Protein AF-A0A813LEX5-F1 (afdb_monomer_lite)

Radius of gyration: 34.85 Å; chains: 1; bounding box: 97×104×82 Å

Structure (mmCIF, N/CA/C/O backbone):
data_AF-A0A813LEX5-F1
#
_entry.id   AF-A0A813LEX5-F1
#
loop_
_atom_site.group_PDB
_atom_site.id
_atom_site.type_symbol
_atom_site.label_atom_id
_atom_site.label_alt_id
_atom_site.label_comp_id
_atom_site.label_asym_id
_atom_site.label_entity_id
_atom_site.label_seq_id
_atom_site.pdbx_PDB_ins_code
_atom_site.Cartn_x
_atom_site.Cartn_y
_atom_site.Cartn_z
_atom_site.occupancy
_atom_site.B_iso_or_equiv
_atom_site.auth_seq_id
_atom_site.auth_comp_id
_atom_site.auth_asym_id
_atom_site.auth_atom_id
_atom_site.pdbx_PDB_model_num
ATOM 1 N N . MET A 1 1 ? 6.035 8.600 -7.998 1.00 33.31 1 MET A N 1
ATOM 2 C CA . MET A 1 1 ? 6.746 9.242 -6.867 1.00 33.31 1 MET A CA 1
ATOM 3 C C . MET A 1 1 ? 7.580 10.422 -7.324 1.00 33.31 1 MET A C 1
ATOM 5 O O . MET A 1 1 ? 8.394 10.321 -8.240 1.00 33.31 1 MET A O 1
ATOM 9 N N . THR A 1 2 ? 7.286 11.547 -6.703 1.00 31.42 2 THR A N 1
ATOM 10 C CA . THR A 1 2 ? 7.717 12.892 -7.045 1.00 31.42 2 THR A CA 1
ATOM 11 C C . THR A 1 2 ? 9.207 13.117 -6.804 1.00 31.42 2 THR A C 1
ATOM 13 O O . THR A 1 2 ? 9.824 12.498 -5.946 1.00 31.42 2 THR A O 1
ATOM 16 N N . VAL A 1 3 ? 9.798 13.939 -7.673 1.00 42.81 3 VAL A N 1
ATOM 17 C CA . VAL A 1 3 ? 11.244 14.230 -7.785 1.00 42.81 3 VAL A CA 1
ATOM 18 C C . VAL A 1 3 ? 11.684 15.284 -6.752 1.00 42.81 3 VAL A C 1
ATOM 20 O O . VAL A 1 3 ? 12.821 15.740 -6.754 1.00 42.81 3 VAL A O 1
ATOM 23 N N . VAL A 1 4 ? 10.771 15.681 -5.869 1.00 52.16 4 VAL A N 1
ATOM 24 C CA . VAL A 1 4 ? 10.942 16.741 -4.878 1.00 52.16 4 VAL A CA 1
ATOM 25 C C . VAL A 1 4 ? 11.134 16.126 -3.487 1.00 52.16 4 VAL A C 1
ATOM 27 O O . VAL A 1 4 ? 10.432 15.167 -3.157 1.00 52.16 4 VAL A O 1
ATOM 30 N N . PRO A 1 5 ? 12.115 16.606 -2.703 1.00 67.56 5 PRO A N 1
ATOM 31 C CA . PRO A 1 5 ? 12.387 16.086 -1.369 1.00 67.56 5 PRO A CA 1
ATOM 32 C C . PRO A 1 5 ? 11.257 16.454 -0.393 1.00 67.56 5 PRO A C 1
ATOM 34 O O . PRO A 1 5 ? 10.449 17.343 -0.661 1.00 67.56 5 PRO A O 1
ATOM 37 N N . GLY A 1 6 ? 11.198 15.750 0.737 1.00 77.88 6 GLY A N 1
ATOM 38 C CA . GLY A 1 6 ? 10.220 16.001 1.796 1.00 77.88 6 GLY A CA 1
ATOM 39 C C . GLY A 1 6 ? 9.272 14.838 2.076 1.00 77.88 6 GLY A C 1
ATOM 40 O O . GLY A 1 6 ? 9.258 13.811 1.397 1.00 77.88 6 GLY A O 1
ATOM 41 N N . GLN A 1 7 ? 8.483 15.000 3.133 1.00 88.19 7 GLN A N 1
ATOM 42 C CA . GLN A 1 7 ? 7.440 14.065 3.563 1.00 88.19 7 GLN A CA 1
ATOM 43 C C . GLN A 1 7 ? 6.052 14.639 3.263 1.00 88.19 7 GLN A C 1
ATOM 45 O O . GLN A 1 7 ? 5.911 15.850 3.125 1.00 88.19 7 GLN A O 1
ATOM 50 N N . SER A 1 8 ? 5.023 13.790 3.219 1.00 90.88 8 SER A N 1
ATOM 51 C CA . SER A 1 8 ? 3.630 14.242 3.081 1.00 90.88 8 SER A CA 1
ATOM 52 C C . SER A 1 8 ? 3.247 15.228 4.188 1.00 90.88 8 SER A C 1
ATOM 54 O O . SER A 1 8 ? 3.513 14.973 5.369 1.00 90.88 8 SER A O 1
ATOM 56 N N . LEU A 1 9 ? 2.616 16.340 3.801 1.00 91.62 9 LEU A N 1
ATOM 57 C CA . LEU A 1 9 ? 2.138 17.353 4.733 1.00 91.62 9 LEU A CA 1
ATOM 58 C C . LEU A 1 9 ? 1.047 16.794 5.659 1.00 91.62 9 LEU A C 1
ATOM 60 O O . LEU A 1 9 ? 1.088 17.094 6.849 1.00 91.62 9 LEU A O 1
ATOM 64 N N . ASP A 1 10 ? 0.164 15.910 5.174 1.00 89.69 10 ASP A N 1
ATOM 65 C CA . ASP A 1 10 ? -0.835 15.206 6.005 1.00 89.69 10 ASP A CA 1
ATOM 66 C C . ASP A 1 10 ? -0.179 14.424 7.158 1.00 89.69 10 ASP A C 1
ATOM 68 O O . ASP A 1 10 ? -0.609 14.510 8.309 1.00 89.69 10 ASP A O 1
ATOM 72 N N . TYR A 1 11 ? 0.927 13.718 6.891 1.00 86.31 11 TYR A N 1
ATOM 73 C CA . TYR A 1 11 ? 1.672 13.035 7.955 1.00 86.31 11 TYR A CA 1
ATOM 74 C C . TYR A 1 11 ? 2.341 14.027 8.916 1.00 86.31 11 TYR A C 1
ATOM 76 O O . TYR A 1 11 ? 2.416 13.784 10.122 1.00 86.31 11 TYR A O 1
ATOM 84 N N . PHE A 1 12 ? 2.839 15.149 8.394 1.00 90.06 12 PHE A N 1
ATOM 85 C CA . PHE A 1 12 ? 3.515 16.168 9.191 1.00 90.06 12 PHE A CA 1
ATOM 86 C C . PHE A 1 12 ? 2.574 16.872 10.178 1.00 90.06 12 PHE A C 1
ATOM 88 O O . PHE A 1 12 ? 2.941 17.028 11.342 1.00 90.06 12 PHE A O 1
ATOM 95 N N . VAL A 1 13 ? 1.364 17.255 9.756 1.00 88.56 13 VAL A N 1
ATOM 96 C CA . VAL A 1 13 ? 0.399 17.959 10.627 1.00 88.56 13 VAL A CA 1
ATOM 97 C C . VAL A 1 13 ? -0.176 17.071 11.735 1.00 88.56 13 VAL A C 1
ATOM 99 O O . VAL A 1 13 ? -0.650 17.587 12.742 1.00 88.56 13 VAL A O 1
ATOM 102 N N . ARG A 1 14 ? -0.079 15.740 11.597 1.00 84.38 14 ARG A N 1
ATOM 103 C CA . ARG A 1 14 ? -0.542 14.742 12.583 1.00 84.38 14 ARG A CA 1
ATOM 104 C C . ARG A 1 14 ? 0.529 14.309 13.590 1.00 84.38 14 ARG A C 1
ATOM 106 O O . ARG A 1 14 ? 0.320 13.354 14.342 1.00 84.38 14 ARG A O 1
ATOM 113 N N . ARG A 1 15 ? 1.701 14.947 13.589 1.00 83.69 15 ARG A N 1
ATOM 114 C CA . ARG A 1 15 ? 2.792 14.601 14.511 1.00 83.69 15 ARG A CA 1
ATOM 115 C C . ARG A 1 15 ? 2.399 14.839 15.978 1.00 83.69 15 ARG A C 1
ATOM 117 O O . ARG A 1 15 ? 1.626 15.751 16.266 1.00 83.69 15 ARG A O 1
ATOM 124 N N . PRO A 1 16 ? 2.934 14.030 16.913 1.00 81.19 16 PRO A N 1
ATOM 125 C CA . PRO A 1 16 ? 2.642 14.174 18.336 1.00 81.19 16 PRO A CA 1
ATOM 126 C C . PRO A 1 16 ? 3.198 15.490 18.910 1.00 81.19 16 PRO A C 1
ATOM 128 O O . PRO A 1 16 ? 4.099 16.092 18.318 1.00 81.19 16 PRO A O 1
ATOM 131 N N . PRO A 1 17 ? 2.711 15.919 20.090 1.00 77.06 17 PRO A N 1
ATOM 132 C CA . PRO A 1 17 ? 3.213 17.112 20.760 1.00 77.06 17 PRO A CA 1
ATOM 133 C C . PRO A 1 17 ? 4.691 17.009 21.108 1.00 77.06 17 PRO A C 1
ATOM 135 O O . PRO A 1 17 ? 5.206 15.944 21.450 1.00 77.06 17 PRO A O 1
ATOM 138 N N . ILE A 1 18 ? 5.360 18.159 21.079 1.00 80.12 18 ILE A N 1
ATOM 139 C CA . ILE A 1 18 ? 6.759 18.288 21.482 1.00 80.12 18 ILE A CA 1
ATOM 140 C C . ILE A 1 18 ? 6.786 18.713 22.947 1.00 80.12 18 ILE A C 1
ATOM 142 O O . ILE A 1 18 ? 6.300 19.790 23.297 1.00 80.12 18 ILE A O 1
ATOM 146 N N . GLU A 1 19 ? 7.351 17.858 23.801 1.00 77.38 19 GLU A N 1
ATOM 147 C CA . GLU A 1 19 ? 7.416 18.088 25.246 1.00 77.38 19 GLU A CA 1
ATOM 148 C C . GLU A 1 19 ? 8.019 19.464 25.577 1.00 77.38 19 GLU A C 1
ATOM 150 O O . GLU A 1 19 ? 9.090 19.838 25.096 1.00 77.38 19 GLU A O 1
ATOM 155 N N . GLY A 1 20 ? 7.319 20.231 26.417 1.00 78.44 20 GLY A N 1
ATOM 156 C CA . GLY A 1 20 ? 7.772 21.543 26.887 1.00 78.44 20 GLY A CA 1
ATOM 157 C C . GLY A 1 20 ? 7.556 22.712 25.915 1.00 78.44 20 GLY A C 1
ATOM 158 O O . GLY A 1 20 ? 7.948 23.836 26.240 1.00 78.44 20 GLY A O 1
ATOM 159 N N . ARG A 1 21 ? 6.931 22.497 24.748 1.00 85.38 21 ARG A N 1
ATOM 160 C CA . ARG A 1 21 ? 6.484 23.580 23.857 1.00 85.38 21 ARG A CA 1
ATOM 161 C C . ARG A 1 21 ? 5.121 24.115 24.298 1.00 85.38 21 ARG A C 1
ATOM 163 O O . ARG A 1 21 ? 4.202 23.339 24.514 1.00 85.38 21 ARG A O 1
ATOM 170 N N . THR A 1 22 ? 4.997 25.437 24.393 1.00 89.62 22 THR A N 1
ATOM 171 C CA . THR A 1 22 ? 3.720 26.113 24.677 1.00 89.62 22 THR A CA 1
ATOM 172 C C . THR A 1 22 ? 2.929 26.351 23.390 1.00 89.62 22 THR A C 1
ATOM 174 O O . THR A 1 22 ? 3.524 26.427 22.306 1.00 89.62 22 THR A O 1
ATOM 177 N N . CYS A 1 23 ? 1.610 26.520 23.492 1.00 90.19 23 CYS A N 1
ATOM 178 C CA . CYS A 1 23 ? 0.746 26.787 22.344 1.00 90.19 23 CYS A CA 1
ATOM 179 C C . CYS A 1 23 ? 1.140 28.084 21.628 1.00 90.19 23 CYS A C 1
ATOM 181 O O . CYS A 1 23 ? 1.185 28.111 20.401 1.00 90.19 23 CYS A O 1
ATOM 183 N N . LEU A 1 24 ? 1.519 29.138 22.361 1.00 89.12 24 LEU A N 1
ATOM 184 C CA . LEU A 1 24 ? 1.978 30.398 21.758 1.00 89.12 24 LEU A CA 1
ATOM 185 C C . LEU A 1 24 ? 3.234 30.223 20.885 1.00 89.12 24 LEU A C 1
ATOM 187 O O . LEU A 1 24 ? 3.293 30.740 19.771 1.00 89.12 24 LEU A O 1
ATOM 191 N N . LYS A 1 25 ? 4.217 29.428 21.327 1.00 89.38 25 LYS A N 1
ATOM 192 C CA . LYS A 1 25 ? 5.404 29.115 20.507 1.00 89.38 25 LYS A CA 1
ATOM 193 C C . LYS A 1 25 ? 5.062 28.227 19.314 1.00 89.38 25 LYS A C 1
ATOM 195 O O . LYS A 1 25 ? 5.677 28.332 18.253 1.00 89.38 25 LYS A O 1
ATOM 200 N N . ALA A 1 26 ? 4.097 27.327 19.484 1.00 91.56 26 ALA A N 1
ATOM 201 C CA . ALA A 1 26 ? 3.597 26.509 18.392 1.00 91.56 26 ALA A CA 1
ATOM 202 C C . ALA A 1 26 ? 2.846 27.353 17.345 1.00 91.56 26 ALA A C 1
ATOM 204 O O . ALA A 1 26 ? 3.021 27.104 16.156 1.00 91.56 26 ALA A O 1
ATOM 205 N N . LEU A 1 27 ? 2.110 28.392 17.761 1.00 92.88 27 LEU A N 1
ATOM 206 C CA . LEU A 1 27 ? 1.475 29.378 16.879 1.00 92.88 27 LEU A CA 1
ATOM 207 C C . LEU A 1 27 ? 2.509 30.170 16.073 1.00 92.88 27 LEU A C 1
ATOM 209 O O . LEU A 1 27 ? 2.378 30.260 14.857 1.00 92.88 27 LEU A O 1
ATOM 213 N N . GLU A 1 28 ? 3.575 30.674 16.703 1.00 92.56 28 GLU A N 1
ATOM 214 C CA . GLU A 1 28 ? 4.667 31.365 15.993 1.00 92.56 28 GLU A CA 1
ATOM 215 C C . GLU A 1 28 ? 5.286 30.483 14.897 1.00 92.56 28 GLU A C 1
ATOM 217 O O . GLU A 1 28 ? 5.524 30.930 13.771 1.00 92.56 28 GLU A O 1
ATOM 222 N N . ARG A 1 29 ? 5.506 29.200 15.208 1.00 92.44 29 ARG A N 1
ATOM 223 C CA . ARG A 1 29 ? 6.001 28.218 14.238 1.00 92.44 29 ARG A CA 1
ATOM 224 C C . ARG A 1 29 ? 4.968 27.903 13.154 1.00 92.44 29 ARG A C 1
ATOM 226 O O . ARG A 1 29 ? 5.335 27.801 11.987 1.00 92.44 29 ARG A O 1
ATOM 233 N N . GLY A 1 30 ? 3.698 27.751 13.523 1.00 94.69 30 GLY A N 1
ATOM 234 C CA . GLY A 1 30 ? 2.588 27.507 12.600 1.00 94.69 30 GLY A CA 1
ATOM 235 C C . GLY A 1 30 ? 2.424 28.640 11.588 1.00 94.69 30 GLY A C 1
ATOM 236 O O . GLY A 1 30 ? 2.314 28.375 10.396 1.00 94.69 30 GLY A O 1
ATOM 237 N N . VAL A 1 31 ? 2.526 29.896 12.037 1.00 96.06 31 VAL A N 1
ATOM 238 C CA . VAL A 1 31 ? 2.540 31.088 11.172 1.00 96.06 31 VAL A CA 1
ATOM 239 C C . VAL A 1 31 ? 3.695 31.026 10.173 1.00 96.06 31 VAL A C 1
ATOM 241 O O . VAL A 1 31 ? 3.486 31.234 8.982 1.00 96.06 31 VAL A O 1
ATOM 244 N N . ALA A 1 32 ? 4.910 30.702 10.626 1.00 95.81 32 ALA A N 1
ATOM 245 C CA . ALA A 1 32 ? 6.066 30.591 9.736 1.00 95.81 32 ALA A CA 1
ATOM 246 C C . ALA A 1 32 ? 5.895 29.486 8.679 1.00 95.81 32 ALA A C 1
ATOM 248 O O . ALA A 1 32 ? 6.199 29.704 7.509 1.00 95.81 32 ALA A O 1
ATOM 249 N N . LEU A 1 33 ? 5.382 28.320 9.080 1.00 96.69 33 LEU A N 1
ATOM 250 C CA . LEU A 1 33 ? 5.130 27.197 8.177 1.00 96.69 33 LEU A CA 1
ATOM 251 C C . LEU A 1 33 ? 4.045 27.508 7.147 1.00 96.69 33 LEU A C 1
ATOM 253 O O . LEU A 1 33 ? 4.251 27.268 5.962 1.00 96.69 33 LEU A O 1
ATOM 257 N N . ALA A 1 34 ? 2.907 28.045 7.586 1.00 97.75 34 ALA A N 1
ATOM 258 C CA . ALA A 1 34 ? 1.798 28.392 6.707 1.00 97.75 34 ALA A CA 1
ATOM 259 C C . ALA A 1 34 ? 2.198 29.493 5.716 1.00 97.75 34 ALA A C 1
ATOM 261 O O . ALA A 1 34 ? 1.961 29.345 4.519 1.00 97.75 34 ALA A O 1
ATOM 262 N N . ALA A 1 35 ? 2.901 30.537 6.171 1.00 96.81 35 ALA A N 1
ATOM 263 C CA . ALA A 1 35 ? 3.437 31.564 5.281 1.00 96.81 35 ALA A CA 1
ATOM 264 C C . ALA A 1 35 ? 4.405 30.978 4.243 1.00 96.81 35 ALA A C 1
ATOM 266 O O . ALA A 1 35 ? 4.283 31.282 3.056 1.00 96.81 35 ALA A O 1
ATOM 267 N N . LYS A 1 36 ? 5.323 30.096 4.661 1.00 96.31 36 LYS A N 1
ATOM 268 C CA . LYS A 1 36 ? 6.275 29.455 3.746 1.00 96.31 36 LYS A CA 1
ATOM 269 C C . LYS A 1 36 ? 5.583 28.522 2.746 1.00 96.31 36 LYS A C 1
ATOM 271 O O . LYS A 1 36 ? 5.936 28.540 1.572 1.00 96.31 36 LYS A O 1
ATOM 276 N N . CYS A 1 37 ? 4.562 27.781 3.180 1.00 97.00 37 CYS A N 1
ATOM 277 C CA . CYS A 1 37 ? 3.737 26.937 2.315 1.00 97.00 37 CYS A CA 1
ATOM 278 C C . CYS A 1 37 ? 3.052 27.757 1.214 1.00 97.00 37 CYS A C 1
ATOM 280 O O . CYS A 1 37 ? 3.172 27.422 0.036 1.00 97.00 37 CYS A O 1
ATOM 282 N N . LEU A 1 38 ? 2.412 28.877 1.577 1.00 97.44 38 LEU A N 1
ATOM 283 C CA . LEU A 1 38 ? 1.808 29.783 0.598 1.00 97.44 38 LEU A CA 1
ATOM 284 C C . LEU A 1 38 ? 2.858 30.330 -0.378 1.00 97.44 38 LEU A C 1
ATOM 286 O O . LEU A 1 38 ? 2.646 30.281 -1.589 1.00 97.44 38 LEU A O 1
ATOM 290 N N . VAL A 1 39 ? 3.996 30.813 0.130 1.00 96.25 39 VAL A N 1
ATOM 291 C CA . VAL A 1 39 ? 5.082 31.382 -0.686 1.00 96.25 39 VAL A CA 1
ATOM 292 C C . VAL A 1 39 ? 5.651 30.361 -1.673 1.00 96.25 39 VAL A C 1
ATOM 294 O O . VAL A 1 39 ? 5.895 30.719 -2.822 1.00 96.25 39 VAL A O 1
ATOM 297 N N . ASP A 1 40 ? 5.821 29.100 -1.288 1.00 94.19 40 ASP A N 1
ATOM 298 C CA . ASP A 1 40 ? 6.406 28.094 -2.182 1.00 94.19 40 ASP A CA 1
ATOM 299 C C . ASP A 1 40 ? 5.394 27.531 -3.195 1.00 94.19 40 ASP A C 1
ATOM 301 O O . ASP A 1 40 ? 5.735 27.293 -4.357 1.00 94.19 40 ASP A O 1
ATOM 305 N N . VAL A 1 41 ? 4.134 27.342 -2.786 1.00 94.94 41 VAL A N 1
ATOM 306 C CA . VAL A 1 41 ? 3.103 26.708 -3.628 1.00 94.94 41 VAL A CA 1
ATOM 307 C C . VAL A 1 41 ? 2.377 27.717 -4.522 1.00 94.94 41 VAL A C 1
ATOM 309 O O . VAL A 1 41 ? 2.116 27.421 -5.690 1.00 94.94 41 VAL A O 1
ATOM 312 N N . GLY A 1 42 ? 2.093 28.921 -4.019 1.00 93.94 42 GLY A N 1
ATOM 313 C CA . GLY A 1 42 ? 1.348 29.968 -4.728 1.00 93.94 42 GLY A CA 1
ATOM 314 C C . GLY A 1 42 ? 1.875 30.287 -6.138 1.00 93.94 42 GLY A C 1
ATOM 315 O O . GLY A 1 42 ? 1.085 30.263 -7.083 1.00 93.94 42 GLY A O 1
ATOM 316 N N . PRO A 1 43 ? 3.193 30.498 -6.339 1.00 89.69 43 PRO A N 1
ATOM 317 C CA . PRO A 1 43 ? 3.767 30.741 -7.666 1.00 89.69 43 PRO A CA 1
ATOM 318 C C . PRO A 1 43 ? 3.537 29.596 -8.650 1.00 89.69 43 PRO A C 1
ATOM 320 O O . PRO A 1 43 ? 3.368 29.831 -9.844 1.00 89.69 43 PRO A O 1
ATOM 323 N N . SER A 1 44 ? 3.518 28.352 -8.166 1.00 89.44 44 SER A N 1
ATOM 324 C CA . SER A 1 44 ? 3.271 27.190 -9.021 1.00 89.44 44 SER A CA 1
ATOM 325 C C . SER A 1 44 ? 1.838 27.205 -9.547 1.00 89.44 44 SER A C 1
ATOM 327 O O . SER A 1 44 ? 1.630 27.032 -10.744 1.00 89.44 44 SER A O 1
ATOM 329 N N . LEU A 1 45 ? 0.858 27.484 -8.681 1.00 92.50 45 LEU A N 1
ATOM 330 C CA . LEU A 1 45 ? -0.545 27.638 -9.083 1.00 92.50 45 LEU A CA 1
ATOM 331 C C . LEU A 1 45 ? -0.727 28.814 -10.046 1.00 92.50 45 LEU A C 1
ATOM 333 O O . LEU A 1 45 ? -1.406 28.688 -11.061 1.00 92.50 45 LEU A O 1
ATOM 337 N N . GLN A 1 46 ? -0.040 29.926 -9.790 1.00 91.06 46 GLN A N 1
ATOM 338 C CA . GLN A 1 46 ? -0.069 31.096 -10.661 1.00 91.06 46 GLN A CA 1
ATOM 339 C C . GLN A 1 46 ? 0.455 30.778 -12.072 1.00 91.06 46 GLN A C 1
ATOM 341 O O . GLN A 1 46 ? -0.159 31.154 -13.070 1.00 91.06 46 GLN A O 1
ATOM 346 N N . LEU A 1 47 ? 1.581 30.065 -12.167 1.00 87.44 47 LEU A N 1
ATOM 347 C CA . LEU A 1 47 ? 2.143 29.621 -13.446 1.00 87.44 47 LEU A CA 1
ATOM 348 C C . LEU A 1 47 ? 1.239 28.607 -14.160 1.00 87.44 47 LEU A C 1
ATOM 350 O O . LEU A 1 47 ? 1.301 28.494 -15.386 1.00 87.44 47 LEU A O 1
ATOM 354 N N . LEU A 1 48 ? 0.406 27.881 -13.410 1.00 87.62 48 LEU A N 1
ATOM 355 C CA . LEU A 1 48 ? -0.531 26.904 -13.950 1.00 87.62 48 LEU A CA 1
ATOM 356 C C . LEU A 1 48 ? -1.806 27.532 -14.497 1.00 87.62 48 LEU A C 1
ATOM 358 O O . LEU A 1 48 ? -2.245 27.060 -15.538 1.00 87.62 48 LEU A O 1
ATOM 362 N N . GLN A 1 49 ? -2.352 28.598 -13.899 1.00 87.75 49 GLN A N 1
ATOM 363 C CA . GLN A 1 49 ? -3.618 29.226 -14.325 1.00 87.75 49 GLN A CA 1
ATOM 364 C C . GLN A 1 49 ? -3.814 29.366 -15.856 1.00 87.75 49 GLN A C 1
ATOM 366 O O . GLN A 1 49 ? -4.883 28.996 -16.353 1.00 87.75 49 GLN A O 1
ATOM 371 N N . PRO A 1 50 ? -2.840 29.840 -16.669 1.00 88.00 50 PRO A N 1
ATOM 372 C CA . PRO A 1 50 ? -3.039 29.962 -18.120 1.00 88.00 50 PRO A CA 1
ATOM 373 C C . PRO A 1 50 ? -3.110 28.621 -18.875 1.00 88.00 50 PRO A C 1
ATOM 375 O O . PRO A 1 50 ? -3.456 28.607 -20.055 1.00 88.00 50 PRO A O 1
ATOM 378 N N . ILE A 1 51 ? -2.775 27.510 -18.215 1.00 89.69 51 ILE A N 1
ATOM 379 C CA . ILE A 1 51 ? -2.681 26.158 -18.777 1.00 89.69 51 ILE A CA 1
ATOM 380 C C . ILE A 1 51 ? -3.758 25.247 -18.173 1.00 89.69 51 ILE A C 1
ATOM 382 O O . ILE A 1 51 ? -4.466 24.551 -18.899 1.00 89.69 51 ILE A O 1
ATOM 386 N N . ALA A 1 52 ? -3.878 25.229 -16.846 1.00 90.44 52 ALA A N 1
ATOM 387 C CA . ALA A 1 52 ? -4.768 24.344 -16.116 1.00 90.44 52 ALA A CA 1
ATOM 388 C C . ALA A 1 52 ? -5.199 24.930 -14.763 1.00 90.44 52 ALA A C 1
ATOM 390 O O . ALA A 1 52 ? -4.416 25.590 -14.085 1.00 90.44 52 ALA A O 1
ATOM 391 N N . TRP A 1 53 ? -6.427 24.621 -14.348 1.00 89.44 53 TRP A N 1
ATOM 392 C CA . TRP A 1 53 ? -6.921 24.856 -12.991 1.00 89.44 53 TRP A CA 1
ATOM 393 C C . TRP A 1 53 ? -6.661 23.629 -12.132 1.00 89.44 53 TRP A C 1
ATOM 395 O O . TRP A 1 53 ? -7.062 22.520 -12.498 1.00 89.44 53 TRP A O 1
ATOM 405 N N . HIS A 1 54 ? -6.016 23.815 -10.984 1.00 90.81 54 HIS A N 1
ATOM 406 C CA . HIS A 1 54 ? -5.850 22.745 -10.012 1.00 90.81 54 HIS A CA 1
ATOM 407 C C . HIS A 1 54 ? -7.098 22.672 -9.128 1.00 90.81 54 HIS A C 1
ATOM 409 O O . HIS A 1 54 ? -7.513 23.666 -8.550 1.00 90.81 54 HIS A O 1
ATOM 415 N N . ARG A 1 55 ? -7.737 21.505 -9.021 1.00 92.06 55 ARG A N 1
ATOM 416 C CA . ARG A 1 55 ? -9.014 21.382 -8.286 1.00 92.06 55 ARG A CA 1
ATOM 417 C C . ARG A 1 55 ? -8.910 20.636 -6.959 1.00 92.06 55 ARG A C 1
ATOM 419 O O . ARG A 1 55 ? -9.916 20.463 -6.289 1.00 92.06 55 ARG A O 1
ATOM 426 N N . ASP A 1 56 ? -7.706 20.197 -6.597 1.00 93.38 56 ASP A N 1
ATOM 427 C CA . ASP A 1 56 ? -7.476 19.338 -5.430 1.00 93.38 56 ASP A CA 1
ATOM 428 C C . ASP A 1 56 ? -6.235 19.738 -4.611 1.00 93.38 56 ASP A C 1
ATOM 430 O O . ASP A 1 56 ? -5.347 18.930 -4.350 1.00 93.38 56 ASP A O 1
ATOM 434 N N . VAL A 1 57 ? -6.090 21.023 -4.271 1.00 94.19 57 VAL A N 1
ATOM 435 C CA . VAL A 1 57 ? -4.971 21.458 -3.415 1.00 94.19 57 VAL A CA 1
ATOM 436 C C . VAL A 1 57 ? -5.295 21.116 -1.960 1.00 94.19 57 VAL A C 1
ATOM 438 O O . VAL A 1 57 ? -6.211 21.696 -1.385 1.00 94.19 57 VAL A O 1
ATOM 441 N N . ASN A 1 58 ? -4.551 20.174 -1.379 1.00 94.75 58 ASN A N 1
ATOM 442 C CA . ASN A 1 58 ? -4.744 19.695 -0.010 1.00 94.75 58 ASN A CA 1
ATOM 443 C C . ASN A 1 58 ? -3.431 19.139 0.589 1.00 94.75 58 ASN A C 1
ATOM 445 O O . ASN A 1 58 ? -2.405 19.052 -0.093 1.00 94.75 58 ASN A O 1
ATOM 449 N N . SER A 1 59 ? -3.459 18.727 1.860 1.00 92.19 59 SER A N 1
ATOM 450 C CA . SER A 1 59 ? -2.286 18.216 2.589 1.00 92.19 59 SER A CA 1
ATOM 451 C C . SER A 1 59 ? -1.733 16.864 2.088 1.00 92.19 59 SER A C 1
ATOM 453 O O . SER A 1 59 ? -0.560 16.561 2.328 1.00 92.19 59 SER A O 1
ATOM 455 N N . HIS A 1 60 ? -2.507 16.059 1.347 1.00 87.31 60 HIS A N 1
ATOM 456 C CA . HIS A 1 60 ? -2.008 14.833 0.690 1.00 87.31 60 HIS A CA 1
ATOM 457 C C . HIS A 1 60 ? -1.149 15.159 -0.524 1.00 87.31 60 HIS A C 1
ATOM 459 O O . HIS A 1 60 ? -0.176 14.457 -0.810 1.00 87.31 60 HIS A O 1
ATOM 465 N N . ASN A 1 61 ? -1.484 16.261 -1.192 1.00 91.81 61 ASN A N 1
ATOM 466 C CA . ASN A 1 61 ? -0.879 16.683 -2.448 1.00 91.81 61 ASN A CA 1
ATOM 467 C C . ASN A 1 61 ? 0.276 17.674 -2.252 1.00 91.81 61 ASN A C 1
ATOM 469 O O . ASN A 1 61 ? 0.830 18.161 -3.238 1.00 91.81 61 ASN A O 1
ATOM 473 N N . ILE A 1 62 ? 0.683 17.944 -1.006 1.00 93.06 62 ILE A N 1
ATOM 474 C CA . ILE A 1 62 ? 1.824 18.804 -0.672 1.00 93.06 62 ILE A CA 1
ATOM 475 C C . ILE A 1 62 ? 2.864 18.018 0.136 1.00 93.06 62 ILE A C 1
ATOM 477 O O . ILE A 1 62 ? 2.536 17.308 1.088 1.00 93.06 62 ILE A O 1
ATOM 481 N N . LEU A 1 63 ? 4.140 18.160 -0.229 1.00 91.12 63 LEU A N 1
ATOM 482 C CA . LEU A 1 63 ? 5.274 17.714 0.582 1.00 91.12 63 LEU A CA 1
ATOM 483 C C . LEU A 1 63 ? 5.885 18.880 1.356 1.00 91.12 63 LEU A C 1
ATOM 485 O O . LEU A 1 63 ? 5.896 20.003 0.862 1.00 91.12 63 LEU A O 1
ATOM 489 N N . VAL A 1 64 ? 6.447 18.586 2.528 1.00 93.50 64 VAL A N 1
ATOM 490 C CA . VAL A 1 64 ? 7.249 19.507 3.342 1.00 93.50 64 VAL A CA 1
ATOM 491 C C . VAL A 1 64 ? 8.636 18.922 3.605 1.00 93.50 64 VAL A C 1
ATOM 493 O O . VAL A 1 64 ? 8.765 17.755 3.990 1.00 93.50 64 VAL A O 1
ATOM 496 N N . ASP A 1 65 ? 9.671 19.736 3.425 1.00 91.50 65 ASP A N 1
ATOM 497 C CA . ASP A 1 65 ? 11.070 19.395 3.694 1.00 91.50 65 ASP A CA 1
ATOM 498 C C . ASP A 1 65 ? 11.771 20.467 4.542 1.00 91.50 65 ASP A C 1
ATOM 500 O O . ASP A 1 65 ? 11.302 21.602 4.635 1.00 91.50 65 ASP A O 1
ATOM 504 N N . ASP A 1 66 ? 12.884 20.084 5.172 1.00 86.75 66 ASP A N 1
ATOM 505 C CA . ASP A 1 66 ? 13.752 20.935 6.006 1.00 86.75 66 ASP A CA 1
ATOM 506 C C . ASP A 1 66 ? 13.004 21.756 7.081 1.00 86.75 66 ASP A C 1
ATOM 508 O O . ASP A 1 66 ? 13.286 22.923 7.357 1.00 86.75 66 ASP A O 1
ATOM 512 N N . ALA A 1 67 ? 12.016 21.114 7.714 1.00 88.88 67 ALA A N 1
ATOM 513 C CA . ALA A 1 67 ? 11.230 21.667 8.816 1.00 88.88 67 ALA A CA 1
ATOM 514 C C . ALA A 1 67 ? 11.384 20.817 10.098 1.00 88.88 67 ALA A C 1
ATOM 516 O O . ALA A 1 67 ? 10.454 20.083 10.460 1.00 88.88 67 ALA A O 1
ATOM 517 N N . PRO A 1 68 ? 12.538 20.880 10.798 1.00 87.69 68 PRO A N 1
ATOM 518 C CA . PRO A 1 68 ? 12.757 20.155 12.047 1.00 87.69 68 PRO A CA 1
ATOM 519 C C . PRO A 1 68 ? 11.682 20.478 13.083 1.00 87.69 68 PRO A C 1
ATOM 521 O O . PRO A 1 68 ? 11.123 21.582 13.117 1.00 87.69 68 PRO A O 1
ATOM 524 N N . ASP A 1 69 ? 11.399 19.516 13.954 1.00 85.06 69 ASP A N 1
ATOM 525 C CA . ASP A 1 69 ? 10.380 19.680 14.985 1.00 85.06 69 ASP A CA 1
ATOM 526 C C . ASP A 1 69 ? 10.758 20.799 15.959 1.00 85.06 69 ASP A C 1
ATOM 528 O O . ASP A 1 69 ? 9.901 21.615 16.285 1.00 85.06 69 ASP A O 1
ATOM 532 N N . ASP A 1 70 ? 12.031 20.901 16.349 1.00 83.44 70 ASP A N 1
ATOM 533 C CA . ASP A 1 70 ? 12.614 21.878 17.278 1.00 83.44 70 ASP A CA 1
ATOM 534 C C . ASP A 1 70 ? 13.001 23.229 16.649 1.00 83.44 70 ASP A C 1
ATOM 536 O O . ASP A 1 70 ? 13.361 24.151 17.381 1.00 83.44 70 ASP A O 1
ATOM 540 N N . ALA A 1 71 ? 12.877 23.374 15.327 1.00 86.38 71 ALA A N 1
ATOM 541 C CA . ALA A 1 71 ? 13.197 24.612 14.625 1.00 86.38 71 ALA A CA 1
ATOM 542 C C . ALA A 1 71 ? 12.265 25.772 15.015 1.00 86.38 71 ALA A C 1
ATOM 544 O O . ALA A 1 71 ? 11.046 25.603 15.141 1.00 86.38 71 ALA A O 1
ATOM 545 N N . ASP A 1 72 ? 12.850 26.962 15.161 1.00 88.19 72 ASP A N 1
ATOM 546 C CA . ASP A 1 72 ? 12.119 28.200 15.419 1.00 88.19 72 ASP A CA 1
ATOM 547 C C . ASP A 1 72 ? 11.546 28.826 14.133 1.00 88.19 72 ASP A C 1
ATOM 549 O O . ASP A 1 72 ? 11.826 28.403 13.009 1.00 88.19 72 ASP A O 1
ATOM 553 N N . ALA A 1 73 ? 10.717 29.858 14.299 1.00 89.12 73 ALA A N 1
ATOM 554 C CA . ALA A 1 73 ? 10.057 30.537 13.188 1.00 89.12 73 ALA A CA 1
ATOM 555 C C . ALA A 1 73 ? 11.039 31.164 12.177 1.00 89.12 73 ALA A C 1
ATOM 557 O O . ALA A 1 73 ? 10.715 31.245 10.992 1.00 89.12 73 ALA A O 1
ATOM 558 N N . ALA A 1 74 ? 12.222 31.605 12.617 1.00 89.25 74 ALA A N 1
ATOM 559 C CA . ALA A 1 74 ? 13.222 32.209 11.739 1.00 89.25 74 ALA A CA 1
ATOM 560 C C . ALA A 1 74 ? 13.900 31.147 10.863 1.00 89.25 74 ALA A C 1
ATOM 562 O O . ALA A 1 74 ? 14.045 31.343 9.656 1.00 89.25 74 ALA A O 1
ATOM 563 N N . TYR A 1 75 ? 14.242 29.997 11.449 1.00 91.88 75 TYR A N 1
ATOM 564 C CA . TYR A 1 75 ? 14.784 28.864 10.711 1.00 91.88 75 TYR A CA 1
ATOM 565 C C . TYR A 1 75 ? 13.797 28.371 9.653 1.00 91.88 75 TYR A C 1
ATOM 567 O O . TYR A 1 75 ? 14.183 28.233 8.493 1.00 91.88 75 TYR A O 1
ATOM 575 N N . ILE A 1 76 ? 12.528 28.168 10.031 1.00 93.62 76 ILE A N 1
ATOM 576 C CA . ILE A 1 76 ? 11.482 27.692 9.116 1.00 93.62 76 ILE A CA 1
ATOM 577 C C . ILE A 1 76 ? 11.344 28.612 7.901 1.00 93.62 76 ILE A C 1
ATOM 579 O O . ILE A 1 76 ? 11.346 28.123 6.776 1.00 93.62 76 ILE A O 1
ATOM 583 N N . LYS A 1 77 ? 11.283 29.933 8.106 1.00 90.56 77 LYS A N 1
ATOM 584 C CA . LYS A 1 77 ? 11.169 30.898 6.999 1.00 90.56 77 LYS A CA 1
ATOM 585 C C . LYS A 1 77 ? 12.326 30.790 6.009 1.00 90.56 77 LYS A C 1
ATOM 587 O O . LYS A 1 77 ? 12.098 30.889 4.809 1.00 90.56 77 LYS A O 1
ATOM 592 N N . ALA A 1 78 ? 13.540 30.566 6.510 1.00 86.81 78 ALA A N 1
ATOM 593 C CA . ALA A 1 78 ? 14.746 30.522 5.693 1.00 86.81 78 ALA A CA 1
ATOM 594 C C . ALA A 1 78 ? 15.009 29.160 5.023 1.00 86.81 78 ALA A C 1
ATOM 596 O O . ALA A 1 78 ? 15.656 29.128 3.978 1.00 86.81 78 ALA A O 1
ATOM 597 N N . HIS A 1 79 ? 14.545 28.051 5.609 1.00 88.25 79 HIS A N 1
ATOM 598 C CA . HIS A 1 79 ? 14.997 26.706 5.222 1.00 88.25 79 HIS A CA 1
ATOM 599 C C . HIS A 1 79 ? 13.879 25.769 4.769 1.00 88.25 79 HIS A C 1
ATOM 601 O O . HIS A 1 79 ? 14.095 24.995 3.838 1.00 88.25 79 HIS A O 1
ATOM 607 N N . ALA A 1 80 ? 12.687 25.845 5.373 1.00 92.44 80 ALA A N 1
ATOM 608 C CA . ALA A 1 80 ? 11.614 24.915 5.041 1.00 92.44 80 ALA A CA 1
ATOM 609 C C . ALA A 1 80 ? 11.188 25.078 3.577 1.00 92.44 80 ALA A C 1
ATOM 611 O O . ALA A 1 80 ? 11.150 26.194 3.053 1.00 92.44 80 ALA A O 1
ATOM 612 N N . SER A 1 81 ? 10.842 23.975 2.918 1.00 92.88 81 SER A N 1
ATOM 613 C CA . SER A 1 81 ? 10.337 24.004 1.543 1.00 92.88 81 SER A CA 1
ATOM 614 C C . SER A 1 81 ? 9.066 23.186 1.385 1.00 92.88 81 SER A C 1
ATOM 616 O O . SER A 1 81 ? 8.943 22.108 1.970 1.00 92.88 81 SER A O 1
ATOM 618 N N . PHE A 1 82 ? 8.125 23.707 0.598 1.00 94.38 82 PHE A N 1
ATOM 619 C CA . PHE A 1 82 ? 6.866 23.038 0.285 1.00 94.38 82 PHE A CA 1
ATOM 620 C C . PHE A 1 82 ? 6.720 22.793 -1.213 1.00 94.38 82 PHE A C 1
ATOM 622 O O . PHE A 1 82 ? 7.074 23.635 -2.035 1.00 94.38 82 PHE A O 1
ATOM 629 N N . TRP A 1 83 ? 6.170 21.634 -1.572 1.00 88.88 83 TRP A N 1
ATOM 630 C CA . TRP A 1 83 ? 6.078 21.201 -2.965 1.00 88.88 83 TRP A CA 1
ATOM 631 C C . TRP A 1 83 ? 4.699 20.625 -3.265 1.00 88.88 83 TRP A C 1
ATOM 633 O O . TRP A 1 83 ? 4.312 19.631 -2.657 1.00 88.88 83 TRP A O 1
ATOM 643 N N . LEU A 1 84 ? 3.982 21.203 -4.231 1.00 88.94 84 LEU A N 1
ATOM 644 C CA . LEU A 1 84 ? 2.751 20.624 -4.779 1.00 88.94 84 LEU A CA 1
ATOM 645 C C . LEU A 1 84 ? 3.111 19.476 -5.736 1.00 88.94 84 LEU A C 1
ATOM 647 O O . LEU A 1 84 ? 3.918 19.666 -6.650 1.00 88.94 84 LEU A O 1
ATOM 651 N N . ILE A 1 85 ? 2.563 18.281 -5.506 1.00 80.06 85 ILE A N 1
ATOM 652 C CA . ILE A 1 85 ? 3.064 17.041 -6.120 1.00 80.06 85 ILE A CA 1
ATOM 653 C C . ILE A 1 85 ? 2.082 16.265 -6.995 1.00 80.06 85 ILE A C 1
ATOM 655 O O . ILE A 1 85 ? 2.543 15.495 -7.842 1.00 80.06 85 ILE A O 1
ATOM 659 N N . ASP A 1 86 ? 0.777 16.438 -6.818 1.00 77.44 86 ASP A N 1
ATOM 660 C CA . ASP A 1 86 ? -0.239 15.701 -7.571 1.00 77.44 86 ASP A CA 1
ATOM 661 C C . ASP A 1 86 ? -1.102 16.663 -8.380 1.00 77.44 86 ASP A C 1
ATOM 663 O O . ASP A 1 86 ? -1.775 17.500 -7.805 1.00 77.44 86 ASP A O 1
ATOM 667 N N . PHE A 1 87 ? -1.086 16.519 -9.705 1.00 81.06 87 PHE A N 1
ATOM 668 C CA . PHE A 1 87 ? -1.866 17.323 -10.651 1.00 81.06 87 PHE A CA 1
ATOM 669 C C . PHE A 1 87 ? -2.957 16.492 -11.346 1.00 81.06 87 PHE A C 1
ATOM 671 O O . PHE A 1 87 ? -3.519 16.928 -12.350 1.00 81.06 87 PHE A O 1
ATOM 678 N N . GLY A 1 88 ? -3.249 15.278 -10.861 1.00 72.62 88 GLY A N 1
ATOM 679 C CA . GLY A 1 88 ? -4.120 14.300 -11.525 1.00 72.62 88 GLY A CA 1
ATOM 680 C C . GLY A 1 88 ? -5.568 14.756 -11.725 1.00 72.62 88 GLY A C 1
ATOM 681 O O . GLY A 1 88 ? -6.261 14.232 -12.597 1.00 72.62 88 GLY A O 1
ATOM 682 N N . LEU A 1 89 ? -6.009 15.758 -10.962 1.00 84.19 89 LEU A N 1
ATOM 683 C CA . LEU A 1 89 ? -7.342 16.365 -11.052 1.00 84.19 89 LEU A CA 1
ATOM 684 C C . LEU A 1 89 ? -7.342 17.770 -11.669 1.00 84.19 89 LEU A C 1
ATOM 686 O O . LEU A 1 89 ? -8.389 18.430 -11.705 1.00 84.19 89 LEU A O 1
ATOM 690 N N . ALA A 1 90 ? -6.186 18.225 -12.161 1.00 87.38 90 ALA A N 1
ATOM 691 C CA . ALA A 1 90 ? -6.086 19.478 -12.885 1.00 87.38 90 ALA A CA 1
ATOM 692 C C . ALA A 1 90 ? -6.828 19.390 -14.227 1.00 87.38 90 ALA A C 1
ATOM 694 O O . ALA A 1 90 ? -6.804 18.368 -14.917 1.00 87.38 90 ALA A O 1
ATOM 695 N N . VAL A 1 91 ? -7.492 20.478 -14.598 1.00 87.69 91 VAL A N 1
ATOM 696 C CA . VAL A 1 91 ? -8.312 20.577 -15.814 1.00 87.69 91 VAL A CA 1
ATOM 697 C C . VAL A 1 91 ? -7.801 21.702 -16.692 1.00 87.69 91 VAL A C 1
ATOM 699 O O . VAL A 1 91 ? -7.366 22.728 -16.185 1.00 87.69 91 VAL A O 1
ATOM 702 N N . ASP A 1 92 ? -7.852 21.523 -18.010 1.00 92.44 92 ASP A N 1
ATOM 703 C CA . ASP A 1 92 ? -7.417 22.540 -18.973 1.00 92.44 92 ASP A CA 1
ATOM 704 C C . ASP A 1 92 ? -8.185 23.856 -18.771 1.00 92.44 92 ASP A C 1
ATOM 706 O O . ASP A 1 92 ? -9.419 23.878 -18.800 1.00 92.44 92 ASP A O 1
ATOM 710 N N . SER A 1 93 ? -7.461 24.957 -18.560 1.00 90.38 93 SER A N 1
ATOM 711 C CA . SER A 1 93 ? -8.072 26.182 -18.043 1.00 90.38 93 SER A CA 1
ATOM 712 C C . SER A 1 93 ? -8.973 26.894 -19.046 1.00 90.38 93 SER A C 1
ATOM 714 O O . SER A 1 93 ? -9.912 27.580 -18.640 1.00 90.38 93 SER A O 1
ATOM 716 N N . GLN A 1 94 ? -8.737 26.693 -20.346 1.00 89.12 94 GLN A N 1
ATOM 717 C CA . GLN A 1 94 ? -9.516 27.299 -21.427 1.00 89.12 94 GLN A CA 1
ATOM 718 C C . GLN A 1 94 ? -10.830 26.551 -21.668 1.00 89.12 94 GLN A C 1
ATOM 720 O O . GLN A 1 94 ? -11.900 27.159 -21.726 1.00 89.12 94 GLN A O 1
ATOM 725 N N . SER A 1 95 ? -10.768 25.224 -21.797 1.00 89.38 95 SER A N 1
ATOM 726 C CA . SER A 1 95 ? -11.952 24.392 -22.033 1.00 89.38 95 SER A CA 1
ATOM 727 C C . SER A 1 95 ? -12.829 24.254 -20.792 1.00 89.38 95 SER A C 1
ATOM 729 O O . SER A 1 95 ? -14.047 24.102 -20.935 1.00 89.38 95 SER A O 1
ATOM 731 N N . TRP A 1 96 ? -12.246 24.367 -19.591 1.00 91.50 96 TRP A N 1
ATOM 732 C CA . TRP A 1 96 ? -12.985 24.315 -18.334 1.00 91.50 96 TRP A CA 1
ATOM 733 C C . TRP A 1 96 ? -14.042 25.408 -18.259 1.00 91.50 96 TRP A C 1
ATOM 735 O O . TRP A 1 96 ? -15.201 25.064 -18.098 1.00 91.50 96 TRP A O 1
ATOM 745 N N . VAL A 1 97 ? -13.674 26.677 -18.471 1.00 89.44 97 VAL A N 1
ATOM 746 C CA . VAL A 1 97 ? -14.488 27.884 -18.184 1.00 89.44 97 VAL A CA 1
ATOM 747 C C . VAL A 1 97 ? -15.242 28.480 -19.384 1.00 89.44 97 VAL A C 1
ATOM 749 O O . VAL A 1 97 ? -15.761 29.591 -19.299 1.00 89.44 97 VAL A O 1
ATOM 752 N N . SER A 1 98 ? -15.269 27.795 -20.529 1.00 84.56 98 SER A N 1
ATOM 753 C CA . SER A 1 98 ? -15.932 28.313 -21.739 1.00 84.56 98 SER A CA 1
ATOM 754 C C . SER A 1 98 ? -17.467 28.414 -21.597 1.00 84.56 98 SER A C 1
ATOM 756 O O . SER A 1 98 ? -18.053 27.927 -20.630 1.00 84.56 98 SER A O 1
ATOM 758 N N . GLU A 1 99 ? -18.151 29.033 -22.570 1.00 70.88 99 GLU A N 1
ATOM 759 C CA . GLU A 1 99 ? -19.618 29.214 -22.552 1.00 70.88 99 GLU A CA 1
ATOM 760 C C . GLU A 1 99 ? -20.379 27.882 -22.402 1.00 70.88 99 GLU A C 1
ATOM 762 O O . GLU A 1 99 ? -21.374 27.834 -21.686 1.00 70.88 99 GLU A O 1
ATOM 767 N N . ASN A 1 100 ? -19.835 26.782 -22.944 1.00 75.25 100 ASN A N 1
ATOM 768 C CA . ASN A 1 100 ? -20.259 25.389 -22.711 1.00 75.25 100 ASN A CA 1
ATOM 769 C C . ASN A 1 100 ? -19.151 24.581 -22.016 1.00 75.25 100 ASN A C 1
ATOM 771 O O . ASN A 1 100 ? -18.849 23.445 -22.381 1.00 75.25 100 ASN A O 1
ATOM 775 N N . GLY A 1 101 ? -18.491 25.231 -21.061 1.00 79.31 101 GLY A N 1
ATOM 776 C CA . GLY A 1 101 ? -17.308 24.742 -20.385 1.00 79.31 101 GLY A CA 1
ATOM 777 C C . GLY A 1 101 ? -17.531 23.427 -19.666 1.00 79.31 101 GLY A C 1
ATOM 778 O O . GLY A 1 101 ? -18.618 23.129 -19.163 1.00 79.31 101 GLY A O 1
ATOM 779 N N . LYS A 1 102 ? -16.459 22.642 -19.612 1.00 86.06 102 LYS A N 1
ATOM 780 C CA . LYS A 1 102 ? -16.475 21.305 -19.027 1.00 86.06 102 LYS A CA 1
ATOM 781 C C . LYS A 1 102 ? -16.831 21.281 -17.546 1.00 86.06 102 LYS A C 1
ATOM 783 O O . LYS A 1 102 ? -17.258 20.232 -17.070 1.00 86.06 102 LYS A O 1
ATOM 788 N N . TRP A 1 103 ? -16.731 22.416 -16.853 1.00 89.88 103 TRP A N 1
ATOM 789 C CA . TRP A 1 103 ? -17.142 22.553 -15.457 1.00 89.88 103 TRP A CA 1
ATOM 790 C C . TRP A 1 103 ? -18.589 22.112 -15.203 1.00 89.88 103 TRP A C 1
ATOM 792 O O . TRP A 1 103 ? -18.896 21.662 -14.107 1.00 89.88 103 TRP A O 1
ATOM 802 N N . ARG A 1 104 ? -19.467 22.176 -16.216 1.00 87.38 104 ARG A N 1
ATOM 803 C CA . ARG A 1 104 ? -20.869 21.735 -16.110 1.00 87.38 104 ARG A CA 1
ATOM 804 C C . ARG A 1 104 ? -21.074 20.228 -16.255 1.00 87.38 104 ARG A C 1
ATOM 806 O O . ARG A 1 104 ? -22.132 19.727 -15.896 1.00 87.38 104 ARG A O 1
ATOM 813 N N . THR A 1 105 ? -20.120 19.522 -16.857 1.00 78.25 105 THR A N 1
ATOM 814 C CA . THR A 1 105 ? -20.316 18.140 -17.333 1.00 78.25 105 THR A CA 1
ATOM 815 C C . THR A 1 105 ? -19.296 17.148 -16.791 1.00 78.25 105 THR A C 1
ATOM 817 O O . THR A 1 105 ? -19.561 15.949 -16.782 1.00 78.25 105 THR A O 1
ATOM 820 N N . GLU A 1 106 ? -18.106 17.609 -16.408 1.00 75.31 106 GLU A N 1
ATOM 821 C CA . GLU A 1 106 ? -17.090 16.754 -15.800 1.00 75.31 106 GLU A CA 1
ATOM 822 C C . GLU A 1 106 ? -17.391 16.523 -14.317 1.00 75.31 106 GLU A C 1
ATOM 824 O O . GLU A 1 106 ? -17.910 17.395 -13.621 1.00 75.31 106 GLU A O 1
ATOM 829 N N . TYR A 1 107 ? -17.041 15.332 -13.831 1.00 73.88 107 TYR A N 1
ATOM 830 C CA . TYR A 1 107 ? -17.224 14.983 -12.429 1.00 73.88 107 TYR A CA 1
ATOM 831 C C . TYR A 1 107 ? -16.408 15.902 -11.510 1.00 73.88 107 TYR A C 1
ATOM 833 O O . TYR A 1 107 ? -15.295 16.355 -11.825 1.00 73.88 107 TYR A O 1
ATOM 841 N N . ILE A 1 108 ? -16.973 16.139 -10.331 1.00 81.06 108 ILE A N 1
ATOM 842 C CA . ILE A 1 108 ? -16.295 16.816 -9.231 1.00 81.06 108 ILE A CA 1
ATOM 843 C C . ILE A 1 108 ? -15.159 15.914 -8.770 1.00 81.06 108 ILE A C 1
ATOM 845 O O . ILE A 1 108 ? -15.319 14.698 -8.671 1.00 81.06 108 ILE A O 1
ATOM 849 N N . GLY A 1 109 ? -14.000 16.514 -8.540 1.00 77.94 109 GLY A N 1
ATOM 850 C CA . GLY A 1 109 ? -12.809 15.810 -8.100 1.00 77.94 109 GLY A CA 1
ATOM 851 C C . GLY A 1 109 ? -12.242 16.457 -6.851 1.00 77.94 109 GLY A C 1
ATOM 852 O O . GLY A 1 109 ? -12.459 17.641 -6.602 1.00 77.94 109 GLY A O 1
ATOM 853 N N . GLY A 1 110 ? -11.489 15.661 -6.109 1.00 84.50 110 GLY A N 1
ATOM 854 C CA . GLY A 1 110 ? -10.673 16.108 -4.995 1.00 84.50 110 GLY A CA 1
ATOM 855 C C . GLY A 1 110 ? -11.242 15.721 -3.645 1.00 84.50 110 GLY A C 1
ATOM 856 O O . GLY A 1 110 ? -12.332 15.159 -3.543 1.00 84.50 110 GLY A O 1
ATOM 857 N N . ASP A 1 111 ? -10.475 16.011 -2.610 1.00 88.62 111 ASP A N 1
ATOM 858 C CA . ASP A 1 111 ? -10.821 15.697 -1.235 1.00 88.62 111 ASP A CA 1
ATOM 859 C C . ASP A 1 111 ? -11.884 16.670 -0.706 1.00 88.62 111 ASP A C 1
ATOM 861 O O . ASP A 1 111 ? -11.619 17.865 -0.540 1.00 88.62 111 ASP A O 1
ATOM 865 N N . SER A 1 112 ? -13.092 16.165 -0.418 1.00 91.38 112 SER A N 1
ATOM 866 C CA . SER A 1 112 ? -14.223 17.013 -0.016 1.00 91.38 112 SER A CA 1
ATOM 867 C C . SER A 1 112 ? -14.069 17.699 1.338 1.00 91.38 112 SER A C 1
ATOM 869 O O . SER A 1 112 ? -14.832 18.606 1.667 1.00 91.38 112 SER A O 1
ATOM 871 N N . ARG A 1 113 ? -13.006 17.360 2.069 1.00 92.50 113 ARG A N 1
ATOM 872 C CA . ARG A 1 113 ? -12.541 18.072 3.263 1.00 92.50 113 ARG A CA 1
ATOM 873 C C . ARG A 1 113 ? -11.984 19.466 2.981 1.00 92.50 113 ARG A C 1
ATOM 875 O O . ARG A 1 113 ? -11.944 20.296 3.880 1.00 92.50 113 ARG A O 1
ATOM 882 N N . TYR A 1 114 ? -11.559 19.712 1.743 1.00 95.44 114 TYR A N 1
ATOM 883 C CA . TYR A 1 114 ? -10.990 20.980 1.275 1.00 95.44 114 TYR A CA 1
ATOM 884 C C . TYR A 1 114 ? -11.886 21.645 0.223 1.00 95.44 114 TYR A C 1
ATOM 886 O O . TYR A 1 114 ? -11.480 22.604 -0.434 1.00 95.44 114 TYR A O 1
ATOM 894 N N . TRP A 1 115 ? -13.099 21.122 0.021 1.00 95.81 115 TRP A N 1
ATOM 895 C CA . TRP A 1 115 ? -14.036 21.674 -0.945 1.00 95.81 115 TRP A CA 1
ATOM 896 C C . TRP A 1 115 ? -14.618 23.005 -0.459 1.00 95.81 115 TRP A C 1
ATOM 898 O O . TRP A 1 115 ? -15.144 23.071 0.655 1.00 95.81 115 TRP A O 1
ATOM 908 N N . PRO A 1 116 ? -14.627 24.041 -1.315 1.00 96.06 116 PRO A N 1
ATOM 909 C CA . PRO A 1 116 ? -15.412 25.234 -1.049 1.00 96.06 116 PRO A CA 1
ATOM 910 C C . PRO A 1 116 ? -16.924 24.957 -1.139 1.00 96.06 116 PRO A C 1
ATOM 912 O O . PRO A 1 116 ? -17.335 23.935 -1.706 1.00 96.06 116 PRO A O 1
ATOM 915 N N . PRO A 1 117 ? -17.773 25.906 -0.690 1.00 96.12 117 PRO A N 1
ATOM 916 C CA . PRO A 1 117 ? -19.226 25.825 -0.849 1.00 96.12 117 PRO A CA 1
ATOM 917 C C . PRO A 1 117 ? -19.655 25.539 -2.287 1.00 96.12 117 PRO A C 1
ATOM 919 O O . PRO A 1 117 ? -20.577 24.767 -2.522 1.00 96.12 117 PRO A O 1
ATOM 922 N N . SER A 1 118 ? -18.947 26.107 -3.261 1.00 96.19 118 SER A N 1
ATOM 923 C CA . SER A 1 118 ? -19.223 25.908 -4.682 1.00 96.19 118 SER A CA 1
ATOM 924 C C . SER A 1 118 ? -19.016 24.465 -5.172 1.00 96.19 118 SER A C 1
ATOM 926 O O . SER A 1 118 ? -19.793 23.986 -5.998 1.00 96.19 118 SER A O 1
ATOM 928 N N . SER A 1 119 ? -18.042 23.723 -4.635 1.00 95.69 119 SER A N 1
ATOM 929 C CA . SER A 1 119 ? -17.865 22.298 -4.960 1.00 95.69 119 SER A CA 1
ATOM 930 C C . SER A 1 119 ? -18.970 21.433 -4.360 1.00 95.69 119 SER A C 1
ATOM 932 O O . SER A 1 119 ? -19.482 20.542 -5.037 1.00 95.69 119 SER A O 1
ATOM 934 N N . TRP A 1 120 ? -19.393 21.729 -3.129 1.00 94.19 120 TRP A N 1
ATOM 935 C CA . TRP A 1 120 ? -20.555 21.082 -2.516 1.00 94.19 120 TRP A CA 1
ATOM 936 C C . TRP A 1 120 ? -21.857 21.417 -3.253 1.00 94.19 120 TRP A C 1
ATOM 938 O O . TRP A 1 120 ? -22.678 20.531 -3.473 1.00 94.19 120 TRP A O 1
ATOM 948 N N . MET A 1 121 ? -22.012 22.654 -3.730 1.00 93.00 121 MET A N 1
ATOM 949 C CA . MET A 1 121 ? -23.143 23.069 -4.561 1.00 93.00 121 MET A CA 1
ATOM 950 C C . MET A 1 121 ? -23.226 22.243 -5.847 1.00 93.00 121 MET A C 1
ATOM 952 O O . MET A 1 121 ? -24.258 21.632 -6.122 1.00 93.00 121 MET A O 1
ATOM 956 N N . MET A 1 122 ? -22.123 22.157 -6.601 1.00 93.31 122 MET A N 1
ATOM 957 C CA . MET A 1 122 ? -22.064 21.337 -7.814 1.00 93.31 122 MET A CA 1
ATOM 958 C C . MET A 1 122 ? -22.365 19.864 -7.500 1.00 93.31 122 MET A C 1
ATOM 960 O O . MET A 1 122 ? -22.987 19.175 -8.306 1.00 93.31 122 MET A O 1
ATOM 964 N N . HIS A 1 123 ? -21.936 19.373 -6.331 1.00 90.19 123 HIS A N 1
ATOM 965 C CA . HIS A 1 123 ? -22.116 17.978 -5.923 1.00 90.19 123 HIS A CA 1
ATOM 966 C C . HIS A 1 123 ? -23.568 17.629 -5.648 1.00 90.19 123 HIS A C 1
ATOM 968 O O . HIS A 1 123 ? -24.023 16.551 -6.023 1.00 90.19 123 HIS A O 1
ATOM 974 N N . LEU A 1 124 ? -24.270 18.535 -4.981 1.00 88.00 124 LEU A N 1
ATOM 975 C CA . LEU A 1 124 ? -25.615 18.303 -4.487 1.00 88.00 124 LEU A CA 1
ATOM 976 C C . LEU A 1 124 ? -26.687 18.713 -5.500 1.00 88.00 124 LEU A C 1
ATOM 978 O O . LEU A 1 124 ? -27.706 18.037 -5.613 1.00 88.00 124 LEU A O 1
ATOM 982 N N . LEU A 1 125 ? -26.464 19.811 -6.227 1.00 86.19 125 LEU A N 1
ATOM 983 C CA . LEU A 1 125 ? -27.479 20.461 -7.061 1.00 86.19 125 LEU A CA 1
ATOM 984 C C . LEU A 1 125 ? -27.114 20.525 -8.549 1.00 86.19 125 LEU A C 1
ATOM 986 O O . LEU A 1 125 ? -27.955 20.917 -9.354 1.00 86.19 125 LEU A O 1
ATOM 990 N N . GLY A 1 126 ? -25.891 20.144 -8.929 1.00 87.62 126 GLY A N 1
ATOM 991 C CA . GLY A 1 126 ? -25.421 20.267 -10.308 1.00 87.62 126 GLY A CA 1
ATOM 992 C C . GLY A 1 126 ? -25.214 21.725 -10.753 1.00 87.62 126 GLY A C 1
ATOM 993 O O . GLY A 1 126 ? -25.208 22.643 -9.925 1.00 87.62 126 GLY A O 1
ATOM 994 N N . PRO A 1 127 ? -25.011 21.968 -12.061 1.00 88.44 127 PRO A N 1
ATOM 995 C CA . PRO A 1 127 ? -24.723 23.303 -12.586 1.00 88.44 127 PRO A CA 1
ATOM 996 C C . PRO A 1 127 ? -25.891 24.289 -12.423 1.00 88.44 127 PRO A C 1
ATOM 998 O O . PRO A 1 127 ? -25.664 25.498 -12.383 1.00 88.44 127 PRO A O 1
ATOM 1001 N N . GLU A 1 128 ? -27.124 23.798 -12.305 1.00 89.56 128 GLU A N 1
ATOM 1002 C CA . GLU A 1 128 ? -28.319 24.606 -12.051 1.00 89.56 128 GLU A CA 1
ATOM 1003 C C . GLU A 1 128 ? -28.291 25.256 -10.656 1.00 89.56 128 GLU A C 1
ATOM 1005 O O . GLU A 1 128 ? -28.855 26.332 -10.465 1.00 89.56 128 GLU A O 1
ATOM 1010 N N . GLY A 1 129 ? -27.566 24.670 -9.692 1.00 88.38 129 GLY A N 1
ATOM 1011 C CA . GLY A 1 129 ? -27.403 25.223 -8.342 1.00 88.38 129 GLY A CA 1
ATOM 1012 C C . GLY A 1 129 ? -26.698 26.586 -8.287 1.00 88.38 129 GLY A C 1
ATOM 1013 O O . GLY A 1 129 ? -26.737 27.257 -7.261 1.00 88.38 129 GLY A O 1
ATOM 1014 N N . PHE A 1 130 ? -26.073 27.022 -9.385 1.00 92.12 130 PHE A N 1
ATOM 1015 C CA . PHE A 1 130 ? -25.400 28.320 -9.481 1.00 92.12 130 PHE A CA 1
ATOM 1016 C C . PHE A 1 130 ? -26.292 29.456 -10.009 1.00 92.12 130 PHE A C 1
ATOM 1018 O O . PHE A 1 130 ? -25.829 30.596 -10.116 1.00 92.12 130 PHE A O 1
ATOM 1025 N N . GLU A 1 131 ? -27.551 29.188 -10.371 1.00 91.19 131 GLU A N 1
ATOM 1026 C CA . GLU A 1 131 ? -28.465 30.224 -10.862 1.00 91.19 131 GLU A CA 1
ATOM 1027 C C . GLU A 1 131 ? -28.628 31.360 -9.834 1.00 91.19 131 GLU A C 1
ATOM 1029 O O . GLU A 1 131 ? -29.059 31.159 -8.703 1.00 91.19 131 GLU A O 1
ATOM 1034 N N . GLY A 1 132 ? -28.261 32.586 -10.227 1.00 91.38 132 GLY A N 1
ATOM 1035 C CA . GLY A 1 132 ? -28.311 33.761 -9.349 1.00 91.38 132 GLY A CA 1
ATOM 1036 C C . GLY A 1 132 ? -27.147 33.898 -8.355 1.00 91.38 132 GLY A C 1
ATOM 1037 O O . GLY A 1 132 ? -27.146 34.858 -7.588 1.00 91.38 132 GLY A O 1
ATOM 1038 N N . LEU A 1 133 ? -26.148 33.006 -8.393 1.00 93.50 133 LEU A N 1
ATOM 1039 C CA . LEU A 1 133 ? -24.999 32.977 -7.475 1.00 93.50 133 LEU A CA 1
ATOM 1040 C C . LEU A 1 133 ? -23.662 33.083 -8.243 1.00 93.50 133 LEU A C 1
ATOM 1042 O O . LEU A 1 133 ? -22.904 32.110 -8.318 1.00 93.50 133 LEU A O 1
ATOM 1046 N N . PRO A 1 134 ? -23.354 34.250 -8.848 1.00 93.19 134 PRO A N 1
ATOM 1047 C CA . PRO A 1 134 ? -22.187 34.413 -9.717 1.00 93.19 134 PRO A CA 1
ATOM 1048 C C . PRO A 1 134 ? -20.856 34.191 -8.991 1.00 93.19 134 PRO A C 1
ATOM 1050 O O . PRO A 1 134 ? -19.954 33.614 -9.589 1.00 93.19 134 PRO A O 1
ATOM 1053 N N . ASP A 1 135 ? -20.754 34.569 -7.716 1.00 94.31 135 ASP A N 1
ATOM 1054 C CA . ASP A 1 135 ? -19.516 34.448 -6.935 1.00 94.31 135 ASP A CA 1
ATOM 1055 C C . ASP A 1 135 ? -19.154 32.978 -6.665 1.00 94.31 135 ASP A C 1
ATOM 1057 O O . ASP A 1 135 ? -18.011 32.566 -6.839 1.00 94.31 135 ASP A O 1
ATOM 1061 N N . LEU A 1 136 ? -20.142 32.133 -6.340 1.00 95.00 136 LEU A N 1
ATOM 1062 C CA . LEU A 1 136 ? -19.920 30.690 -6.175 1.00 95.00 136 LEU A CA 1
ATOM 1063 C C . LEU A 1 136 ? -19.629 29.995 -7.508 1.00 95.00 136 LEU A C 1
ATOM 1065 O O . LEU A 1 136 ? -18.843 29.050 -7.557 1.00 95.00 136 LEU A O 1
ATOM 1069 N N . CYS A 1 137 ? -20.244 30.465 -8.592 1.00 94.31 137 CYS A N 1
ATOM 1070 C CA . CYS A 1 137 ? -19.966 29.965 -9.934 1.00 94.31 137 CYS A CA 1
ATOM 1071 C C . CYS A 1 137 ? -18.530 30.295 -10.362 1.00 94.31 137 CYS A C 1
ATOM 1073 O O . CYS A 1 137 ? -17.820 29.433 -10.879 1.00 94.31 137 CYS A O 1
ATOM 1075 N N . GLU A 1 138 ? -18.083 31.526 -10.100 1.00 94.06 138 GLU A N 1
ATOM 1076 C CA . GLU A 1 138 ? -16.698 31.946 -10.298 1.00 94.06 138 GLU A CA 1
ATOM 1077 C C . GLU A 1 138 ? -15.763 31.062 -9.464 1.00 94.06 138 GLU A C 1
ATOM 1079 O O . GLU A 1 138 ? -14.837 30.461 -10.019 1.00 94.06 138 GLU A O 1
ATOM 1084 N N . GLN A 1 139 ? -16.070 30.893 -8.172 1.00 94.81 139 GLN A N 1
ATOM 1085 C CA . GLN A 1 139 ? -15.234 30.134 -7.251 1.00 94.81 139 GLN A CA 1
ATOM 1086 C C . GLN A 1 139 ? -15.021 28.696 -7.744 1.00 94.81 139 GLN A C 1
ATOM 1088 O O . GLN A 1 139 ? -13.891 28.201 -7.734 1.00 94.81 139 GLN A O 1
ATOM 1093 N N . TYR A 1 140 ? -16.082 28.052 -8.248 1.00 95.31 140 TYR A N 1
ATOM 1094 C CA . TYR A 1 140 ? -16.003 26.715 -8.840 1.00 95.31 140 TYR A CA 1
ATOM 1095 C C . TYR A 1 140 ? -15.152 26.671 -10.114 1.00 95.31 140 TYR A C 1
ATOM 1097 O O . TYR A 1 140 ? -14.447 25.699 -10.397 1.00 95.31 140 TYR A O 1
ATOM 1105 N N . GLN A 1 141 ? -15.244 27.719 -10.927 1.00 93.19 141 GLN A N 1
ATOM 1106 C CA . GLN A 1 141 ? -14.588 27.768 -12.223 1.00 93.19 141 GLN A CA 1
ATOM 1107 C C . GLN A 1 141 ? -13.092 28.068 -12.120 1.00 93.19 141 GLN A C 1
ATOM 1109 O O . GLN A 1 141 ? -12.337 27.547 -12.939 1.00 93.19 141 GLN A O 1
ATOM 1114 N N . ARG A 1 142 ? -12.661 28.918 -11.180 1.00 92.69 142 ARG A N 1
ATOM 1115 C CA . ARG A 1 142 ? -11.310 29.510 -11.224 1.00 92.69 142 ARG A CA 1
ATOM 1116 C C . ARG A 1 142 ? -10.582 29.603 -9.885 1.00 92.69 142 ARG A C 1
ATOM 1118 O O . ARG A 1 142 ? -9.399 29.922 -9.898 1.00 92.69 142 ARG A O 1
ATOM 1125 N N . ARG A 1 143 ? -11.241 29.344 -8.748 1.00 94.06 143 ARG A N 1
ATOM 1126 C CA . ARG A 1 143 ? -10.646 29.581 -7.414 1.00 94.06 143 ARG A CA 1
ATOM 1127 C C . ARG A 1 143 ? -10.631 28.362 -6.494 1.00 94.06 143 ARG A C 1
ATOM 1129 O O . ARG A 1 143 ? -10.371 28.503 -5.299 1.00 94.06 143 ARG A O 1
ATOM 1136 N N . LEU A 1 144 ? -10.881 27.164 -7.025 1.00 94.62 144 LEU A N 1
ATOM 1137 C CA . LEU A 1 144 ? -10.812 25.922 -6.244 1.00 94.62 144 LEU A CA 1
ATOM 1138 C C . LEU A 1 144 ? -9.410 25.686 -5.652 1.00 94.62 144 LEU A C 1
ATOM 1140 O O . LEU A 1 144 ? -9.289 25.260 -4.506 1.00 94.62 144 LEU A O 1
ATOM 1144 N N . ASP A 1 145 ? -8.355 26.009 -6.402 1.00 94.31 145 ASP A N 1
ATOM 1145 C CA . ASP A 1 145 ? -6.964 25.935 -5.947 1.00 94.31 145 ASP A CA 1
ATOM 1146 C C . ASP A 1 145 ? -6.633 26.957 -4.860 1.00 94.31 145 ASP A C 1
ATOM 1148 O O . ASP A 1 145 ? -6.020 26.600 -3.855 1.00 94.31 145 ASP A O 1
ATOM 1152 N N . ILE A 1 146 ? -7.059 28.208 -5.043 1.00 96.50 146 ILE A N 1
ATOM 1153 C CA . ILE A 1 146 ? -6.882 29.288 -4.067 1.00 96.50 146 ILE A CA 1
ATOM 1154 C C . ILE A 1 146 ? -7.561 28.911 -2.747 1.00 96.50 146 ILE A C 1
ATOM 1156 O O . ILE A 1 146 ? -6.930 28.989 -1.692 1.00 96.50 146 ILE A O 1
ATOM 1160 N N . HIS A 1 147 ? -8.815 28.455 -2.794 1.00 97.31 147 HIS A N 1
ATOM 1161 C CA . HIS A 1 147 ? -9.537 28.043 -1.593 1.00 97.31 147 HIS A CA 1
ATOM 1162 C C . HIS A 1 147 ? -8.857 26.852 -0.902 1.00 97.31 147 HIS A C 1
ATOM 1164 O O . HIS A 1 147 ? -8.578 26.915 0.297 1.00 97.31 147 HIS A O 1
ATOM 1170 N N . GLY A 1 148 ? -8.534 25.793 -1.655 1.00 96.88 148 GLY A N 1
ATOM 1171 C CA . GLY A 1 148 ? -7.881 24.597 -1.115 1.00 96.88 148 GLY A CA 1
ATOM 1172 C C . GLY A 1 148 ? -6.521 24.900 -0.480 1.00 96.88 148 GLY A C 1
ATOM 1173 O O . GLY A 1 148 ? -6.220 24.424 0.619 1.00 96.88 148 GLY A O 1
ATOM 1174 N N . LEU A 1 149 ? -5.721 25.774 -1.103 1.00 97.62 149 LEU A N 1
ATOM 1175 C CA . LEU A 1 149 ? -4.456 26.240 -0.532 1.00 97.62 149 LEU A CA 1
ATOM 1176 C C . LEU A 1 149 ? -4.673 27.056 0.754 1.00 97.62 149 LEU A C 1
ATOM 1178 O O . LEU A 1 149 ? -3.922 26.887 1.715 1.00 97.62 149 LEU A O 1
ATOM 1182 N N . GLY A 1 150 ? -5.711 27.898 0.799 1.00 98.00 150 GLY A N 1
ATOM 1183 C CA . GLY A 1 150 ? -6.087 28.673 1.984 1.00 98.00 150 GLY A CA 1
ATOM 1184 C C . GLY A 1 150 ? -6.470 27.786 3.172 1.00 98.00 150 GLY A C 1
ATOM 1185 O O . GLY A 1 150 ? -5.941 27.972 4.269 1.00 98.00 150 GLY A O 1
ATOM 1186 N N . ILE A 1 151 ? -7.318 26.774 2.948 1.00 98.25 151 ILE A N 1
ATOM 1187 C CA . ILE A 1 151 ? -7.682 25.784 3.977 1.00 98.25 151 ILE A CA 1
ATOM 1188 C C . ILE A 1 151 ? -6.457 24.979 4.414 1.00 98.25 151 ILE A C 1
ATOM 1190 O O . ILE A 1 151 ? -6.257 24.777 5.609 1.00 98.25 151 ILE A O 1
ATOM 1194 N N . THR A 1 152 ? -5.591 24.576 3.481 1.00 98.06 152 THR A N 1
ATOM 1195 C CA . THR A 1 152 ? -4.372 23.816 3.807 1.00 98.06 152 THR A CA 1
ATOM 1196 C C . THR A 1 152 ? -3.396 24.628 4.665 1.00 98.06 152 THR A C 1
ATOM 1198 O O . THR A 1 152 ? -2.799 24.102 5.605 1.00 98.06 152 THR A O 1
ATOM 1201 N N . ALA A 1 153 ? -3.237 25.924 4.382 1.00 98.19 153 ALA A N 1
ATOM 1202 C CA . ALA A 1 153 ? -2.416 26.815 5.199 1.00 98.19 153 ALA A CA 1
ATOM 1203 C C . ALA A 1 153 ? -3.010 27.018 6.604 1.00 98.19 153 ALA A C 1
ATOM 1205 O O . ALA A 1 153 ? -2.269 27.002 7.592 1.00 98.19 153 ALA A O 1
ATOM 1206 N N . LEU A 1 154 ? -4.337 27.145 6.703 1.00 98.19 154 LEU A N 1
ATOM 1207 C CA . LEU A 1 154 ? -5.040 27.255 7.980 1.00 98.19 154 LEU A CA 1
ATOM 1208 C C . LEU A 1 154 ? -4.913 25.970 8.812 1.00 98.19 154 LEU A C 1
ATOM 1210 O O . LEU A 1 154 ? -4.571 26.036 9.992 1.00 98.19 154 LEU A O 1
ATOM 1214 N N . GLU A 1 155 ? -5.090 24.804 8.188 1.00 97.62 155 GLU A N 1
ATOM 1215 C CA . GLU A 1 155 ? -4.886 23.497 8.816 1.00 97.62 155 GLU A CA 1
ATOM 1216 C C . GLU A 1 155 ? -3.472 23.359 9.374 1.00 97.62 155 GLU A C 1
ATOM 1218 O O . GLU A 1 155 ? -3.300 22.933 10.519 1.00 97.62 155 GLU A O 1
ATOM 1223 N N . LEU A 1 156 ? -2.462 23.730 8.585 1.00 96.56 156 LEU A N 1
ATOM 1224 C CA . LEU A 1 156 ? -1.061 23.659 8.985 1.00 96.56 156 LEU A CA 1
ATOM 1225 C C . LEU A 1 156 ? -0.777 24.543 10.204 1.00 96.56 156 LEU A C 1
ATOM 1227 O O . LEU A 1 156 ? -0.124 24.095 11.149 1.00 96.56 156 LEU A O 1
ATOM 1231 N N . LEU A 1 157 ? -1.292 25.776 10.211 1.00 96.56 157 LEU A N 1
ATOM 1232 C CA . LEU A 1 157 ? -1.154 26.691 11.343 1.00 96.56 157 LEU A CA 1
ATOM 1233 C C . LEU A 1 157 ? -1.835 26.122 12.592 1.00 96.56 157 LEU A C 1
ATOM 1235 O O . LEU A 1 157 ? -1.205 25.998 13.646 1.00 96.56 157 LEU A O 1
ATOM 1239 N N . CYS A 1 158 ? -3.118 25.778 12.481 1.00 96.56 158 CYS A N 1
ATOM 1240 C CA . CYS A 1 158 ? -3.935 25.410 13.629 1.00 96.56 158 CYS A CA 1
ATOM 1241 C C . CYS A 1 158 ? -3.567 24.035 14.191 1.00 96.56 158 CYS A C 1
ATOM 1243 O O . CYS A 1 158 ? -3.530 23.880 15.408 1.00 96.56 158 CYS A O 1
ATOM 1245 N N . SER A 1 159 ? -3.238 23.050 13.353 1.00 93.12 159 SER A N 1
ATOM 1246 C CA . SER A 1 159 ? -2.889 21.699 13.818 1.00 93.12 159 SER A CA 1
ATOM 1247 C C . SER A 1 159 ? -1.584 21.693 14.613 1.00 93.12 159 SER A C 1
ATOM 1249 O O . SER A 1 159 ? -1.518 21.087 15.681 1.00 93.12 159 SER A O 1
ATOM 1251 N N . VAL A 1 160 ? -0.569 22.443 14.164 1.00 90.56 160 VAL A N 1
ATOM 1252 C CA . VAL A 1 160 ? 0.699 22.589 14.902 1.00 90.56 160 VAL A CA 1
ATOM 1253 C C . VAL A 1 160 ? 0.472 23.253 16.266 1.00 90.56 160 VAL A C 1
ATOM 1255 O O . VAL A 1 160 ? 1.092 22.850 17.253 1.00 90.56 160 VAL A O 1
ATOM 1258 N N . ALA A 1 161 ? -0.421 24.244 16.334 1.00 91.94 161 ALA A N 1
ATOM 1259 C CA . ALA A 1 161 ? -0.756 24.947 17.568 1.00 91.94 161 ALA A CA 1
ATOM 1260 C C . ALA A 1 161 ? -1.565 24.083 18.549 1.00 91.94 161 ALA A C 1
ATOM 1262 O O . ALA A 1 161 ? -1.152 23.905 19.695 1.00 91.94 161 ALA A O 1
ATOM 1263 N N . LEU A 1 162 ? -2.679 23.506 18.090 1.00 91.88 162 LEU A N 1
ATOM 1264 C CA . LEU A 1 162 ? -3.650 22.779 18.916 1.00 91.88 162 LEU A CA 1
ATOM 1265 C C . LEU A 1 162 ? -3.061 21.558 19.614 1.00 91.88 162 LEU A C 1
ATOM 1267 O O . LEU A 1 162 ? -3.435 21.253 20.742 1.00 91.88 162 LEU A O 1
ATOM 1271 N N . VAL A 1 163 ? -2.107 20.882 18.974 1.00 88.56 163 VAL A N 1
ATOM 1272 C CA . VAL A 1 163 ? -1.414 19.738 19.575 1.00 88.56 163 VAL A CA 1
ATOM 1273 C C . VAL A 1 163 ? -0.617 20.154 20.826 1.00 88.56 163 VAL A C 1
ATOM 1275 O O . VAL A 1 163 ? -0.404 19.335 21.715 1.00 88.56 163 VAL A O 1
ATOM 1278 N N . SER A 1 164 ? -0.218 21.427 20.932 1.00 87.31 164 SER A N 1
ATOM 1279 C CA . SER A 1 164 ? 0.537 21.978 22.070 1.00 87.31 164 SER A CA 1
ATOM 1280 C C . SER A 1 164 ? -0.338 22.766 23.062 1.00 87.31 164 SER A C 1
ATOM 1282 O O . SER A 1 164 ? 0.202 23.486 23.902 1.00 87.31 164 SER A O 1
ATOM 1284 N N . LEU A 1 165 ? -1.670 22.671 22.967 1.00 85.94 165 LEU A N 1
ATOM 1285 C CA . LEU A 1 165 ? -2.596 23.426 23.814 1.00 85.94 165 LEU A CA 1
ATOM 1286 C C . LEU A 1 165 ? -2.613 22.894 25.257 1.00 85.94 165 LEU A C 1
ATOM 1288 O O . LEU A 1 165 ? -3.035 21.767 25.515 1.00 85.94 165 LEU A O 1
ATOM 1292 N N . GLY A 1 166 ? -2.164 23.719 26.208 1.00 78.69 166 GLY A N 1
ATOM 1293 C CA . GLY A 1 166 ? -2.267 23.443 27.643 1.00 78.69 166 GLY A CA 1
ATOM 1294 C C . GLY A 1 166 ? -3.609 23.883 28.244 1.00 78.69 166 GLY A C 1
ATOM 1295 O O . GLY A 1 166 ? -4.257 24.790 27.734 1.00 78.69 166 GLY A O 1
ATOM 1296 N N . ALA A 1 167 ? -4.006 23.279 29.370 1.00 69.62 167 ALA A N 1
ATOM 1297 C CA . ALA A 1 167 ? -5.310 23.511 30.010 1.00 69.62 167 ALA A CA 1
ATOM 1298 C C . ALA A 1 167 ? -5.523 24.923 30.611 1.00 69.62 167 ALA A C 1
ATOM 1300 O O . ALA A 1 167 ? -6.655 25.266 30.934 1.00 69.62 167 ALA A O 1
ATOM 1301 N N . GLU A 1 168 ? -4.467 25.728 30.784 1.00 71.31 168 GLU A N 1
ATOM 1302 C CA . GLU A 1 168 ? -4.518 27.048 31.450 1.00 71.31 168 GLU A CA 1
ATOM 1303 C C . GLU A 1 168 ? -3.789 28.163 30.656 1.00 71.31 168 GLU A C 1
ATOM 1305 O O . GLU A 1 168 ? -3.388 29.173 31.232 1.00 71.31 168 GLU A O 1
ATOM 1310 N N . GLU A 1 169 ? -3.556 27.995 29.346 1.00 79.19 169 GLU A N 1
ATOM 1311 C CA . GLU A 1 169 ? -2.819 28.983 28.532 1.00 79.19 169 GLU A CA 1
ATOM 1312 C C . GLU A 1 169 ? -3.757 30.070 27.963 1.00 79.19 169 GLU A C 1
ATOM 1314 O O . GLU A 1 169 ? -4.712 29.767 27.254 1.00 79.19 169 GLU A O 1
ATOM 1319 N N . GLU A 1 170 ? -3.485 31.349 28.253 1.00 84.00 170 GLU A N 1
ATOM 1320 C CA . GLU A 1 170 ? -4.250 32.490 27.725 1.00 84.00 170 GLU A CA 1
ATOM 1321 C C . GLU A 1 170 ? -3.777 32.827 26.297 1.00 84.00 170 GLU A C 1
ATOM 1323 O O . GLU A 1 170 ? -2.683 33.357 26.096 1.00 84.00 170 GLU A O 1
ATOM 1328 N N . LEU A 1 171 ? -4.590 32.494 25.288 1.00 86.50 171 LEU A N 1
ATOM 1329 C CA . LEU A 1 171 ? -4.227 32.623 23.864 1.00 86.50 171 LEU A CA 1
ATOM 1330 C C . LEU A 1 171 ? -4.624 33.971 23.241 1.00 86.50 171 LEU A C 1
ATOM 1332 O O . LEU A 1 171 ? -4.254 34.271 22.101 1.00 86.50 171 LEU A O 1
ATOM 1336 N N . GLY A 1 172 ? -5.389 34.783 23.975 1.00 88.25 172 GLY A N 1
ATOM 1337 C CA . GLY A 1 172 ? -5.896 36.073 23.518 1.00 88.25 172 GLY A CA 1
ATOM 1338 C C . GLY A 1 172 ? -6.652 35.958 22.183 1.00 88.25 172 GLY A C 1
ATOM 1339 O O . GLY A 1 172 ? -7.544 35.120 22.058 1.00 88.25 172 GLY A O 1
ATOM 1340 N N . PRO A 1 173 ? -6.319 36.764 21.155 1.00 86.75 173 PRO A N 1
ATOM 1341 C CA . PRO A 1 173 ? -7.069 36.791 19.896 1.00 86.75 173 PRO A CA 1
ATOM 1342 C C . PRO A 1 173 ? -7.017 35.484 19.090 1.00 86.75 173 PRO A C 1
ATOM 1344 O O . PRO A 1 173 ? -7.874 35.262 18.234 1.00 86.75 173 PRO A O 1
ATOM 1347 N N . TRP A 1 174 ? -6.044 34.610 19.367 1.00 93.81 174 TRP A N 1
ATOM 1348 C CA . TRP A 1 174 ? -5.893 33.323 18.687 1.00 93.81 174 TRP A CA 1
ATOM 1349 C C . TRP A 1 174 ? -6.943 32.295 19.099 1.00 93.81 174 TRP A C 1
ATOM 1351 O O . TRP A 1 174 ? -7.226 31.381 18.327 1.00 93.81 174 TRP A O 1
ATOM 1361 N N . GLU A 1 175 ? -7.551 32.447 20.278 1.00 93.88 175 GLU A N 1
ATOM 1362 C CA . GLU A 1 175 ? -8.570 31.524 20.783 1.00 93.88 175 GLU A CA 1
ATOM 1363 C C . GLU A 1 175 ? -9.755 31.413 19.814 1.00 93.88 175 GLU A C 1
ATOM 1365 O O . GLU A 1 175 ? -10.183 30.310 19.473 1.00 93.88 175 GLU A O 1
ATOM 1370 N N . ALA A 1 176 ? -10.220 32.548 19.283 1.00 94.94 176 ALA A N 1
ATOM 1371 C CA . ALA A 1 176 ? -11.309 32.583 18.312 1.00 94.94 176 ALA A CA 1
ATOM 1372 C C . ALA A 1 176 ? -10.938 31.892 16.989 1.00 94.94 176 ALA A C 1
ATOM 1374 O O . ALA A 1 176 ? -11.778 31.212 16.401 1.00 94.94 176 ALA A O 1
ATOM 1375 N N . VAL A 1 177 ? -9.687 32.030 16.529 1.00 97.00 177 VAL A N 1
ATOM 1376 C CA . VAL A 1 177 ? -9.198 31.381 15.299 1.00 97.00 177 VAL A CA 1
ATOM 1377 C C . VAL A 1 177 ? -9.159 29.866 15.476 1.00 97.00 177 VAL A C 1
ATOM 1379 O O . VAL A 1 177 ? -9.700 29.138 14.648 1.00 97.00 177 VAL A O 1
ATOM 1382 N N . LEU A 1 178 ? -8.562 29.389 16.572 1.00 96.44 178 LEU A N 1
ATOM 1383 C CA . LEU A 1 178 ? -8.435 27.959 16.851 1.00 96.44 178 LEU A CA 1
ATOM 1384 C C . LEU A 1 178 ? -9.796 27.295 17.090 1.00 96.44 178 LEU A C 1
ATOM 1386 O O . LEU A 1 178 ? -10.032 26.207 16.570 1.00 96.44 178 LEU A O 1
ATOM 1390 N N . THR A 1 179 ? -10.697 27.968 17.809 1.00 95.19 179 THR A N 1
ATOM 1391 C CA . THR A 1 179 ? -12.057 27.471 18.067 1.00 95.19 179 THR A CA 1
ATOM 1392 C C . THR A 1 179 ? -12.865 27.381 16.773 1.00 95.19 179 THR A C 1
ATOM 1394 O O . THR A 1 179 ? -13.451 26.340 16.487 1.00 95.19 179 THR A O 1
ATOM 1397 N N . SER A 1 180 ? -12.845 28.438 15.951 1.00 96.94 180 SER A N 1
ATOM 1398 C CA . SER A 1 180 ? -13.571 28.448 14.671 1.00 96.94 180 SER A CA 1
ATOM 1399 C C . SER A 1 180 ? -13.023 27.392 13.705 1.00 96.94 180 SER A C 1
ATOM 1401 O O . SER A 1 180 ? -13.793 26.748 12.997 1.00 96.94 180 SER A O 1
ATOM 1403 N N . TRP A 1 181 ? -11.702 27.167 13.700 1.00 97.31 181 TRP A N 1
ATOM 1404 C CA . TRP A 1 181 ? -11.082 26.091 12.924 1.00 97.31 181 TRP A CA 1
ATOM 1405 C C . TRP A 1 181 ? -11.525 24.700 13.389 1.00 97.31 181 TRP A C 1
ATOM 1407 O O . TRP A 1 181 ? -11.861 23.867 12.552 1.00 97.31 181 TRP A O 1
ATOM 1417 N N . GLN A 1 182 ? -11.534 24.435 14.700 1.00 95.62 182 GLN A N 1
ATOM 1418 C CA . GLN A 1 182 ? -11.984 23.146 15.237 1.00 95.62 182 GLN A CA 1
ATOM 1419 C C . GLN A 1 182 ? -13.434 22.863 14.851 1.00 95.62 182 GLN A C 1
ATOM 1421 O O . GLN A 1 182 ? -13.711 21.796 14.314 1.00 95.62 182 GLN A O 1
ATOM 1426 N N . GLN A 1 183 ? -14.323 23.842 15.042 1.00 96.00 183 GLN A N 1
ATOM 1427 C CA . GLN A 1 183 ? -15.729 23.707 14.676 1.00 96.00 183 GLN A CA 1
ATOM 1428 C C . GLN A 1 183 ? -15.901 23.434 13.176 1.00 96.00 183 GLN A C 1
ATOM 1430 O O . GLN A 1 183 ? -16.569 22.477 12.802 1.00 96.00 183 GLN A O 1
ATOM 1435 N N . TYR A 1 184 ? -15.254 24.224 12.314 1.00 97.25 184 TYR A N 1
ATOM 1436 C CA . TYR A 1 184 ? -15.279 23.993 10.868 1.00 97.25 184 TYR A CA 1
ATOM 1437 C C . TYR A 1 184 ? -14.783 22.594 10.498 1.00 97.25 184 TYR A C 1
ATOM 1439 O O . TYR A 1 184 ? -15.432 21.892 9.728 1.00 97.25 184 TYR A O 1
ATOM 1447 N N . ARG A 1 185 ? -13.636 22.180 11.048 1.00 94.94 185 ARG A N 1
ATOM 1448 C CA . ARG A 1 185 ? -13.020 20.891 10.732 1.00 94.94 185 ARG A CA 1
ATOM 1449 C C . ARG A 1 185 ? -13.927 19.737 11.135 1.00 94.94 185 ARG A C 1
ATOM 1451 O O . ARG A 1 185 ? -14.081 18.808 10.351 1.00 94.94 185 ARG A O 1
ATOM 1458 N N . ASP A 1 186 ? -14.491 19.787 12.337 1.00 91.50 186 ASP A N 1
ATOM 1459 C CA . ASP A 1 186 ? -15.302 18.700 12.878 1.00 91.50 186 ASP A CA 1
ATOM 1460 C C . ASP A 1 186 ? -16.610 18.535 12.069 1.00 91.50 186 ASP A C 1
ATOM 1462 O O . ASP A 1 186 ? -16.947 17.412 11.688 1.00 91.50 186 ASP A O 1
ATOM 1466 N N . GLU A 1 187 ? -17.274 19.636 11.689 1.00 93.19 187 GLU A N 1
ATOM 1467 C CA . GLU A 1 187 ? -18.471 19.614 10.826 1.00 93.19 187 GLU A CA 1
ATOM 1468 C C . GLU A 1 187 ? -18.157 19.146 9.392 1.00 93.19 187 GLU A C 1
ATOM 1470 O O . GLU A 1 187 ? -18.814 18.255 8.849 1.00 93.19 187 GLU A O 1
ATOM 1475 N N . VAL A 1 188 ? -17.095 19.671 8.771 1.00 91.75 188 VAL A N 1
ATOM 1476 C CA . VAL A 1 188 ? -16.701 19.266 7.411 1.00 91.75 188 VAL A CA 1
ATOM 1477 C C . VAL A 1 188 ? -16.275 17.796 7.366 1.00 91.75 188 VAL A C 1
ATOM 1479 O O . VAL A 1 188 ? -16.596 17.092 6.405 1.00 91.75 188 VAL A O 1
ATOM 1482 N N . TRP A 1 189 ? -15.592 17.293 8.400 1.00 89.81 189 TRP A N 1
ATOM 1483 C CA . TRP A 1 189 ? -15.248 15.871 8.493 1.00 89.81 189 TRP A CA 1
ATOM 1484 C C . TRP A 1 189 ? -16.486 14.996 8.651 1.00 89.81 189 TRP A C 1
ATOM 1486 O O . TRP A 1 189 ? -16.499 13.890 8.111 1.00 89.81 189 TRP A O 1
ATOM 1496 N N . HIS A 1 190 ? -17.517 15.471 9.352 1.00 88.19 190 HIS A N 1
ATOM 1497 C CA . HIS A 1 190 ? -18.784 14.761 9.464 1.00 88.19 190 HIS A CA 1
ATOM 1498 C C . HIS A 1 190 ? -19.448 14.584 8.088 1.00 88.19 190 HIS A C 1
ATOM 1500 O O . HIS A 1 190 ? -19.769 13.457 7.698 1.00 88.19 190 HIS A O 1
ATOM 1506 N N . TRP A 1 191 ? -19.564 15.658 7.300 1.00 89.56 191 TRP A N 1
ATOM 1507 C CA . TRP A 1 191 ? -20.129 15.587 5.945 1.00 89.56 191 TRP A CA 1
ATOM 1508 C C . TRP A 1 191 ? -19.267 14.770 4.980 1.00 89.56 191 TRP A C 1
ATOM 1510 O O . TRP A 1 191 ? -19.788 13.962 4.206 1.00 89.56 191 TRP A O 1
ATOM 1520 N N . TRP A 1 192 ? -17.942 14.925 5.045 1.00 90.25 192 TRP A N 1
ATOM 1521 C CA . TRP A 1 192 ? -17.013 14.088 4.287 1.00 90.25 192 TRP A CA 1
ATOM 1522 C C . TRP A 1 192 ? -17.195 12.607 4.628 1.00 90.25 192 TRP A C 1
ATOM 1524 O O . TRP A 1 192 ? -17.283 11.790 3.715 1.00 90.25 192 TRP A O 1
ATOM 1534 N N . ALA A 1 193 ? -17.302 12.249 5.911 1.00 79.31 193 ALA A N 1
ATOM 1535 C CA . ALA A 1 193 ? -17.469 10.864 6.342 1.00 79.31 193 ALA A CA 1
ATOM 1536 C C . ALA A 1 193 ? -18.785 10.264 5.826 1.00 79.31 193 ALA A C 1
ATOM 1538 O O . ALA A 1 193 ? -18.794 9.115 5.379 1.00 79.31 193 ALA A O 1
ATOM 1539 N N . ALA A 1 194 ? -19.870 11.047 5.815 1.00 81.12 194 ALA A N 1
ATOM 1540 C CA . ALA A 1 194 ? -21.148 10.630 5.244 1.00 81.12 194 ALA A CA 1
ATOM 1541 C C . ALA A 1 194 ? -21.005 10.265 3.756 1.00 81.12 194 ALA A C 1
ATOM 1543 O O . ALA A 1 194 ? -21.383 9.164 3.351 1.00 81.12 194 ALA A O 1
ATOM 1544 N N . VAL A 1 195 ? -20.376 11.133 2.956 1.00 76.94 195 VAL A N 1
ATOM 1545 C CA . VAL A 1 195 ? -20.123 10.889 1.525 1.00 76.94 195 VAL A CA 1
ATOM 1546 C C . VAL A 1 195 ? -19.146 9.726 1.309 1.00 76.94 195 VAL A C 1
ATOM 1548 O O . VAL A 1 195 ? -19.398 8.835 0.496 1.00 76.94 195 VAL A O 1
ATOM 1551 N N . TYR A 1 196 ? -18.047 9.693 2.062 1.00 72.06 196 TYR A N 1
ATOM 1552 C CA . TYR A 1 196 ? -17.008 8.671 1.948 1.00 72.06 196 TYR A CA 1
ATOM 1553 C C . TYR A 1 196 ? -17.536 7.271 2.284 1.00 72.06 196 TYR A C 1
ATOM 1555 O O . TYR A 1 196 ? -17.176 6.315 1.604 1.00 72.06 196 TYR A O 1
ATOM 1563 N N . SER A 1 197 ? -18.425 7.143 3.276 1.00 69.50 197 SER A N 1
ATOM 1564 C CA . SER A 1 197 ? -19.009 5.853 3.678 1.00 69.50 197 SER A CA 1
ATOM 1565 C C . SER A 1 197 ? -19.779 5.153 2.551 1.00 69.50 197 SER A C 1
ATOM 1567 O O . SER A 1 197 ? -19.775 3.925 2.450 1.00 69.50 197 SER A O 1
ATOM 1569 N N . VAL A 1 198 ? -20.406 5.927 1.659 1.00 67.81 198 VAL A N 1
ATOM 1570 C CA . VAL A 1 198 ? -21.099 5.396 0.480 1.00 67.81 198 VAL A CA 1
ATOM 1571 C C . VAL A 1 198 ? -20.096 4.981 -0.590 1.00 67.81 198 VAL A C 1
ATOM 1573 O O . VAL A 1 198 ? -20.221 3.901 -1.166 1.00 67.81 198 VAL A O 1
ATOM 1576 N N . PHE A 1 199 ? -19.070 5.804 -0.832 1.00 55.72 199 PHE A N 1
ATOM 1577 C CA . PHE A 1 199 ? -18.016 5.478 -1.792 1.00 55.72 199 PHE A CA 1
ATOM 1578 C C . PHE A 1 199 ? -17.222 4.231 -1.390 1.00 55.72 199 PHE A C 1
ATOM 1580 O O . PHE A 1 199 ? -16.928 3.405 -2.252 1.00 55.72 199 PHE A O 1
ATOM 1587 N N . SER A 1 200 ? -16.907 4.062 -0.104 1.00 49.19 200 SER A N 1
ATOM 1588 C CA . SER A 1 200 ? -16.152 2.906 0.395 1.00 49.19 200 SER A CA 1
ATOM 1589 C C . SER A 1 200 ? -16.949 1.600 0.349 1.00 49.19 200 SER A C 1
ATOM 1591 O O . SER A 1 200 ? -16.356 0.536 0.192 1.00 49.19 200 SER A O 1
ATOM 1593 N N . SER A 1 201 ? -18.281 1.674 0.427 1.00 49.00 201 SER A N 1
ATOM 1594 C CA . SER A 1 201 ? -19.193 0.524 0.335 1.00 49.00 201 SER A CA 1
ATOM 1595 C C . SER A 1 201 ? -19.753 0.276 -1.076 1.00 49.00 201 SER A C 1
ATOM 1597 O O . SER A 1 201 ? -20.479 -0.695 -1.285 1.00 49.00 201 SER A O 1
ATOM 1599 N N . GLY A 1 202 ? -19.429 1.131 -2.056 1.00 48.12 202 GLY A N 1
ATOM 1600 C CA . GLY A 1 202 ? -19.952 1.044 -3.425 1.00 48.12 202 GLY A CA 1
ATOM 1601 C C . GLY A 1 202 ? -21.467 1.280 -3.537 1.00 48.12 202 GLY A C 1
ATOM 1602 O O . GLY A 1 202 ? -22.100 0.748 -4.450 1.00 48.12 202 GLY A O 1
ATOM 1603 N N . GLY A 1 203 ? -22.053 2.025 -2.592 1.00 62.19 203 GLY A N 1
ATOM 1604 C CA . GLY A 1 203 ? -23.492 2.281 -2.491 1.00 62.19 203 GLY A CA 1
ATOM 1605 C C . GLY A 1 203 ? -24.018 3.402 -3.399 1.00 62.19 203 GLY A C 1
ATOM 1606 O O . GLY A 1 203 ? -23.270 4.062 -4.119 1.00 62.19 203 GLY A O 1
ATOM 1607 N N . ASP A 1 204 ? -25.335 3.630 -3.353 1.00 63.19 204 ASP A N 1
ATOM 1608 C CA . ASP A 1 204 ? -25.992 4.752 -4.038 1.00 63.19 204 ASP A CA 1
ATOM 1609 C C . ASP A 1 204 ? -25.819 6.050 -3.236 1.00 63.19 204 ASP A C 1
ATOM 1611 O O . ASP A 1 204 ? -26.149 6.106 -2.051 1.00 63.19 204 ASP A O 1
ATOM 1615 N N . LEU A 1 205 ? -25.306 7.093 -3.892 1.00 76.12 205 LEU A N 1
ATOM 1616 C CA . LEU A 1 205 ? -25.004 8.387 -3.282 1.00 76.12 205 LEU A CA 1
ATOM 1617 C C . LEU A 1 205 ? -26.221 9.318 -3.208 1.00 76.12 205 LEU A C 1
ATOM 1619 O O . LEU A 1 205 ? -26.238 10.232 -2.382 1.00 76.12 205 LEU A O 1
ATOM 1623 N N . ALA A 1 206 ? -27.262 9.068 -4.008 1.00 75.06 206 ALA A N 1
ATOM 1624 C CA . ALA A 1 206 ? -28.438 9.933 -4.082 1.00 75.06 206 ALA A CA 1
ATOM 1625 C C . ALA A 1 206 ? -29.159 10.148 -2.728 1.00 75.06 206 ALA A C 1
ATOM 1627 O O . ALA A 1 206 ? -29.552 11.284 -2.450 1.00 75.06 206 ALA A O 1
ATOM 1628 N N . PRO A 1 207 ? -29.315 9.138 -1.841 1.00 77.88 207 PRO A N 1
ATOM 1629 C CA . PRO A 1 207 ? -29.932 9.336 -0.527 1.00 77.88 207 PRO A CA 1
ATOM 1630 C C . PRO A 1 207 ? -29.122 10.259 0.387 1.00 77.88 207 PRO A C 1
ATOM 1632 O O . PRO A 1 207 ? -29.703 11.103 1.067 1.00 77.88 207 PRO A O 1
ATOM 1635 N N . VAL A 1 208 ? -27.792 10.128 0.378 1.00 83.50 208 VAL A N 1
ATOM 1636 C CA . VAL A 1 208 ? -26.902 10.977 1.185 1.00 83.50 208 VAL A CA 1
ATOM 1637 C C . VAL A 1 208 ? -26.897 12.400 0.640 1.00 83.50 208 VAL A C 1
ATOM 1639 O O . VAL A 1 208 ? -27.032 13.341 1.411 1.00 83.50 208 VAL A O 1
ATOM 1642 N N . GLN A 1 209 ? -26.859 12.582 -0.682 1.00 84.19 209 GLN A N 1
ATOM 1643 C CA . GLN A 1 209 ? -26.989 13.912 -1.286 1.00 84.19 209 GLN A CA 1
ATOM 1644 C C . GLN A 1 209 ? -28.313 14.582 -0.905 1.00 84.19 209 GLN A C 1
ATOM 1646 O O . GLN A 1 209 ? -28.322 15.741 -0.499 1.00 84.19 209 GLN A O 1
ATOM 1651 N N . ALA A 1 210 ? -29.430 13.850 -0.963 1.00 83.50 210 ALA A N 1
ATOM 1652 C CA . ALA A 1 210 ? -30.732 14.376 -0.564 1.00 83.50 210 ALA A CA 1
ATOM 1653 C C . ALA A 1 210 ? -30.777 14.771 0.923 1.00 83.50 210 ALA A C 1
ATOM 1655 O O . ALA A 1 210 ? -31.382 15.789 1.260 1.00 83.50 210 ALA A O 1
ATOM 1656 N N . GLN A 1 211 ? -30.131 13.998 1.800 1.00 89.00 211 GLN A N 1
ATOM 1657 C CA . GLN A 1 211 ? -30.010 14.326 3.220 1.00 89.00 211 GLN A CA 1
ATOM 1658 C C . GLN A 1 211 ? -29.197 15.611 3.433 1.00 89.00 211 GLN A C 1
ATOM 1660 O O . GLN A 1 211 ? -29.677 16.523 4.098 1.00 89.00 211 GLN A O 1
ATOM 1665 N N . LEU A 1 212 ? -28.014 15.721 2.823 1.00 89.62 212 LEU A N 1
ATOM 1666 C CA . LEU A 1 212 ? -27.144 16.894 2.978 1.00 89.62 212 LEU A CA 1
ATOM 1667 C C . LEU A 1 212 ? -27.793 18.179 2.431 1.00 89.62 212 LEU A C 1
ATOM 1669 O O . LEU A 1 212 ? -27.601 19.260 2.987 1.00 89.62 212 LEU A O 1
ATOM 1673 N N . VAL A 1 213 ? -28.617 18.066 1.381 1.00 88.75 213 VAL A N 1
ATOM 1674 C CA . VAL A 1 213 ? -29.462 19.174 0.899 1.00 88.75 213 VAL A CA 1
ATOM 1675 C C . VAL A 1 213 ? -30.522 19.557 1.934 1.00 88.75 213 VAL A C 1
ATOM 1677 O O . VAL A 1 213 ? -30.729 20.740 2.181 1.00 88.75 213 VAL A O 1
ATOM 1680 N N . GLN A 1 214 ? -31.196 18.585 2.556 1.00 89.31 214 GLN A N 1
ATOM 1681 C CA . GLN A 1 214 ? -32.209 18.858 3.587 1.00 89.31 214 GLN A CA 1
ATOM 1682 C C . GLN A 1 214 ? -31.618 19.491 4.847 1.00 89.31 214 GLN A C 1
ATOM 1684 O O . GLN A 1 214 ? -32.279 20.305 5.489 1.00 89.31 214 GLN A O 1
ATOM 1689 N N . GLU A 1 215 ? -30.387 19.127 5.189 1.00 89.44 215 GLU A N 1
ATOM 1690 C CA . GLU A 1 215 ? -29.646 19.711 6.304 1.00 89.44 215 GLU A CA 1
ATOM 1691 C C . GLU A 1 215 ? -29.145 21.129 5.988 1.00 89.44 215 GLU A C 1
ATOM 1693 O O . GLU A 1 215 ? -28.756 21.847 6.903 1.00 89.44 215 GLU A O 1
ATOM 1698 N N . GLY A 1 216 ? -29.196 21.582 4.731 1.00 91.62 216 GLY A N 1
ATOM 1699 C CA . GLY A 1 216 ? -28.705 22.908 4.346 1.00 91.62 216 GLY A CA 1
ATOM 1700 C C . GLY A 1 216 ? -27.185 23.016 4.470 1.00 91.62 216 GLY A C 1
ATOM 1701 O O . GLY A 1 216 ? -26.668 24.004 4.990 1.00 91.62 216 GLY A O 1
ATOM 1702 N N . LEU A 1 217 ? -26.460 21.968 4.052 1.00 95.12 217 LEU A N 1
ATOM 1703 C CA . LEU A 1 217 ? -24.999 21.895 4.169 1.00 95.12 217 LEU A CA 1
ATOM 1704 C C . LEU A 1 217 ? -24.306 23.135 3.594 1.00 95.12 217 LEU A C 1
ATOM 1706 O O . LEU A 1 217 ? -23.370 23.650 4.200 1.00 95.12 217 LEU A O 1
ATOM 1710 N N . VAL A 1 218 ? -24.741 23.616 2.425 1.00 92.81 218 VAL A N 1
ATOM 1711 C CA . VAL A 1 218 ? -24.072 24.732 1.738 1.00 92.81 218 VAL A CA 1
ATOM 1712 C C . VAL A 1 218 ? -24.211 26.026 2.543 1.00 92.81 218 VAL A C 1
ATOM 1714 O O . VAL A 1 218 ? -23.232 26.753 2.704 1.00 92.81 218 VAL A O 1
ATOM 1717 N N . GLU A 1 219 ? -25.393 26.292 3.098 1.00 94.00 219 GLU A N 1
ATOM 1718 C CA . GLU A 1 219 ? -25.656 27.444 3.961 1.00 94.00 219 GLU A CA 1
ATOM 1719 C C . GLU A 1 219 ? -24.842 27.374 5.258 1.00 94.00 219 GLU A C 1
ATOM 1721 O O . GLU A 1 219 ? -24.227 28.366 5.653 1.00 94.00 219 GLU A O 1
ATOM 1726 N N . GLN A 1 220 ? -24.781 26.197 5.885 1.00 97.19 220 GLN A N 1
ATOM 1727 C CA . GLN A 1 220 ? -23.975 25.980 7.088 1.00 97.19 220 GLN A CA 1
ATOM 1728 C C . GLN A 1 220 ? -22.478 26.171 6.813 1.00 97.19 220 GLN A C 1
ATOM 1730 O O . GLN A 1 220 ? -21.780 26.832 7.581 1.00 97.19 220 GLN A O 1
ATOM 1735 N N . LEU A 1 221 ? -21.973 25.647 5.692 1.00 96.94 221 LEU A N 1
ATOM 1736 C CA . LEU A 1 221 ? -20.572 25.796 5.302 1.00 96.94 221 LEU A CA 1
ATOM 1737 C C . LEU A 1 221 ? -20.203 27.265 5.039 1.00 96.94 221 LEU A C 1
ATOM 1739 O O . LEU A 1 221 ? -19.127 27.709 5.444 1.00 96.94 221 LEU A O 1
ATOM 1743 N N . LEU A 1 222 ? -21.093 28.035 4.404 1.00 96.12 222 LEU A N 1
ATOM 1744 C CA . LEU A 1 222 ? -20.918 29.481 4.226 1.00 96.12 222 LEU A CA 1
ATOM 1745 C C . LEU A 1 222 ? -20.834 30.212 5.573 1.00 96.12 222 LEU A C 1
ATOM 1747 O O . LEU A 1 222 ? -19.979 31.084 5.745 1.00 96.12 222 LEU A O 1
ATOM 1751 N N . GLU A 1 223 ? -21.672 29.839 6.543 1.00 97.31 223 GLU A N 1
ATOM 1752 C CA . GLU A 1 223 ? -21.641 30.416 7.888 1.00 97.31 223 GLU A CA 1
ATOM 1753 C C . GLU A 1 223 ? -20.337 30.080 8.630 1.00 97.31 223 GLU A C 1
ATOM 1755 O O . GLU A 1 223 ? -19.696 30.979 9.182 1.00 97.31 223 GLU A O 1
ATOM 1760 N N . LEU A 1 224 ? -19.883 28.824 8.585 1.00 97.88 224 LEU A N 1
ATOM 1761 C CA . LEU A 1 224 ? -18.617 28.402 9.197 1.00 97.88 224 LEU A CA 1
ATOM 1762 C C . LEU A 1 224 ? -17.413 29.142 8.587 1.00 97.88 224 LEU A C 1
ATOM 1764 O O . LEU A 1 224 ? -16.540 29.627 9.312 1.00 97.88 224 LEU A O 1
ATOM 1768 N N . LEU A 1 225 ? -17.374 29.294 7.259 1.00 97.88 225 LEU A N 1
ATOM 1769 C CA . LEU A 1 225 ? -16.317 30.052 6.582 1.00 97.88 225 LEU A CA 1
ATOM 1770 C C . LEU A 1 225 ? -16.378 31.548 6.909 1.00 97.88 225 LEU A C 1
ATOM 1772 O O . LEU A 1 225 ? -15.333 32.184 7.052 1.00 97.88 225 LEU A O 1
ATOM 1776 N N . LEU A 1 226 ? -17.568 32.131 7.073 1.00 97.44 226 LEU A N 1
ATOM 1777 C CA . LEU A 1 226 ? -17.719 33.512 7.538 1.00 97.44 226 LEU A CA 1
ATOM 1778 C C . LEU A 1 226 ? -17.187 33.691 8.969 1.00 97.44 226 LEU A C 1
ATOM 1780 O O . LEU A 1 226 ? -16.515 34.690 9.251 1.00 97.44 226 LEU A O 1
ATOM 1784 N N . GLN A 1 227 ? -17.449 32.732 9.860 1.00 97.62 227 GLN A N 1
ATOM 1785 C CA . GLN A 1 227 ? -16.929 32.735 11.230 1.00 97.62 227 GLN A CA 1
ATOM 1786 C C . GLN A 1 227 ? -15.399 32.649 11.243 1.00 97.62 227 GLN A C 1
ATOM 1788 O O . GLN A 1 227 ? -14.755 33.494 11.871 1.00 97.62 227 GLN A O 1
ATOM 1793 N N . ILE A 1 228 ? -14.808 31.724 10.473 1.00 97.88 228 ILE A N 1
ATOM 1794 C CA . ILE A 1 228 ? -13.350 31.637 10.298 1.00 97.88 228 ILE A CA 1
ATOM 1795 C C . ILE A 1 228 ? -12.790 32.962 9.781 1.00 97.88 228 ILE A C 1
ATOM 1797 O O . ILE A 1 228 ? -11.896 33.527 10.408 1.00 97.88 228 ILE A O 1
ATOM 1801 N N . ARG A 1 229 ? -13.316 33.499 8.672 1.00 98.06 229 ARG A N 1
ATOM 1802 C CA . ARG A 1 229 ? -12.833 34.765 8.089 1.00 98.06 229 ARG A CA 1
ATOM 1803 C C . ARG A 1 229 ? -12.904 35.913 9.091 1.00 98.06 229 ARG A C 1
ATOM 1805 O O . ARG A 1 229 ? -11.966 36.703 9.188 1.00 98.06 229 ARG A O 1
ATOM 1812 N N . SER A 1 230 ? -13.988 35.990 9.859 1.00 97.81 230 SER A N 1
ATOM 1813 C CA . SER A 1 230 ? -14.166 37.005 10.900 1.00 97.81 230 SER A CA 1
ATOM 1814 C C . SER A 1 230 ? -13.140 36.845 12.022 1.00 97.81 230 SER A C 1
ATOM 1816 O O . SER A 1 230 ? -12.535 37.831 12.439 1.00 97.81 230 SER A O 1
ATOM 1818 N N . ALA A 1 231 ? -12.889 35.615 12.481 1.00 97.94 231 ALA A N 1
ATOM 1819 C CA . ALA A 1 231 ? -11.872 35.327 13.487 1.00 97.94 231 ALA A CA 1
ATOM 1820 C C . ALA A 1 231 ? -10.460 35.682 12.990 1.00 97.94 231 ALA A C 1
ATOM 1822 O O . ALA A 1 231 ? -9.712 36.350 13.705 1.00 97.94 231 ALA A O 1
ATOM 1823 N N . LEU A 1 232 ? -10.124 35.317 11.747 1.00 98.19 232 LEU A N 1
ATOM 1824 C CA . LEU A 1 232 ? -8.849 35.651 11.108 1.00 98.19 232 LEU A CA 1
ATOM 1825 C C . LEU A 1 232 ? -8.650 37.172 11.014 1.00 98.19 232 LEU A C 1
ATOM 1827 O O . LEU A 1 232 ? -7.633 37.675 11.490 1.00 98.19 232 LEU A O 1
ATOM 1831 N N . LYS A 1 233 ? -9.633 37.916 10.485 1.00 97.69 233 LYS A N 1
ATOM 1832 C CA . LYS A 1 233 ? -9.566 39.385 10.346 1.00 97.69 233 LYS A CA 1
ATOM 1833 C C . LYS A 1 233 ? -9.502 40.098 11.699 1.00 97.69 233 LYS A C 1
ATOM 1835 O O . LYS A 1 233 ? -8.705 41.019 11.872 1.00 97.69 233 LYS A O 1
ATOM 1840 N N . ASN A 1 234 ? -10.279 39.651 12.686 1.00 97.06 234 ASN A N 1
ATOM 1841 C CA . ASN A 1 234 ? -10.251 40.216 14.038 1.00 97.06 234 ASN A CA 1
ATOM 1842 C C . ASN A 1 234 ? -8.919 39.953 14.750 1.00 97.06 234 ASN A C 1
ATOM 1844 O O . ASN A 1 234 ? -8.426 40.825 15.468 1.00 97.06 234 ASN A O 1
ATOM 1848 N N . CYS A 1 235 ? -8.330 38.770 14.557 1.00 96.69 235 CYS A N 1
ATOM 1849 C CA . CYS A 1 235 ? -7.007 38.459 15.080 1.00 96.69 235 CYS A CA 1
ATOM 1850 C C . CYS A 1 235 ? -5.934 39.295 14.367 1.00 96.69 235 CYS A C 1
ATOM 1852 O O . CYS A 1 235 ? -5.126 39.942 15.031 1.00 96.69 235 CYS A O 1
ATOM 1854 N N . ALA A 1 236 ? -5.982 39.392 13.034 1.00 96.75 236 ALA A N 1
ATOM 1855 C CA . ALA A 1 236 ? -5.067 40.212 12.241 1.00 96.75 236 ALA A CA 1
ATOM 1856 C C . ALA A 1 236 ? -5.083 41.694 12.657 1.00 96.75 236 ALA A C 1
ATOM 1858 O O . ALA A 1 236 ? -4.025 42.306 12.805 1.00 96.75 236 ALA A O 1
ATOM 1859 N N . ALA A 1 237 ? -6.269 42.252 12.925 1.00 95.62 237 ALA A N 1
ATOM 1860 C CA . ALA A 1 237 ? -6.442 43.632 13.382 1.00 95.62 237 ALA A CA 1
ATOM 1861 C C . ALA A 1 237 ? -5.810 43.913 14.759 1.00 95.62 237 ALA A C 1
ATOM 1863 O O . ALA A 1 237 ? -5.496 45.064 15.062 1.00 95.62 237 ALA A O 1
ATOM 1864 N N . GLN A 1 238 ? -5.612 42.883 15.587 1.00 93.69 238 GLN A N 1
ATOM 1865 C CA . GLN A 1 238 ? -4.964 42.995 16.899 1.00 93.69 238 GLN A CA 1
ATOM 1866 C C . GLN A 1 238 ? -3.442 42.825 16.839 1.00 93.69 238 GLN A C 1
ATOM 1868 O O . GLN A 1 238 ? -2.744 43.267 17.750 1.00 93.69 238 GLN A O 1
ATOM 1873 N N . VAL A 1 239 ? -2.915 42.249 15.754 1.00 87.62 239 VAL A N 1
ATOM 1874 C CA . VAL A 1 239 ? -1.471 42.137 15.486 1.00 87.62 239 VAL A CA 1
ATOM 1875 C C . VAL A 1 239 ? -1.082 42.768 14.135 1.00 87.62 239 VAL A C 1
ATOM 1877 O O . VAL A 1 239 ? -0.409 42.127 13.316 1.00 87.62 239 VAL A O 1
ATOM 1880 N N . PRO A 1 240 ? -1.482 44.028 13.864 1.00 85.75 240 PRO A N 1
ATOM 1881 C CA . PRO A 1 240 ? -1.312 44.638 12.552 1.00 85.75 240 PRO A CA 1
ATOM 1882 C C . PRO A 1 240 ? 0.171 44.825 12.214 1.00 85.75 240 PRO A C 1
ATOM 1884 O O . PRO A 1 240 ? 0.979 45.194 13.066 1.00 85.75 240 PRO A O 1
ATOM 1887 N N . GLY A 1 241 ? 0.533 44.583 10.952 1.00 77.12 241 GLY A N 1
ATOM 1888 C CA . GLY A 1 241 ? 1.909 44.747 10.465 1.00 77.12 241 GLY A CA 1
ATOM 1889 C C . GLY A 1 241 ? 2.901 43.681 10.945 1.00 77.12 241 GLY A C 1
ATOM 1890 O O . GLY A 1 241 ? 4.092 43.813 10.682 1.00 77.12 241 GLY A O 1
ATOM 1891 N N . THR A 1 242 ? 2.430 42.637 11.632 1.00 89.75 242 THR A N 1
ATOM 1892 C CA . THR A 1 242 ? 3.227 41.442 11.945 1.00 89.75 242 THR A CA 1
ATOM 1893 C C . THR A 1 242 ? 3.059 40.377 10.863 1.00 89.75 242 THR A C 1
ATOM 1895 O O . THR A 1 242 ? 2.057 40.368 10.146 1.00 89.75 242 THR A O 1
ATOM 1898 N N . ASP A 1 243 ? 3.991 39.425 10.793 1.00 90.06 243 ASP A N 1
ATOM 1899 C CA . ASP A 1 243 ? 3.902 38.282 9.873 1.00 90.06 243 ASP A CA 1
ATOM 1900 C C . ASP A 1 243 ? 2.612 37.480 10.069 1.00 90.06 243 ASP A C 1
ATOM 1902 O O . ASP A 1 243 ? 1.993 37.037 9.104 1.00 90.06 243 ASP A O 1
ATOM 1906 N N . ALA A 1 244 ? 2.180 37.346 11.327 1.00 93.06 244 ALA A N 1
ATOM 1907 C CA . ALA A 1 244 ? 0.911 36.727 11.672 1.00 93.06 244 ALA A CA 1
ATOM 1908 C C . ALA A 1 244 ? -0.270 37.530 11.118 1.00 93.06 244 ALA A C 1
ATOM 1910 O O . ALA A 1 244 ? -1.126 36.960 10.455 1.00 93.06 244 ALA A O 1
ATOM 1911 N N . GLY A 1 245 ? -0.303 38.849 11.330 1.00 95.56 245 GLY A N 1
ATOM 1912 C CA . GLY A 1 245 ? -1.382 39.699 10.823 1.00 95.56 245 GLY A CA 1
ATOM 1913 C C . GLY A 1 245 ? -1.513 39.657 9.298 1.00 95.56 245 GLY A C 1
ATOM 1914 O O . GLY A 1 245 ? -2.622 39.526 8.788 1.00 95.56 245 GLY A O 1
ATOM 1915 N N . LEU A 1 246 ? -0.388 39.696 8.577 1.00 95.31 246 LEU A N 1
ATOM 1916 C CA . LEU A 1 246 ? -0.366 39.625 7.111 1.00 95.31 246 LEU A CA 1
ATOM 1917 C C . LEU A 1 246 ? -0.831 38.260 6.585 1.00 95.31 246 LEU A C 1
ATOM 1919 O O . LEU A 1 246 ? -1.610 38.203 5.636 1.00 95.31 246 LEU A O 1
ATOM 1923 N N . LEU A 1 247 ? -0.387 37.164 7.207 1.00 96.81 247 LEU A N 1
ATOM 1924 C CA . LEU A 1 247 ? -0.816 35.813 6.842 1.00 96.81 247 LEU A CA 1
ATOM 1925 C C . LEU A 1 247 ? -2.313 35.594 7.108 1.00 96.81 247 LEU A C 1
ATOM 1927 O O . LEU A 1 247 ? -3.006 35.018 6.274 1.00 96.81 247 LEU A O 1
ATOM 1931 N N . LEU A 1 248 ? -2.807 36.034 8.268 1.00 97.94 248 LEU A N 1
ATOM 1932 C CA . LEU A 1 248 ? -4.207 35.870 8.660 1.00 97.94 248 LEU A CA 1
ATOM 1933 C C . LEU A 1 248 ? -5.151 36.616 7.706 1.00 97.94 248 LEU A C 1
ATOM 1935 O O . LEU A 1 248 ? -6.162 36.048 7.296 1.00 97.94 248 LEU A O 1
ATOM 1939 N N . ASP A 1 249 ? -4.806 37.847 7.318 1.00 96.44 249 ASP A N 1
ATOM 1940 C CA . ASP A 1 249 ? -5.585 38.622 6.344 1.00 96.44 249 ASP A CA 1
ATOM 1941 C C . ASP A 1 249 ? -5.566 37.967 4.951 1.00 96.44 249 ASP A C 1
ATOM 1943 O O . ASP A 1 249 ? -6.612 37.804 4.324 1.00 96.44 249 ASP A O 1
ATOM 1947 N N . MET A 1 250 ? -4.396 37.478 4.517 1.00 96.69 250 MET A N 1
ATOM 1948 C CA . MET A 1 250 ? -4.242 36.727 3.266 1.00 96.69 250 MET A CA 1
ATOM 1949 C C . MET A 1 250 ? -5.156 35.496 3.225 1.00 96.69 250 MET A C 1
ATOM 1951 O O . MET A 1 250 ? -5.940 35.341 2.292 1.00 96.69 250 MET A O 1
ATOM 1955 N N . MET A 1 251 ? -5.098 34.638 4.252 1.00 98.06 251 MET A N 1
ATOM 1956 C CA . MET A 1 251 ? -5.943 33.441 4.327 1.00 98.06 251 MET A CA 1
ATOM 1957 C C . MET A 1 251 ? -7.429 33.810 4.363 1.00 98.06 251 MET A C 1
ATOM 1959 O O . MET A 1 251 ? -8.230 33.158 3.701 1.00 98.06 251 MET A O 1
ATOM 1963 N N . ALA A 1 252 ? -7.812 34.880 5.069 1.00 98.06 252 ALA A N 1
ATOM 1964 C CA . ALA A 1 252 ? -9.201 35.326 5.095 1.00 98.06 252 ALA A CA 1
ATOM 1965 C C . ALA A 1 252 ? -9.717 35.720 3.699 1.00 98.06 252 ALA A C 1
ATOM 1967 O O . ALA A 1 252 ? -10.862 35.409 3.381 1.00 98.06 252 ALA A O 1
ATOM 1968 N N . ASN A 1 253 ? -8.887 36.356 2.866 1.00 96.88 253 ASN A N 1
ATOM 1969 C CA . ASN A 1 253 ? -9.254 36.737 1.498 1.00 96.88 253 ASN A CA 1
ATOM 1970 C C . ASN A 1 253 ? -9.238 35.536 0.532 1.00 96.88 253 ASN A C 1
ATOM 1972 O O . ASN A 1 253 ? -10.089 35.449 -0.351 1.00 96.88 253 ASN A O 1
ATOM 1976 N N . MET A 1 254 ? -8.336 34.566 0.726 1.00 97.44 254 MET A N 1
ATOM 1977 C CA . MET A 1 254 ? -8.329 33.309 -0.045 1.00 97.44 254 MET A CA 1
ATOM 1978 C C . MET A 1 254 ? -9.599 32.475 0.184 1.00 97.44 254 MET A C 1
ATOM 1980 O O . MET A 1 254 ? -10.087 31.829 -0.742 1.00 97.44 254 MET A O 1
ATOM 1984 N N . LEU A 1 255 ? -10.139 32.496 1.408 1.00 97.50 255 LEU A N 1
ATOM 1985 C CA . LEU A 1 255 ? -11.344 31.753 1.792 1.00 97.50 255 LEU A CA 1
ATOM 1986 C C . LEU A 1 255 ? -12.656 32.472 1.449 1.00 97.50 255 LEU A C 1
ATOM 1988 O O . LEU A 1 255 ? -13.720 31.876 1.589 1.00 97.50 255 LEU A O 1
ATOM 1992 N N . ASP A 1 256 ? -12.590 33.732 1.020 1.00 95.19 256 ASP A N 1
ATOM 1993 C CA . ASP A 1 256 ? -13.752 34.567 0.725 1.00 95.19 256 ASP A CA 1
ATOM 1994 C C . ASP A 1 256 ? -14.275 34.312 -0.693 1.00 95.19 256 ASP A C 1
ATOM 1996 O O . ASP A 1 256 ? -13.603 34.604 -1.686 1.00 95.19 256 ASP A O 1
ATOM 2000 N N . GLU A 1 257 ? -15.487 33.776 -0.795 1.00 90.62 257 GLU A N 1
ATOM 2001 C CA . GLU A 1 257 ? -16.182 33.497 -2.050 1.00 90.62 257 GLU A CA 1
ATOM 2002 C C . GLU A 1 257 ? -16.373 34.735 -2.937 1.00 90.62 257 GLU A C 1
ATOM 2004 O O . GLU A 1 257 ? -16.300 34.605 -4.155 1.00 90.62 257 GLU A O 1
ATOM 2009 N N . GLY A 1 258 ? -16.530 35.928 -2.353 1.00 89.12 258 GLY A N 1
ATOM 2010 C CA . GLY A 1 258 ? -16.772 37.175 -3.087 1.00 89.12 258 GLY A CA 1
ATOM 2011 C C . GLY A 1 258 ? -15.521 38.017 -3.354 1.00 89.12 258 GLY A C 1
ATOM 2012 O O . GLY A 1 258 ? -15.618 39.082 -3.965 1.00 89.12 258 GLY A O 1
ATOM 2013 N N . HIS A 1 259 ? -14.346 37.593 -2.879 1.00 91.19 259 HIS A N 1
ATOM 2014 C CA . HIS A 1 259 ? -13.103 38.346 -3.057 1.00 91.19 259 HIS A CA 1
ATOM 2015 C C . HIS A 1 259 ? -12.387 37.978 -4.361 1.00 91.19 259 HIS A C 1
ATOM 2017 O O . HIS A 1 259 ? -12.091 36.814 -4.602 1.00 91.19 259 HIS A O 1
ATOM 2023 N N . ASP A 1 260 ? -11.990 38.965 -5.160 1.00 86.44 260 ASP A N 1
ATOM 2024 C CA . ASP A 1 260 ? -11.123 38.749 -6.326 1.00 86.44 260 ASP A CA 1
ATOM 2025 C C . ASP A 1 260 ? -9.659 38.623 -5.867 1.00 86.44 260 ASP A C 1
ATOM 2027 O O . ASP A 1 260 ? -8.972 39.617 -5.638 1.00 86.44 260 ASP A O 1
ATOM 2031 N N . PHE A 1 261 ? -9.230 37.398 -5.551 1.00 92.44 261 PHE A N 1
ATOM 2032 C CA . PHE A 1 261 ? -7.904 37.124 -4.989 1.00 92.44 261 PHE A CA 1
ATOM 2033 C C . PHE A 1 261 ? -6.880 36.814 -6.086 1.00 92.44 261 PHE A C 1
ATOM 2035 O O . PHE A 1 261 ? -7.038 35.845 -6.830 1.00 92.44 261 PHE A O 1
ATOM 2042 N N . ASP A 1 262 ? -5.782 37.571 -6.118 1.00 90.12 262 ASP A N 1
ATOM 2043 C CA . ASP A 1 262 ? -4.669 37.343 -7.041 1.00 90.12 262 ASP A CA 1
ATOM 2044 C C . ASP A 1 262 ? -3.530 36.576 -6.346 1.00 90.12 262 ASP A C 1
ATOM 2046 O O . ASP A 1 262 ? -2.959 37.015 -5.347 1.00 90.12 262 ASP A O 1
ATOM 2050 N N . LEU A 1 263 ? -3.141 35.428 -6.909 1.00 91.44 263 LEU A N 1
ATOM 2051 C CA . LEU A 1 263 ? -2.025 34.613 -6.414 1.00 91.44 263 LEU A CA 1
ATOM 2052 C C . LEU A 1 263 ? -0.689 35.384 -6.369 1.00 91.44 263 LEU A C 1
ATOM 2054 O O . LEU A 1 263 ? 0.179 35.034 -5.565 1.00 91.44 263 LEU A O 1
ATOM 2058 N N . MET A 1 264 ? -0.517 36.455 -7.160 1.00 89.69 264 MET A N 1
ATOM 2059 C CA . MET A 1 264 ? 0.652 37.344 -7.062 1.00 89.69 264 MET A CA 1
ATOM 2060 C C . MET A 1 264 ? 0.759 38.045 -5.703 1.00 89.69 264 MET A C 1
ATOM 2062 O O . MET A 1 264 ? 1.866 38.388 -5.273 1.00 89.69 264 MET A O 1
ATOM 2066 N N . GLU A 1 265 ? -0.359 38.255 -5.003 1.00 91.44 265 GLU A N 1
ATOM 2067 C CA . GLU A 1 265 ? -0.363 38.913 -3.696 1.00 91.44 265 GLU A CA 1
ATOM 2068 C C . GLU A 1 265 ? 0.422 38.125 -2.653 1.00 91.44 265 GLU A C 1
ATOM 2070 O O . GLU A 1 265 ? 1.095 38.732 -1.816 1.00 91.44 265 GLU A O 1
ATOM 2075 N N . ILE A 1 266 ? 0.432 36.791 -2.756 1.00 94.12 266 ILE A N 1
ATOM 2076 C CA . ILE A 1 266 ? 1.201 35.912 -1.871 1.00 94.12 266 ILE A CA 1
ATOM 2077 C C . ILE A 1 266 ? 2.686 36.286 -1.915 1.00 94.12 266 ILE A C 1
ATOM 2079 O O . ILE A 1 266 ? 3.293 36.566 -0.881 1.00 94.12 266 ILE A O 1
ATOM 2083 N N . GLN A 1 267 ? 3.272 36.352 -3.113 1.00 91.06 267 GLN A N 1
ATOM 2084 C CA . GLN A 1 267 ? 4.680 36.718 -3.282 1.00 91.06 267 GLN A CA 1
ATOM 2085 C C . GLN A 1 267 ? 4.943 38.181 -2.922 1.00 91.06 267 GLN A C 1
ATOM 2087 O O . GLN A 1 267 ? 5.960 38.493 -2.308 1.00 91.06 267 GLN A O 1
ATOM 2092 N N . ARG A 1 268 ? 4.013 39.083 -3.247 1.00 92.56 268 ARG A N 1
ATOM 2093 C CA . ARG A 1 268 ? 4.149 40.517 -2.964 1.00 92.56 268 ARG A CA 1
ATOM 2094 C C . ARG A 1 268 ? 4.150 40.832 -1.465 1.00 92.56 268 ARG A C 1
ATOM 2096 O O . ARG A 1 268 ? 4.898 41.708 -1.038 1.00 92.56 268 ARG A O 1
ATOM 2103 N N . ILE A 1 269 ? 3.302 40.161 -0.684 1.00 92.75 269 ILE A N 1
ATOM 2104 C CA . ILE A 1 269 ? 3.086 40.453 0.741 1.00 92.75 269 ILE A CA 1
ATOM 2105 C C . ILE A 1 269 ? 3.918 39.525 1.635 1.00 92.75 269 ILE A C 1
ATOM 2107 O O . ILE A 1 269 ? 4.606 40.009 2.531 1.00 92.75 269 ILE A O 1
ATOM 2111 N N . LEU A 1 270 ? 3.880 38.208 1.401 1.00 92.38 270 LEU A N 1
ATOM 2112 C CA . LEU A 1 270 ? 4.543 37.214 2.260 1.00 92.38 270 LEU A CA 1
ATOM 2113 C C . LEU A 1 270 ? 5.955 36.850 1.784 1.00 92.38 270 LEU A C 1
ATOM 2115 O O . LEU A 1 270 ? 6.787 36.437 2.594 1.00 92.38 270 LEU A O 1
ATOM 2119 N N . GLY A 1 271 ? 6.263 37.043 0.497 1.00 87.88 271 GLY A N 1
ATOM 2120 C CA . GLY A 1 271 ? 7.594 36.793 -0.064 1.00 87.88 271 GLY A CA 1
ATOM 2121 C C . GLY A 1 271 ? 8.714 37.515 0.699 1.00 87.88 271 GLY A C 1
ATOM 2122 O O . GLY A 1 271 ? 9.639 36.841 1.163 1.00 87.88 271 GLY A O 1
ATOM 2123 N N . PRO A 1 272 ? 8.636 38.842 0.940 1.00 86.69 272 PRO A N 1
ATOM 2124 C CA . PRO A 1 272 ? 9.657 39.576 1.695 1.00 86.69 272 PRO A CA 1
ATOM 2125 C C . PRO A 1 272 ? 9.894 39.042 3.113 1.00 86.69 272 PRO A C 1
ATOM 2127 O O . PRO A 1 272 ? 11.015 39.111 3.609 1.00 86.69 272 PRO A O 1
ATOM 2130 N N . ILE A 1 273 ? 8.860 38.481 3.746 1.00 81.81 273 ILE A N 1
ATOM 2131 C CA . ILE A 1 273 ? 8.916 37.912 5.101 1.00 81.81 273 ILE A CA 1
ATOM 2132 C C . ILE A 1 273 ? 9.708 36.600 5.108 1.00 81.81 273 ILE A C 1
ATOM 2134 O O . ILE A 1 273 ? 10.472 36.332 6.034 1.00 81.81 273 ILE A O 1
ATOM 2138 N N . CYS A 1 274 ? 9.550 35.789 4.062 1.00 81.12 274 CYS A N 1
ATOM 2139 C CA . CYS A 1 274 ? 10.225 34.497 3.931 1.00 81.12 274 CYS A CA 1
ATOM 2140 C C . CYS A 1 274 ? 11.619 34.607 3.282 1.00 81.12 274 CYS A C 1
ATOM 2142 O O . CYS A 1 274 ? 12.377 33.645 3.300 1.00 81.12 274 CYS A O 1
ATOM 2144 N N . SER A 1 275 ? 11.973 35.776 2.733 1.00 64.00 275 SER A N 1
ATOM 2145 C CA . SER A 1 275 ? 13.217 35.997 1.972 1.00 64.00 275 SER A CA 1
ATOM 2146 C C . SER A 1 275 ? 14.341 36.684 2.763 1.00 64.00 275 SER A C 1
ATOM 2148 O O . SER A 1 275 ? 15.432 36.869 2.225 1.00 64.00 275 SER A O 1
ATOM 2150 N N . GLN A 1 276 ? 14.121 37.094 4.021 1.00 50.94 276 GLN A N 1
ATOM 2151 C CA . GLN A 1 276 ? 15.171 37.723 4.836 1.00 50.94 276 GLN A CA 1
ATOM 2152 C C . GLN A 1 276 ? 16.158 36.689 5.407 1.00 50.94 276 GLN A C 1
ATOM 2154 O O . GLN A 1 276 ? 16.109 36.330 6.580 1.00 50.94 276 GLN A O 1
ATOM 2159 N N . SER A 1 277 ? 17.108 36.257 4.578 1.00 36.84 277 SER A N 1
ATOM 2160 C CA . SER A 1 277 ? 18.463 35.906 5.013 1.00 36.84 277 SER A CA 1
ATOM 2161 C C . SER A 1 277 ? 19.434 36.052 3.841 1.00 36.84 277 SER A C 1
ATOM 2163 O O . SER A 1 277 ? 19.180 35.572 2.737 1.00 36.84 277 SER A O 1
ATOM 2165 N N . GLU A 1 278 ? 20.529 36.771 4.077 1.00 35.81 278 GLU A N 1
ATOM 2166 C CA . GLU A 1 278 ? 21.614 36.996 3.127 1.00 35.81 278 GLU A CA 1
ATOM 2167 C C . GLU A 1 278 ? 22.208 35.671 2.599 1.00 35.81 278 GLU A C 1
ATOM 2169 O O . GLU A 1 278 ? 22.438 34.726 3.349 1.00 35.81 278 GLU A O 1
ATOM 2174 N N . ALA A 1 279 ? 22.542 35.677 1.301 1.00 35.94 279 ALA A N 1
ATOM 2175 C CA . ALA A 1 279 ? 23.394 34.725 0.576 1.00 35.94 279 ALA A CA 1
ATOM 2176 C C . ALA A 1 279 ? 22.817 33.335 0.207 1.00 35.94 279 ALA A C 1
ATOM 2178 O O . ALA A 1 279 ? 23.313 32.295 0.638 1.00 35.94 279 ALA A O 1
ATOM 2179 N N . VAL A 1 280 ? 21.895 33.308 -0.767 1.00 35.78 280 VAL A N 1
ATOM 2180 C CA . VAL A 1 280 ? 21.564 32.102 -1.570 1.00 35.78 280 VAL A CA 1
ATOM 2181 C C . VAL A 1 280 ? 22.347 32.043 -2.903 1.00 35.78 280 VAL A C 1
ATOM 2183 O O . VAL A 1 280 ? 22.129 31.162 -3.723 1.00 35.78 280 VAL A O 1
ATOM 2186 N N . GLU A 1 281 ? 23.358 32.894 -3.119 1.00 31.00 281 GLU A N 1
ATOM 2187 C CA . GLU A 1 281 ? 24.264 32.753 -4.281 1.00 31.00 281 GLU A CA 1
ATOM 2188 C C . GLU A 1 281 ? 25.432 31.765 -4.063 1.00 31.00 281 GLU A C 1
ATOM 2190 O O . GLU A 1 281 ? 26.182 31.483 -4.994 1.00 31.00 281 GLU A O 1
ATOM 2195 N N . ALA A 1 282 ? 25.581 31.159 -2.878 1.00 32.03 282 ALA A N 1
ATOM 2196 C CA . ALA A 1 282 ? 26.745 30.315 -2.569 1.00 32.03 282 ALA A CA 1
ATOM 2197 C C . ALA A 1 282 ? 26.525 28.788 -2.660 1.00 32.03 282 ALA A C 1
ATOM 2199 O O . ALA A 1 282 ? 27.492 28.040 -2.523 1.00 32.03 282 ALA A O 1
ATOM 2200 N N . ARG A 1 283 ? 25.306 28.276 -2.904 1.00 34.94 283 ARG A N 1
ATOM 2201 C CA . ARG A 1 283 ? 25.060 26.810 -2.956 1.00 34.94 283 ARG A CA 1
ATOM 2202 C C . ARG A 1 283 ? 25.006 26.192 -4.354 1.00 34.94 283 ARG A C 1
ATOM 2204 O O . ARG A 1 283 ? 24.963 24.970 -4.463 1.00 34.94 283 ARG A O 1
ATOM 2211 N N . THR A 1 284 ? 25.134 26.992 -5.409 1.00 33.50 284 THR A N 1
ATOM 2212 C CA . THR A 1 284 ? 25.210 26.494 -6.797 1.00 33.50 284 THR A CA 1
ATOM 2213 C C . THR A 1 284 ? 26.645 26.418 -7.341 1.00 33.50 284 THR A C 1
ATOM 2215 O O . THR A 1 284 ? 26.844 25.980 -8.471 1.00 33.50 284 THR A O 1
ATOM 2218 N N . GLN A 1 285 ? 27.668 26.797 -6.559 1.00 32.88 285 GLN A N 1
ATOM 2219 C CA . GLN A 1 285 ? 29.075 26.779 -6.990 1.00 32.88 285 GLN A CA 1
ATOM 2220 C C . GLN A 1 285 ? 30.058 26.432 -5.851 1.00 32.88 285 GLN A C 1
ATOM 2222 O O . GLN A 1 285 ? 30.834 27.285 -5.448 1.00 32.88 285 GLN A O 1
ATOM 2227 N N . ALA A 1 286 ? 30.062 25.197 -5.330 1.00 28.11 286 ALA A N 1
ATOM 2228 C CA . ALA A 1 286 ? 31.267 24.563 -4.749 1.00 28.11 286 ALA A CA 1
ATOM 2229 C C . ALA A 1 286 ? 30.994 23.129 -4.252 1.00 28.11 286 ALA A C 1
ATOM 2231 O O . ALA A 1 286 ? 30.757 22.898 -3.071 1.00 28.11 286 ALA A O 1
ATOM 2232 N N . ALA A 1 287 ? 31.109 22.145 -5.146 1.00 30.05 287 ALA A N 1
ATOM 2233 C CA . ALA A 1 287 ? 31.511 20.782 -4.782 1.00 30.05 287 ALA A CA 1
ATOM 2234 C C . ALA A 1 287 ? 32.223 20.112 -5.969 1.00 30.05 287 ALA A C 1
ATOM 2236 O O . ALA A 1 287 ? 31.807 19.078 -6.481 1.00 30.05 287 ALA A O 1
ATOM 2237 N N . VAL A 1 288 ? 33.314 20.734 -6.420 1.00 28.53 288 VAL A N 1
ATOM 2238 C CA . VAL A 1 288 ? 34.357 20.076 -7.216 1.00 28.53 288 VAL A CA 1
ATOM 2239 C C . VAL A 1 288 ? 35.676 20.345 -6.494 1.00 28.53 288 VAL A C 1
ATOM 2241 O O . VAL A 1 288 ? 36.097 21.500 -6.458 1.00 28.53 288 VAL A O 1
ATOM 2244 N N . PRO A 1 289 ? 36.343 19.346 -5.894 1.00 30.88 289 PRO A N 1
ATOM 2245 C CA . PRO A 1 289 ? 37.703 19.532 -5.427 1.00 30.88 289 PRO A CA 1
ATOM 2246 C C . PRO A 1 289 ? 38.674 19.181 -6.558 1.00 30.88 289 PRO A C 1
ATOM 2248 O O . PRO A 1 289 ? 38.697 18.050 -7.044 1.00 30.88 289 PRO A O 1
ATOM 2251 N N . GLN A 1 290 ? 39.518 20.138 -6.943 1.00 25.12 290 GLN A N 1
ATOM 2252 C CA . GLN A 1 290 ? 40.819 19.822 -7.523 1.00 25.12 290 GLN A CA 1
ATOM 2253 C C . GLN A 1 290 ? 41.960 20.451 -6.725 1.00 25.12 290 GLN A C 1
ATOM 2255 O O . GLN A 1 290 ? 41.837 21.506 -6.111 1.00 25.12 290 GLN A O 1
ATOM 2260 N N . CYS A 1 291 ? 43.038 19.676 -6.742 1.00 24.62 291 CYS A N 1
ATOM 2261 C CA . CYS A 1 291 ? 44.259 19.696 -5.959 1.00 24.62 291 CYS A CA 1
ATOM 2262 C C . CYS A 1 291 ? 45.116 20.952 -6.169 1.00 24.62 291 CYS A C 1
ATOM 2264 O O . CYS A 1 291 ? 45.318 21.379 -7.304 1.00 24.62 291 CYS A O 1
ATOM 2266 N N . SER A 1 292 ? 45.763 21.412 -5.100 1.00 24.42 292 SER A N 1
ATOM 2267 C CA . SER A 1 292 ? 47.103 21.994 -5.191 1.00 24.42 292 SER A CA 1
ATOM 2268 C C . SER A 1 292 ? 47.873 21.717 -3.901 1.00 24.42 292 SER A C 1
ATOM 2270 O O . SER A 1 292 ? 47.472 22.169 -2.827 1.00 24.42 292 SER A O 1
ATOM 2272 N N . ASP A 1 293 ? 48.959 20.960 -4.043 1.00 25.20 293 ASP A N 1
ATOM 2273 C CA . ASP A 1 293 ? 50.025 20.786 -3.060 1.00 25.20 293 ASP A CA 1
ATOM 2274 C C . ASP A 1 293 ? 50.698 22.138 -2.764 1.00 25.20 293 ASP A C 1
ATOM 2276 O O . ASP A 1 293 ? 50.941 22.918 -3.684 1.00 25.20 293 ASP A O 1
ATOM 2280 N N . ASP A 1 294 ? 51.002 22.449 -1.502 1.00 22.77 294 ASP A N 1
ATOM 2281 C CA . ASP A 1 294 ? 52.325 22.202 -0.907 1.00 22.77 294 ASP A CA 1
ATOM 2282 C C . ASP A 1 294 ? 52.407 22.801 0.521 1.00 22.77 294 ASP A C 1
ATOM 2284 O O . ASP A 1 294 ? 51.609 23.652 0.911 1.00 22.77 294 ASP A O 1
ATOM 2288 N N . VAL A 1 295 ? 53.451 22.397 1.251 1.00 24.16 295 VAL A N 1
ATOM 2289 C CA . VAL A 1 295 ? 53.958 22.876 2.557 1.00 24.16 295 VAL A CA 1
ATOM 2290 C C . VAL A 1 295 ? 53.644 21.998 3.788 1.00 24.16 295 VAL A C 1
ATOM 2292 O O . VAL A 1 295 ? 52.813 22.291 4.638 1.00 24.16 295 VAL A O 1
ATOM 2295 N N . SER A 1 296 ? 54.451 20.936 3.889 1.00 21.31 296 SER A N 1
ATOM 2296 C CA . SER A 1 296 ? 55.484 20.709 4.924 1.00 21.31 296 SER A CA 1
ATOM 2297 C C . SER A 1 296 ? 55.131 20.613 6.426 1.00 21.31 296 SER A C 1
ATOM 2299 O O . SER A 1 296 ? 54.829 21.595 7.094 1.00 21.31 296 SER A O 1
ATOM 2301 N N . LEU A 1 297 ? 55.394 19.399 6.941 1.00 24.00 297 LEU A N 1
ATOM 2302 C CA . LEU A 1 297 ? 56.069 19.024 8.201 1.00 24.00 297 LEU A CA 1
ATOM 2303 C C . LEU A 1 297 ? 55.615 19.667 9.528 1.00 24.00 297 LEU A C 1
ATOM 2305 O O . LEU A 1 297 ? 55.999 20.788 9.838 1.00 24.00 297 LEU A O 1
ATOM 2309 N N . GLN A 1 298 ? 55.047 18.840 10.421 1.00 21.97 298 GLN A N 1
ATOM 2310 C CA . GLN A 1 298 ? 55.721 18.410 11.666 1.00 21.97 298 GLN A CA 1
ATOM 2311 C C . GLN A 1 298 ? 54.899 17.371 12.461 1.00 21.97 298 GLN A C 1
ATOM 2313 O O . GLN A 1 298 ? 53.724 17.551 12.761 1.00 21.97 298 GLN A O 1
ATOM 2318 N N . THR A 1 299 ? 55.568 16.271 12.808 1.00 22.78 299 THR A N 1
ATOM 2319 C CA . THR A 1 299 ? 55.182 15.212 13.763 1.00 22.78 299 THR A CA 1
ATOM 2320 C C . THR A 1 299 ? 55.094 15.736 15.208 1.00 22.78 299 THR A C 1
ATOM 2322 O O . THR A 1 299 ? 55.795 16.695 15.533 1.00 22.78 299 THR A O 1
ATOM 2325 N N . PRO A 1 300 ? 54.348 15.072 16.118 1.00 25.00 300 PRO A N 1
ATOM 2326 C CA . PRO A 1 300 ? 55.039 14.116 16.991 1.00 25.00 300 PRO A CA 1
ATOM 2327 C C . PRO A 1 300 ? 54.251 12.845 17.367 1.00 25.00 300 PRO A C 1
ATOM 2329 O O . PRO A 1 300 ? 53.070 12.846 17.703 1.00 25.00 300 PRO A O 1
ATOM 2332 N N . GLU A 1 301 ? 55.028 11.769 17.338 1.00 21.64 301 GLU A N 1
ATOM 2333 C CA . GLU A 1 301 ? 55.017 10.534 18.121 1.00 21.64 301 GLU A CA 1
ATOM 2334 C C . GLU A 1 301 ? 54.112 10.457 19.366 1.00 21.64 301 GLU A C 1
ATOM 2336 O O . GLU A 1 301 ? 54.154 11.309 20.253 1.00 21.64 301 GLU A O 1
ATOM 2341 N N . ARG A 1 302 ? 53.478 9.288 19.540 1.00 24.55 302 ARG A N 1
ATOM 2342 C CA . ARG A 1 302 ? 53.519 8.560 20.819 1.00 24.55 302 ARG A CA 1
ATOM 2343 C C . ARG A 1 302 ? 53.383 7.054 20.600 1.00 24.55 302 ARG A C 1
ATOM 2345 O O . ARG A 1 302 ? 52.307 6.508 20.389 1.00 24.55 302 ARG A O 1
ATOM 2352 N N . SER A 1 303 ? 54.540 6.411 20.658 1.00 21.83 303 SER A N 1
ATOM 2353 C CA . SER A 1 303 ? 54.768 4.981 20.815 1.00 21.83 303 SER A CA 1
ATOM 2354 C C . SER A 1 303 ? 54.232 4.462 22.150 1.00 21.83 303 SER A C 1
ATOM 2356 O O . SER A 1 303 ? 54.544 5.055 23.180 1.00 21.83 303 SER A O 1
ATOM 2358 N N . LEU A 1 304 ? 53.587 3.296 22.156 1.00 25.17 304 LEU A N 1
ATOM 2359 C CA . LEU A 1 304 ? 53.774 2.301 23.214 1.00 25.17 304 LEU A CA 1
ATOM 2360 C C . LEU A 1 304 ? 53.742 0.894 22.609 1.00 25.17 304 LEU A C 1
ATOM 2362 O O . LEU A 1 304 ? 53.155 0.638 21.564 1.00 25.17 304 LEU A O 1
ATOM 2366 N N . SER A 1 305 ? 54.509 0.034 23.255 1.00 23.17 305 SER A N 1
ATOM 2367 C CA . SER A 1 305 ? 55.400 -0.955 22.675 1.00 23.17 305 SER A CA 1
ATOM 2368 C C . SER A 1 305 ? 54.892 -2.392 22.771 1.00 23.17 305 SER A C 1
ATOM 2370 O O . SER A 1 305 ? 54.007 -2.723 23.554 1.00 23.17 305 SER A O 1
ATOM 2372 N N . ALA A 1 306 ? 55.544 -3.240 21.979 1.00 23.91 306 ALA A N 1
ATOM 2373 C CA . ALA A 1 306 ? 55.399 -4.683 21.888 1.00 23.91 306 ALA A CA 1
ATOM 2374 C C . ALA A 1 306 ? 55.654 -5.451 23.201 1.00 23.91 306 ALA A C 1
ATOM 2376 O O . ALA A 1 306 ? 56.397 -5.004 24.072 1.00 23.91 306 ALA A O 1
ATOM 2377 N N . GLY A 1 307 ? 55.117 -6.673 23.266 1.00 23.66 307 GLY A N 1
ATOM 2378 C CA . GLY A 1 307 ? 55.457 -7.682 24.268 1.00 23.66 307 GLY A CA 1
ATOM 2379 C C . GLY A 1 307 ? 55.008 -9.074 23.819 1.00 23.66 307 GLY A C 1
ATOM 2380 O O . GLY A 1 307 ? 53.851 -9.285 23.483 1.00 23.66 307 GLY A O 1
ATOM 2381 N N . GLN A 1 308 ? 55.963 -9.991 23.755 1.00 24.19 308 GLN A N 1
ATOM 2382 C CA . GLN A 1 308 ? 55.976 -11.273 23.054 1.00 24.19 308 GLN A CA 1
ATOM 2383 C C . GLN A 1 308 ? 55.601 -12.479 23.950 1.00 24.19 308 GLN A C 1
ATOM 2385 O O . GLN A 1 308 ? 56.039 -12.543 25.088 1.00 24.19 308 GLN A O 1
ATOM 2390 N N . CYS A 1 309 ? 54.946 -13.472 23.327 1.00 20.97 309 CYS A N 1
ATOM 2391 C CA . CYS A 1 309 ? 55.259 -14.922 23.317 1.00 20.97 309 CYS A CA 1
ATOM 2392 C C . CYS A 1 309 ? 55.007 -15.870 24.531 1.00 20.97 309 CYS A C 1
ATOM 2394 O O . CYS A 1 309 ? 55.316 -15.551 25.671 1.00 20.97 309 CYS A O 1
ATOM 2396 N N . LEU A 1 310 ? 54.627 -17.117 24.153 1.00 21.81 310 LEU A N 1
ATOM 2397 C CA . LEU A 1 310 ? 54.696 -18.433 24.851 1.00 21.81 310 LEU A CA 1
ATOM 2398 C C . LEU A 1 310 ? 53.677 -18.680 25.991 1.00 21.81 310 LEU A C 1
ATOM 2400 O O . LEU A 1 310 ? 53.373 -17.766 26.736 1.00 21.81 310 LEU A O 1
ATOM 2404 N N . SER A 1 311 ? 53.120 -19.866 26.282 1.00 22.83 311 SER A N 1
ATOM 2405 C CA . SER A 1 311 ? 53.012 -21.226 25.707 1.00 22.83 311 SER A CA 1
ATOM 2406 C C . SER A 1 311 ? 52.140 -22.071 26.682 1.00 22.83 311 SER A C 1
ATOM 2408 O O . SER A 1 311 ? 51.937 -21.635 27.809 1.00 22.83 311 SER A O 1
ATOM 2410 N N . GLU A 1 312 ? 51.740 -23.297 26.285 1.00 22.94 312 GLU A N 1
ATOM 2411 C CA . GLU A 1 312 ? 51.193 -24.414 27.118 1.00 22.94 312 GLU A CA 1
ATOM 2412 C C . GLU A 1 312 ? 49.696 -24.366 27.524 1.00 22.94 312 GLU A C 1
ATOM 2414 O O . GLU A 1 312 ? 49.155 -23.310 27.796 1.00 22.94 312 GLU A O 1
ATOM 2419 N N . SER A 1 313 ? 48.922 -25.458 27.656 1.00 23.19 313 SER A N 1
ATOM 2420 C CA . SER A 1 313 ? 49.009 -26.868 27.239 1.00 23.19 313 SER A CA 1
ATOM 2421 C C . SER A 1 313 ? 47.633 -27.566 27.438 1.00 23.19 313 SER A C 1
ATOM 2423 O O . SER A 1 313 ? 46.879 -27.219 28.338 1.00 23.19 313 SER A O 1
ATOM 2425 N N . ARG A 1 314 ? 47.351 -28.575 26.594 1.00 23.55 314 ARG A N 1
ATOM 2426 C CA . ARG A 1 314 ? 46.619 -29.851 26.829 1.00 23.55 314 ARG A CA 1
ATOM 2427 C C . ARG A 1 314 ? 45.272 -29.887 27.595 1.00 23.55 314 ARG A C 1
ATOM 2429 O O . ARG A 1 314 ? 45.246 -29.800 28.815 1.00 23.55 314 ARG A O 1
ATOM 2436 N N . ARG A 1 315 ? 44.241 -30.437 26.927 1.00 23.70 315 ARG A N 1
ATOM 2437 C CA . ARG A 1 315 ? 43.684 -31.775 27.258 1.00 23.70 315 ARG A CA 1
ATOM 2438 C C . ARG A 1 315 ? 42.827 -32.350 26.123 1.00 23.70 315 ARG A C 1
ATOM 2440 O O . ARG A 1 315 ? 42.012 -31.665 25.523 1.00 23.70 315 ARG A O 1
ATOM 2447 N N . SER A 1 316 ? 43.086 -33.620 25.847 1.00 22.86 316 SER A N 1
ATOM 2448 C CA . SER A 1 316 ? 42.458 -34.521 24.882 1.00 22.86 316 SER A CA 1
ATOM 2449 C C . SER A 1 316 ? 41.295 -35.288 25.508 1.00 22.86 316 SER A C 1
ATOM 2451 O O . SER A 1 316 ? 41.442 -35.718 26.648 1.00 22.86 316 SER A O 1
ATOM 2453 N N . GLU A 1 317 ? 40.263 -35.613 24.728 1.00 25.20 317 GLU A N 1
ATOM 2454 C CA . GLU A 1 317 ? 39.452 -36.823 24.928 1.00 25.20 317 GLU A CA 1
ATOM 2455 C C . GLU A 1 317 ? 38.921 -37.341 23.576 1.00 25.20 317 GLU A C 1
ATOM 2457 O O . GLU A 1 317 ? 38.348 -36.601 22.780 1.00 25.20 317 GLU A O 1
ATOM 2462 N N . GLN A 1 318 ? 39.204 -38.618 23.304 1.00 23.95 318 GLN A N 1
ATOM 2463 C CA . GLN A 1 318 ? 38.773 -39.417 22.152 1.00 23.95 318 GLN A CA 1
ATOM 2464 C C . GLN A 1 318 ? 37.448 -40.131 22.452 1.00 23.95 318 GLN A C 1
ATOM 2466 O O . GLN A 1 318 ? 37.248 -40.561 23.586 1.00 23.95 318 GLN A O 1
ATOM 2471 N N . LYS A 1 319 ? 36.639 -40.392 21.412 1.00 25.27 319 LYS A N 1
ATOM 2472 C CA . LYS A 1 319 ? 35.851 -41.633 21.185 1.00 25.27 319 LYS A CA 1
ATOM 2473 C C . LYS A 1 319 ? 35.210 -41.568 19.781 1.00 25.27 319 LYS A C 1
ATOM 2475 O O . LYS A 1 319 ? 34.443 -40.657 19.517 1.00 25.27 319 LYS A O 1
ATOM 2480 N N . THR A 1 320 ? 35.731 -42.309 18.793 1.00 25.11 320 THR A N 1
ATOM 2481 C CA . THR A 1 320 ? 35.295 -43.636 18.268 1.00 25.11 320 THR A CA 1
ATOM 2482 C C . THR A 1 320 ? 34.120 -43.606 17.280 1.00 25.11 320 THR A C 1
ATOM 2484 O O . THR A 1 320 ? 33.176 -42.844 17.434 1.00 25.11 320 THR A O 1
ATOM 2487 N N . ALA A 1 321 ? 34.260 -44.439 16.247 1.00 23.48 321 ALA A N 1
ATOM 2488 C CA . ALA A 1 321 ? 33.690 -44.367 14.904 1.00 23.48 321 ALA A CA 1
ATOM 2489 C C . ALA A 1 321 ? 32.403 -45.181 14.697 1.00 23.48 321 ALA A C 1
ATOM 2491 O O . ALA A 1 321 ? 32.189 -46.131 15.442 1.00 23.48 321 ALA A O 1
ATOM 2492 N N . VAL A 1 322 ? 31.663 -44.894 13.611 1.00 24.58 322 VAL A N 1
ATOM 2493 C CA . VAL A 1 322 ? 30.961 -45.894 12.772 1.00 24.58 322 VAL A CA 1
ATOM 2494 C C . VAL A 1 322 ? 30.917 -45.397 11.314 1.00 24.58 322 VAL A C 1
ATOM 2496 O O . VAL A 1 322 ? 30.451 -44.293 11.044 1.00 24.58 322 VAL A O 1
ATOM 2499 N N . GLU A 1 323 ? 31.421 -46.222 10.394 1.00 24.00 323 GLU A N 1
ATOM 2500 C CA . GLU A 1 323 ? 31.313 -46.112 8.931 1.00 24.00 323 GLU A CA 1
ATOM 2501 C C . GLU A 1 323 ? 29.967 -46.659 8.418 1.00 24.00 323 GLU A C 1
ATOM 2503 O O . GLU A 1 323 ? 29.481 -47.660 8.939 1.00 24.00 323 GLU A O 1
ATOM 2508 N N . ALA A 1 324 ? 29.441 -46.100 7.319 1.00 24.75 324 ALA A N 1
ATOM 2509 C CA . ALA A 1 324 ? 28.759 -46.871 6.270 1.00 24.75 324 ALA A CA 1
ATOM 2510 C C . ALA A 1 324 ? 28.735 -46.094 4.936 1.00 24.75 324 ALA A C 1
ATOM 2512 O O . ALA A 1 324 ? 28.554 -44.880 4.897 1.00 24.75 324 ALA A O 1
ATOM 2513 N N . GLN A 1 325 ? 28.971 -46.837 3.858 1.00 26.17 325 GLN A N 1
ATOM 2514 C CA . GLN A 1 325 ? 29.349 -46.439 2.497 1.00 26.17 325 GLN A CA 1
ATOM 2515 C C . GLN A 1 325 ? 28.161 -45.980 1.618 1.00 26.17 325 GLN A C 1
ATOM 2517 O O . GLN A 1 325 ? 27.048 -46.460 1.824 1.00 26.17 325 GLN A O 1
ATOM 2522 N N . PRO A 1 326 ? 28.385 -45.175 0.556 1.00 26.41 326 PRO A N 1
ATOM 2523 C CA . PRO A 1 326 ? 27.466 -45.067 -0.574 1.00 26.41 326 PRO A CA 1
ATOM 2524 C C . PRO A 1 326 ? 27.840 -46.052 -1.699 1.00 26.41 326 PRO A C 1
ATOM 2526 O O . PRO A 1 326 ? 29.003 -46.169 -2.092 1.00 26.41 326 PRO A O 1
ATOM 2529 N N . ALA A 1 327 ? 26.833 -46.753 -2.221 1.00 26.64 327 ALA A N 1
ATOM 2530 C CA . ALA A 1 327 ? 26.947 -47.658 -3.359 1.00 26.64 327 ALA A CA 1
ATOM 2531 C C . ALA A 1 327 ? 27.158 -46.897 -4.681 1.00 26.64 327 ALA A C 1
ATOM 2533 O O . ALA A 1 327 ? 26.638 -45.801 -4.888 1.00 26.64 327 ALA A O 1
ATOM 2534 N N . THR A 1 328 ? 27.932 -47.508 -5.572 1.00 23.95 328 THR A N 1
ATOM 2535 C CA . THR A 1 328 ? 28.424 -46.968 -6.840 1.00 23.95 328 THR A CA 1
ATOM 2536 C C . THR A 1 328 ? 27.845 -47.701 -8.063 1.00 23.95 328 THR A C 1
ATOM 2538 O O . THR A 1 328 ? 27.453 -48.861 -7.962 1.00 23.95 328 THR A O 1
ATOM 2541 N N . LEU A 1 329 ? 27.958 -47.015 -9.219 1.00 25.09 329 LEU A N 1
ATOM 2542 C CA . LEU A 1 329 ? 28.030 -47.483 -10.628 1.00 25.09 329 LEU A CA 1
ATOM 2543 C C . LEU A 1 329 ? 26.726 -47.605 -11.457 1.00 25.09 329 LEU A C 1
ATOM 2545 O O . LEU A 1 329 ? 25.684 -47.905 -10.882 1.00 25.09 329 LEU A O 1
ATOM 2549 N N . PRO A 1 330 ? 26.779 -47.527 -12.820 1.00 30.64 330 PRO A N 1
ATOM 2550 C CA . PRO A 1 330 ? 27.860 -47.075 -13.732 1.00 30.64 330 PRO A CA 1
ATOM 2551 C C . PRO A 1 330 ? 27.419 -46.113 -14.885 1.00 30.64 330 PRO A C 1
ATOM 2553 O O . PRO A 1 330 ? 26.231 -45.860 -15.071 1.00 30.64 330 PRO A O 1
ATOM 2556 N N . PRO A 1 331 ? 28.380 -45.595 -15.691 1.00 29.12 331 PRO A N 1
ATOM 2557 C CA . PRO A 1 331 ? 28.169 -44.632 -16.781 1.00 29.12 331 PRO A CA 1
ATOM 2558 C C . PRO A 1 331 ? 28.128 -45.273 -18.188 1.00 29.12 331 PRO A C 1
ATOM 2560 O O . PRO A 1 331 ? 28.729 -46.320 -18.418 1.00 29.12 331 PRO A O 1
ATOM 2563 N N . ALA A 1 332 ? 27.518 -44.587 -19.162 1.00 26.36 332 ALA A N 1
ATOM 2564 C CA . ALA A 1 332 ? 27.656 -44.861 -20.602 1.00 26.36 332 ALA A CA 1
ATOM 2565 C C . ALA A 1 332 ? 27.902 -43.521 -21.330 1.00 26.36 332 ALA A C 1
ATOM 2567 O O . ALA A 1 332 ? 27.057 -42.636 -21.304 1.00 26.36 332 ALA A O 1
ATOM 2568 N N . GLN A 1 333 ? 29.156 -43.204 -21.665 1.00 24.64 333 GLN A N 1
ATOM 2569 C CA . GLN A 1 333 ? 29.804 -43.417 -22.973 1.00 24.64 333 GLN A CA 1
ATOM 2570 C C . GLN A 1 333 ? 29.279 -42.503 -24.097 1.00 24.64 333 GLN A C 1
ATOM 2572 O O . GLN A 1 333 ? 28.371 -42.851 -24.841 1.00 24.64 333 GLN A O 1
ATOM 2577 N N . CYS A 1 334 ? 29.955 -41.360 -24.257 1.00 23.47 334 CYS A N 1
ATOM 2578 C CA . CYS A 1 334 ? 30.073 -40.635 -25.524 1.00 23.47 334 CYS A CA 1
ATOM 2579 C C . CYS A 1 334 ? 31.255 -41.188 -26.331 1.00 23.47 334 CYS A C 1
ATOM 2581 O O . CYS A 1 334 ? 32.296 -41.480 -25.741 1.00 23.47 334 CYS A O 1
ATOM 2583 N N . GLN A 1 335 ? 31.142 -41.193 -27.663 1.00 25.22 335 GLN A N 1
ATOM 2584 C CA . GLN A 1 335 ? 32.275 -41.053 -28.588 1.00 25.22 335 GLN A CA 1
ATOM 2585 C C . GLN A 1 335 ? 31.863 -40.354 -29.907 1.00 25.22 335 GLN A C 1
ATOM 2587 O O . GLN A 1 335 ? 30.672 -40.305 -30.210 1.00 25.22 335 GLN A O 1
ATOM 2592 N N . PRO A 1 336 ? 32.830 -39.749 -30.636 1.00 32.75 336 PRO A N 1
ATOM 2593 C CA . PRO A 1 336 ? 32.658 -38.488 -31.366 1.00 32.75 336 PRO A CA 1
ATOM 2594 C C . PRO A 1 336 ? 32.965 -38.566 -32.880 1.00 32.75 336 PRO A C 1
ATOM 2596 O O . PRO A 1 336 ? 33.533 -39.539 -33.368 1.00 32.75 336 PRO A O 1
ATOM 2599 N N . ALA A 1 337 ? 32.686 -37.482 -33.608 1.00 24.02 337 ALA A N 1
ATOM 2600 C CA . ALA A 1 337 ? 33.249 -37.161 -34.928 1.00 24.02 337 ALA A CA 1
ATOM 2601 C C . ALA A 1 337 ? 33.249 -35.623 -35.082 1.00 24.02 337 ALA A C 1
ATOM 2603 O O . ALA A 1 337 ? 32.279 -34.996 -34.677 1.00 24.02 337 ALA A O 1
ATOM 2604 N N . GLY A 1 338 ? 34.248 -34.910 -35.604 1.00 24.47 338 GLY A N 1
ATOM 2605 C CA . GLY A 1 338 ? 35.556 -35.248 -36.156 1.00 24.47 338 GLY A CA 1
ATOM 2606 C C . GLY A 1 338 ? 36.314 -33.950 -36.522 1.00 24.47 338 GLY A C 1
ATOM 2607 O O . GLY A 1 338 ? 35.688 -32.945 -36.838 1.00 24.47 338 GLY A O 1
ATOM 2608 N N . SER A 1 339 ? 37.648 -34.012 -36.389 1.00 22.88 339 SER A N 1
ATOM 2609 C CA . SER A 1 339 ? 38.760 -33.318 -37.095 1.00 22.88 339 SER A CA 1
ATOM 2610 C C . SER A 1 339 ? 38.574 -31.881 -37.641 1.00 22.88 339 SER A C 1
ATOM 2612 O O . SER A 1 339 ? 37.740 -31.651 -38.506 1.00 22.88 339 SER A O 1
ATOM 2614 N N . LEU A 1 340 ? 39.323 -30.887 -37.138 1.00 23.03 340 LEU A N 1
ATOM 2615 C CA . LEU A 1 340 ? 40.694 -30.442 -37.522 1.00 23.03 340 LEU A CA 1
ATOM 2616 C C . LEU A 1 340 ? 40.760 -29.487 -38.729 1.00 23.03 340 LEU A C 1
ATOM 2618 O O . LEU A 1 340 ? 40.494 -29.903 -39.849 1.00 23.03 340 LEU A O 1
ATOM 2622 N N . SER A 1 341 ? 41.271 -28.276 -38.477 1.00 24.31 341 SER A N 1
ATOM 2623 C CA . SER A 1 341 ? 42.435 -27.651 -39.151 1.00 24.31 341 SER A CA 1
ATOM 2624 C C . SER A 1 341 ? 42.620 -26.242 -38.548 1.00 24.31 341 SER A C 1
ATOM 2626 O O . SER A 1 341 ? 41.682 -25.454 -38.587 1.00 24.31 341 SER A O 1
ATOM 2628 N N . GLU A 1 342 ? 43.663 -25.988 -37.742 1.00 23.22 342 GLU A N 1
ATOM 2629 C CA . GLU A 1 342 ? 44.952 -25.381 -38.166 1.00 23.22 342 GLU A CA 1
ATOM 2630 C C . GLU A 1 342 ? 44.798 -23.884 -38.552 1.00 23.22 342 GLU A C 1
ATOM 2632 O O . GLU A 1 342 ? 43.909 -23.547 -39.315 1.00 23.22 342 GLU A O 1
ATOM 2637 N N . PHE A 1 343 ? 45.579 -22.893 -38.100 1.00 23.30 343 PHE A N 1
ATOM 2638 C CA . PHE A 1 343 ? 46.987 -22.857 -37.691 1.00 23.30 343 PHE A CA 1
ATOM 2639 C C . PHE A 1 343 ? 47.330 -21.482 -37.041 1.00 23.30 343 PHE A C 1
ATOM 2641 O O . PHE A 1 343 ? 46.814 -20.473 -37.507 1.00 23.30 343 PHE A O 1
ATOM 2648 N N . ASN A 1 344 ? 48.248 -21.487 -36.048 1.00 21.38 344 ASN A N 1
ATOM 2649 C CA . ASN A 1 344 ? 49.391 -20.565 -35.775 1.00 21.38 344 ASN A CA 1
ATOM 2650 C C . ASN A 1 344 ? 49.214 -19.020 -35.763 1.00 21.38 344 ASN A C 1
ATOM 2652 O O . ASN A 1 344 ? 48.498 -18.469 -36.576 1.00 21.38 344 ASN A O 1
ATOM 2656 N N . LEU A 1 345 ? 49.933 -18.173 -35.010 1.00 22.78 345 LEU A N 1
ATOM 2657 C CA . LEU A 1 345 ? 51.014 -18.185 -33.998 1.00 22.78 345 LEU A CA 1
ATOM 2658 C C . LEU A 1 345 ? 51.108 -16.708 -33.515 1.00 22.78 345 LEU A C 1
ATOM 2660 O O . LEU A 1 345 ? 51.055 -15.802 -34.339 1.00 22.78 345 LEU A O 1
ATOM 2664 N N . SER A 1 346 ? 50.984 -16.424 -32.216 1.00 22.05 346 SER A N 1
ATOM 2665 C CA . SER A 1 346 ? 52.029 -15.890 -31.309 1.00 22.05 346 SER A CA 1
ATOM 2666 C C . SER A 1 346 ? 52.815 -14.616 -31.713 1.00 22.05 346 SER A C 1
ATOM 2668 O O . SER A 1 346 ? 53.496 -14.582 -32.730 1.00 22.05 346 SER A O 1
ATOM 2670 N N . TRP A 1 347 ? 52.807 -13.591 -30.840 1.00 22.42 347 TRP A N 1
ATOM 2671 C CA . TRP A 1 347 ? 53.917 -13.178 -29.941 1.00 22.42 347 TRP A CA 1
ATOM 2672 C C . TRP A 1 347 ? 53.858 -11.677 -29.535 1.00 22.42 347 TRP A C 1
ATOM 2674 O O . TRP A 1 347 ? 53.721 -10.799 -30.375 1.00 22.42 347 TRP A O 1
ATOM 2684 N N . ASN A 1 348 ? 54.087 -11.442 -28.232 1.00 23.30 348 ASN A N 1
ATOM 2685 C CA . ASN A 1 348 ? 54.811 -10.338 -27.561 1.00 23.30 348 ASN A CA 1
ATOM 2686 C C . ASN A 1 348 ? 54.384 -8.852 -27.619 1.00 23.30 348 ASN A C 1
ATOM 2688 O O . ASN A 1 348 ? 54.551 -8.180 -28.624 1.00 23.30 348 ASN A O 1
ATOM 2692 N N . GLY A 1 349 ? 54.129 -8.306 -26.415 1.00 22.91 349 GLY A N 1
ATOM 2693 C CA . GLY A 1 349 ? 55.045 -7.332 -25.780 1.00 22.91 349 GLY A CA 1
ATOM 2694 C C . GLY A 1 349 ? 54.793 -5.821 -25.961 1.00 22.91 349 GLY A C 1
ATOM 2695 O O . GLY A 1 349 ? 55.299 -5.242 -26.909 1.00 22.91 349 GLY A O 1
ATOM 2696 N N . VAL A 1 350 ? 54.059 -5.210 -25.007 1.00 23.59 350 VAL A N 1
ATOM 2697 C CA . VAL A 1 350 ? 54.364 -4.017 -24.139 1.00 23.59 350 VAL A CA 1
ATOM 2698 C C . VAL A 1 350 ? 55.493 -3.046 -24.606 1.00 23.59 350 VAL A C 1
ATOM 2700 O O . VAL A 1 350 ? 56.511 -3.593 -25.024 1.00 23.59 350 VAL A O 1
ATOM 2703 N N . PRO A 1 351 ? 55.485 -1.679 -24.422 1.00 30.16 351 PRO A N 1
ATOM 2704 C CA . PRO A 1 351 ? 54.766 -0.804 -23.446 1.00 30.16 351 PRO A CA 1
ATOM 2705 C C . PRO A 1 351 ? 54.221 0.578 -23.950 1.00 30.16 351 PRO A C 1
ATOM 2707 O O . PRO A 1 351 ? 54.403 0.977 -25.094 1.00 30.16 351 PRO A O 1
ATOM 2710 N N . LEU A 1 352 ? 53.602 1.322 -23.010 1.00 31.81 352 LEU A N 1
ATOM 2711 C CA . LEU A 1 352 ? 53.244 2.766 -22.989 1.00 31.81 352 LEU A CA 1
ATOM 2712 C C . LEU A 1 352 ? 54.356 3.753 -23.426 1.00 31.81 352 LEU A C 1
ATOM 2714 O O . LEU A 1 352 ? 55.536 3.469 -23.211 1.00 31.81 352 LEU A O 1
ATOM 2718 N N . PRO A 1 353 ? 53.974 4.987 -23.832 1.00 27.08 353 PRO A N 1
ATOM 2719 C CA . PRO A 1 353 ? 54.673 6.183 -23.331 1.00 27.08 353 PRO A CA 1
ATOM 2720 C C . PRO A 1 353 ? 53.762 7.395 -23.007 1.00 27.08 353 PRO A C 1
ATOM 2722 O O . PRO A 1 353 ? 52.602 7.462 -23.409 1.00 27.08 353 PRO A O 1
ATOM 2725 N N . ALA A 1 354 ? 54.333 8.362 -22.278 1.00 23.59 354 ALA A N 1
ATOM 2726 C CA . ALA A 1 354 ? 53.732 9.619 -21.825 1.00 23.59 354 ALA A CA 1
ATOM 2727 C C . ALA A 1 354 ? 54.384 10.864 -22.473 1.00 23.59 354 ALA A C 1
ATOM 2729 O O . ALA A 1 354 ? 55.553 10.809 -22.840 1.00 23.59 354 ALA A O 1
ATOM 2730 N N . LEU A 1 355 ? 53.604 11.961 -22.465 1.00 27.34 355 LEU A N 1
ATOM 2731 C CA . LEU A 1 355 ? 53.918 13.410 -22.477 1.00 27.34 355 LEU A CA 1
ATOM 2732 C C . LEU A 1 355 ? 54.661 14.058 -23.664 1.00 27.34 355 LEU A C 1
ATOM 2734 O O . LEU A 1 355 ? 55.805 13.734 -23.939 1.00 27.34 355 LEU A O 1
ATOM 2738 N N . ASP A 1 356 ? 54.032 15.103 -24.232 1.00 22.06 356 ASP A N 1
ATOM 2739 C CA . ASP A 1 356 ? 54.653 16.428 -24.432 1.00 22.06 356 ASP A CA 1
ATOM 2740 C C . ASP A 1 356 ? 53.606 17.542 -24.704 1.00 22.06 356 ASP A C 1
ATOM 2742 O O . ASP A 1 356 ? 52.545 17.312 -25.282 1.00 22.06 356 ASP A O 1
ATOM 2746 N N . SER A 1 357 ? 53.916 18.766 -24.258 1.00 24.91 357 SER A N 1
ATOM 2747 C CA . SER A 1 357 ? 53.314 20.078 -24.628 1.00 24.91 357 SER A CA 1
ATOM 2748 C C . SER A 1 357 ? 54.433 20.932 -25.281 1.00 24.91 357 SER A C 1
ATOM 2750 O O . SER A 1 357 ? 55.541 20.404 -25.372 1.00 24.91 357 SER A O 1
ATOM 2752 N N . PRO A 1 358 ? 54.311 22.243 -25.636 1.00 38.97 358 PRO A N 1
ATOM 2753 C CA . PRO A 1 358 ? 53.180 23.200 -25.639 1.00 38.97 358 PRO A CA 1
ATOM 2754 C C . PRO A 1 358 ? 53.080 24.051 -26.948 1.00 38.97 358 PRO A C 1
ATOM 2756 O O . PRO A 1 358 ? 53.942 23.932 -27.815 1.00 38.97 358 PRO A O 1
ATOM 2759 N N . SER A 1 359 ? 52.102 24.981 -27.075 1.00 22.78 359 SER A N 1
ATOM 2760 C CA . SER A 1 359 ? 52.321 26.399 -27.507 1.00 22.78 359 SER A CA 1
ATOM 2761 C C . SER A 1 359 ? 51.062 27.233 -27.870 1.00 22.78 359 SER A C 1
ATOM 2763 O O . SER A 1 359 ? 50.384 26.951 -28.848 1.00 22.78 359 SER A O 1
ATOM 2765 N N . LYS A 1 360 ? 50.954 28.380 -27.171 1.00 24.62 360 LYS A N 1
ATOM 2766 C CA . LYS A 1 360 ? 50.654 29.772 -27.612 1.00 24.62 360 LYS A CA 1
ATOM 2767 C C . LYS A 1 360 ? 49.220 30.294 -27.893 1.00 24.62 360 LYS A C 1
ATOM 2769 O O . LYS A 1 360 ? 48.464 29.792 -28.708 1.00 24.62 360 LYS A O 1
ATOM 2774 N N . VAL A 1 361 ? 48.988 31.436 -27.228 1.00 25.97 361 VAL A N 1
ATOM 2775 C CA . VAL A 1 361 ? 47.911 32.458 -27.243 1.00 25.97 361 VAL A CA 1
ATOM 2776 C C . VAL A 1 361 ? 47.964 33.329 -28.529 1.00 25.97 361 VAL A C 1
ATOM 2778 O O . VAL A 1 361 ? 49.039 33.386 -29.136 1.00 25.97 361 VAL A O 1
ATOM 2781 N N . PRO A 1 362 ? 46.894 34.064 -28.931 1.00 27.47 362 PRO A N 1
ATOM 2782 C CA . PRO A 1 362 ? 46.743 35.471 -28.496 1.00 27.47 362 PRO A CA 1
ATOM 2783 C C . PRO A 1 362 ? 45.295 35.976 -28.230 1.00 27.47 362 PRO A C 1
ATOM 2785 O O . PRO A 1 362 ? 44.306 35.377 -28.636 1.00 27.47 362 PRO A O 1
ATOM 2788 N N . LYS A 1 363 ? 45.245 37.120 -27.523 1.00 25.95 363 LYS A N 1
ATOM 2789 C CA . LYS A 1 363 ? 44.121 38.001 -27.120 1.00 25.95 363 LYS A CA 1
ATOM 2790 C C . LYS A 1 363 ? 43.434 38.741 -28.290 1.00 25.95 363 LYS A C 1
ATOM 2792 O O . LYS A 1 363 ? 44.107 38.976 -29.284 1.00 25.95 363 LYS A O 1
ATOM 2797 N N . LEU A 1 364 ? 42.206 39.248 -28.076 1.00 23.69 364 LEU A N 1
ATOM 2798 C CA . LEU A 1 364 ? 41.704 40.620 -28.387 1.00 23.69 364 LEU A CA 1
ATOM 2799 C C . LEU A 1 364 ? 40.248 40.738 -27.843 1.00 23.69 364 LEU A C 1
ATOM 2801 O O . LEU A 1 364 ? 39.448 39.853 -28.108 1.00 23.69 364 LEU A O 1
ATOM 2805 N N . GLU A 1 365 ? 39.937 41.576 -26.848 1.00 23.33 365 GLU A N 1
ATOM 2806 C CA . GLU A 1 365 ? 39.517 43.000 -26.873 1.00 23.33 365 GLU A CA 1
ATOM 2807 C C . GLU A 1 365 ? 38.038 43.312 -27.214 1.00 23.33 365 GLU A C 1
ATOM 2809 O O . GLU A 1 365 ? 37.399 42.706 -28.064 1.00 23.33 365 GLU A O 1
ATOM 2814 N N . SER A 1 366 ? 37.537 44.290 -26.456 1.00 26.58 366 SER A N 1
ATOM 2815 C CA . SER A 1 366 ? 36.184 44.811 -26.213 1.00 26.58 366 SER A CA 1
ATOM 2816 C C . SER A 1 366 ? 35.473 45.522 -27.372 1.00 26.58 366 SER A C 1
ATOM 2818 O O . SER A 1 366 ? 36.133 46.219 -28.141 1.00 26.58 366 SER A O 1
ATOM 2820 N N . ARG A 1 367 ? 34.126 45.564 -27.341 1.00 23.62 367 ARG A N 1
ATOM 2821 C CA . ARG A 1 367 ? 33.347 46.803 -27.574 1.00 23.62 367 ARG A CA 1
ATOM 2822 C C . ARG A 1 367 ? 31.882 46.709 -27.125 1.00 23.62 367 ARG A C 1
ATOM 2824 O O . ARG A 1 367 ? 31.365 45.635 -26.863 1.00 23.62 367 ARG A O 1
ATOM 2831 N N . GLN A 1 368 ? 31.294 47.887 -26.987 1.00 24.08 368 GLN A N 1
ATOM 2832 C CA . GLN A 1 368 ? 30.209 48.331 -26.114 1.00 24.08 368 GLN A CA 1
ATOM 2833 C C . GLN A 1 368 ? 29.112 49.004 -26.983 1.00 24.08 368 GLN A C 1
ATOM 2835 O O . GLN A 1 368 ? 29.450 49.400 -28.101 1.00 24.08 368 GLN A O 1
ATOM 2840 N N . VAL A 1 369 ? 27.917 49.257 -26.403 1.00 26.28 369 VAL A N 1
ATOM 2841 C CA . VAL A 1 369 ? 26.927 50.322 -26.772 1.00 26.28 369 VAL A CA 1
ATOM 2842 C C . VAL A 1 369 ? 26.023 49.988 -27.993 1.00 26.28 369 VAL A C 1
ATOM 2844 O O . VAL A 1 369 ? 26.498 49.316 -28.898 1.00 26.28 369 VAL A O 1
ATOM 2847 N N . GLU A 1 370 ? 24.721 50.299 -28.154 1.00 26.33 370 GLU A N 1
ATOM 2848 C CA . GLU A 1 370 ? 23.653 51.233 -27.678 1.00 26.33 370 GLU A CA 1
ATOM 2849 C C . GLU A 1 370 ? 22.294 50.537 -28.050 1.00 26.33 370 GLU A C 1
ATOM 2851 O O . GLU A 1 370 ? 22.321 49.580 -28.819 1.00 26.33 370 GLU A O 1
ATOM 2856 N N . GLY A 1 371 ? 21.071 50.886 -27.634 1.00 25.03 371 GLY A N 1
ATOM 2857 C CA . GLY A 1 371 ? 20.507 52.114 -27.085 1.00 25.03 371 GLY A CA 1
ATOM 2858 C C . GLY A 1 371 ? 18.998 51.958 -26.780 1.00 25.03 371 GLY A C 1
ATOM 2859 O O . GLY A 1 371 ? 18.395 50.910 -27.012 1.00 25.03 371 GLY A O 1
ATOM 2860 N N . GLU A 1 372 ? 18.456 53.020 -26.191 1.00 26.39 372 GLU A N 1
ATOM 2861 C CA . GLU A 1 372 ? 17.108 53.232 -25.647 1.00 26.39 372 GLU A CA 1
ATOM 2862 C C . GLU A 1 372 ? 16.012 53.382 -26.722 1.00 26.39 372 GLU A C 1
ATOM 2864 O O . GLU A 1 372 ? 16.303 53.845 -27.818 1.00 26.39 372 GLU A O 1
ATOM 2869 N N . GLU A 1 373 ? 14.742 53.137 -26.365 1.00 25.56 373 GLU A N 1
ATOM 2870 C CA . GLU A 1 373 ? 13.678 54.149 -26.509 1.00 25.56 373 GLU A CA 1
ATOM 2871 C C . GLU A 1 373 ? 12.410 53.777 -25.718 1.00 25.56 373 GLU A C 1
ATOM 2873 O O . GLU A 1 373 ? 12.208 52.646 -25.285 1.00 25.56 373 GLU A O 1
ATOM 2878 N N . LYS A 1 374 ? 11.609 54.804 -25.449 1.00 23.39 374 LYS A N 1
ATOM 2879 C CA . LYS A 1 374 ? 10.676 55.013 -24.335 1.00 23.39 374 LYS A CA 1
ATOM 2880 C C . LYS A 1 374 ? 9.319 55.454 -24.924 1.00 23.39 374 LYS A C 1
ATOM 2882 O O . LYS A 1 374 ? 9.296 55.837 -26.087 1.00 23.39 374 LYS A O 1
ATOM 2887 N N . VAL A 1 375 ? 8.281 55.536 -24.073 1.00 25.19 375 VAL A N 1
ATOM 2888 C CA . VAL A 1 375 ? 7.200 56.567 -24.053 1.00 25.19 375 VAL A CA 1
ATOM 2889 C C . VAL A 1 375 ? 5.735 56.073 -24.206 1.00 25.19 375 VAL A C 1
ATOM 2891 O O . VAL A 1 375 ? 5.348 55.596 -25.264 1.00 25.19 375 VAL A O 1
ATOM 2894 N N . GLU A 1 376 ? 4.983 56.294 -23.100 1.00 25.09 376 GLU A N 1
ATOM 2895 C CA . GLU A 1 376 ? 3.578 56.779 -22.919 1.00 25.09 376 GLU A CA 1
ATOM 2896 C C . GLU A 1 376 ? 2.376 55.978 -23.461 1.00 25.09 376 GLU A C 1
ATOM 2898 O O . GLU A 1 376 ? 2.478 55.326 -24.489 1.00 25.09 376 GLU A O 1
ATOM 2903 N N . THR A 1 377 ? 1.135 56.046 -22.952 1.00 23.97 377 THR A N 1
ATOM 2904 C CA . THR A 1 377 ? 0.380 56.262 -21.679 1.00 23.97 377 THR A CA 1
ATOM 2905 C C . THR A 1 377 ? -1.101 56.411 -22.111 1.00 23.97 377 THR A C 1
ATOM 2907 O O . THR A 1 377 ? -1.359 56.598 -23.296 1.00 23.97 377 THR A O 1
ATOM 2910 N N . GLU A 1 378 ? -2.028 56.417 -21.140 1.00 23.94 378 GLU A N 1
ATOM 2911 C CA . GLU A 1 378 ? -3.449 56.840 -21.225 1.00 23.94 378 GLU A CA 1
ATOM 2912 C C . GLU A 1 378 ? -4.451 55.808 -21.765 1.00 23.94 378 GLU A C 1
ATOM 2914 O O . GLU A 1 378 ? -4.171 55.072 -22.701 1.00 23.94 378 GLU A O 1
ATOM 2919 N N . GLU A 1 379 ? -5.692 55.705 -21.293 1.00 23.02 379 GLU A N 1
ATOM 2920 C CA . GLU A 1 379 ? -6.409 56.056 -20.055 1.00 23.02 379 GLU A CA 1
ATOM 2921 C C . GLU A 1 379 ? -7.777 55.325 -20.173 1.00 23.02 379 GLU A C 1
ATOM 2923 O O . GLU A 1 379 ? -8.240 55.006 -21.269 1.00 23.02 379 GLU A O 1
ATOM 2928 N N . LEU A 1 380 ? -8.405 55.042 -19.029 1.00 23.48 380 LEU A N 1
ATOM 2929 C CA . LEU A 1 380 ? -9.795 54.574 -18.806 1.00 23.48 380 LEU A CA 1
ATOM 2930 C C . LEU A 1 380 ? -10.845 55.541 -19.453 1.00 23.48 380 LEU A C 1
ATOM 2932 O O . LEU A 1 380 ? -10.414 56.621 -19.851 1.00 23.48 380 LEU A O 1
ATOM 2936 N N . PRO A 1 381 ? -12.197 55.306 -19.501 1.00 32.53 381 PRO A N 1
ATOM 2937 C CA . PRO A 1 381 ? -12.969 54.674 -18.416 1.00 32.53 381 PRO A CA 1
ATOM 2938 C C . PRO A 1 381 ? -14.379 54.044 -18.674 1.00 32.53 381 PRO A C 1
ATOM 2940 O O . PRO A 1 381 ? -15.071 54.305 -19.649 1.00 32.53 381 PRO A O 1
ATOM 2943 N N . LEU A 1 382 ? -14.815 53.309 -17.636 1.00 23.30 382 LEU A N 1
ATOM 2944 C CA . LEU A 1 382 ? -16.127 53.291 -16.944 1.00 23.30 382 LEU A CA 1
ATOM 2945 C C . LEU A 1 382 ? -17.460 52.839 -17.594 1.00 23.30 382 LEU A C 1
ATOM 2947 O O . LEU A 1 382 ? -17.921 53.346 -18.612 1.00 23.30 382 LEU A O 1
ATOM 2951 N N . SER A 1 383 ? -18.186 52.119 -16.717 1.00 23.31 383 SER A N 1
ATOM 2952 C CA . SER A 1 383 ? -19.646 52.075 -16.472 1.00 23.31 383 SER A CA 1
ATOM 2953 C C . SER A 1 383 ? -20.466 51.030 -17.238 1.00 23.31 383 SER A C 1
ATOM 2955 O O . SER A 1 383 ? -20.183 50.750 -18.391 1.00 23.31 383 SER A O 1
ATOM 2957 N N . ALA A 1 384 ? -21.561 50.459 -16.727 1.00 23.52 384 ALA A N 1
ATOM 2958 C CA . ALA A 1 384 ? -22.121 50.196 -15.393 1.00 23.52 384 ALA A CA 1
ATOM 2959 C C . ALA A 1 384 ? -23.494 49.527 -15.639 1.00 23.52 384 ALA A C 1
ATOM 2961 O O . ALA A 1 384 ? -24.170 49.898 -16.596 1.00 23.52 384 ALA A O 1
ATOM 2962 N N . SER A 1 385 ? -23.956 48.698 -14.690 1.00 23.25 385 SER A N 1
ATOM 2963 C CA . SER A 1 385 ? -25.374 48.339 -14.436 1.00 23.25 385 SER A CA 1
ATOM 2964 C C . SER A 1 385 ? -26.087 47.461 -15.485 1.00 23.25 385 SER A C 1
ATOM 2966 O O . SER A 1 385 ? -25.769 47.509 -16.661 1.00 23.25 385 SER A O 1
ATOM 2968 N N . ALA A 1 386 ? -27.137 46.697 -15.195 1.00 23.08 386 ALA A N 1
ATOM 2969 C CA . ALA A 1 386 ? -27.706 46.083 -13.999 1.00 23.08 386 ALA A CA 1
ATOM 2970 C C . ALA A 1 386 ? -28.916 45.252 -14.487 1.00 23.08 386 ALA A C 1
ATOM 2972 O O . ALA A 1 386 ? -29.569 45.630 -15.455 1.00 23.08 386 ALA A O 1
ATOM 2973 N N . ALA A 1 387 ? -29.249 44.215 -13.719 1.00 23.38 387 ALA A N 1
ATOM 2974 C CA . ALA A 1 387 ? -30.609 43.760 -13.420 1.00 23.38 387 ALA A CA 1
ATOM 2975 C C . ALA A 1 387 ? -31.470 43.022 -14.480 1.00 23.38 387 ALA A C 1
ATOM 2977 O O . ALA A 1 387 ? -32.002 43.591 -15.428 1.00 23.38 387 ALA A O 1
ATOM 2978 N N . SER A 1 388 ? -31.821 41.797 -14.069 1.00 22.69 388 SER A N 1
ATOM 2979 C CA . SER A 1 388 ? -33.192 41.314 -13.805 1.00 22.69 388 SER A CA 1
ATOM 2980 C C . SER A 1 388 ? -33.927 40.441 -14.836 1.00 22.69 388 SER A C 1
ATOM 2982 O O . SER A 1 388 ? -34.278 40.879 -15.924 1.00 22.69 388 SER A O 1
ATOM 2984 N N . ALA A 1 389 ? -34.276 39.256 -14.314 1.00 23.88 389 ALA A N 1
ATOM 2985 C CA . ALA A 1 389 ? -35.616 38.668 -14.227 1.00 23.88 389 ALA A CA 1
ATOM 2986 C C . ALA A 1 389 ? -36.154 37.776 -15.367 1.00 23.88 389 ALA A C 1
ATOM 2988 O O . ALA A 1 389 ? -36.525 38.231 -16.443 1.00 23.88 389 ALA A O 1
ATOM 2989 N N . ASP A 1 390 ? -36.336 36.516 -14.954 1.00 22.03 390 ASP A N 1
ATOM 2990 C CA . ASP A 1 390 ? -37.578 35.733 -14.979 1.00 22.03 390 ASP A CA 1
ATOM 2991 C C . ASP A 1 390 ? -38.054 34.979 -16.234 1.00 22.03 390 ASP A C 1
ATOM 2993 O O . ASP A 1 390 ? -38.232 35.509 -17.326 1.00 22.03 390 ASP A O 1
ATOM 2997 N N . ALA A 1 391 ? -38.469 33.746 -15.904 1.00 23.05 391 ALA A N 1
ATOM 2998 C CA . ALA A 1 391 ? -39.563 32.945 -16.454 1.00 23.05 391 ALA A CA 1
ATOM 2999 C C . ALA A 1 391 ? -39.257 31.926 -17.572 1.00 23.05 391 ALA A C 1
ATOM 3001 O O . ALA A 1 391 ? -39.299 32.217 -18.761 1.00 23.05 391 ALA A O 1
ATOM 3002 N N . ALA A 1 392 ? -39.080 30.679 -17.114 1.00 22.56 392 ALA A N 1
ATOM 3003 C CA . ALA A 1 392 ? -39.932 29.509 -17.374 1.00 22.56 392 ALA A CA 1
ATOM 3004 C C . ALA A 1 392 ? -40.388 29.196 -18.817 1.00 22.56 392 ALA A C 1
ATOM 3006 O O . ALA A 1 392 ? -41.042 30.010 -19.459 1.00 22.56 392 ALA A O 1
ATOM 3007 N N . VAL A 1 393 ? -40.207 27.923 -19.221 1.00 23.89 393 VAL A N 1
ATOM 3008 C CA . VAL A 1 393 ? -41.241 26.977 -19.729 1.00 23.89 393 VAL A CA 1
ATOM 3009 C C . VAL A 1 393 ? -40.580 25.838 -20.546 1.00 23.89 393 VAL A C 1
ATOM 3011 O O . VAL A 1 393 ? -39.933 26.066 -21.562 1.00 23.89 393 VAL A O 1
ATOM 3014 N N . GLN A 1 394 ? -40.765 24.592 -20.087 1.00 21.30 394 GLN A N 1
ATOM 3015 C CA . GLN A 1 394 ? -40.550 23.322 -20.819 1.00 21.30 394 GLN A CA 1
ATOM 3016 C C . GLN A 1 394 ? -41.609 23.111 -21.939 1.00 21.30 394 GLN A C 1
ATOM 3018 O O . GLN A 1 394 ? -42.556 23.893 -21.982 1.00 21.30 394 GLN A O 1
ATOM 3023 N N . PRO A 1 395 ? -41.653 22.007 -22.733 1.00 38.59 395 PRO A N 1
ATOM 3024 C CA . PRO A 1 395 ? -40.680 20.931 -23.030 1.00 38.59 395 PRO A CA 1
ATOM 3025 C C . PRO A 1 395 ? -40.544 20.647 -24.554 1.00 38.59 395 PRO A C 1
ATOM 3027 O O . PRO A 1 395 ? -41.388 21.063 -25.343 1.00 38.59 395 PRO A O 1
ATOM 3030 N N . SER A 1 396 ? -39.551 19.853 -24.987 1.00 20.77 396 SER A N 1
ATOM 3031 C CA . SER A 1 396 ? -39.712 18.762 -25.988 1.00 20.77 396 SER A CA 1
ATOM 3032 C C . SER A 1 396 ? -38.379 18.230 -26.542 1.00 20.77 396 SER A C 1
ATOM 3034 O O . SER A 1 396 ? -37.501 18.995 -26.912 1.00 20.77 396 SER A O 1
ATOM 3036 N N . GLY A 1 397 ? -38.299 16.902 -26.706 1.00 21.78 397 GLY A N 1
ATOM 3037 C CA . GLY A 1 397 ? -37.737 16.304 -27.925 1.00 21.78 397 GLY A CA 1
ATOM 3038 C C . GLY A 1 397 ? -36.299 15.765 -27.909 1.00 21.78 397 GLY A C 1
ATOM 3039 O O . GLY A 1 397 ? -35.354 16.492 -28.167 1.00 21.78 397 GLY A O 1
ATOM 3040 N N . SER A 1 398 ? -36.208 14.432 -27.824 1.00 21.33 398 SER A N 1
ATOM 3041 C CA . SER A 1 398 ? -35.338 13.549 -28.633 1.00 21.33 398 SER A CA 1
ATOM 3042 C C . SER A 1 398 ? -33.802 13.607 -28.509 1.00 21.33 398 SER A C 1
ATOM 3044 O O . SER A 1 398 ? -33.147 14.502 -29.021 1.00 21.33 398 SER A O 1
ATOM 3046 N N . SER A 1 399 ? -33.261 12.505 -27.968 1.00 24.58 399 SER A N 1
ATOM 3047 C CA . SER A 1 399 ? -32.130 11.703 -28.477 1.00 24.58 399 SER A CA 1
ATOM 3048 C C . SER A 1 399 ? -30.932 12.410 -29.131 1.00 24.58 399 SER A C 1
ATOM 3050 O O . SER A 1 399 ? -31.019 12.805 -30.289 1.00 24.58 399 SER A O 1
ATOM 3052 N N . ALA A 1 400 ? -29.764 12.338 -28.486 1.00 21.34 400 ALA A N 1
ATOM 3053 C CA . ALA A 1 400 ? -28.521 11.878 -29.117 1.00 21.34 400 ALA A CA 1
ATOM 3054 C C . ALA A 1 400 ? -27.406 11.720 -28.072 1.00 21.34 400 ALA A C 1
ATOM 3056 O O . ALA A 1 400 ? -27.113 12.613 -27.287 1.00 21.34 400 ALA A O 1
ATOM 3057 N N . SER A 1 401 ? -26.785 10.549 -28.113 1.00 26.38 401 SER A N 1
ATOM 3058 C CA . SER A 1 401 ? -25.458 10.219 -27.604 1.00 26.38 401 SER A CA 1
ATOM 3059 C C . SER A 1 401 ? -24.393 11.271 -27.933 1.00 26.38 401 SER A C 1
ATOM 3061 O O . SER A 1 401 ? -24.301 11.645 -29.097 1.00 26.38 401 SER A O 1
ATOM 3063 N N . THR A 1 402 ? -23.503 11.587 -26.985 1.00 22.16 402 THR A N 1
ATOM 3064 C CA . THR A 1 402 ? -22.043 11.537 -27.218 1.00 22.16 402 THR A CA 1
ATOM 3065 C C . THR A 1 402 ? -21.259 11.647 -25.911 1.00 22.16 402 THR A C 1
ATOM 3067 O O . THR A 1 402 ? -21.375 12.606 -25.159 1.00 22.16 402 THR A O 1
ATOM 3070 N N . SER A 1 403 ? -20.450 10.617 -25.691 1.00 26.03 403 SER A N 1
ATOM 3071 C CA . SER A 1 403 ? -19.373 10.448 -24.720 1.00 26.03 403 SER A CA 1
ATOM 3072 C C . SER A 1 403 ? -18.234 11.457 -24.895 1.00 26.03 403 SER A C 1
ATOM 3074 O O . SER A 1 403 ? -17.878 11.791 -26.025 1.00 26.03 403 SER A O 1
ATOM 3076 N N . GLY A 1 404 ? -17.574 11.828 -23.795 1.00 22.36 404 GLY A N 1
ATOM 3077 C CA . GLY A 1 404 ? -16.357 12.643 -23.831 1.00 22.36 404 GLY A CA 1
ATOM 3078 C C . GLY A 1 404 ? -15.543 12.608 -22.538 1.00 22.36 404 GLY A C 1
ATOM 3079 O O . GLY A 1 404 ? -15.153 13.658 -22.046 1.00 22.36 404 GLY A O 1
ATOM 3080 N N . GLY A 1 405 ? -15.309 11.419 -21.976 1.00 22.94 405 GLY A N 1
ATOM 3081 C CA . GLY A 1 405 ? -14.414 11.218 -20.834 1.00 22.94 405 GLY A CA 1
ATOM 3082 C C . GLY A 1 405 ? -12.960 11.047 -21.276 1.00 22.94 405 GLY A C 1
ATOM 3083 O O . GLY A 1 405 ? -12.663 10.270 -22.183 1.00 22.94 405 GLY A O 1
ATOM 3084 N N . GLY A 1 406 ? -12.050 11.764 -20.619 1.00 20.97 406 GLY A N 1
ATOM 3085 C CA . GLY A 1 406 ? -10.616 11.533 -20.706 1.00 20.97 406 GLY A CA 1
ATOM 3086 C C . GLY A 1 406 ? -9.995 11.440 -19.313 1.00 20.97 406 GLY A C 1
ATOM 3087 O O . GLY A 1 406 ? -9.795 12.456 -18.669 1.00 20.97 406 GLY A O 1
ATOM 3088 N N . THR A 1 407 ? -9.539 10.246 -18.915 1.00 25.92 407 THR A N 1
ATOM 3089 C CA . THR A 1 407 ? -8.731 9.916 -17.706 1.00 25.92 407 THR A CA 1
ATOM 3090 C C . THR A 1 407 ? -7.231 9.721 -18.004 1.00 25.92 407 THR A C 1
ATOM 3092 O O . THR A 1 407 ? -6.921 9.051 -18.987 1.00 25.92 407 THR A O 1
ATOM 3095 N N . MET A 1 408 ? -6.329 10.401 -17.271 1.00 23.45 408 MET A N 1
ATOM 3096 C CA . MET A 1 408 ? -4.862 10.275 -17.408 1.00 23.45 408 MET A CA 1
ATOM 3097 C C . MET A 1 408 ? -4.321 9.232 -16.424 1.00 23.45 408 MET A C 1
ATOM 3099 O O . MET A 1 408 ? -4.738 9.189 -15.268 1.00 23.45 408 MET A O 1
ATOM 3103 N N . SER A 1 409 ? -3.385 8.420 -16.913 1.00 26.62 409 SER A N 1
ATOM 3104 C CA . SER A 1 409 ? -2.797 7.247 -16.264 1.00 26.62 409 SER A CA 1
ATOM 3105 C C . SER A 1 409 ? -1.996 7.599 -15.009 1.00 26.62 409 SER A C 1
ATOM 3107 O O . SER A 1 409 ? -1.030 8.365 -15.065 1.00 26.62 409 SER A O 1
ATOM 3109 N N . ILE A 1 410 ? -2.367 6.967 -13.894 1.00 25.66 410 ILE A N 1
ATOM 3110 C CA . ILE A 1 410 ? -1.643 6.955 -12.618 1.00 25.66 410 ILE A CA 1
ATOM 3111 C C . ILE A 1 410 ? -0.569 5.850 -12.650 1.00 25.66 410 ILE A C 1
ATOM 3113 O O . ILE A 1 410 ? -0.837 4.715 -13.046 1.00 25.66 410 ILE A O 1
ATOM 3117 N N . ASP A 1 411 ? 0.644 6.183 -12.193 1.00 34.03 411 ASP A N 1
ATOM 3118 C CA . ASP A 1 411 ? 1.823 5.308 -12.050 1.00 34.03 411 ASP A CA 1
ATOM 3119 C C . ASP A 1 411 ? 1.523 4.067 -11.174 1.00 34.03 411 ASP A C 1
ATOM 3121 O O . ASP A 1 411 ? 1.590 4.116 -9.942 1.00 34.03 411 ASP A O 1
ATOM 3125 N N . ARG A 1 412 ? 1.211 2.926 -11.808 1.00 35.53 412 ARG A N 1
ATOM 3126 C CA . ARG A 1 412 ? 0.845 1.660 -11.137 1.00 35.53 412 ARG A CA 1
ATOM 3127 C C . ARG A 1 412 ? 1.968 1.036 -10.304 1.00 35.53 412 ARG A C 1
ATOM 3129 O O . ARG A 1 412 ? 1.676 0.358 -9.325 1.00 35.53 412 ARG A O 1
ATOM 3136 N N . THR A 1 413 ? 3.240 1.359 -10.567 1.00 33.66 413 THR A N 1
ATOM 3137 C CA . THR A 1 413 ? 4.345 0.894 -9.702 1.00 33.66 413 THR A CA 1
ATOM 3138 C C . THR A 1 413 ? 4.314 1.518 -8.300 1.00 33.66 413 THR A C 1
ATOM 3140 O O . THR A 1 413 ? 4.863 0.950 -7.355 1.00 33.66 413 THR A O 1
ATOM 3143 N N . SER A 1 414 ? 3.639 2.664 -8.140 1.00 30.27 414 SER A N 1
ATOM 3144 C CA . SER A 1 414 ? 3.374 3.302 -6.845 1.00 30.27 414 SER A CA 1
ATOM 3145 C C . SER A 1 414 ? 2.275 2.577 -6.063 1.00 30.27 414 SER A C 1
ATOM 3147 O O . SER A 1 414 ? 2.396 2.421 -4.850 1.00 30.27 414 SER A O 1
ATOM 3149 N N . ILE A 1 415 ? 1.246 2.084 -6.757 1.00 30.25 415 ILE A N 1
ATOM 3150 C CA . ILE A 1 415 ? 0.146 1.299 -6.176 1.00 30.25 415 ILE A CA 1
ATOM 3151 C C . ILE A 1 415 ? 0.669 -0.065 -5.704 1.00 30.25 415 ILE A C 1
ATOM 3153 O O . ILE A 1 415 ? 0.373 -0.479 -4.588 1.00 30.25 415 ILE A O 1
ATOM 3157 N N . ASP A 1 416 ? 1.546 -0.710 -6.480 1.00 34.97 416 ASP A N 1
ATOM 3158 C CA . ASP A 1 416 ? 2.178 -1.988 -6.118 1.00 34.97 416 ASP A CA 1
ATOM 3159 C C . ASP A 1 416 ? 3.059 -1.875 -4.868 1.00 34.97 416 ASP A C 1
ATOM 3161 O O . ASP A 1 416 ? 3.053 -2.748 -4.000 1.00 34.97 416 ASP A O 1
ATOM 3165 N N . GLN A 1 417 ? 3.801 -0.771 -4.738 1.00 31.19 417 GLN A N 1
ATOM 3166 C CA . GLN A 1 417 ? 4.584 -0.488 -3.538 1.00 31.19 417 GLN A CA 1
ATOM 3167 C C . GLN A 1 417 ? 3.702 -0.099 -2.354 1.00 31.19 417 GLN A C 1
ATOM 3169 O O . GLN A 1 417 ? 4.053 -0.428 -1.225 1.00 31.19 417 GLN A O 1
ATOM 3174 N N . GLN A 1 418 ? 2.574 0.577 -2.576 1.00 29.05 418 GLN A N 1
ATOM 3175 C CA . GLN A 1 418 ? 1.621 0.915 -1.520 1.00 29.05 418 GLN A CA 1
ATOM 3176 C C . GLN A 1 418 ? 0.874 -0.324 -1.012 1.00 29.05 418 GLN A C 1
ATOM 3178 O O . GLN A 1 418 ? 0.838 -0.519 0.196 1.00 29.05 418 GLN A O 1
ATOM 3183 N N . LEU A 1 419 ? 0.395 -1.218 -1.884 1.00 30.22 419 LEU A N 1
ATOM 3184 C CA . LEU A 1 419 ? -0.243 -2.493 -1.519 1.00 30.22 419 LEU A CA 1
ATOM 3185 C C . LEU A 1 419 ? 0.743 -3.474 -0.872 1.00 30.22 419 LEU A C 1
ATOM 3187 O O . LEU A 1 419 ? 0.415 -4.102 0.136 1.00 30.22 419 LEU A O 1
ATOM 3191 N N . ALA A 1 420 ? 1.977 -3.566 -1.384 1.00 30.36 420 ALA A N 1
ATOM 3192 C CA . ALA A 1 420 ? 3.035 -4.340 -0.739 1.00 30.36 420 ALA A CA 1
ATOM 3193 C C . ALA A 1 420 ? 3.374 -3.764 0.643 1.00 30.36 420 ALA A C 1
ATOM 3195 O O . ALA A 1 420 ? 3.424 -4.521 1.604 1.00 30.36 420 ALA A O 1
ATOM 3196 N N . LYS A 1 421 ? 3.503 -2.435 0.789 1.00 32.06 421 LYS A N 1
ATOM 3197 C CA . LYS A 1 421 ? 3.688 -1.769 2.095 1.00 32.06 421 LYS A CA 1
ATOM 3198 C C . LYS A 1 421 ? 2.481 -1.952 3.025 1.00 32.06 421 LYS A C 1
ATOM 3200 O O . LYS A 1 421 ? 2.679 -2.072 4.230 1.00 32.06 421 LYS A O 1
ATOM 3205 N N . LYS A 1 422 ? 1.258 -2.023 2.490 1.00 36.06 422 LYS A N 1
ATOM 3206 C CA . LYS A 1 422 ? -0.001 -2.226 3.229 1.00 36.06 422 LYS A CA 1
ATOM 3207 C C . LYS A 1 422 ? -0.097 -3.640 3.811 1.00 36.06 422 LYS A C 1
ATOM 3209 O O . LYS A 1 422 ? -0.236 -3.794 5.024 1.00 36.06 422 LYS A O 1
ATOM 3214 N N . HIS A 1 423 ? 0.132 -4.671 2.992 1.00 34.56 423 HIS A N 1
ATOM 3215 C CA . HIS A 1 423 ? 0.282 -6.054 3.467 1.00 34.56 423 HIS A CA 1
ATOM 3216 C C . HIS A 1 423 ? 1.486 -6.213 4.404 1.00 34.56 423 HIS A C 1
ATOM 3218 O O . HIS A 1 423 ? 1.388 -6.883 5.431 1.00 34.56 423 HIS A O 1
ATOM 3224 N N . GLN A 1 424 ? 2.610 -5.559 4.107 1.00 33.56 424 GLN A N 1
ATOM 3225 C CA . GLN A 1 424 ? 3.807 -5.595 4.943 1.00 33.56 424 GLN A CA 1
ATOM 3226 C C . GLN A 1 424 ? 3.578 -4.910 6.300 1.00 33.56 424 GLN A C 1
ATOM 3228 O O . GLN A 1 424 ? 4.141 -5.373 7.284 1.00 33.56 424 GLN A O 1
ATOM 3233 N N . ARG A 1 425 ? 2.706 -3.895 6.405 1.00 36.78 425 ARG A N 1
ATOM 3234 C CA . ARG A 1 425 ? 2.308 -3.257 7.674 1.00 36.78 425 ARG A CA 1
ATOM 3235 C C . ARG A 1 425 ? 1.510 -4.208 8.570 1.00 36.78 425 ARG A C 1
ATOM 3237 O O . ARG A 1 425 ? 1.915 -4.406 9.712 1.00 36.78 425 ARG A O 1
ATOM 3244 N N . ILE A 1 426 ? 0.483 -4.885 8.044 1.00 40.88 426 ILE A N 1
ATOM 3245 C CA . ILE A 1 426 ? -0.264 -5.934 8.775 1.00 40.88 426 ILE A CA 1
ATOM 3246 C C . ILE A 1 426 ? 0.682 -7.062 9.200 1.00 40.88 426 ILE A C 1
ATOM 3248 O O . ILE A 1 426 ? 0.630 -7.543 10.327 1.00 40.88 426 ILE A O 1
ATOM 3252 N N . ILE A 1 427 ? 1.595 -7.466 8.316 1.00 37.34 427 ILE A N 1
ATOM 3253 C CA . ILE A 1 427 ? 2.565 -8.534 8.568 1.00 37.34 427 ILE A CA 1
ATOM 3254 C C . ILE A 1 427 ? 3.620 -8.102 9.590 1.00 37.34 427 ILE A C 1
ATOM 3256 O O . ILE A 1 427 ? 4.001 -8.930 10.411 1.00 37.34 427 ILE A O 1
ATOM 3260 N N . ILE A 1 428 ? 4.084 -6.851 9.604 1.00 37.09 428 ILE A N 1
ATOM 3261 C CA . ILE A 1 428 ? 5.006 -6.313 10.619 1.00 37.09 428 ILE A CA 1
ATOM 3262 C C . ILE A 1 428 ? 4.298 -6.205 11.978 1.00 37.09 428 ILE A C 1
ATOM 3264 O O . ILE A 1 428 ? 4.851 -6.654 12.986 1.00 37.09 428 ILE A O 1
ATOM 3268 N N . GLU A 1 429 ? 3.067 -5.691 12.015 1.00 39.41 429 GLU A N 1
ATOM 3269 C CA . GLU A 1 429 ? 2.251 -5.597 13.233 1.00 39.41 429 GLU A CA 1
ATOM 3270 C C . GLU A 1 429 ? 1.938 -7.001 13.793 1.00 39.41 429 GLU A C 1
ATOM 3272 O O . GLU A 1 429 ? 2.210 -7.284 14.965 1.00 39.41 429 GLU A O 1
ATOM 3277 N N . ALA A 1 430 ? 1.525 -7.942 12.936 1.00 35.28 430 ALA A N 1
ATOM 3278 C CA . ALA A 1 430 ? 1.320 -9.345 13.290 1.00 35.28 430 ALA A CA 1
ATOM 3279 C C . ALA A 1 430 ? 2.632 -10.044 13.690 1.00 35.28 430 ALA A C 1
ATOM 3281 O O . ALA A 1 430 ? 2.664 -10.766 14.680 1.00 35.28 430 ALA A O 1
ATOM 3282 N N . SER A 1 431 ? 3.757 -9.794 13.006 1.00 34.38 431 SER A N 1
ATOM 3283 C CA . SER A 1 431 ? 5.072 -10.371 13.351 1.00 34.38 431 SER A CA 1
ATOM 3284 C C . SER A 1 431 ? 5.553 -9.935 14.735 1.00 34.38 431 SER A C 1
ATOM 3286 O O . SER A 1 431 ? 6.195 -10.724 15.438 1.00 34.38 431 SER A O 1
ATOM 3288 N N . THR A 1 432 ? 5.211 -8.707 15.140 1.00 36.06 432 THR A N 1
ATOM 3289 C CA . THR A 1 432 ? 5.454 -8.182 16.489 1.00 36.06 432 THR A CA 1
ATOM 3290 C C . THR A 1 432 ? 4.597 -8.941 17.509 1.00 36.06 432 THR A C 1
ATOM 3292 O O . THR A 1 432 ? 5.132 -9.404 18.520 1.00 36.06 432 THR A O 1
ATOM 3295 N N . CYS A 1 433 ? 3.320 -9.195 17.194 1.00 37.22 433 CYS A N 1
ATOM 3296 C CA . CYS A 1 433 ? 2.406 -10.021 17.990 1.00 37.22 433 CYS A CA 1
ATOM 3297 C C . CYS A 1 433 ? 2.939 -11.437 18.217 1.00 37.22 433 CYS A C 1
ATOM 3299 O O . CYS A 1 433 ? 3.046 -11.914 19.346 1.00 37.22 433 CYS A O 1
ATOM 3301 N N . VAL A 1 434 ? 3.346 -12.119 17.144 1.00 38.72 434 VAL A N 1
ATOM 3302 C CA . VAL A 1 434 ? 3.693 -13.533 17.257 1.00 38.72 434 VAL A CA 1
ATOM 3303 C C . VAL A 1 434 ? 5.105 -13.780 17.811 1.00 38.72 434 VAL A C 1
ATOM 3305 O O . VAL A 1 434 ? 5.527 -14.924 17.952 1.00 38.72 434 VAL A O 1
ATOM 3308 N N . SER A 1 435 ? 5.887 -12.736 18.096 1.00 35.75 435 SER A N 1
ATOM 3309 C CA . SER A 1 435 ? 7.118 -12.851 18.900 1.00 35.75 435 SER A CA 1
ATOM 3310 C C . SER A 1 435 ? 6.834 -12.993 20.406 1.00 35.75 435 SER A C 1
ATOM 3312 O O . SER A 1 435 ? 7.723 -13.376 21.158 1.00 35.75 435 SER A O 1
ATOM 3314 N N . MET A 1 436 ? 5.597 -12.729 20.851 1.00 37.78 436 MET A N 1
ATOM 3315 C CA . MET A 1 436 ? 5.189 -12.859 22.257 1.00 37.78 436 MET A CA 1
ATOM 3316 C C . MET A 1 436 ? 4.849 -14.304 22.651 1.00 37.78 436 MET A C 1
ATOM 3318 O O . MET A 1 436 ? 5.064 -14.692 23.795 1.00 37.78 436 MET A O 1
ATOM 3322 N N . PHE A 1 437 ? 4.399 -15.132 21.703 1.00 40.75 437 PHE A N 1
ATOM 3323 C CA . PHE A 1 437 ? 4.042 -16.534 21.963 1.00 40.75 437 PHE A CA 1
ATOM 3324 C C . PHE A 1 437 ? 5.248 -17.499 21.978 1.00 40.75 437 PHE A C 1
ATOM 3326 O O . PHE A 1 437 ? 5.073 -18.688 22.228 1.00 40.75 437 PHE A O 1
ATOM 3333 N N . SER A 1 438 ? 6.476 -17.026 21.711 1.00 35.38 438 SER A N 1
ATOM 3334 C CA . SER A 1 438 ? 7.678 -17.879 21.618 1.00 35.38 438 SER A CA 1
ATOM 3335 C C . SER A 1 438 ? 8.411 -18.150 22.939 1.00 35.38 438 SER A C 1
ATOM 3337 O O . SER A 1 438 ? 9.285 -19.017 22.957 1.00 35.38 438 SER A O 1
ATOM 3339 N N . ASP A 1 439 ? 8.061 -17.465 24.033 1.00 30.52 439 ASP A N 1
ATOM 3340 C CA . ASP A 1 439 ? 8.756 -17.600 25.327 1.00 30.52 439 ASP A CA 1
ATOM 3341 C C . ASP A 1 439 ? 8.051 -18.536 26.331 1.00 30.52 439 ASP A C 1
ATOM 3343 O O . ASP A 1 439 ? 8.526 -18.727 27.454 1.00 30.52 439 ASP A O 1
ATOM 3347 N N . VAL A 1 440 ? 6.953 -19.189 25.939 1.00 32.00 440 VAL A N 1
ATOM 3348 C CA . VAL A 1 440 ? 6.232 -20.122 26.817 1.00 32.00 440 VAL A CA 1
ATOM 3349 C C . VAL A 1 440 ? 6.803 -21.534 26.662 1.00 32.00 440 VAL A C 1
ATOM 3351 O O . VAL A 1 440 ? 6.523 -22.247 25.699 1.00 32.00 440 VAL A O 1
ATOM 3354 N N . LYS A 1 441 ? 7.620 -21.970 27.629 1.00 23.80 441 LYS A N 1
ATOM 3355 C CA . LYS A 1 441 ? 7.920 -23.401 27.807 1.00 23.80 441 LYS A CA 1
ATOM 3356 C C . LYS A 1 441 ? 6.641 -24.127 28.243 1.00 23.80 441 LYS A C 1
ATOM 3358 O O . LYS A 1 441 ? 6.008 -23.638 29.175 1.00 23.80 441 LYS A O 1
ATOM 3363 N N . PRO A 1 442 ? 6.307 -25.302 27.677 1.00 24.72 442 PRO A N 1
ATOM 3364 C CA . PRO A 1 442 ? 5.170 -26.087 28.147 1.00 24.72 442 PRO A CA 1
ATOM 3365 C C . PRO A 1 442 ? 5.414 -26.552 29.595 1.00 24.72 442 PRO A C 1
ATOM 3367 O O . PRO A 1 442 ? 6.405 -27.252 29.840 1.00 24.72 442 PRO A O 1
ATOM 3370 N N . PRO A 1 443 ? 4.560 -26.189 30.570 1.00 27.56 443 PRO A N 1
ATOM 3371 C CA . PRO A 1 443 ? 4.585 -26.786 31.896 1.00 27.56 443 PRO A CA 1
ATOM 3372 C C . PRO A 1 443 ? 3.813 -28.111 31.898 1.00 27.56 443 PRO A C 1
ATOM 3374 O O . PRO A 1 443 ? 2.847 -28.303 31.164 1.00 27.56 443 PRO A O 1
ATOM 3377 N N . GLN A 1 444 ? 4.239 -29.038 32.754 1.00 30.42 444 GLN A N 1
ATOM 3378 C CA . GLN A 1 444 ? 3.542 -30.298 32.995 1.00 30.42 444 GLN A CA 1
ATOM 3379 C C . GLN A 1 444 ? 2.331 -30.082 33.923 1.00 30.42 444 GLN A C 1
ATOM 3381 O O . GLN A 1 444 ? 2.509 -29.685 35.068 1.00 30.42 444 GLN A O 1
ATOM 3386 N N . THR A 1 445 ? 1.142 -30.417 33.403 1.00 34.56 445 THR A N 1
ATOM 3387 C CA . THR A 1 445 ? -0.096 -30.892 34.075 1.00 34.56 445 THR A CA 1
ATOM 3388 C C . THR A 1 445 ? -0.729 -30.051 35.202 1.00 34.56 445 THR A C 1
ATOM 3390 O O . THR A 1 445 ? -0.128 -29.880 36.252 1.00 34.56 445 THR A O 1
ATOM 3393 N N . SER A 1 446 ? -2.019 -29.697 35.081 1.00 33.81 446 SER A N 1
ATOM 3394 C CA . SER A 1 446 ? -3.181 -30.478 35.579 1.00 33.81 446 SER A CA 1
ATOM 3395 C C . SER A 1 446 ? -4.398 -29.575 35.869 1.00 33.81 446 SER A C 1
ATOM 3397 O O . SER A 1 446 ? -4.458 -28.951 36.925 1.00 33.81 446 SER A O 1
ATOM 3399 N N . ALA A 1 447 ? -5.397 -29.553 34.983 1.00 30.45 447 ALA A N 1
ATOM 3400 C CA . ALA A 1 447 ? -6.818 -29.363 35.314 1.00 30.45 447 ALA A CA 1
ATOM 3401 C C . ALA A 1 447 ? -7.655 -29.609 34.048 1.00 30.45 447 ALA A C 1
ATOM 3403 O O . ALA A 1 447 ? -7.328 -29.115 32.976 1.00 30.45 447 ALA A O 1
ATOM 3404 N N . ALA A 1 448 ? -8.696 -30.431 34.165 1.00 37.19 448 ALA A N 1
ATOM 3405 C CA . ALA A 1 448 ? -9.484 -30.930 33.047 1.00 37.19 448 ALA A CA 1
ATOM 3406 C C . ALA A 1 448 ? -10.509 -29.895 32.548 1.00 37.19 448 ALA A C 1
ATOM 3408 O O . ALA A 1 448 ? -11.482 -29.609 33.243 1.00 37.19 448 ALA A O 1
ATOM 3409 N N . ALA A 1 449 ? -10.318 -29.404 31.323 1.00 29.78 449 ALA A N 1
ATOM 3410 C CA . ALA A 1 449 ? -11.395 -28.939 30.447 1.00 29.78 449 ALA A CA 1
ATOM 3411 C C . ALA A 1 449 ? -11.658 -30.032 29.387 1.00 29.78 449 ALA A C 1
ATOM 3413 O O . ALA A 1 449 ? -10.737 -30.806 29.105 1.00 29.78 449 ALA A O 1
ATOM 3414 N N . PRO A 1 450 ? -12.874 -30.165 28.819 1.00 34.94 450 PRO A N 1
ATOM 3415 C CA . PRO A 1 450 ? -13.175 -31.212 27.845 1.00 34.94 450 PRO A CA 1
ATOM 3416 C C . PRO A 1 450 ? -12.359 -30.968 26.569 1.00 34.94 450 PRO A C 1
ATOM 3418 O O . PRO A 1 450 ? -12.730 -30.173 25.715 1.00 34.94 450 PRO A O 1
ATOM 3421 N N . SER A 1 451 ? -11.204 -31.622 26.450 1.00 43.59 451 SER A N 1
ATOM 3422 C CA . SER A 1 451 ? -10.340 -31.487 25.284 1.00 43.59 451 SER A CA 1
ATOM 3423 C C . SER A 1 451 ? -11.006 -32.186 24.107 1.00 43.59 451 SER A C 1
ATOM 3425 O O . SER A 1 451 ? -11.101 -33.415 24.093 1.00 43.59 451 SER A O 1
ATOM 3427 N N . TRP A 1 452 ? -11.447 -31.427 23.113 1.00 46.00 452 TRP A N 1
ATOM 3428 C CA . TRP A 1 452 ? -11.730 -32.001 21.806 1.00 46.00 452 TRP A CA 1
ATOM 3429 C C . TRP A 1 452 ? -10.452 -32.673 21.308 1.00 46.00 452 TRP A C 1
ATOM 3431 O O . TRP A 1 452 ? -9.389 -32.043 21.301 1.00 46.00 452 TRP A O 1
ATOM 3441 N N . ALA A 1 453 ? -10.523 -33.947 20.921 1.00 58.91 453 ALA A N 1
ATOM 3442 C CA . ALA A 1 453 ? -9.407 -34.545 20.208 1.00 58.91 453 ALA A CA 1
ATOM 3443 C C . ALA A 1 453 ? -9.234 -33.796 18.875 1.00 58.91 453 ALA A C 1
ATOM 3445 O O . ALA A 1 453 ? -10.201 -33.273 18.317 1.00 58.91 453 ALA A O 1
ATOM 3446 N N . SER A 1 454 ? -8.013 -33.743 18.335 1.00 62.62 454 SER A N 1
ATOM 3447 C CA . SER A 1 454 ? -7.765 -33.102 17.031 1.00 62.62 454 SER A CA 1
ATOM 3448 C C . SER A 1 454 ? -8.705 -33.632 15.938 1.00 62.62 454 SER A C 1
ATOM 3450 O O . SER A 1 454 ? -9.087 -32.878 15.043 1.00 62.62 454 SER A O 1
ATOM 3452 N N . ASP A 1 455 ? -9.090 -34.906 16.029 1.00 65.00 455 ASP A N 1
ATOM 3453 C CA . ASP A 1 455 ? -10.004 -35.557 15.093 1.00 65.00 455 ASP A CA 1
ATOM 3454 C C . ASP A 1 455 ? -11.439 -35.012 15.214 1.00 65.00 455 ASP A C 1
ATOM 3456 O O . ASP A 1 455 ? -12.089 -34.783 14.195 1.00 65.00 455 ASP A O 1
ATOM 3460 N N . ASP A 1 456 ? -11.914 -34.685 16.421 1.00 79.12 456 ASP A N 1
ATOM 3461 C CA . ASP A 1 456 ? -13.260 -34.130 16.645 1.00 79.12 456 ASP A CA 1
ATOM 3462 C C . ASP A 1 456 ? -13.416 -32.732 16.024 1.00 79.12 456 ASP A C 1
ATOM 3464 O O . ASP A 1 456 ? -14.462 -32.397 15.462 1.00 79.12 456 ASP A O 1
ATOM 3468 N N . ILE A 1 457 ? -12.354 -31.916 16.073 1.00 85.25 457 ILE A N 1
ATOM 3469 C CA . ILE A 1 457 ? -12.329 -30.585 15.447 1.00 85.25 457 ILE A CA 1
ATOM 3470 C C . ILE A 1 457 ? -12.415 -30.707 13.924 1.00 85.25 457 ILE A C 1
ATOM 3472 O O . ILE A 1 457 ? -13.217 -30.014 13.296 1.00 85.25 457 ILE A O 1
ATOM 3476 N N . VAL A 1 458 ? -11.603 -31.585 13.326 1.00 89.56 458 VAL A N 1
ATOM 3477 C CA . VAL A 1 458 ? -11.615 -31.821 11.875 1.00 89.56 458 VAL A CA 1
ATOM 3478 C C . VAL A 1 458 ? -12.980 -32.346 11.438 1.00 89.56 458 VAL A C 1
ATOM 3480 O O . VAL A 1 458 ? -13.539 -31.829 10.475 1.00 89.56 458 VAL A O 1
ATOM 3483 N N . HIS A 1 459 ? -13.562 -33.295 12.176 1.00 90.94 459 HIS A N 1
ATOM 3484 C CA . HIS A 1 459 ? -14.897 -33.821 11.889 1.00 90.94 459 HIS A CA 1
ATOM 3485 C C . HIS A 1 459 ? -15.989 -32.751 11.948 1.00 90.94 459 HIS A C 1
ATOM 3487 O O . HIS A 1 459 ? -16.875 -32.736 11.092 1.00 90.94 459 HIS A O 1
ATOM 3493 N N . TYR A 1 460 ? -15.933 -31.839 12.920 1.00 91.81 460 TYR A N 1
ATOM 3494 C CA . TYR A 1 460 ? -16.879 -30.729 12.990 1.00 91.81 460 TYR A CA 1
ATOM 3495 C C . TYR A 1 460 ? -16.733 -29.781 11.790 1.00 91.81 460 TYR A C 1
ATOM 3497 O O . TYR A 1 460 ? -17.732 -29.476 11.137 1.00 91.81 460 TYR A O 1
ATOM 3505 N N . ILE A 1 461 ? -15.507 -29.363 11.453 1.00 92.94 461 ILE A N 1
ATOM 3506 C CA . ILE A 1 461 ? -15.257 -28.451 10.324 1.00 92.94 461 ILE A CA 1
ATOM 3507 C C . ILE A 1 461 ? -15.646 -29.115 8.997 1.00 92.94 461 ILE A C 1
ATOM 3509 O O . ILE A 1 461 ? -16.288 -28.486 8.158 1.00 92.94 461 ILE A O 1
ATOM 3513 N N . ASP A 1 462 ? -15.316 -30.393 8.806 1.00 94.88 462 ASP A N 1
ATOM 3514 C CA . ASP A 1 462 ? -15.717 -31.152 7.618 1.00 94.88 462 ASP A CA 1
ATOM 3515 C C . ASP A 1 462 ? -17.246 -31.294 7.532 1.00 94.88 462 ASP A C 1
ATOM 3517 O O . ASP A 1 462 ? -17.833 -31.166 6.458 1.00 94.88 462 ASP A O 1
ATOM 3521 N N . GLY A 1 463 ? -17.915 -31.456 8.678 1.00 94.44 463 GLY A N 1
ATOM 3522 C CA . GLY A 1 463 ? -19.371 -31.412 8.778 1.00 94.44 463 GLY A CA 1
ATOM 3523 C C . GLY A 1 463 ? -19.966 -30.068 8.342 1.00 94.44 463 GLY A C 1
ATOM 3524 O O . GLY A 1 463 ? -20.993 -30.060 7.659 1.00 94.44 463 GLY A O 1
ATOM 3525 N N . VAL A 1 464 ? -19.320 -28.947 8.682 1.00 93.69 464 VAL A N 1
ATOM 3526 C CA . VAL A 1 464 ? -19.693 -27.605 8.195 1.00 93.69 464 VAL A CA 1
ATOM 3527 C C . VAL A 1 464 ? -19.479 -27.504 6.683 1.00 93.69 464 VAL A C 1
ATOM 3529 O O . VAL A 1 464 ? -20.387 -27.085 5.969 1.00 93.69 464 VAL A O 1
ATOM 3532 N N . CYS A 1 465 ? -18.341 -27.975 6.168 1.00 94.00 465 CYS A N 1
ATOM 3533 C CA . CYS A 1 465 ? -18.064 -27.989 4.728 1.00 94.00 465 CYS A CA 1
ATOM 3534 C C . CYS A 1 465 ? -19.117 -28.800 3.947 1.00 94.00 465 CYS A C 1
ATOM 3536 O O . CYS A 1 465 ? -19.589 -28.377 2.892 1.00 94.00 465 CYS A O 1
ATOM 3538 N N . LEU A 1 466 ? -19.549 -29.943 4.484 1.00 93.06 466 LEU A N 1
ATOM 3539 C CA . LEU A 1 466 ? -20.573 -30.774 3.855 1.00 93.06 466 LEU A CA 1
ATOM 3540 C C . LEU A 1 466 ? -21.958 -30.111 3.877 1.00 93.06 466 LEU A C 1
ATOM 3542 O O . LEU A 1 466 ? -22.646 -30.100 2.858 1.00 93.06 466 LEU A O 1
ATOM 3546 N N . LYS A 1 467 ? -22.375 -29.573 5.030 1.00 91.69 467 LYS A N 1
ATOM 3547 C CA . LYS A 1 467 ? -23.734 -29.041 5.230 1.00 91.69 467 LYS A CA 1
ATOM 3548 C C . LYS A 1 467 ? -23.931 -27.650 4.636 1.00 91.69 467 LYS A C 1
ATOM 3550 O O . LYS A 1 467 ? -24.963 -27.402 4.025 1.00 91.69 467 LYS A O 1
ATOM 3555 N N . GLU A 1 468 ? -22.970 -26.753 4.836 1.00 90.25 468 GLU A N 1
ATOM 3556 C CA . GLU A 1 468 ? -23.090 -25.334 4.472 1.00 90.25 468 GLU A CA 1
ATOM 3557 C C . GLU A 1 468 ? -22.480 -25.032 3.099 1.00 90.25 468 GLU A C 1
ATOM 3559 O O . GLU A 1 468 ? -22.882 -24.063 2.459 1.00 90.25 468 GLU A O 1
ATOM 3564 N N . ARG A 1 469 ? -21.528 -25.855 2.626 1.00 89.00 469 ARG A N 1
ATOM 3565 C CA . ARG A 1 469 ? -20.840 -25.671 1.331 1.00 89.00 469 ARG A CA 1
ATOM 3566 C C . ARG A 1 469 ? -21.122 -26.790 0.324 1.00 89.00 469 ARG A C 1
ATOM 3568 O O . ARG A 1 469 ? -20.479 -26.859 -0.717 1.00 89.00 469 ARG A O 1
ATOM 3575 N N . GLY A 1 470 ? -22.051 -27.698 0.623 1.00 89.00 470 GLY A N 1
ATOM 3576 C CA . GLY A 1 470 ? -22.430 -28.789 -0.284 1.00 89.00 470 GLY A CA 1
ATOM 3577 C C . GLY A 1 470 ? -21.308 -29.794 -0.576 1.00 89.00 470 GLY A C 1
ATOM 3578 O O . GLY A 1 470 ? -21.390 -30.527 -1.558 1.00 89.00 470 GLY A O 1
ATOM 3579 N N . GLY A 1 471 ? -20.249 -29.826 0.242 1.00 90.12 471 GLY A N 1
ATOM 3580 C CA . GLY A 1 471 ? -19.125 -30.748 0.074 1.00 90.12 471 GLY A CA 1
ATOM 3581 C C . GLY A 1 471 ? -18.176 -30.417 -1.082 1.00 90.12 471 GLY A C 1
ATOM 3582 O O . GLY A 1 471 ? -17.368 -31.271 -1.436 1.00 90.12 471 GLY A O 1
ATOM 3583 N N . VAL A 1 472 ? -18.234 -29.205 -1.655 1.00 94.19 472 VAL A N 1
ATOM 3584 C CA . VAL A 1 472 ? -17.281 -28.743 -2.693 1.00 94.19 472 VAL A CA 1
ATOM 3585 C C . VAL A 1 472 ? -15.837 -28.685 -2.187 1.00 94.19 472 VAL A C 1
ATOM 3587 O O . VAL A 1 472 ? -14.895 -28.857 -2.959 1.00 94.19 472 VAL A O 1
ATOM 3590 N N . VAL A 1 473 ? -15.672 -28.516 -0.876 1.00 96.56 473 VAL A N 1
ATOM 3591 C CA . VAL A 1 473 ? -14.411 -28.637 -0.143 1.00 96.56 473 VAL A CA 1
ATOM 3592 C C . VAL A 1 473 ? -14.594 -29.580 1.042 1.00 96.56 473 VAL A C 1
ATOM 3594 O O . VAL A 1 473 ? -15.709 -29.754 1.540 1.00 96.56 473 VAL A O 1
ATOM 3597 N N . ARG A 1 474 ? -13.503 -30.199 1.494 1.00 96.50 474 ARG A N 1
ATOM 3598 C CA . ARG A 1 474 ? -13.456 -31.110 2.648 1.00 96.50 474 ARG A CA 1
ATOM 3599 C C . ARG A 1 474 ? -12.347 -30.688 3.597 1.00 96.50 474 ARG A C 1
ATOM 3601 O O . ARG A 1 474 ? -11.288 -30.272 3.136 1.00 96.50 474 ARG A O 1
ATOM 3608 N N . CYS A 1 475 ? -12.560 -30.809 4.902 1.00 95.50 475 CYS A N 1
ATOM 3609 C CA . CYS A 1 475 ? -11.517 -30.519 5.884 1.00 95.50 475 CYS A CA 1
ATOM 3610 C C . CYS A 1 475 ? -10.780 -31.802 6.275 1.00 95.50 475 CYS A C 1
ATOM 3612 O O . CYS A 1 475 ? -11.393 -32.844 6.495 1.00 95.50 475 CYS A O 1
ATOM 3614 N N . SER A 1 476 ? -9.455 -31.721 6.370 1.00 93.94 476 SER A N 1
ATOM 3615 C CA . SER A 1 476 ? -8.595 -32.815 6.822 1.00 93.94 476 SER A CA 1
ATOM 3616 C C . SER A 1 476 ? -7.429 -32.277 7.658 1.00 93.94 476 SER A C 1
ATOM 3618 O O . SER A 1 476 ? -7.267 -31.067 7.817 1.00 93.94 476 SER A O 1
ATOM 3620 N N . SER A 1 477 ? -6.606 -33.173 8.198 1.00 91.12 477 SER A N 1
ATOM 3621 C CA . SER A 1 477 ? -5.363 -32.843 8.898 1.00 91.12 477 SER A CA 1
ATOM 3622 C C . SER A 1 477 ? -4.155 -33.346 8.110 1.00 91.12 477 SER A C 1
ATOM 3624 O O . SER A 1 477 ? -4.163 -34.462 7.591 1.00 91.12 477 SER A O 1
ATOM 3626 N N . ALA A 1 478 ? -3.101 -32.535 8.038 1.00 88.00 478 ALA A N 1
ATOM 3627 C CA . ALA A 1 478 ? -1.835 -32.871 7.405 1.00 88.00 478 ALA A CA 1
ATOM 3628 C C . ALA A 1 478 ? -0.652 -32.684 8.374 1.00 88.00 478 ALA A C 1
ATOM 3630 O O . ALA A 1 478 ? -0.538 -31.639 9.033 1.00 88.00 478 ALA A O 1
ATOM 3631 N N . PRO A 1 479 ? 0.283 -33.655 8.435 1.00 83.44 479 PRO A N 1
ATOM 3632 C CA . PRO A 1 479 ? 1.474 -33.556 9.273 1.00 83.44 479 PRO A CA 1
ATOM 3633 C C . PRO A 1 479 ? 2.262 -32.266 9.016 1.00 83.44 479 PRO A C 1
ATOM 3635 O O . PRO A 1 479 ? 2.612 -31.948 7.882 1.00 83.44 479 PRO A O 1
ATOM 3638 N N . GLY A 1 480 ? 2.540 -31.511 10.080 1.00 80.06 480 GLY A N 1
ATOM 3639 C CA . GLY A 1 480 ? 3.313 -30.265 10.015 1.00 80.06 480 GLY A CA 1
ATOM 3640 C C . GLY A 1 480 ? 2.574 -29.045 9.447 1.00 80.06 480 GLY A C 1
ATOM 3641 O O . GLY A 1 480 ? 3.109 -27.945 9.547 1.00 80.06 480 GLY A O 1
ATOM 3642 N N . LYS A 1 481 ? 1.362 -29.208 8.898 1.00 85.88 481 LYS A N 1
ATOM 3643 C CA . LYS A 1 481 ? 0.502 -28.104 8.428 1.00 85.88 481 LYS A CA 1
ATOM 3644 C C . LYS A 1 481 ? -0.719 -27.872 9.320 1.00 85.88 481 LYS A C 1
ATOM 3646 O O . LYS A 1 481 ? -1.274 -26.780 9.319 1.00 85.88 481 LYS A O 1
ATOM 3651 N N . GLY A 1 482 ? -1.122 -28.879 10.096 1.00 88.25 482 GLY A N 1
ATOM 3652 C CA . GLY A 1 482 ? -2.363 -28.830 10.862 1.00 88.25 482 GLY A CA 1
ATOM 3653 C C . GLY A 1 482 ? -3.551 -29.079 9.942 1.00 88.25 482 GLY A C 1
ATOM 3654 O O . GLY A 1 482 ? -3.533 -30.026 9.164 1.00 88.25 482 GLY A O 1
ATOM 3655 N N . ARG A 1 483 ? -4.585 -28.245 10.026 1.00 91.56 483 ARG A N 1
ATOM 3656 C CA . ARG A 1 483 ? -5.790 -28.402 9.202 1.00 91.56 483 ARG A CA 1
ATOM 3657 C C . ARG A 1 483 ? -5.547 -27.915 7.781 1.00 91.56 483 ARG A C 1
ATOM 3659 O O . ARG A 1 483 ? -4.852 -26.923 7.582 1.00 91.56 483 ARG A O 1
ATOM 3666 N N . ILE A 1 484 ? -6.141 -28.622 6.831 1.00 94.62 484 ILE A N 1
ATOM 3667 C CA . ILE A 1 484 ? -6.088 -28.317 5.405 1.00 94.62 484 ILE A CA 1
ATOM 3668 C C . ILE A 1 484 ? -7.479 -28.455 4.789 1.00 94.62 484 ILE A C 1
ATOM 3670 O O . ILE A 1 484 ? -8.326 -29.194 5.306 1.00 94.62 484 ILE A O 1
ATOM 3674 N N . LEU A 1 485 ? -7.689 -27.788 3.657 1.00 97.19 485 LEU A N 1
ATOM 3675 C CA . LEU A 1 485 ? -8.826 -28.046 2.784 1.00 97.19 485 LEU A CA 1
ATOM 3676 C C . LEU A 1 485 ? -8.407 -28.919 1.604 1.00 97.19 485 LEU A C 1
ATOM 3678 O O . LEU A 1 485 ? -7.341 -28.726 1.022 1.00 97.19 485 LEU A O 1
ATOM 3682 N N . LEU A 1 486 ? -9.273 -29.858 1.247 1.00 97.62 486 LEU A N 1
ATOM 3683 C CA . LEU A 1 486 ? -9.161 -30.712 0.074 1.00 97.62 486 LEU A CA 1
ATOM 3684 C C . LEU A 1 486 ? -10.304 -30.406 -0.894 1.00 97.62 486 LEU A C 1
ATOM 3686 O O . LEU A 1 486 ? -11.423 -30.108 -0.466 1.00 97.62 486 LEU A O 1
ATOM 3690 N N . ALA A 1 487 ? -10.042 -30.522 -2.191 1.00 97.69 487 ALA A N 1
ATOM 3691 C CA . ALA A 1 487 ? -11.063 -30.424 -3.223 1.00 97.69 487 ALA A CA 1
ATOM 3692 C C . ALA A 1 487 ? -12.065 -31.583 -3.090 1.00 97.69 487 ALA A C 1
ATOM 3694 O O . ALA A 1 487 ? -11.682 -32.751 -3.060 1.00 97.69 487 ALA A O 1
ATOM 3695 N N . GLY A 1 488 ? -13.361 -31.281 -2.992 1.00 96.44 488 GLY A N 1
ATOM 3696 C CA . GLY A 1 488 ? -14.413 -32.303 -2.910 1.00 96.44 488 GLY A CA 1
ATOM 3697 C C . GLY A 1 488 ? -14.771 -32.929 -4.261 1.00 96.44 488 GLY A C 1
ATOM 3698 O O . GLY A 1 488 ? -15.396 -33.988 -4.310 1.00 96.44 488 GLY A O 1
ATOM 3699 N N . ARG A 1 489 ? -14.361 -32.276 -5.350 1.00 96.44 489 ARG A N 1
ATOM 3700 C CA . ARG A 1 489 ? -14.545 -32.678 -6.746 1.00 96.44 489 ARG A CA 1
ATOM 3701 C C . ARG A 1 489 ? -13.412 -32.112 -7.600 1.00 96.44 489 ARG A C 1
ATOM 3703 O O . ARG A 1 489 ? -12.583 -31.357 -7.097 1.00 96.44 489 ARG A O 1
ATOM 3710 N N . ASP A 1 490 ? -13.422 -32.441 -8.882 1.00 97.12 490 ASP A N 1
ATOM 3711 C CA . ASP A 1 490 ? -12.509 -31.845 -9.850 1.00 97.12 490 ASP A CA 1
ATOM 3712 C C . ASP A 1 490 ? -12.894 -30.379 -10.125 1.00 97.12 490 ASP A C 1
ATOM 3714 O O . ASP A 1 490 ? -14.085 -30.041 -10.147 1.00 97.12 490 ASP A O 1
ATOM 3718 N N . PHE A 1 491 ? -11.887 -29.532 -10.348 1.00 90.44 491 PHE A N 1
ATOM 3719 C CA . PHE A 1 491 ? -12.037 -28.140 -10.775 1.00 90.44 491 PHE A CA 1
ATOM 3720 C C . PHE A 1 491 ? -11.101 -27.831 -11.941 1.00 90.44 491 PHE A C 1
ATOM 3722 O O . PHE A 1 491 ? -9.918 -28.197 -11.920 1.00 90.44 491 PHE A O 1
ATOM 3729 N N . ASP A 1 492 ? -11.605 -27.105 -12.931 1.00 84.62 492 ASP A N 1
ATOM 3730 C CA . ASP A 1 492 ? -10.771 -26.547 -13.9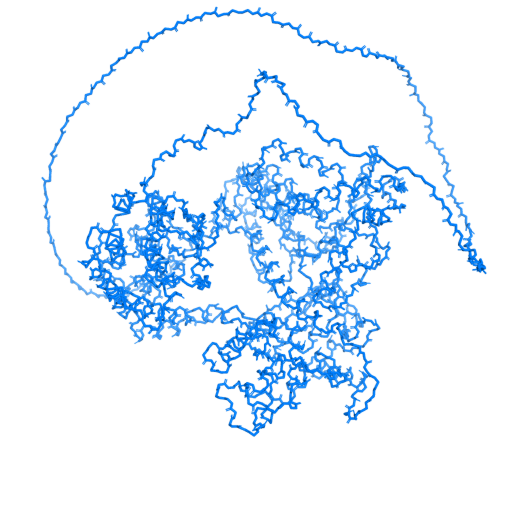93 1.00 84.62 492 ASP A CA 1
ATOM 3731 C C . ASP A 1 492 ? -10.205 -25.168 -13.597 1.00 84.62 492 ASP A C 1
ATOM 3733 O O . ASP A 1 492 ? -10.767 -24.480 -12.739 1.00 84.62 492 ASP A O 1
ATOM 3737 N N . PRO A 1 493 ? -9.072 -24.732 -14.184 1.00 79.06 493 PRO A N 1
ATOM 3738 C CA . PRO A 1 493 ? -8.516 -23.409 -13.904 1.00 79.06 493 PRO A CA 1
ATOM 3739 C C . PRO A 1 493 ? -9.550 -22.284 -14.096 1.00 79.06 493 PRO A C 1
ATOM 3741 O O . PRO A 1 493 ? -10.234 -22.224 -15.113 1.00 79.06 493 PRO A O 1
ATOM 3744 N N . GLY A 1 494 ? -9.642 -21.375 -13.124 1.00 71.88 494 GLY A N 1
ATOM 3745 C CA . GLY A 1 494 ? -10.575 -20.242 -13.089 1.00 71.88 494 GLY A CA 1
ATOM 3746 C C . GLY A 1 494 ? -11.945 -20.548 -12.469 1.00 71.88 494 GLY A C 1
ATOM 3747 O O . GLY A 1 494 ? -12.679 -19.619 -12.112 1.00 71.88 494 GLY A O 1
ATOM 3748 N N . GLU A 1 495 ? -12.286 -21.826 -12.292 1.00 81.50 495 GLU A N 1
ATOM 3749 C CA . GLU A 1 495 ? -13.573 -22.247 -11.744 1.00 81.50 495 GLU A CA 1
ATOM 3750 C C . GLU A 1 495 ? -13.753 -21.802 -10.281 1.00 81.50 495 GLU A C 1
ATOM 3752 O O . GLU A 1 495 ? -12.799 -21.780 -9.499 1.00 81.50 495 GLU A O 1
ATOM 3757 N N . LEU A 1 496 ? -14.986 -21.435 -9.910 1.00 86.38 496 LEU A N 1
ATOM 3758 C CA . LEU A 1 496 ? -15.355 -21.089 -8.537 1.00 86.38 496 LEU A CA 1
ATOM 3759 C C . LEU A 1 496 ? -15.295 -22.335 -7.643 1.00 86.38 496 LEU A C 1
ATOM 3761 O O . LEU A 1 496 ? -15.994 -23.319 -7.884 1.00 86.38 496 LEU A O 1
ATOM 3765 N N . ILE A 1 497 ? -14.483 -22.264 -6.589 1.00 90.50 497 ILE A N 1
ATOM 3766 C CA . ILE A 1 497 ? -14.362 -23.311 -5.570 1.00 90.50 497 ILE A CA 1
ATOM 3767 C C . ILE A 1 497 ? -15.331 -23.040 -4.418 1.00 90.50 497 ILE A C 1
ATOM 3769 O O . ILE A 1 497 ? -16.073 -23.931 -4.009 1.00 90.50 497 ILE A O 1
ATOM 3773 N N . LEU A 1 498 ? -15.293 -21.823 -3.870 1.00 90.62 498 LEU A N 1
ATOM 3774 C CA . LEU A 1 498 ? -16.017 -21.435 -2.661 1.00 90.62 498 LEU A CA 1
ATOM 3775 C C . LEU A 1 498 ? -16.320 -19.934 -2.698 1.00 90.62 498 LEU A C 1
ATOM 3777 O O . LEU A 1 498 ? -15.449 -19.145 -3.046 1.00 90.62 498 LEU A O 1
ATOM 3781 N N . GLU A 1 499 ? -17.518 -19.555 -2.266 1.00 90.50 499 GLU A N 1
ATOM 3782 C CA . GLU A 1 499 ? -17.860 -18.185 -1.881 1.00 90.50 499 GLU A CA 1
ATOM 3783 C C . GLU A 1 499 ? -18.392 -18.201 -0.442 1.00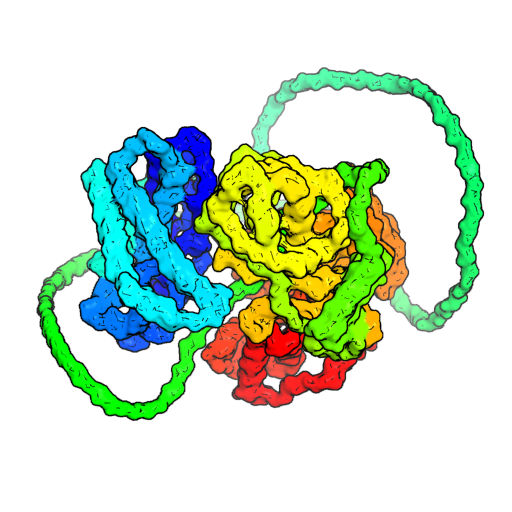 90.50 499 GLU A C 1
ATOM 3785 O O . GLU A 1 499 ? -19.253 -19.019 -0.102 1.00 90.50 499 GLU A O 1
ATOM 3790 N N . GLU A 1 500 ? -17.853 -17.348 0.431 1.00 90.38 500 GLU A N 1
ATOM 3791 C CA . GLU A 1 500 ? -18.238 -17.294 1.843 1.00 90.38 500 GLU A CA 1
ATOM 3792 C C . GLU A 1 500 ? -18.316 -15.852 2.354 1.00 90.38 500 GLU A C 1
ATOM 3794 O O . GLU A 1 500 ? -17.352 -15.099 2.256 1.00 90.38 500 GLU A O 1
ATOM 3799 N N . ARG A 1 501 ? -19.454 -15.482 2.955 1.00 91.06 501 ARG A N 1
ATOM 3800 C CA . ARG A 1 501 ? -19.586 -14.217 3.688 1.00 91.06 501 ARG A CA 1
ATOM 3801 C C . ARG A 1 501 ? -18.755 -14.234 4.976 1.00 91.06 501 ARG A C 1
ATOM 3803 O O . ARG A 1 501 ? -18.567 -15.311 5.547 1.00 91.06 501 ARG A O 1
ATOM 3810 N N . PRO A 1 502 ? -18.321 -13.067 5.471 1.00 91.75 502 PRO A N 1
ATOM 3811 C CA . PRO A 1 502 ? -17.559 -12.968 6.709 1.00 91.75 502 PRO A CA 1
ATOM 3812 C C . PRO A 1 502 ? -18.238 -13.664 7.887 1.00 91.75 502 PRO A C 1
ATOM 3814 O O . PRO A 1 502 ? -19.443 -13.536 8.101 1.00 91.75 502 PRO A O 1
ATOM 3817 N N . LEU A 1 503 ? -17.441 -14.390 8.670 1.00 94.06 503 LEU A N 1
ATOM 3818 C CA . LEU A 1 503 ? -17.851 -14.950 9.954 1.00 94.06 503 LEU A CA 1
ATOM 3819 C C . LEU A 1 503 ? -18.086 -13.833 10.974 1.00 94.06 503 LEU A C 1
ATOM 3821 O O . LEU A 1 503 ? -19.061 -13.873 11.719 1.00 94.06 503 LEU A O 1
ATOM 3825 N N . HIS A 1 504 ? -17.164 -12.870 11.022 1.00 94.69 504 HIS A N 1
ATOM 3826 C CA . HIS A 1 504 ? -17.260 -11.687 11.869 1.00 94.69 504 HIS A CA 1
ATOM 3827 C C . HIS A 1 504 ? -16.515 -10.520 11.226 1.00 94.69 504 HIS A C 1
ATOM 3829 O O . HIS A 1 504 ? -15.421 -10.718 10.689 1.00 94.69 504 HIS A O 1
ATOM 3835 N N . GLN A 1 505 ? -17.098 -9.328 11.307 1.00 92.62 505 GLN A N 1
ATOM 3836 C CA . GLN A 1 505 ? -16.548 -8.063 10.822 1.00 92.62 505 GLN A CA 1
ATOM 3837 C C . GLN A 1 505 ? -16.526 -7.079 11.982 1.00 92.62 505 GLN A C 1
ATOM 3839 O O . GLN A 1 505 ? -17.528 -6.902 12.676 1.00 92.62 505 GLN A O 1
ATOM 3844 N N . VAL A 1 506 ? -15.384 -6.436 12.194 1.00 93.12 506 VAL A N 1
ATOM 3845 C CA . VAL A 1 506 ? -15.244 -5.424 13.237 1.00 93.12 506 VAL A CA 1
ATOM 3846 C C . VAL A 1 506 ? -14.375 -4.292 12.706 1.00 93.12 506 VAL A C 1
ATOM 3848 O O . VAL A 1 506 ? -13.259 -4.517 12.228 1.00 93.12 506 VAL A O 1
ATOM 3851 N N . CYS A 1 507 ? -14.892 -3.073 12.825 1.00 91.94 507 CYS A N 1
ATOM 3852 C CA . CYS A 1 507 ? -14.183 -1.840 12.511 1.00 91.94 507 CYS A CA 1
ATOM 3853 C C . CYS A 1 507 ? -13.814 -1.084 13.790 1.00 91.94 507 CYS A C 1
ATOM 3855 O O . CYS A 1 507 ? -14.344 -1.352 14.875 1.00 91.94 507 CYS A O 1
ATOM 3857 N N . GLU A 1 508 ? -12.900 -0.128 13.656 1.00 91.00 508 GLU A N 1
ATOM 3858 C CA . GLU A 1 508 ? -12.676 0.891 14.676 1.00 91.00 508 GLU A CA 1
ATOM 3859 C C . GLU A 1 508 ? -13.996 1.574 15.030 1.00 91.00 508 GLU A C 1
ATOM 3861 O O . GLU A 1 508 ? -14.846 1.818 14.173 1.00 91.00 508 GLU A O 1
ATOM 3866 N N . SER A 1 509 ? -14.155 1.880 16.313 1.00 90.38 509 SER A N 1
ATOM 3867 C CA . SER A 1 509 ? -15.327 2.582 16.823 1.00 90.38 509 SER A CA 1
ATOM 3868 C C . SER A 1 509 ? -14.858 3.754 17.682 1.00 90.38 509 SER A C 1
ATOM 3870 O O . SER A 1 509 ? -14.926 3.667 18.904 1.00 90.38 509 SER A O 1
ATOM 3872 N N . PRO A 1 510 ? -14.336 4.839 17.076 1.00 86.94 510 PRO A N 1
ATOM 3873 C CA . PRO A 1 510 ? -13.818 5.988 17.822 1.00 86.94 510 PRO A CA 1
ATOM 3874 C C . PRO A 1 510 ? -14.860 6.616 18.750 1.00 86.94 510 PRO A C 1
ATOM 3876 O O . PRO A 1 510 ? -14.499 7.156 19.790 1.00 86.94 510 PRO A O 1
ATOM 3879 N N . ASP A 1 511 ? -16.145 6.486 18.416 1.00 87.88 511 ASP A N 1
ATOM 3880 C CA . ASP A 1 511 ? -17.265 6.998 19.211 1.00 87.88 511 ASP A CA 1
ATOM 3881 C C . ASP A 1 511 ? -17.599 6.117 20.428 1.00 87.88 511 ASP A C 1
ATOM 3883 O O . ASP A 1 511 ? -18.324 6.533 21.332 1.00 87.88 511 ASP A O 1
ATOM 3887 N N . SER A 1 512 ? -17.071 4.888 20.490 1.00 91.06 512 SER A N 1
ATOM 3888 C CA . SER A 1 512 ? -17.239 4.019 21.653 1.00 91.06 512 SER A CA 1
ATOM 3889 C C . SER A 1 512 ? -16.336 4.484 22.794 1.00 91.06 512 SER A C 1
ATOM 3891 O O . SER A 1 512 ? -15.105 4.441 22.712 1.00 91.06 512 SER A O 1
ATOM 3893 N N . SER A 1 513 ? -16.945 4.822 23.930 1.00 90.88 513 SER A N 1
ATOM 3894 C CA . SER A 1 513 ? -16.218 5.132 25.167 1.00 90.88 513 SER A CA 1
ATOM 3895 C C . SER A 1 513 ? -15.355 3.962 25.663 1.00 90.88 513 SER A C 1
ATOM 3897 O O . SER A 1 513 ? -14.347 4.180 26.339 1.00 90.88 513 SER A O 1
ATOM 3899 N N . CYS A 1 514 ? -15.693 2.721 25.295 1.00 90.19 514 CYS A N 1
ATOM 3900 C CA . CYS A 1 514 ? -14.853 1.553 25.537 1.00 90.19 514 CYS A CA 1
ATOM 3901 C C . CYS A 1 514 ? -13.649 1.528 24.587 1.00 90.19 514 CYS A C 1
ATOM 3903 O O . CYS A 1 514 ? -12.527 1.344 25.047 1.00 90.19 514 CYS A O 1
ATOM 3905 N N . PHE A 1 515 ? -13.827 1.781 23.290 1.00 93.69 515 PHE A N 1
ATOM 3906 C CA . PHE A 1 515 ? -12.705 1.861 22.347 1.00 93.69 515 PHE A CA 1
ATOM 3907 C C . PHE A 1 515 ? -11.693 2.947 22.751 1.00 93.69 515 PHE A C 1
ATOM 3909 O O . PHE A 1 515 ? -10.499 2.664 22.882 1.00 93.69 515 PHE A O 1
ATOM 3916 N N . GLN A 1 516 ? -12.177 4.154 23.063 1.00 92.81 516 GLN A N 1
ATOM 3917 C CA . GLN A 1 516 ? -11.360 5.265 23.574 1.00 92.81 516 GLN A CA 1
ATOM 3918 C C . GLN A 1 516 ? -10.630 4.896 24.870 1.00 92.81 516 GLN A C 1
ATOM 3920 O O . GLN A 1 516 ? -9.506 5.337 25.125 1.00 92.81 516 GLN A O 1
ATOM 3925 N N . ALA A 1 517 ? -11.247 4.057 25.703 1.00 89.06 517 ALA A N 1
ATOM 3926 C CA . ALA A 1 517 ? -10.622 3.557 26.912 1.00 89.06 517 ALA A CA 1
ATOM 3927 C C . ALA A 1 517 ? -9.461 2.611 26.638 1.00 89.06 517 ALA A C 1
ATOM 3929 O O . ALA A 1 517 ? -8.416 2.752 27.270 1.00 89.06 517 ALA A O 1
ATOM 3930 N N . ILE A 1 518 ? -9.637 1.663 25.713 1.00 92.19 518 ILE A N 1
ATOM 3931 C CA . ILE A 1 518 ? -8.568 0.755 25.289 1.00 92.19 518 ILE A CA 1
ATOM 3932 C C . ILE A 1 518 ? -7.398 1.580 24.750 1.00 92.19 518 ILE A C 1
ATOM 3934 O O . ILE A 1 518 ? -6.253 1.349 25.141 1.00 92.19 518 ILE A O 1
ATOM 3938 N N . GLU A 1 519 ? -7.684 2.586 23.922 1.00 93.06 519 GLU A N 1
ATOM 3939 C CA . GLU A 1 519 ? -6.678 3.492 23.373 1.00 93.06 519 GLU A CA 1
ATOM 3940 C C . GLU A 1 519 ? -5.940 4.270 24.470 1.00 93.06 519 GLU A C 1
ATOM 3942 O O . GLU A 1 519 ? -4.713 4.192 24.581 1.00 93.06 519 GLU A O 1
ATOM 3947 N N . SER A 1 520 ? -6.682 4.951 25.343 1.00 90.00 520 SER A N 1
ATOM 3948 C CA . SER A 1 520 ? -6.130 5.721 26.461 1.00 90.00 520 SER A CA 1
ATOM 3949 C C . SER A 1 520 ? -5.336 4.841 27.431 1.00 90.00 520 SER A C 1
ATOM 3951 O O . SER A 1 520 ? -4.333 5.261 28.012 1.00 90.00 520 SER A O 1
ATOM 3953 N N . PHE A 1 521 ? -5.779 3.603 27.658 1.00 86.62 521 PHE A N 1
ATOM 3954 C CA . PHE A 1 521 ? -5.104 2.653 28.537 1.00 86.62 521 PHE A CA 1
ATOM 3955 C C . PHE A 1 521 ? -3.803 2.138 27.921 1.00 86.62 521 PHE A C 1
ATOM 3957 O O . PHE A 1 521 ? -2.780 2.080 28.608 1.00 86.62 521 PHE A O 1
ATOM 3964 N N . ARG A 1 522 ? -3.810 1.846 26.618 1.00 90.69 522 ARG A N 1
ATOM 3965 C CA . ARG A 1 522 ? -2.614 1.505 25.845 1.00 90.69 522 ARG A CA 1
ATOM 3966 C C . ARG A 1 522 ? -1.586 2.635 25.874 1.00 90.69 522 ARG A C 1
ATOM 3968 O O . ARG A 1 522 ? -0.417 2.368 26.143 1.00 90.69 522 ARG A O 1
ATOM 3975 N N . GLN A 1 523 ? -2.011 3.879 25.647 1.00 87.81 523 GLN A N 1
ATOM 3976 C CA . GLN A 1 523 ? -1.129 5.054 25.675 1.00 87.81 523 GLN A CA 1
ATOM 3977 C C . GLN A 1 523 ? -0.470 5.253 27.050 1.00 87.81 523 GLN A C 1
ATOM 3979 O O . GLN A 1 523 ? 0.712 5.581 27.122 1.00 87.81 523 GLN A O 1
ATOM 3984 N N . ARG A 1 524 ? -1.193 4.975 28.146 1.00 88.75 524 ARG A N 1
ATOM 3985 C CA . ARG A 1 524 ? -0.647 4.999 29.518 1.00 88.75 524 ARG A CA 1
ATOM 3986 C C . ARG A 1 524 ? 0.290 3.825 29.834 1.00 88.75 524 ARG A C 1
ATOM 3988 O O . ARG A 1 524 ? 1.117 3.942 30.735 1.00 88.75 524 ARG A O 1
ATOM 3995 N N . ASN A 1 525 ? 0.186 2.707 29.108 1.00 83.75 525 ASN A N 1
ATOM 3996 C CA . ASN A 1 525 ? 0.920 1.463 29.379 1.00 83.75 525 ASN A CA 1
ATOM 3997 C C . ASN A 1 525 ? 1.673 0.917 28.140 1.00 83.75 525 ASN A C 1
ATOM 3999 O O . ASN A 1 525 ? 1.542 -0.265 27.804 1.00 83.75 525 ASN A O 1
ATOM 4003 N N . PRO A 1 526 ? 2.533 1.708 27.470 1.00 83.44 526 PRO A N 1
ATOM 4004 C CA . PRO A 1 526 ? 3.118 1.341 26.173 1.00 83.44 526 PRO A CA 1
ATOM 4005 C C . PRO A 1 526 ? 4.061 0.125 26.224 1.00 83.44 526 PRO A C 1
ATOM 4007 O O . PRO A 1 526 ? 4.376 -0.470 25.198 1.00 83.44 526 PRO A O 1
ATOM 4010 N N . ARG A 1 527 ? 4.533 -0.269 27.416 1.00 83.44 527 ARG A N 1
ATOM 4011 C CA . ARG A 1 527 ? 5.364 -1.474 27.600 1.00 83.44 527 ARG A CA 1
ATOM 4012 C C . ARG A 1 527 ? 4.553 -2.769 27.561 1.00 83.44 527 ARG A C 1
ATOM 4014 O O . ARG A 1 527 ? 5.087 -3.799 27.148 1.00 83.44 527 ARG A O 1
ATOM 4021 N N . GLU A 1 528 ? 3.295 -2.699 27.988 1.00 82.88 528 GLU A N 1
ATOM 4022 C CA . GLU A 1 528 ? 2.388 -3.844 28.109 1.00 82.88 528 GLU A CA 1
ATOM 4023 C C . GLU A 1 528 ? 1.573 -4.055 26.827 1.00 82.88 528 GLU A C 1
ATOM 4025 O O . GLU A 1 528 ? 1.278 -5.190 26.461 1.00 82.88 528 GLU A O 1
ATOM 4030 N N . PHE A 1 529 ? 1.269 -2.973 26.102 1.00 82.69 529 PHE A N 1
ATOM 4031 C CA . PHE A 1 529 ? 0.464 -2.998 24.881 1.00 82.69 529 PHE A CA 1
ATOM 4032 C C . PHE A 1 529 ? 1.332 -2.775 23.642 1.00 82.69 529 PHE A C 1
ATOM 4034 O O . PHE A 1 529 ? 1.679 -1.647 23.300 1.00 82.69 529 PHE A O 1
ATOM 4041 N N . ARG A 1 530 ? 1.667 -3.862 22.940 1.00 74.00 530 ARG A N 1
ATOM 4042 C CA . ARG A 1 530 ? 2.542 -3.819 21.749 1.00 74.00 530 ARG A CA 1
ATOM 4043 C C . ARG A 1 530 ? 1.794 -3.737 20.422 1.00 74.00 530 ARG A C 1
ATOM 4045 O O . ARG A 1 530 ? 2.383 -3.348 19.420 1.00 74.00 530 ARG A O 1
ATOM 4052 N N . LEU A 1 531 ? 0.521 -4.117 20.422 1.00 82.69 531 LEU A N 1
ATOM 4053 C CA . LEU A 1 531 ? -0.371 -4.012 19.269 1.00 82.69 531 LEU A CA 1
ATOM 4054 C C . LEU A 1 531 ? -1.128 -2.695 19.288 1.00 82.69 531 LEU A C 1
ATOM 4056 O O . LEU A 1 531 ? -1.226 -2.046 20.328 1.00 82.69 531 LEU A O 1
ATOM 4060 N N . ASP A 1 532 ? -1.656 -2.319 18.135 1.00 87.62 532 ASP A N 1
ATOM 4061 C CA . ASP A 1 532 ? -2.587 -1.208 17.990 1.00 87.62 532 ASP A CA 1
ATOM 4062 C C . ASP A 1 532 ? -3.938 -1.466 18.699 1.00 87.62 532 ASP A C 1
ATOM 4064 O O . ASP A 1 532 ? -4.308 -2.621 18.926 1.00 87.62 532 ASP A O 1
ATOM 4068 N N . THR A 1 533 ? -4.661 -0.398 19.056 1.00 91.56 533 THR A N 1
ATOM 4069 C CA . THR A 1 533 ? -5.959 -0.427 19.757 1.00 91.56 533 THR A CA 1
ATOM 4070 C C . THR A 1 533 ? -6.958 -1.366 19.084 1.00 91.56 533 THR A C 1
ATOM 4072 O O . THR A 1 533 ? -7.606 -2.160 19.773 1.00 91.56 533 THR A O 1
ATOM 4075 N N . LEU A 1 534 ? -7.035 -1.329 17.746 1.00 92.06 534 LEU A N 1
ATOM 4076 C CA . LEU A 1 534 ? -7.993 -2.130 16.984 1.00 92.06 534 LEU A CA 1
ATOM 4077 C C . LEU A 1 534 ? -7.862 -3.625 17.300 1.00 92.06 534 LEU A C 1
ATOM 4079 O O . LEU A 1 534 ? -8.869 -4.286 17.504 1.00 92.06 534 LEU A O 1
ATOM 4083 N N . TRP A 1 535 ? -6.651 -4.166 17.454 1.00 92.06 535 TRP A N 1
ATOM 4084 C CA . TRP A 1 535 ? -6.457 -5.599 17.712 1.00 92.06 535 TRP A CA 1
ATOM 4085 C C . TRP A 1 535 ? -7.122 -6.079 19.006 1.00 92.06 535 TRP A C 1
ATOM 4087 O O . TRP A 1 535 ? -7.750 -7.139 19.032 1.00 92.06 535 TRP A O 1
ATOM 4097 N N . TYR A 1 536 ? -7.027 -5.288 20.074 1.00 93.06 536 TYR A N 1
ATOM 4098 C CA . TYR A 1 536 ? -7.705 -5.595 21.332 1.00 93.06 536 TYR A CA 1
ATOM 4099 C C . TYR A 1 536 ? -9.215 -5.386 21.211 1.00 93.06 536 TYR A C 1
ATOM 4101 O O . TYR A 1 536 ? -9.988 -6.175 21.752 1.00 93.06 536 TYR A O 1
ATOM 4109 N N . TRP A 1 537 ? -9.638 -4.370 20.453 1.00 95.38 537 TRP A N 1
ATOM 4110 C CA . TRP A 1 537 ? -11.047 -4.126 20.162 1.00 95.38 537 TRP A CA 1
ATOM 4111 C C . TRP A 1 537 ? -11.709 -5.287 19.410 1.00 95.38 537 TRP A C 1
ATOM 4113 O O . TRP A 1 537 ? -12.817 -5.677 19.772 1.00 95.38 537 TRP A O 1
ATOM 4123 N N . LEU A 1 538 ? -11.025 -5.907 18.441 1.00 95.19 538 LEU A N 1
ATOM 4124 C CA . LEU A 1 538 ? -11.497 -7.113 17.745 1.00 95.19 538 LEU A CA 1
ATOM 4125 C C . LEU A 1 538 ? -11.786 -8.255 18.735 1.00 95.19 538 LEU A C 1
ATOM 4127 O O . LEU A 1 538 ? -12.828 -8.911 18.662 1.00 95.19 538 LEU A O 1
ATOM 4131 N N . ALA A 1 539 ? -10.871 -8.478 19.687 1.00 94.62 539 ALA A N 1
ATOM 4132 C CA . ALA A 1 539 ? -11.005 -9.525 20.696 1.00 94.62 539 ALA A CA 1
ATOM 4133 C C . ALA A 1 539 ? -12.182 -9.258 21.649 1.00 94.62 539 ALA A C 1
ATOM 4135 O O . ALA A 1 539 ? -12.982 -10.159 21.899 1.00 94.62 539 ALA A O 1
ATOM 4136 N N . VAL A 1 540 ? -12.328 -8.019 22.131 1.00 94.25 540 VAL A N 1
ATOM 4137 C CA . VAL A 1 540 ? -13.447 -7.608 23.001 1.00 94.25 540 VAL A CA 1
ATOM 4138 C C . VAL A 1 540 ? -14.783 -7.681 22.255 1.00 94.25 540 VAL A C 1
ATOM 4140 O O . VAL A 1 540 ? -15.760 -8.193 22.795 1.00 94.25 540 VAL A O 1
ATOM 4143 N N . SER A 1 541 ? -14.810 -7.283 20.981 1.00 95.56 541 SER A N 1
ATOM 4144 C CA . SER A 1 541 ? -15.983 -7.369 20.092 1.00 95.56 541 SER A CA 1
ATOM 4145 C C . SER A 1 541 ? -16.350 -8.798 19.688 1.00 95.56 541 SER A C 1
ATOM 4147 O O . SER A 1 541 ? -17.259 -9.004 18.890 1.00 95.56 541 SER A O 1
ATOM 4149 N N . SER A 1 542 ? -15.637 -9.796 20.212 1.00 96.25 542 SER A N 1
ATOM 4150 C CA . SER A 1 542 ? -15.901 -11.217 19.990 1.00 96.25 542 SER A CA 1
ATOM 4151 C C . SER A 1 542 ? -16.405 -11.928 21.255 1.00 96.25 542 SER A C 1
ATOM 4153 O O . SER A 1 542 ? -16.456 -13.158 21.270 1.00 96.25 542 SER A O 1
ATOM 4155 N N . LEU A 1 543 ? -16.744 -11.191 22.322 1.00 94.12 543 LEU A N 1
ATOM 4156 C CA . LEU A 1 543 ? -17.271 -11.733 23.580 1.00 94.12 543 LEU A CA 1
ATOM 4157 C C . LEU A 1 543 ? -18.783 -12.008 23.518 1.00 94.12 543 LEU A C 1
ATOM 4159 O O . LEU A 1 543 ? -19.533 -11.305 22.841 1.00 94.12 543 LEU A O 1
ATOM 4163 N N . THR A 1 544 ? -19.240 -13.030 24.244 1.00 93.94 544 THR A N 1
ATOM 4164 C CA . THR A 1 544 ? -20.668 -13.367 24.374 1.00 93.94 544 THR A CA 1
ATOM 4165 C C . THR A 1 544 ? -21.350 -12.529 25.460 1.00 93.94 544 THR A C 1
ATOM 4167 O O . THR A 1 544 ? -20.687 -11.879 26.271 1.00 93.94 544 THR A O 1
ATOM 4170 N N . ALA A 1 545 ? -22.685 -12.579 25.523 1.00 89.69 545 ALA A N 1
ATOM 4171 C CA . ALA A 1 545 ? -23.465 -11.840 26.521 1.00 89.69 545 ALA A CA 1
ATOM 4172 C C . ALA A 1 545 ? -23.035 -12.167 27.964 1.00 89.69 545 ALA A C 1
ATOM 4174 O O . ALA A 1 545 ? -22.725 -11.263 28.736 1.00 89.69 545 ALA A O 1
ATOM 4175 N N . GLU A 1 546 ? -22.884 -13.453 28.305 1.00 86.62 546 GLU A N 1
ATOM 4176 C CA . GLU A 1 546 ? -22.445 -13.881 29.645 1.00 86.62 546 GLU A CA 1
ATOM 4177 C C . GLU A 1 546 ? -21.055 -13.331 30.015 1.00 86.62 546 GLU A C 1
ATOM 4179 O O . GLU A 1 546 ? -20.762 -13.028 31.177 1.00 86.62 546 GLU A O 1
ATOM 4184 N N . GLN A 1 547 ? -20.168 -13.196 29.031 1.00 88.94 547 GLN A N 1
ATOM 4185 C CA . GLN A 1 547 ? -18.797 -12.743 29.252 1.00 88.94 547 GLN A CA 1
ATOM 4186 C C . GLN A 1 547 ? -18.709 -11.225 29.432 1.00 88.94 547 GLN A C 1
ATOM 4188 O O . GLN A 1 547 ? -17.831 -10.763 30.161 1.00 88.94 547 GLN A O 1
ATOM 4193 N N . LEU A 1 548 ? -19.633 -10.472 28.829 1.00 86.44 548 LEU A N 1
ATOM 4194 C CA . LEU A 1 548 ? -19.759 -9.023 29.001 1.00 86.44 548 LEU A CA 1
ATOM 4195 C C . LEU A 1 548 ? -20.488 -8.641 30.303 1.00 86.44 548 LEU A C 1
ATOM 4197 O O . LEU A 1 548 ? -20.170 -7.620 30.904 1.00 86.44 548 LEU A O 1
ATOM 4201 N N . GLU A 1 549 ? -21.433 -9.459 30.773 1.00 71.81 549 GLU A N 1
ATOM 4202 C CA . GLU A 1 549 ? -22.306 -9.132 31.917 1.00 71.81 549 GLU A CA 1
ATOM 4203 C C . GLU A 1 549 ? -21.702 -9.429 33.300 1.00 71.81 549 GLU A C 1
ATOM 4205 O O . GLU A 1 549 ? -22.313 -9.150 34.334 1.00 71.81 549 GLU A O 1
ATOM 4210 N N . SER A 1 550 ? -20.520 -10.043 33.369 1.00 58.91 550 SER A N 1
ATOM 4211 C CA . SER A 1 550 ? -20.145 -10.803 34.553 1.00 58.91 550 SER A CA 1
ATOM 4212 C C . SER A 1 550 ? -18.817 -10.337 35.168 1.00 58.91 550 SER A C 1
ATOM 4214 O O . SER A 1 550 ? -17.738 -10.620 34.663 1.00 58.91 550 SER A O 1
ATOM 4216 N N . GLY A 1 551 ? -18.909 -9.649 36.317 1.00 54.38 551 GLY A N 1
ATOM 4217 C CA . GLY A 1 551 ? -17.805 -9.166 37.166 1.00 54.38 551 GLY A CA 1
ATOM 4218 C C . GLY A 1 551 ? -18.324 -8.176 38.209 1.00 54.38 551 GLY A C 1
ATOM 4219 O O . GLY A 1 551 ? -19.263 -7.450 37.940 1.00 54.38 551 GLY A O 1
ATOM 4220 N N . ALA A 1 552 ? -17.819 -8.193 39.442 1.00 54.94 552 ALA A N 1
ATOM 4221 C CA . ALA A 1 552 ? -18.340 -7.365 40.535 1.00 54.94 552 ALA A CA 1
ATOM 4222 C C . ALA A 1 552 ? -17.936 -5.878 40.389 1.00 54.94 552 ALA A C 1
ATOM 4224 O O . ALA A 1 552 ? -17.068 -5.401 41.107 1.00 54.94 552 ALA A O 1
ATOM 4225 N N . ALA A 1 553 ? -18.538 -5.177 39.431 1.00 58.25 553 ALA A N 1
ATOM 4226 C CA . ALA A 1 553 ? -18.570 -3.729 39.204 1.00 58.25 553 ALA A CA 1
ATOM 4227 C C . ALA A 1 553 ? -19.540 -3.495 38.027 1.00 58.25 553 ALA A C 1
ATOM 4229 O O . ALA A 1 553 ? -19.728 -4.420 37.235 1.00 58.25 553 ALA A O 1
ATOM 4230 N N . PRO A 1 554 ? -20.192 -2.326 37.882 1.00 62.19 554 PRO A N 1
ATOM 4231 C CA . PRO A 1 554 ? -20.979 -2.077 36.679 1.00 62.19 554 PRO A CA 1
ATOM 4232 C C . PRO A 1 554 ? -20.072 -2.223 35.438 1.00 62.19 554 PRO A C 1
ATOM 4234 O O . PRO A 1 554 ? -18.963 -1.678 35.454 1.00 62.19 554 PRO A O 1
ATOM 4237 N N . PRO A 1 555 ? -20.497 -2.972 34.401 1.00 65.62 555 PRO A N 1
ATOM 4238 C CA . PRO A 1 555 ? -19.738 -3.080 33.162 1.00 65.62 555 PRO A CA 1
ATOM 4239 C C . PRO A 1 555 ? -19.517 -1.687 32.571 1.00 65.62 555 PRO A C 1
ATOM 4241 O O . PRO A 1 555 ? -20.366 -0.802 32.712 1.00 65.62 555 PRO A O 1
ATOM 4244 N N . ARG A 1 556 ? -18.353 -1.478 31.947 1.00 75.69 556 ARG A N 1
ATOM 4245 C CA . ARG A 1 556 ? -18.012 -0.178 31.369 1.00 75.69 556 ARG A CA 1
ATOM 4246 C C . ARG A 1 556 ? -19.028 0.200 30.292 1.00 75.69 556 ARG A C 1
ATOM 4248 O O . ARG A 1 556 ? -19.453 -0.639 29.500 1.00 75.69 556 ARG A O 1
ATOM 4255 N N . GLU A 1 557 ? -19.400 1.473 30.252 1.00 81.69 557 GLU A N 1
ATOM 4256 C CA . GLU A 1 557 ? -20.221 2.003 29.168 1.00 81.69 557 GLU A CA 1
ATOM 4257 C C . GLU A 1 557 ? -19.485 1.874 27.820 1.00 81.69 557 GLU A C 1
ATOM 4259 O O . GLU A 1 557 ? -18.253 1.882 27.769 1.00 81.69 557 GLU A O 1
ATOM 4264 N N . GLY A 1 558 ? -20.239 1.706 26.731 1.00 84.12 558 GLY A N 1
ATOM 4265 C CA . GLY A 1 558 ? -19.688 1.608 25.377 1.00 84.12 558 GLY A CA 1
ATOM 4266 C C . GLY A 1 558 ? -19.102 0.246 24.989 1.00 84.12 558 GLY A C 1
ATOM 4267 O O . GLY A 1 558 ? -18.462 0.158 23.942 1.00 84.12 558 GLY A O 1
ATOM 4268 N N . LEU A 1 559 ? -19.289 -0.814 25.790 1.00 87.25 559 LEU A N 1
ATOM 4269 C CA . LEU A 1 559 ? -18.928 -2.180 25.384 1.00 87.25 559 LEU A CA 1
ATOM 4270 C C . LEU A 1 559 ? -19.627 -2.575 24.065 1.00 87.25 559 LEU A C 1
ATOM 4272 O O . LEU A 1 559 ? -20.771 -2.172 23.836 1.00 87.25 559 LEU A O 1
ATOM 4276 N N . PRO A 1 560 ? -18.960 -3.360 23.199 1.00 90.69 560 PRO A N 1
ATOM 4277 C CA . PRO A 1 560 ? -19.538 -3.784 21.929 1.00 90.69 560 PRO A CA 1
ATOM 4278 C C . PRO A 1 560 ? -20.733 -4.728 22.145 1.00 90.69 560 PRO A C 1
ATOM 4280 O O . PRO A 1 560 ? -20.842 -5.358 23.203 1.00 90.69 560 PRO A O 1
ATOM 4283 N N . PRO A 1 561 ? -21.626 -4.868 21.149 1.00 91.06 561 PRO A N 1
ATOM 4284 C CA . PRO A 1 561 ? -22.715 -5.835 21.223 1.00 91.06 561 PRO A CA 1
ATOM 4285 C C . PRO A 1 561 ? -22.170 -7.272 21.352 1.00 91.06 561 PRO A C 1
ATOM 4287 O O . PRO A 1 561 ? -21.164 -7.601 20.716 1.00 91.06 561 PRO A O 1
ATOM 4290 N N . PRO A 1 562 ? -22.821 -8.147 22.144 1.00 93.12 562 PRO A N 1
ATOM 4291 C CA . PRO A 1 562 ? -22.383 -9.528 22.297 1.00 93.12 562 PRO A CA 1
ATOM 4292 C C . PRO A 1 562 ? -22.550 -10.325 21.005 1.00 93.12 562 PRO A C 1
ATOM 4294 O O . PRO A 1 562 ? -23.544 -10.176 20.290 1.00 93.12 562 PRO A O 1
ATOM 4297 N N . VAL A 1 563 ? -21.628 -11.255 20.758 1.00 95.62 563 VAL A N 1
ATOM 4298 C CA . VAL A 1 563 ? -21.742 -12.211 19.648 1.00 95.62 563 VAL A CA 1
ATOM 4299 C C . VAL A 1 563 ? -22.431 -13.515 20.082 1.00 95.62 563 VAL A C 1
ATOM 4301 O O . VAL A 1 563 ? -22.344 -13.900 21.254 1.00 95.62 563 VAL A O 1
ATOM 4304 N N . PRO A 1 564 ? -23.085 -14.247 19.158 1.00 96.19 564 PRO A N 1
ATOM 4305 C CA . PRO A 1 564 ? -23.592 -15.591 19.434 1.00 96.19 564 PRO A CA 1
ATOM 4306 C C . PRO A 1 564 ? -22.478 -16.566 19.847 1.00 96.19 564 PRO A C 1
ATOM 4308 O O . PRO A 1 564 ? -21.378 -16.528 19.293 1.00 96.19 564 PRO A O 1
ATOM 4311 N N . GLU A 1 565 ? -22.779 -17.504 20.751 1.00 92.50 565 GLU A N 1
ATOM 4312 C CA . GLU A 1 565 ? -21.814 -18.518 21.219 1.00 92.50 565 GLU A CA 1
ATOM 4313 C C . GLU A 1 565 ? -21.196 -19.326 20.071 1.00 92.50 565 GLU A C 1
ATOM 4315 O O . GLU A 1 565 ? -19.993 -19.576 20.055 1.00 92.50 565 GLU A O 1
ATOM 4320 N N . GLU A 1 566 ? -22.005 -19.693 19.075 1.00 91.44 566 GLU A N 1
ATOM 4321 C CA . GLU A 1 566 ? -21.542 -20.440 17.902 1.00 91.44 566 GLU A CA 1
ATOM 4322 C C . GLU A 1 566 ? -20.548 -19.630 17.051 1.00 91.44 566 GLU A C 1
ATOM 4324 O O . GLU A 1 566 ? -19.580 -20.187 16.534 1.00 91.44 566 GLU A O 1
ATOM 4329 N N . LEU A 1 567 ? -20.733 -18.308 16.947 1.00 94.62 567 LEU A N 1
ATOM 4330 C CA . LEU A 1 567 ? -19.805 -17.424 16.237 1.00 94.62 567 LEU A CA 1
ATOM 4331 C C . LEU A 1 567 ? -18.464 -17.368 16.978 1.00 94.62 567 LEU A C 1
ATOM 4333 O O . LEU A 1 567 ? -17.420 -17.622 16.375 1.00 94.62 567 LEU A O 1
ATOM 4337 N N . GLN A 1 568 ? -18.483 -17.124 18.294 1.00 94.44 568 GLN A N 1
ATOM 4338 C CA . GLN A 1 568 ? -17.264 -17.132 19.108 1.00 94.44 568 GLN A CA 1
ATOM 4339 C C . GLN A 1 568 ? -16.553 -18.488 19.036 1.00 94.44 568 GLN A C 1
ATOM 4341 O O . GLN A 1 568 ? -15.334 -18.553 18.873 1.00 94.44 568 GLN A O 1
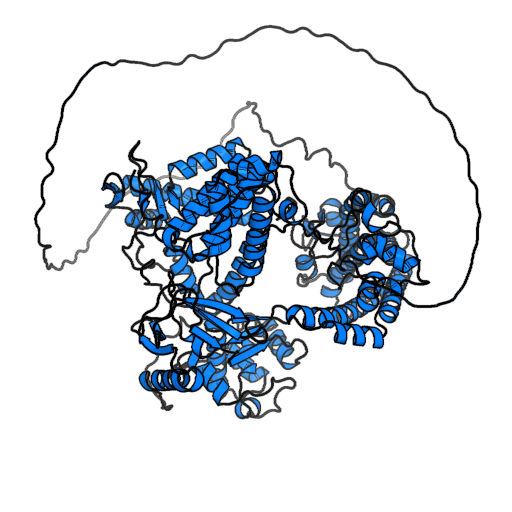ATOM 4346 N N . ARG A 1 569 ? -17.303 -19.588 19.116 1.00 91.56 569 ARG A N 1
ATOM 4347 C CA . ARG A 1 569 ? -16.758 -20.939 18.993 1.00 91.56 569 ARG A CA 1
ATOM 4348 C C . ARG A 1 569 ? -16.037 -21.137 17.661 1.00 91.56 569 ARG A C 1
ATOM 4350 O O . ARG A 1 569 ? -14.917 -21.647 17.654 1.00 91.56 569 ARG A O 1
ATOM 4357 N N . ARG A 1 570 ? -16.631 -20.701 16.544 1.00 93.88 570 ARG A N 1
ATOM 4358 C CA . ARG A 1 570 ? -15.995 -20.740 15.216 1.00 93.88 570 ARG A CA 1
ATOM 4359 C C . ARG A 1 570 ? -14.729 -19.878 15.153 1.00 93.88 570 ARG A C 1
ATOM 4361 O O . ARG A 1 570 ? -13.728 -20.350 14.619 1.00 93.88 570 ARG A O 1
ATOM 4368 N N . LEU A 1 571 ? -14.718 -18.691 15.767 1.00 93.12 571 LEU A N 1
ATOM 4369 C CA . LEU A 1 571 ? -13.507 -17.862 15.890 1.00 93.12 571 LEU A CA 1
ATOM 4370 C C . LEU A 1 571 ? -12.396 -18.583 16.664 1.00 93.12 571 LEU A C 1
ATOM 4372 O O . LEU A 1 571 ? -11.254 -18.648 16.212 1.00 93.12 571 LEU A O 1
ATOM 4376 N N . LEU A 1 572 ? -12.725 -19.184 17.807 1.00 90.44 572 LEU A N 1
ATOM 4377 C CA . LEU A 1 572 ? -11.766 -19.921 18.632 1.00 90.44 572 LEU A CA 1
ATOM 4378 C C . LEU A 1 572 ? -11.202 -21.154 17.916 1.00 90.44 572 LEU A C 1
ATOM 4380 O O . LEU A 1 572 ? -10.050 -21.533 18.146 1.00 90.44 572 LEU A O 1
ATOM 4384 N N . LEU A 1 573 ? -11.977 -21.772 17.020 1.00 90.25 573 LEU A N 1
ATOM 4385 C CA . LEU A 1 573 ? -11.480 -22.836 16.155 1.00 90.25 573 LEU A CA 1
ATOM 4386 C C . LEU A 1 573 ? -10.399 -22.327 15.195 1.00 90.25 573 LEU A C 1
ATOM 4388 O O . LEU A 1 573 ? -9.485 -23.092 14.903 1.00 90.25 573 LEU A O 1
ATOM 4392 N N . LEU A 1 574 ? -10.391 -21.064 14.763 1.00 89.69 574 LEU A N 1
ATOM 4393 C CA . LEU A 1 574 ? -9.331 -20.542 13.886 1.00 89.69 574 LEU A CA 1
ATOM 4394 C C . LEU A 1 574 ? -7.942 -20.622 14.546 1.00 89.69 574 LEU A C 1
ATOM 4396 O O . LEU A 1 574 ? -6.957 -20.946 13.885 1.00 89.69 574 LEU A O 1
ATOM 4400 N N . GLN A 1 575 ? -7.874 -20.480 15.872 1.00 81.19 575 GLN A N 1
ATOM 4401 C CA . GLN A 1 575 ? -6.653 -20.627 16.671 1.00 81.19 575 GLN A CA 1
ATOM 4402 C C . GLN A 1 575 ? -6.551 -21.998 17.374 1.00 81.19 575 GLN A C 1
ATOM 4404 O O . GLN A 1 575 ? -6.083 -22.090 18.501 1.00 81.19 575 GLN A O 1
ATOM 4409 N N . GLY A 1 576 ? -7.009 -23.080 16.738 1.00 68.75 576 GLY A N 1
ATOM 4410 C CA . GLY A 1 576 ? -6.814 -24.450 17.238 1.00 68.75 576 GLY A CA 1
ATOM 4411 C C . GLY A 1 576 ? -7.847 -24.945 18.257 1.00 68.75 576 GLY A C 1
ATOM 4412 O O . GLY A 1 576 ? -7.641 -26.002 18.845 1.00 68.75 576 GLY A O 1
ATOM 4413 N N . GLY A 1 577 ? -8.965 -24.235 18.444 1.00 60.19 577 GLY A N 1
ATOM 4414 C CA . GLY A 1 577 ? -10.075 -24.678 19.296 1.00 60.19 577 GLY A CA 1
ATOM 4415 C C . GLY A 1 577 ? -9.736 -24.694 20.785 1.00 60.19 577 GLY A C 1
ATOM 4416 O O . GLY A 1 577 ? -8.712 -24.162 21.206 1.00 60.19 577 GLY A O 1
ATOM 4417 N N . GLU A 1 578 ? -10.610 -25.290 21.602 1.00 54.16 578 GLU A N 1
ATOM 4418 C CA . GLU A 1 578 ? -10.472 -25.370 23.072 1.00 54.16 578 GLU A CA 1
ATOM 4419 C C . GLU A 1 578 ? -9.202 -26.099 23.551 1.00 54.16 578 GLU A C 1
ATOM 4421 O O . GLU A 1 578 ? -8.846 -26.002 24.720 1.00 54.16 578 GLU A O 1
ATOM 4426 N N . SER A 1 579 ? -8.490 -26.787 22.654 1.00 46.62 579 SER A N 1
ATOM 4427 C CA . SER A 1 579 ? -7.259 -27.527 22.944 1.00 46.62 579 SER A CA 1
ATOM 4428 C C . SER A 1 579 ? -5.982 -26.681 23.031 1.00 46.62 579 SER A C 1
ATOM 4430 O O . SER A 1 579 ? -4.937 -27.221 23.397 1.00 46.62 579 SER A O 1
ATOM 4432 N N . VAL A 1 580 ? -6.015 -25.385 22.694 1.00 55.28 580 VAL A N 1
ATOM 4433 C CA . VAL A 1 580 ? -4.847 -24.504 22.878 1.00 55.28 580 VAL A CA 1
ATOM 4434 C C . VAL A 1 580 ? -4.825 -23.983 24.309 1.00 55.28 580 VAL A C 1
ATOM 4436 O O . VAL A 1 580 ? -5.542 -23.045 24.658 1.00 55.28 580 VAL A O 1
ATOM 4439 N N . ASP A 1 581 ? -3.984 -24.610 25.131 1.00 54.25 581 ASP A N 1
ATOM 4440 C CA . ASP A 1 581 ? -3.731 -24.203 26.511 1.00 54.25 581 ASP A CA 1
ATOM 4441 C C . ASP A 1 581 ? -2.897 -22.911 26.525 1.00 54.25 581 ASP A C 1
ATOM 4443 O O . ASP A 1 581 ? -1.664 -22.924 26.545 1.00 54.25 581 ASP A O 1
ATOM 4447 N N . VAL A 1 582 ? -3.577 -21.764 26.457 1.00 59.47 582 VAL A N 1
ATOM 4448 C CA . VAL A 1 582 ? -2.971 -20.472 26.798 1.00 59.47 582 VAL A CA 1
ATOM 4449 C C . VAL A 1 582 ? -2.934 -20.396 28.319 1.00 59.47 582 VAL A C 1
ATOM 4451 O O . VAL A 1 582 ? -3.775 -19.766 28.955 1.00 59.47 582 VAL A O 1
ATOM 4454 N N . SER A 1 583 ? -1.966 -21.094 28.914 1.00 54.50 583 SER A N 1
ATOM 4455 C CA . SER A 1 583 ? -1.892 -21.274 30.366 1.00 54.50 583 SER A CA 1
ATOM 4456 C C . SER A 1 583 ? -1.663 -19.963 31.134 1.00 54.50 583 SER A C 1
ATOM 4458 O O . SER A 1 583 ? -1.842 -19.927 32.349 1.00 54.50 583 SER A O 1
ATOM 4460 N N . ALA A 1 584 ? -1.250 -18.886 30.453 1.00 72.62 584 ALA A N 1
ATOM 4461 C CA . ALA A 1 584 ? -1.140 -17.554 31.037 1.00 72.62 584 ALA A CA 1
ATOM 4462 C C . ALA A 1 584 ? -1.437 -16.454 29.992 1.00 72.62 584 ALA A C 1
ATOM 4464 O O . ALA A 1 584 ? -0.703 -16.359 29.005 1.00 72.62 584 ALA A O 1
ATOM 4465 N N . PRO A 1 585 ? -2.473 -15.619 30.193 1.00 83.56 585 PRO A N 1
ATOM 4466 C CA . PRO A 1 585 ? -2.679 -14.410 29.399 1.00 83.56 585 PRO A CA 1
ATOM 4467 C C . PRO A 1 585 ? -1.538 -13.412 29.624 1.00 83.56 585 PRO A C 1
ATOM 4469 O O . PRO A 1 585 ? -0.888 -13.406 30.674 1.00 83.56 585 PRO A O 1
ATOM 4472 N N . SER A 1 586 ? -1.294 -12.553 28.637 1.00 85.94 586 SER A N 1
ATOM 4473 C CA . SER A 1 586 ? -0.323 -11.472 28.764 1.00 85.94 586 SER A CA 1
ATOM 4474 C C . SER A 1 586 ? -0.734 -10.501 29.873 1.00 85.94 586 SER A C 1
ATOM 4476 O O . SER A 1 586 ? -1.917 -10.299 30.159 1.00 85.94 586 SER A O 1
ATOM 4478 N N . ASN A 1 587 ? 0.254 -9.854 30.495 1.00 86.00 587 ASN A N 1
ATOM 4479 C CA . ASN A 1 587 ? -0.010 -8.853 31.527 1.00 86.00 587 ASN A CA 1
ATOM 4480 C C . ASN A 1 587 ? -0.887 -7.704 30.988 1.00 86.00 587 ASN A C 1
ATOM 4482 O O . ASN A 1 587 ? -1.804 -7.262 31.676 1.00 86.00 587 ASN A O 1
ATOM 4486 N N . GLY A 1 588 ? -0.688 -7.303 29.726 1.00 87.50 588 GLY A N 1
ATOM 4487 C CA . GLY A 1 588 ? -1.557 -6.354 29.026 1.00 87.50 588 GLY A CA 1
ATOM 4488 C C . GLY A 1 588 ? -3.023 -6.799 28.978 1.00 87.50 588 GLY A C 1
ATOM 4489 O O . GLY A 1 588 ? -3.897 -6.013 29.335 1.00 87.50 588 GLY A O 1
ATOM 4490 N N . ILE A 1 589 ? -3.312 -8.060 28.631 1.00 90.00 589 ILE A N 1
ATOM 4491 C CA . ILE A 1 589 ? -4.688 -8.588 28.613 1.00 90.00 589 ILE A CA 1
ATOM 4492 C C . ILE A 1 589 ? -5.285 -8.705 30.022 1.00 90.00 589 ILE A C 1
ATOM 4494 O O . ILE A 1 589 ? -6.453 -8.363 30.214 1.00 90.00 589 ILE A O 1
ATOM 4498 N N . CYS A 1 590 ? -4.509 -9.116 31.029 1.00 89.00 590 CYS A N 1
ATOM 4499 C CA . CYS A 1 590 ? -4.966 -9.113 32.426 1.00 89.00 590 CYS A CA 1
ATOM 4500 C C . CYS A 1 590 ? -5.410 -7.714 32.871 1.00 89.00 590 CYS A C 1
ATOM 4502 O O . CYS A 1 590 ? -6.505 -7.543 33.410 1.00 89.00 590 CYS A O 1
ATOM 4504 N N . LEU A 1 591 ? -4.568 -6.715 32.607 1.00 87.75 591 LEU A N 1
ATOM 4505 C CA . LEU A 1 591 ? -4.828 -5.319 32.935 1.00 87.75 591 LEU A CA 1
ATOM 4506 C C . LEU A 1 591 ? -6.012 -4.754 32.142 1.00 87.75 591 LEU A C 1
ATOM 4508 O O . LEU A 1 591 ? -6.854 -4.064 32.710 1.00 87.75 591 LEU A O 1
ATOM 4512 N N . LEU A 1 592 ? -6.122 -5.096 30.856 1.00 89.19 592 LEU A N 1
ATOM 4513 C CA . LEU A 1 592 ? -7.249 -4.708 30.010 1.00 89.19 592 LEU A CA 1
ATOM 4514 C C . LEU A 1 592 ? -8.573 -5.255 30.554 1.00 89.19 592 LEU A C 1
ATOM 4516 O O . LEU A 1 592 ? -9.555 -4.529 30.647 1.00 89.19 592 LEU A O 1
ATOM 4520 N N . THR A 1 593 ? -8.590 -6.525 30.961 1.00 89.06 593 THR A N 1
ATOM 4521 C CA . THR A 1 593 ? -9.778 -7.173 31.537 1.00 89.06 593 THR A CA 1
ATOM 4522 C C . THR A 1 593 ? -10.254 -6.411 32.781 1.00 89.06 593 THR A C 1
ATOM 4524 O O . THR A 1 593 ? -11.448 -6.168 32.937 1.00 89.06 593 THR A O 1
ATOM 4527 N N . GLN A 1 594 ? -9.319 -5.956 33.625 1.00 87.19 594 GLN A N 1
ATOM 4528 C CA . GLN A 1 594 ? -9.616 -5.124 34.793 1.00 87.19 594 GLN A CA 1
ATOM 4529 C C . GLN A 1 594 ? -10.131 -3.723 34.413 1.00 87.19 594 GLN A C 1
ATOM 4531 O O . GLN A 1 594 ? -11.127 -3.276 34.976 1.00 87.19 594 GLN A O 1
ATOM 4536 N N . GLU A 1 595 ? -9.483 -3.042 33.464 1.00 87.12 595 GLU A N 1
ATOM 4537 C CA . GLU A 1 595 ? -9.858 -1.693 32.994 1.00 87.12 595 GLU A CA 1
ATOM 4538 C C . GLU A 1 595 ? -11.256 -1.653 32.350 1.00 87.12 595 GLU A C 1
ATOM 4540 O O . GLU A 1 595 ? -11.953 -0.636 32.411 1.00 87.12 595 GLU A O 1
ATOM 4545 N N . LEU A 1 596 ? -11.679 -2.760 31.736 1.00 87.75 596 LEU A N 1
ATOM 4546 C CA . LEU A 1 596 ? -12.999 -2.903 31.118 1.00 87.75 596 LEU A CA 1
ATOM 4547 C C . LEU A 1 596 ? -14.080 -3.408 32.088 1.00 87.75 596 LEU A C 1
ATOM 4549 O O . LEU A 1 596 ? -15.244 -3.511 31.705 1.00 87.75 596 LEU A O 1
ATOM 4553 N N . GLY A 1 597 ? -13.721 -3.718 33.339 1.00 85.31 597 GLY A N 1
ATOM 4554 C CA . GLY A 1 597 ? -14.656 -4.263 34.328 1.00 85.31 597 GLY A CA 1
ATOM 4555 C C . GLY A 1 597 ? -15.087 -5.709 34.050 1.00 85.31 597 GLY A C 1
ATOM 4556 O O . GLY A 1 597 ? -16.091 -6.168 34.591 1.00 85.31 597 GLY A O 1
ATOM 4557 N N . LEU A 1 598 ? -14.338 -6.442 33.224 1.00 86.25 598 LEU A N 1
ATOM 4558 C CA . LEU A 1 598 ? -14.601 -7.843 32.903 1.00 86.25 598 LEU A CA 1
ATOM 4559 C C . LEU A 1 598 ? -14.062 -8.759 34.020 1.00 86.25 598 LEU A C 1
ATOM 4561 O O . LEU A 1 598 ? -13.095 -8.432 34.717 1.00 86.25 598 LEU A O 1
ATOM 4565 N N . ARG A 1 599 ? -14.643 -9.954 34.203 1.00 82.19 599 ARG A N 1
ATOM 4566 C CA . ARG A 1 599 ? -14.068 -10.969 35.109 1.00 82.19 599 ARG A CA 1
ATOM 4567 C C . ARG A 1 599 ? -12.653 -11.334 34.667 1.00 82.19 599 ARG A C 1
ATOM 4569 O O . ARG A 1 599 ? -12.460 -11.828 33.561 1.00 82.19 599 ARG A O 1
ATOM 4576 N N . GLY A 1 600 ? -11.689 -11.248 35.586 1.00 76.69 600 GLY A N 1
ATOM 4577 C CA . GLY A 1 600 ? -10.295 -11.650 35.340 1.00 76.69 600 GLY A CA 1
ATOM 4578 C C . GLY A 1 600 ? -10.123 -13.087 34.819 1.00 76.69 600 GLY A C 1
ATOM 4579 O O . GLY A 1 600 ? -9.150 -13.374 34.130 1.00 76.69 600 GLY A O 1
ATOM 4580 N N . GLN A 1 601 ? -11.091 -13.979 35.072 1.00 81.31 601 GLN A N 1
ATOM 4581 C CA . GLN A 1 601 ? -11.101 -15.344 34.530 1.00 81.31 601 GLN A CA 1
ATOM 4582 C C . GLN A 1 601 ? -11.237 -15.401 32.994 1.00 81.31 601 GLN A C 1
ATOM 4584 O O . GLN A 1 601 ? -10.924 -16.430 32.404 1.00 81.31 601 GLN A O 1
ATOM 4589 N N . HIS A 1 602 ? -11.687 -14.315 32.351 1.00 86.00 602 HIS A N 1
ATOM 4590 C CA . HIS A 1 602 ? -11.853 -14.210 30.896 1.00 86.00 602 HIS A CA 1
ATOM 4591 C C . HIS A 1 602 ? -10.572 -13.767 30.176 1.00 86.00 602 HIS A C 1
ATOM 4593 O O . HIS A 1 602 ? -10.511 -13.827 28.951 1.00 86.00 602 HIS A O 1
ATOM 4599 N N . ALA A 1 603 ? -9.522 -13.367 30.901 1.00 88.31 603 ALA A N 1
ATOM 4600 C CA . ALA A 1 603 ? -8.256 -12.945 30.299 1.00 88.31 603 ALA A CA 1
ATOM 4601 C C . ALA A 1 603 ? -7.635 -14.010 29.355 1.00 88.31 603 ALA A C 1
ATOM 4603 O O . ALA A 1 603 ? -7.258 -13.651 28.239 1.00 88.31 603 ALA A O 1
ATOM 4604 N N . PRO A 1 604 ? -7.589 -15.319 29.694 1.00 88.81 604 PRO A N 1
ATOM 4605 C CA . PRO A 1 604 ? -7.115 -16.346 28.759 1.00 88.81 604 PRO A CA 1
ATOM 4606 C C . PRO A 1 604 ? -7.967 -16.448 27.485 1.00 88.81 604 PRO A C 1
ATOM 4608 O O . PRO A 1 604 ? -7.441 -16.709 26.405 1.00 88.81 604 PRO A O 1
ATOM 4611 N N . LEU A 1 605 ? -9.283 -16.229 27.590 1.00 89.81 605 LEU A N 1
ATOM 4612 C CA . LEU A 1 605 ? -10.187 -16.226 26.440 1.00 89.81 605 LEU A CA 1
ATOM 4613 C C . LEU A 1 605 ? -9.906 -15.034 25.517 1.00 89.81 605 LEU A C 1
ATOM 4615 O O . LEU A 1 605 ? -9.802 -15.221 24.307 1.00 89.81 605 LEU A O 1
ATOM 4619 N N . LEU A 1 606 ? -9.746 -13.830 26.074 1.00 90.75 606 LEU A N 1
ATOM 4620 C CA . LEU A 1 606 ? -9.406 -12.631 25.303 1.00 90.75 606 LEU A CA 1
ATOM 4621 C C . LEU A 1 606 ? -8.072 -12.781 24.567 1.00 90.75 606 LEU A C 1
ATOM 4623 O O . LEU A 1 606 ? -7.979 -12.423 23.396 1.00 90.75 606 LEU A O 1
ATOM 4627 N N . GLU A 1 607 ? -7.064 -13.366 25.217 1.00 89.69 607 GLU A N 1
ATOM 4628 C CA . GLU A 1 607 ? -5.772 -13.663 24.586 1.00 89.69 607 GLU A CA 1
ATOM 4629 C C . GLU A 1 607 ? -5.938 -14.627 23.394 1.00 89.69 607 GLU A C 1
ATOM 4631 O O . GLU A 1 607 ? -5.320 -14.450 22.342 1.00 89.69 607 GLU A O 1
ATOM 4636 N N . ARG A 1 608 ? -6.828 -15.621 23.516 1.00 89.62 608 ARG A N 1
ATOM 4637 C CA . ARG A 1 608 ? -7.142 -16.543 22.415 1.00 89.62 608 ARG A CA 1
ATOM 4638 C C . ARG A 1 608 ? -7.885 -15.862 21.266 1.00 89.62 608 ARG A C 1
ATOM 4640 O O . ARG A 1 608 ? -7.541 -16.062 20.104 1.00 89.62 608 ARG A O 1
ATOM 4647 N N . LEU A 1 609 ? -8.873 -15.022 21.566 1.00 92.19 609 LEU A N 1
ATOM 4648 C CA . LEU A 1 609 ? -9.594 -14.257 20.544 1.00 92.19 609 LEU A CA 1
ATOM 4649 C C . LEU A 1 609 ? -8.652 -13.298 19.805 1.00 92.19 609 LEU A C 1
ATOM 4651 O O . LEU A 1 609 ? -8.669 -13.256 18.576 1.00 92.19 609 LEU A O 1
ATOM 4655 N N . LEU A 1 610 ? -7.755 -12.617 20.523 1.00 90.62 610 LEU A N 1
ATOM 4656 C CA . LEU A 1 610 ? -6.700 -11.793 19.931 1.00 90.62 610 LEU A CA 1
ATOM 4657 C C . LEU A 1 610 ? -5.819 -12.606 18.966 1.00 90.62 610 LEU A C 1
ATOM 4659 O O . LEU A 1 610 ? -5.544 -12.179 17.841 1.00 90.62 610 LEU A O 1
ATOM 4663 N N . GLY A 1 611 ? -5.409 -13.806 19.376 1.00 86.12 611 GLY A N 1
ATOM 4664 C CA . GLY A 1 611 ? -4.653 -14.729 18.533 1.00 86.12 611 GLY A CA 1
ATOM 4665 C C . GLY A 1 611 ? -5.420 -15.216 17.297 1.00 86.12 611 GLY A C 1
ATOM 4666 O O . GLY A 1 611 ? -4.832 -15.357 16.224 1.00 86.12 611 GLY A O 1
ATOM 4667 N N . ALA A 1 612 ? -6.732 -15.445 17.415 1.00 89.56 612 ALA A N 1
ATOM 4668 C CA . ALA A 1 612 ? -7.581 -15.826 16.288 1.00 89.56 612 ALA A CA 1
ATOM 4669 C C . ALA A 1 612 ? -7.600 -14.733 15.210 1.00 89.56 612 ALA A C 1
ATOM 4671 O O . ALA A 1 612 ? -7.327 -15.035 14.047 1.00 89.56 612 ALA A O 1
ATOM 4672 N N . TRP A 1 613 ? -7.828 -13.477 15.604 1.00 91.19 613 TRP A N 1
ATOM 4673 C CA . TRP A 1 613 ? -7.831 -12.330 14.694 1.00 91.19 613 TRP A CA 1
ATOM 4674 C C . TRP A 1 613 ? -6.462 -12.100 14.049 1.00 91.19 613 TRP A C 1
ATOM 4676 O O . TRP A 1 613 ? -6.348 -12.128 12.828 1.00 91.19 613 TRP A O 1
ATOM 4686 N N . THR A 1 614 ? -5.404 -11.968 14.852 1.00 85.12 614 THR A N 1
ATOM 4687 C CA . THR A 1 614 ? -4.051 -11.624 14.364 1.00 85.12 614 THR A CA 1
ATOM 4688 C C . THR A 1 614 ? -3.471 -12.622 13.356 1.00 85.12 614 THR A C 1
ATOM 4690 O O . THR A 1 614 ? -2.632 -12.257 12.530 1.00 85.12 614 THR A O 1
ATOM 4693 N N . LEU A 1 615 ? -3.905 -13.885 13.395 1.00 84.00 615 LEU A N 1
ATOM 4694 C CA . LEU A 1 615 ? -3.405 -14.926 12.497 1.00 84.00 615 LEU A CA 1
ATOM 4695 C C . LEU A 1 615 ? -4.308 -15.196 11.286 1.00 84.00 615 LEU A C 1
ATOM 4697 O O . LEU A 1 615 ? -3.780 -15.662 10.268 1.00 84.00 615 LEU A O 1
ATOM 4701 N N . ASN A 1 616 ? -5.610 -14.892 11.366 1.00 88.06 616 ASN A N 1
ATOM 4702 C CA . ASN A 1 616 ? -6.612 -15.372 10.402 1.00 88.06 616 ASN A CA 1
ATOM 4703 C C . ASN A 1 616 ? -7.488 -14.289 9.760 1.00 88.06 616 ASN A C 1
ATOM 4705 O O . ASN A 1 616 ? -8.289 -14.631 8.891 1.00 88.06 616 ASN A O 1
ATOM 4709 N N . CYS A 1 617 ? -7.388 -13.024 10.172 1.00 87.44 617 CYS A N 1
ATOM 4710 C CA . CYS A 1 617 ? -8.214 -11.975 9.585 1.00 87.44 617 CYS A CA 1
ATOM 4711 C C . CYS A 1 617 ? -7.679 -11.468 8.238 1.00 87.44 617 CYS A C 1
ATOM 4713 O O . CYS A 1 617 ? -6.500 -11.618 7.904 1.00 87.44 617 CYS A O 1
ATOM 4715 N N . PHE A 1 618 ? -8.573 -10.826 7.496 1.00 82.44 618 PHE A N 1
ATOM 4716 C CA . PHE A 1 618 ? -8.333 -10.127 6.242 1.00 82.44 618 PHE A CA 1
ATOM 4717 C C . PHE A 1 618 ? -8.754 -8.670 6.415 1.00 82.44 618 PHE A C 1
ATOM 4719 O O . PHE A 1 618 ? -9.677 -8.372 7.176 1.00 82.44 618 PHE A O 1
ATOM 4726 N N . GLU A 1 619 ? -8.056 -7.759 5.746 1.00 72.31 619 GLU A N 1
ATOM 4727 C CA . GLU A 1 619 ? -8.465 -6.357 5.706 1.00 72.31 619 GLU A CA 1
ATOM 4728 C C . GLU A 1 619 ? -9.820 -6.243 5.001 1.00 72.31 619 GLU A C 1
ATOM 4730 O O . GLU A 1 619 ? -10.033 -6.867 3.961 1.00 72.31 619 GLU A O 1
ATOM 4735 N N . HIS A 1 620 ? -10.741 -5.499 5.608 1.00 73.44 620 HIS A N 1
ATOM 4736 C CA . HIS A 1 620 ? -12.124 -5.403 5.150 1.00 73.44 620 HIS A CA 1
ATOM 4737 C C . HIS A 1 620 ? -12.564 -3.956 4.910 1.00 73.44 620 HIS A C 1
ATOM 4739 O O . HIS A 1 620 ? -13.292 -3.704 3.960 1.00 73.44 620 HIS A O 1
ATOM 4745 N N . SER A 1 621 ? -12.086 -3.008 5.720 1.00 68.38 621 SER A N 1
ATOM 4746 C CA . SER A 1 621 ? -12.380 -1.581 5.565 1.00 68.38 621 SER A CA 1
ATOM 4747 C C . SER A 1 621 ? -11.132 -0.749 5.847 1.00 68.38 621 SER A C 1
ATOM 4749 O O . SER A 1 621 ? -10.354 -1.084 6.744 1.00 68.38 621 SER A O 1
ATOM 4751 N N . GLU A 1 622 ? -10.942 0.338 5.099 1.00 60.88 622 GLU A N 1
ATOM 4752 C CA . GLU A 1 622 ? -9.853 1.297 5.324 1.00 60.88 622 GLU A CA 1
ATOM 4753 C C . GLU A 1 622 ? -10.268 2.432 6.267 1.00 60.88 622 GLU A C 1
ATOM 4755 O O . GLU A 1 622 ? -9.466 2.836 7.110 1.00 60.88 622 GLU A O 1
ATOM 4760 N N . VAL A 1 623 ? -11.513 2.920 6.167 1.00 60.50 623 VAL A N 1
ATOM 4761 C CA . VAL A 1 623 ? -12.036 4.001 7.018 1.00 60.50 623 VAL A CA 1
ATOM 4762 C C . VAL A 1 623 ? -13.525 3.771 7.347 1.00 60.50 623 VAL A C 1
ATOM 4764 O O . VAL A 1 623 ? -14.354 3.817 6.438 1.00 60.50 623 VAL A O 1
ATOM 4767 N N . PRO A 1 624 ? -13.881 3.562 8.631 1.00 76.44 624 PRO A N 1
ATOM 4768 C CA . PRO A 1 624 ? -12.965 3.241 9.730 1.00 76.44 624 PRO A CA 1
ATOM 4769 C C . PRO A 1 624 ? -12.207 1.943 9.433 1.00 76.44 624 PRO A C 1
ATOM 4771 O O . PRO A 1 624 ? -12.742 1.046 8.775 1.00 76.44 624 PRO A O 1
ATOM 4774 N N . ARG A 1 625 ? -10.960 1.824 9.902 1.00 82.56 625 ARG A N 1
ATOM 4775 C CA . ARG A 1 625 ? -10.156 0.630 9.621 1.00 82.56 625 ARG A CA 1
ATOM 4776 C C . ARG A 1 625 ? -10.838 -0.593 10.229 1.00 82.56 625 ARG A C 1
ATOM 4778 O O . ARG A 1 625 ? -11.260 -0.563 11.384 1.00 82.56 625 ARG A O 1
ATOM 4785 N N . GLY A 1 626 ? -10.941 -1.675 9.468 1.00 86.06 626 GLY A N 1
ATOM 4786 C CA . GLY A 1 626 ? -11.677 -2.858 9.892 1.00 86.06 626 GLY A CA 1
ATOM 4787 C C . GLY A 1 626 ? -11.148 -4.150 9.305 1.00 86.06 626 GLY A C 1
ATOM 4788 O O . GLY A 1 626 ? -10.585 -4.188 8.208 1.00 86.06 626 GLY A O 1
ATOM 4789 N N . TYR A 1 627 ? -11.355 -5.225 10.057 1.00 89.38 627 TYR A N 1
ATOM 4790 C CA . TYR A 1 627 ? -10.946 -6.568 9.682 1.00 89.38 627 TYR A CA 1
ATOM 4791 C C . TYR A 1 627 ? -12.147 -7.510 9.653 1.00 89.38 627 TYR A C 1
ATOM 4793 O O . TYR A 1 627 ? -13.089 -7.379 10.438 1.00 89.38 627 TYR A O 1
ATOM 4801 N N . ALA A 1 628 ? -12.068 -8.504 8.775 1.00 91.31 628 ALA A N 1
ATOM 4802 C CA . ALA A 1 628 ? -13.017 -9.602 8.682 1.00 91.31 628 ALA A CA 1
ATOM 4803 C C . ALA A 1 628 ? -12.316 -10.943 8.904 1.00 91.31 628 ALA A C 1
ATOM 4805 O O . ALA A 1 628 ? -11.159 -11.134 8.527 1.00 91.31 628 ALA A O 1
ATOM 4806 N N . THR A 1 629 ? -13.025 -11.899 9.491 1.00 93.12 629 THR A N 1
ATOM 4807 C CA . THR A 1 629 ? -12.613 -13.309 9.523 1.00 93.12 629 THR A CA 1
ATOM 4808 C C . THR A 1 629 ? -13.573 -14.143 8.696 1.00 93.12 629 THR A C 1
ATOM 4810 O O . THR A 1 629 ? -14.743 -13.799 8.556 1.00 93.12 629 THR A O 1
ATOM 4813 N N . TYR A 1 630 ? -13.085 -15.266 8.183 1.00 92.69 630 TYR A N 1
ATOM 4814 C CA . TYR A 1 630 ? -13.886 -16.252 7.466 1.00 92.69 630 TYR A CA 1
ATOM 4815 C C . TYR A 1 630 ? -13.646 -17.607 8.104 1.00 92.69 630 TYR A C 1
ATOM 4817 O O . TYR A 1 630 ? -12.555 -17.883 8.592 1.00 92.69 630 TYR A O 1
ATOM 4825 N N . PHE A 1 631 ? -14.662 -18.454 8.148 1.00 94.62 631 PHE A N 1
ATOM 4826 C CA . PHE A 1 631 ? -14.543 -19.733 8.816 1.00 94.62 631 PHE A CA 1
ATOM 4827 C C . PHE A 1 631 ? -13.846 -20.764 7.930 1.00 94.62 631 PHE A C 1
ATOM 4829 O O . PHE A 1 631 ? -12.734 -21.184 8.240 1.00 94.62 631 PHE A O 1
ATOM 4836 N N . VAL A 1 632 ? -14.467 -21.164 6.816 1.00 94.69 632 VAL A N 1
ATOM 4837 C CA . VAL A 1 632 ? -13.918 -22.225 5.956 1.00 94.69 632 VAL A CA 1
ATOM 4838 C C . VAL A 1 632 ? -12.607 -21.788 5.282 1.00 94.69 632 VAL A C 1
ATOM 4840 O O . VAL A 1 632 ? -11.639 -22.550 5.356 1.00 94.69 632 VAL A O 1
ATOM 4843 N N . PRO A 1 633 ? -12.498 -20.576 4.696 1.00 92.75 633 PRO A N 1
ATOM 4844 C CA . PRO A 1 633 ? -11.272 -20.119 4.044 1.00 92.75 633 PRO A CA 1
ATOM 4845 C C . PRO A 1 633 ? -10.017 -20.139 4.923 1.00 92.75 633 PRO A C 1
ATOM 4847 O O . PRO A 1 633 ? -8.926 -20.413 4.423 1.00 92.75 633 PRO A O 1
ATOM 4850 N N . SER A 1 634 ? -10.146 -19.911 6.233 1.00 92.44 634 SER A N 1
ATOM 4851 C CA . SER A 1 634 ? -9.009 -19.896 7.162 1.00 92.44 634 SER A CA 1
ATOM 4852 C C . SER A 1 634 ? -8.350 -21.265 7.378 1.00 92.44 634 SER A C 1
ATOM 4854 O O . SER A 1 634 ? -7.293 -21.337 8.003 1.00 92.44 634 SER A O 1
ATOM 4856 N N . PHE A 1 635 ? -8.925 -22.354 6.857 1.00 93.19 635 PHE A N 1
ATOM 4857 C CA . PHE A 1 635 ? -8.327 -23.694 6.919 1.00 93.19 635 PHE A CA 1
ATOM 4858 C C . PHE A 1 635 ? -7.529 -24.078 5.666 1.00 93.19 635 PHE A C 1
ATOM 4860 O O . PHE A 1 635 ? -7.017 -25.196 5.592 1.00 93.19 635 PHE A O 1
ATOM 4867 N N . MET A 1 636 ? -7.404 -23.190 4.676 1.00 93.94 636 MET A N 1
ATOM 4868 C CA . MET A 1 636 ? -6.479 -23.398 3.558 1.00 93.94 636 MET A CA 1
ATOM 4869 C C . MET A 1 636 ? -5.042 -23.219 4.029 1.00 93.94 636 MET A C 1
ATOM 4871 O O . MET A 1 636 ? -4.746 -22.290 4.770 1.00 93.94 636 MET A O 1
ATOM 4875 N N . SER A 1 637 ? -4.132 -24.080 3.577 1.00 93.81 637 SER A N 1
ATOM 4876 C CA . SER A 1 637 ? -2.718 -23.943 3.923 1.00 93.81 637 SER A CA 1
ATOM 4877 C C . SER A 1 637 ? -1.972 -23.055 2.924 1.00 93.81 637 SER A C 1
ATOM 4879 O O . SER A 1 637 ? -2.448 -22.754 1.824 1.00 93.81 637 SER A O 1
ATOM 4881 N N . HIS A 1 638 ? -0.763 -22.639 3.302 1.00 93.81 638 HIS A N 1
ATOM 4882 C CA . HIS A 1 638 ? 0.102 -21.877 2.416 1.00 93.81 638 HIS A CA 1
ATOM 4883 C C . HIS A 1 638 ? 0.879 -22.763 1.435 1.00 93.81 638 HIS A C 1
ATOM 4885 O O . HIS A 1 638 ? 1.547 -23.719 1.839 1.00 93.81 638 HIS A O 1
ATOM 4891 N N . ALA A 1 639 ? 0.963 -22.325 0.180 1.00 93.75 639 ALA A N 1
ATOM 4892 C CA . ALA A 1 639 ? 2.032 -22.720 -0.730 1.00 93.75 639 ALA A CA 1
ATOM 4893 C C . ALA A 1 639 ? 2.566 -21.509 -1.508 1.00 93.75 639 ALA A C 1
ATOM 4895 O O . ALA A 1 639 ? 1.803 -20.652 -1.948 1.00 93.75 639 ALA A O 1
ATOM 4896 N N . CYS A 1 640 ? 3.884 -21.458 -1.751 1.00 92.50 640 CYS A N 1
ATOM 4897 C CA . CYS A 1 640 ? 4.470 -20.438 -2.633 1.00 92.50 640 CYS A CA 1
ATOM 4898 C C . CYS A 1 640 ? 4.151 -20.693 -4.116 1.00 92.50 640 CYS A C 1
ATOM 4900 O O . CYS A 1 640 ? 4.554 -19.903 -4.962 1.00 92.50 640 CYS A O 1
ATOM 4902 N N . PHE A 1 641 ? 3.498 -21.812 -4.434 1.00 89.88 641 PHE A N 1
ATOM 4903 C CA . PHE A 1 641 ? 2.919 -22.133 -5.735 1.00 89.88 641 PHE A CA 1
ATOM 4904 C C . PHE A 1 641 ? 1.507 -22.684 -5.482 1.00 89.88 641 PHE A C 1
ATOM 4906 O O . PHE A 1 641 ? 1.349 -23.899 -5.365 1.00 89.88 641 PHE A O 1
ATOM 4913 N N . PRO A 1 642 ? 0.525 -21.804 -5.219 1.00 90.81 642 PRO A N 1
ATOM 4914 C CA . PRO A 1 642 ? -0.761 -22.204 -4.684 1.00 90.81 642 PRO A CA 1
ATOM 4915 C C . PRO A 1 642 ? -1.669 -22.795 -5.761 1.00 90.81 642 PRO A C 1
ATOM 4917 O O . PRO A 1 642 ? -1.561 -22.479 -6.950 1.00 90.81 642 PRO A O 1
ATOM 4920 N N . THR A 1 643 ? -2.589 -23.641 -5.314 1.00 91.50 643 THR A N 1
ATOM 4921 C CA . THR A 1 643 ? -3.604 -24.286 -6.154 1.00 91.50 643 THR A CA 1
ATOM 4922 C C . THR A 1 643 ? -4.845 -23.419 -6.353 1.00 91.50 643 THR A C 1
ATOM 4924 O O . THR A 1 643 ? -5.563 -23.606 -7.334 1.00 91.50 643 THR A O 1
ATOM 4927 N N . ALA A 1 644 ? -5.069 -22.429 -5.486 1.00 88.19 644 ALA A N 1
ATOM 4928 C CA . ALA A 1 644 ? -6.186 -21.497 -5.562 1.00 88.19 644 ALA A CA 1
ATOM 4929 C C . ALA A 1 644 ? -5.745 -20.032 -5.396 1.00 88.19 644 ALA A C 1
ATOM 4931 O O . ALA A 1 644 ? -4.657 -19.725 -4.900 1.00 88.19 644 ALA A O 1
ATOM 4932 N N . VAL A 1 645 ? -6.611 -19.124 -5.839 1.00 83.31 645 VAL A N 1
ATOM 4933 C CA . VAL A 1 645 ? -6.489 -17.668 -5.697 1.00 83.31 645 VAL A CA 1
ATOM 4934 C C . VAL A 1 645 ? -7.815 -17.117 -5.186 1.00 83.31 645 VAL A C 1
ATOM 4936 O O . VAL A 1 645 ? -8.871 -17.669 -5.494 1.00 83.31 645 VAL A O 1
ATOM 4939 N N . TRP A 1 646 ? -7.765 -16.059 -4.385 1.00 82.38 646 TRP A N 1
ATOM 4940 C CA . TRP A 1 646 ? -8.947 -15.470 -3.771 1.00 82.38 646 TRP A CA 1
ATOM 4941 C C . TRP A 1 646 ? -9.048 -13.978 -4.074 1.00 82.38 646 TRP A C 1
ATOM 4943 O O . TRP A 1 646 ? -8.034 -13.324 -4.318 1.00 82.38 646 TRP A O 1
ATOM 4953 N N . VAL A 1 647 ? -10.276 -13.468 -4.042 1.00 71.69 647 VAL A N 1
ATOM 4954 C CA . VAL A 1 647 ? -10.605 -12.043 -4.115 1.00 71.69 647 VAL A CA 1
ATOM 4955 C C . VAL A 1 647 ? -11.715 -11.729 -3.116 1.00 71.69 647 VAL A C 1
ATOM 4957 O O . VAL A 1 647 ? -12.540 -12.591 -2.809 1.00 71.69 647 VAL A O 1
ATOM 4960 N N . MET A 1 648 ? -11.737 -10.496 -2.619 1.00 71.69 648 MET A N 1
ATOM 4961 C CA . MET A 1 648 ? -12.924 -9.941 -1.967 1.00 71.69 648 MET A CA 1
ATOM 4962 C C . MET A 1 648 ? -13.894 -9.495 -3.063 1.00 71.69 648 MET A C 1
ATOM 4964 O O . MET A 1 648 ? -13.467 -8.841 -4.016 1.00 71.69 648 MET A O 1
ATOM 4968 N N . GLY A 1 649 ? -15.162 -9.880 -2.975 1.00 63.22 649 GLY A N 1
ATOM 4969 C CA . GLY A 1 649 ? -16.183 -9.542 -3.969 1.00 63.22 649 GLY A CA 1
ATOM 4970 C C . GLY A 1 649 ? -17.412 -10.442 -3.864 1.00 63.22 649 GLY A C 1
ATOM 4971 O O . GLY A 1 649 ? -17.583 -11.134 -2.872 1.00 63.22 649 GLY A O 1
ATOM 4972 N N . GLY A 1 650 ? -18.275 -10.452 -4.882 1.00 57.06 650 GLY A N 1
ATOM 4973 C CA . GLY A 1 650 ? -19.506 -11.260 -4.904 1.00 57.06 650 GLY A CA 1
ATOM 4974 C C . GLY A 1 650 ? -20.782 -10.439 -4.696 1.00 57.06 650 GLY A C 1
ATOM 4975 O O . GLY A 1 650 ? -20.746 -9.206 -4.667 1.00 57.06 650 GLY A O 1
ATOM 4976 N N . GLU A 1 651 ? -21.930 -11.113 -4.582 1.00 43.44 651 GLU A N 1
ATOM 4977 C CA . GLU A 1 651 ? -23.228 -10.452 -4.380 1.00 43.44 651 GLU A CA 1
ATOM 4978 C C . GLU A 1 651 ? -23.265 -9.731 -3.019 1.00 43.44 651 GLU A C 1
ATOM 4980 O O . GLU A 1 651 ? -23.494 -10.344 -1.972 1.00 43.44 651 GLU A O 1
ATOM 4985 N N . GLY A 1 652 ? -23.040 -8.412 -3.041 1.00 50.00 652 GLY A N 1
ATOM 4986 C CA . GLY A 1 652 ? -23.009 -7.552 -1.853 1.00 50.00 652 GLY A CA 1
ATOM 4987 C C . GLY A 1 652 ? -21.620 -7.060 -1.424 1.00 50.00 652 GLY A C 1
ATOM 4988 O O . GLY A 1 652 ? -21.519 -6.504 -0.341 1.00 50.00 652 GLY A O 1
ATOM 4989 N N . GLY A 1 653 ? -20.568 -7.252 -2.232 1.00 64.44 653 GLY A N 1
ATOM 4990 C CA . GLY A 1 653 ? -19.269 -6.568 -2.075 1.00 64.44 653 GLY A CA 1
ATOM 4991 C C . GLY A 1 653 ? -18.272 -7.177 -1.077 1.00 64.44 653 GLY A C 1
ATOM 4992 O O . GLY A 1 653 ? -17.070 -6.996 -1.252 1.00 64.44 653 GLY A O 1
ATOM 4993 N N . ASP A 1 654 ? -18.739 -7.976 -0.113 1.00 71.75 654 ASP A N 1
ATOM 4994 C CA . ASP A 1 654 ? -17.933 -8.375 1.054 1.00 71.75 654 ASP A CA 1
ATOM 4995 C C . ASP A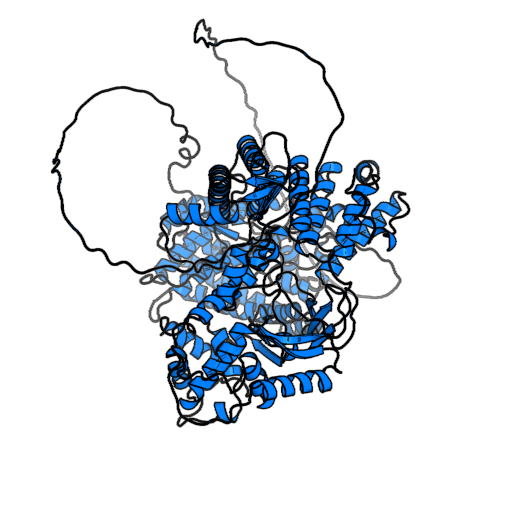 1 654 ? -17.604 -9.876 1.156 1.00 71.75 654 ASP A C 1
ATOM 4997 O O . ASP A 1 654 ? -17.036 -10.315 2.159 1.00 71.75 654 ASP A O 1
ATOM 5001 N N . SER A 1 655 ? -17.975 -10.705 0.174 1.00 82.44 655 SER A N 1
ATOM 5002 C CA . SER A 1 655 ? -17.712 -12.149 0.252 1.00 82.44 655 SER A CA 1
ATOM 5003 C C . SER A 1 655 ? -16.253 -12.489 -0.080 1.00 82.44 655 SER A C 1
ATOM 5005 O O . SER A 1 655 ? -15.582 -11.847 -0.888 1.00 82.44 655 SER A O 1
ATOM 5007 N N . PHE A 1 656 ? -15.765 -13.576 0.510 1.00 87.06 656 PHE A N 1
ATOM 5008 C CA . PHE A 1 656 ? -14.522 -14.223 0.114 1.00 87.06 656 PHE A CA 1
ATOM 5009 C C . PHE A 1 656 ? -14.794 -15.158 -1.063 1.00 87.06 656 PHE A C 1
ATOM 5011 O O . PHE A 1 656 ? -15.440 -16.193 -0.889 1.00 87.06 656 PHE A O 1
ATOM 5018 N N . VAL A 1 657 ? -14.283 -14.822 -2.247 1.00 84.88 657 VAL A N 1
ATOM 5019 C CA . VAL A 1 657 ? -14.457 -15.604 -3.478 1.00 84.88 657 VAL A CA 1
ATOM 5020 C C . VAL A 1 657 ? -13.160 -16.338 -3.802 1.00 84.88 657 VAL A C 1
ATOM 5022 O O . VAL A 1 657 ? -12.135 -15.721 -4.087 1.00 84.88 657 VAL A O 1
ATOM 5025 N N . LEU A 1 658 ? -13.197 -17.668 -3.785 1.00 88.62 658 LEU A N 1
ATOM 5026 C CA . LEU A 1 658 ? -12.061 -18.553 -4.037 1.00 88.62 658 LEU A CA 1
ATOM 5027 C C . LEU A 1 658 ? -12.210 -19.258 -5.386 1.00 88.62 658 LEU A C 1
ATOM 5029 O O . LEU A 1 658 ? -13.201 -19.948 -5.627 1.00 88.62 658 LEU A O 1
ATOM 5033 N N . ARG A 1 659 ? -11.190 -19.159 -6.239 1.00 85.12 659 ARG A N 1
ATOM 5034 C CA . ARG A 1 659 ? -11.154 -19.792 -7.564 1.00 85.12 659 ARG A CA 1
ATOM 5035 C C . ARG A 1 659 ? -9.925 -20.676 -7.738 1.00 85.12 659 ARG A C 1
ATOM 5037 O O . ARG A 1 659 ? -8.865 -20.421 -7.162 1.00 85.12 659 ARG A O 1
ATOM 5044 N N . ALA A 1 660 ? -10.058 -21.712 -8.558 1.00 83.81 660 ALA A N 1
ATOM 5045 C CA . ALA A 1 660 ? -8.958 -22.601 -8.900 1.00 83.81 660 ALA A CA 1
ATOM 5046 C C . ALA A 1 660 ? -7.902 -21.847 -9.723 1.00 83.81 660 ALA A C 1
ATOM 5048 O O . ALA A 1 660 ? -8.202 -21.260 -10.758 1.00 83.81 660 ALA A O 1
ATOM 5049 N N . ARG A 1 661 ? -6.643 -21.854 -9.275 1.00 80.25 661 ARG A N 1
ATOM 5050 C CA . ARG A 1 661 ? -5.510 -21.260 -10.011 1.00 80.25 661 ARG A CA 1
ATOM 5051 C C . ARG A 1 661 ? -4.932 -22.241 -11.034 1.00 80.25 661 ARG A C 1
ATOM 5053 O O . ARG A 1 661 ? -4.276 -21.828 -11.991 1.00 80.25 661 ARG A O 1
ATOM 5060 N N . GLN A 1 662 ? -5.154 -23.532 -10.799 1.00 80.06 662 GLN A N 1
ATOM 5061 C CA . GLN A 1 662 ? -4.668 -24.670 -11.575 1.00 80.06 662 GLN A CA 1
ATOM 5062 C C . GLN A 1 662 ? -5.761 -25.744 -11.618 1.00 80.06 662 GLN A C 1
ATOM 5064 O O . GLN A 1 662 ? -6.727 -25.665 -10.862 1.00 80.06 662 GLN A O 1
ATOM 5069 N N . LYS A 1 663 ? -5.604 -26.754 -12.479 1.00 86.56 663 LYS A N 1
ATOM 5070 C CA . LYS A 1 663 ? -6.504 -27.910 -12.476 1.00 86.56 663 LYS A CA 1
ATOM 5071 C C . LYS A 1 663 ? -6.360 -28.647 -11.144 1.00 86.56 663 LYS A C 1
ATOM 5073 O O . LYS A 1 663 ? -5.235 -28.920 -10.729 1.00 86.56 663 LYS A O 1
ATOM 5078 N N . LEU A 1 664 ? -7.483 -28.970 -10.515 1.00 92.81 664 LEU A N 1
ATOM 5079 C CA . LEU A 1 664 ? -7.543 -29.737 -9.274 1.00 92.81 664 LEU A CA 1
ATOM 5080 C C . LEU A 1 664 ? -8.355 -31.003 -9.505 1.00 92.81 664 LEU A C 1
ATOM 5082 O O . LEU A 1 664 ? -9.416 -30.957 -10.122 1.00 92.81 664 LEU A O 1
ATOM 5086 N N . SER A 1 665 ? -7.857 -32.120 -8.998 1.00 97.88 665 SER A N 1
ATOM 5087 C CA . SER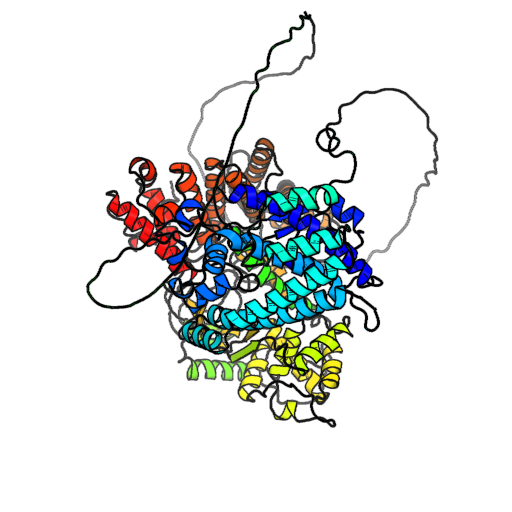 A 1 665 ? -8.608 -33.367 -8.891 1.00 97.88 665 SER A CA 1
ATOM 5088 C C . SER A 1 665 ? -9.260 -33.454 -7.514 1.00 97.88 665 SER A C 1
ATOM 5090 O O . SER A 1 665 ? -8.758 -32.894 -6.536 1.00 97.88 665 SER A O 1
ATOM 5092 N N . ALA A 1 666 ? -10.357 -34.197 -7.406 1.00 97.44 666 ALA A N 1
ATOM 5093 C CA . ALA A 1 666 ? -10.948 -34.523 -6.116 1.00 97.44 666 ALA A CA 1
ATOM 5094 C C . ALA A 1 666 ? -9.891 -35.130 -5.171 1.00 97.44 666 ALA A C 1
ATOM 5096 O O . ALA A 1 666 ? -9.212 -36.101 -5.508 1.00 97.44 666 ALA A O 1
ATOM 5097 N N . GLY A 1 667 ? -9.767 -34.564 -3.971 1.00 96.75 667 GLY A N 1
ATOM 5098 C CA . GLY A 1 667 ? -8.773 -34.940 -2.968 1.00 96.75 667 GLY A CA 1
ATOM 5099 C C . GLY A 1 667 ? -7.480 -34.121 -2.992 1.00 96.75 667 GLY A C 1
ATOM 5100 O O . GLY A 1 667 ? -6.708 -34.237 -2.041 1.00 96.75 667 GLY A O 1
ATOM 5101 N N . ASP A 1 668 ? -7.250 -33.273 -4.000 1.00 97.31 668 ASP A N 1
ATOM 5102 C CA . ASP A 1 668 ? -6.087 -32.380 -4.025 1.00 97.31 668 ASP A CA 1
ATOM 5103 C C . ASP A 1 668 ? -6.173 -31.316 -2.923 1.00 97.31 668 ASP A C 1
ATOM 5105 O O . ASP A 1 668 ? -7.249 -30.812 -2.594 1.00 97.31 668 ASP A O 1
ATOM 5109 N N . GLU A 1 669 ? -5.023 -30.943 -2.356 1.00 97.19 669 GLU A N 1
ATOM 5110 C CA . GLU A 1 669 ? -4.948 -29.895 -1.336 1.00 97.19 669 GLU A CA 1
ATOM 5111 C C . GLU A 1 669 ? -5.198 -28.508 -1.948 1.00 97.19 669 GLU A C 1
ATOM 5113 O O . GLU A 1 669 ? -4.523 -28.071 -2.887 1.00 97.19 669 GLU A O 1
ATOM 5118 N N . ILE A 1 670 ? -6.142 -27.778 -1.361 1.00 97.19 670 ILE A N 1
ATOM 5119 C CA . ILE A 1 670 ? -6.430 -26.388 -1.698 1.00 97.19 670 ILE A CA 1
ATOM 5120 C C . ILE A 1 670 ? -5.518 -25.496 -0.857 1.00 97.19 670 ILE A C 1
ATOM 5122 O O . ILE A 1 670 ? -5.577 -25.474 0.375 1.00 97.19 670 ILE A O 1
ATOM 5126 N N . THR A 1 671 ? -4.662 -24.749 -1.544 1.00 95.56 671 THR A N 1
ATOM 5127 C CA . THR A 1 671 ? -3.649 -23.877 -0.956 1.00 95.56 671 THR A CA 1
ATOM 5128 C C . THR A 1 671 ? -3.739 -22.485 -1.555 1.00 95.56 671 THR A C 1
ATOM 5130 O O . THR A 1 671 ? -4.030 -22.332 -2.742 1.00 95.56 671 THR A O 1
ATOM 5133 N N . ILE A 1 672 ? -3.435 -21.475 -0.741 1.00 91.88 672 ILE A N 1
ATOM 5134 C CA . ILE A 1 672 ? -3.325 -20.072 -1.158 1.00 91.88 672 ILE A CA 1
ATOM 5135 C C . ILE A 1 672 ? -1.938 -19.518 -0.820 1.00 91.88 672 ILE A C 1
ATOM 5137 O O . ILE A 1 672 ? -1.169 -20.103 -0.051 1.00 91.88 672 ILE A O 1
ATOM 5141 N N . SER A 1 673 ? -1.584 -18.370 -1.394 1.00 89.50 673 SER A N 1
ATOM 5142 C CA . SER A 1 673 ? -0.401 -17.638 -0.947 1.00 89.50 673 SER A CA 1
ATOM 5143 C C . SER A 1 673 ? -0.753 -16.740 0.241 1.00 89.50 673 SER A C 1
ATOM 5145 O O . SER A 1 673 ? -1.753 -16.034 0.212 1.00 89.50 673 SER A O 1
ATOM 5147 N N . TYR A 1 674 ? 0.092 -16.744 1.274 1.00 88.62 674 TYR A N 1
ATOM 5148 C CA . TYR A 1 674 ? 0.068 -15.764 2.372 1.00 88.62 674 TYR A CA 1
ATOM 5149 C C . TYR A 1 674 ? 1.048 -14.611 2.112 1.00 88.62 674 TYR A C 1
ATOM 5151 O O . TYR A 1 674 ? 1.210 -13.727 2.945 1.00 88.62 674 TYR A O 1
ATOM 5159 N N . LEU A 1 675 ? 1.756 -14.681 0.985 1.00 85.56 675 LEU A N 1
ATOM 5160 C CA . LEU A 1 675 ? 2.672 -13.674 0.477 1.00 85.56 675 LEU A CA 1
ATOM 5161 C C . LEU A 1 675 ? 1.997 -12.941 -0.681 1.00 85.56 675 LEU A C 1
ATOM 5163 O O . LEU A 1 675 ? 1.201 -13.549 -1.404 1.00 85.56 675 LEU A O 1
ATOM 5167 N N . SER A 1 676 ? 2.356 -11.675 -0.888 1.00 81.88 676 SER A N 1
ATOM 5168 C CA . SER A 1 676 ? 1.928 -10.933 -2.077 1.00 81.88 676 SER A CA 1
ATOM 5169 C C . SER A 1 676 ? 2.493 -11.560 -3.362 1.00 81.88 676 SER A C 1
ATOM 5171 O O . SER A 1 676 ? 3.493 -12.281 -3.327 1.00 81.88 676 SER A O 1
ATOM 5173 N N . GLU A 1 677 ? 1.888 -11.271 -4.518 1.00 78.94 677 GLU A N 1
ATOM 5174 C CA . GLU A 1 677 ? 2.405 -11.745 -5.815 1.00 78.94 677 GLU A CA 1
ATOM 5175 C C . GLU A 1 677 ? 3.834 -11.231 -6.093 1.00 78.94 677 GLU A C 1
ATOM 5177 O O . GLU A 1 677 ? 4.628 -11.935 -6.713 1.00 78.94 677 GLU A O 1
ATOM 5182 N N . VAL A 1 678 ? 4.207 -10.060 -5.563 1.00 78.25 678 VAL A N 1
ATOM 5183 C CA . VAL A 1 678 ? 5.579 -9.530 -5.655 1.00 78.25 678 VAL A CA 1
ATOM 5184 C C . VAL A 1 678 ? 6.537 -10.321 -4.757 1.00 78.25 678 VAL A C 1
ATOM 5186 O O . VAL A 1 678 ? 7.585 -10.769 -5.222 1.00 78.25 678 VAL A O 1
ATOM 5189 N N . ASP A 1 679 ? 6.158 -10.588 -3.503 1.00 85.62 679 ASP A N 1
ATOM 5190 C CA . ASP A 1 679 ? 6.965 -11.389 -2.566 1.00 85.62 679 ASP A CA 1
ATOM 5191 C C . ASP A 1 679 ? 7.162 -12.839 -3.049 1.00 85.62 679 ASP A C 1
ATOM 5193 O O . ASP A 1 679 ? 8.129 -13.508 -2.677 1.00 85.62 679 ASP A O 1
ATOM 5197 N N . LEU A 1 680 ? 6.258 -13.359 -3.887 1.00 88.94 680 LEU A N 1
ATOM 5198 C CA . LEU A 1 680 ? 6.403 -14.678 -4.504 1.00 88.94 680 LEU A CA 1
ATOM 5199 C C . LEU A 1 680 ? 7.559 -14.752 -5.513 1.00 88.94 680 LEU A C 1
ATOM 5201 O O . LEU A 1 680 ? 8.046 -15.866 -5.765 1.00 88.94 680 LEU A O 1
ATOM 5205 N N . LEU A 1 681 ? 8.001 -13.615 -6.059 1.00 90.69 681 LEU A N 1
ATOM 5206 C CA . LEU A 1 681 ? 9.167 -13.519 -6.938 1.00 90.69 681 LEU A CA 1
ATOM 5207 C C . LEU A 1 681 ? 10.493 -13.444 -6.174 1.00 90.69 681 LEU A C 1
ATOM 5209 O O . LEU A 1 681 ? 11.535 -13.732 -6.766 1.00 90.69 681 LEU A O 1
ATOM 5213 N N . GLU A 1 682 ? 10.474 -13.114 -4.883 1.00 93.94 682 GLU A N 1
ATOM 5214 C CA . GLU A 1 682 ? 11.678 -13.084 -4.050 1.00 93.94 682 GLU A CA 1
ATOM 5215 C C . GLU A 1 682 ? 12.260 -14.473 -3.803 1.00 93.94 682 GLU A C 1
ATOM 5217 O O . GLU A 1 682 ? 11.573 -15.481 -3.961 1.00 93.94 682 GLU A O 1
ATOM 5222 N N . ASP A 1 683 ? 13.531 -14.538 -3.402 1.00 93.88 683 ASP A N 1
ATOM 5223 C CA . ASP A 1 683 ? 14.227 -15.795 -3.120 1.00 93.88 683 ASP A CA 1
ATOM 5224 C C . ASP A 1 683 ? 13.612 -16.582 -1.938 1.00 93.88 683 ASP A C 1
ATOM 5226 O O . ASP A 1 683 ? 12.909 -16.055 -1.069 1.00 93.88 683 ASP A O 1
ATOM 5230 N N . ALA A 1 684 ? 13.866 -17.889 -1.887 1.00 94.69 684 ALA A N 1
ATOM 5231 C CA . ALA A 1 684 ? 13.303 -18.787 -0.883 1.00 94.69 684 ALA A CA 1
ATOM 5232 C C . ALA A 1 684 ? 13.687 -18.405 0.556 1.00 94.69 684 ALA A C 1
ATOM 5234 O O . ALA A 1 684 ? 12.919 -18.682 1.484 1.00 94.69 684 ALA A O 1
ATOM 5235 N N . THR A 1 685 ? 14.846 -17.768 0.758 1.00 91.38 685 THR A N 1
ATOM 5236 C CA . THR A 1 685 ? 15.272 -17.278 2.074 1.00 91.38 685 THR A CA 1
ATOM 5237 C C . THR A 1 685 ? 14.362 -16.149 2.521 1.00 91.38 685 THR A C 1
ATOM 5239 O O . THR A 1 685 ? 13.847 -16.206 3.639 1.00 91.38 685 THR A O 1
ATOM 5242 N N . PHE A 1 686 ? 14.101 -15.174 1.647 1.00 91.69 686 PHE A N 1
ATOM 5243 C CA . PHE A 1 686 ? 13.152 -14.099 1.923 1.00 91.69 686 PHE A CA 1
ATOM 5244 C C . PHE A 1 686 ? 11.759 -14.657 2.232 1.00 91.69 686 PHE A C 1
ATOM 5246 O O . PHE A 1 686 ? 11.235 -14.409 3.319 1.00 91.69 686 PHE A O 1
ATOM 5253 N N . ARG A 1 687 ? 11.197 -15.492 1.343 1.00 93.88 687 ARG A N 1
ATOM 5254 C CA . ARG A 1 687 ? 9.841 -16.055 1.509 1.00 93.88 687 ARG A CA 1
ATOM 5255 C C . ARG A 1 687 ? 9.686 -16.793 2.843 1.00 93.88 687 ARG A C 1
ATOM 5257 O O . ARG A 1 687 ? 8.710 -16.598 3.566 1.00 93.88 687 ARG A O 1
ATOM 5264 N N . ARG A 1 688 ? 10.672 -17.617 3.218 1.00 93.44 688 ARG A N 1
ATOM 5265 C CA . ARG A 1 688 ? 10.670 -18.357 4.493 1.00 93.44 688 ARG A CA 1
ATOM 5266 C C . ARG A 1 688 ? 10.857 -17.459 5.708 1.00 93.44 688 ARG A C 1
ATOM 5268 O O . ARG A 1 688 ? 10.221 -17.707 6.725 1.00 93.44 688 ARG A O 1
ATOM 5275 N N . GLN A 1 689 ? 11.724 -16.450 5.635 1.00 89.50 689 GLN A N 1
ATOM 5276 C CA . GLN A 1 689 ? 11.898 -15.491 6.730 1.00 89.50 689 GLN A CA 1
ATOM 5277 C C . GLN A 1 689 ? 10.624 -14.680 6.957 1.00 89.50 689 GLN A C 1
ATOM 5279 O O . GLN A 1 689 ? 10.227 -14.501 8.106 1.00 89.50 689 GLN A O 1
ATOM 5284 N N . HIS A 1 690 ? 9.974 -14.252 5.876 1.00 85.88 690 HIS A N 1
ATOM 5285 C CA . HIS A 1 690 ? 8.719 -13.518 5.914 1.00 85.88 690 HIS A CA 1
ATOM 5286 C C . HIS A 1 690 ? 7.625 -14.354 6.598 1.00 85.88 690 HIS A C 1
ATOM 5288 O O . HIS A 1 690 ? 7.083 -13.936 7.617 1.00 85.88 690 HIS A O 1
ATOM 5294 N N . LEU A 1 691 ? 7.378 -15.582 6.126 1.00 88.50 691 LEU A N 1
ATOM 5295 C CA . LEU A 1 691 ? 6.379 -16.490 6.714 1.00 88.50 691 LEU A CA 1
ATOM 5296 C C . LEU A 1 691 ? 6.724 -16.917 8.145 1.00 88.50 691 LEU A C 1
ATOM 5298 O O . LEU A 1 691 ? 5.842 -17.029 8.993 1.00 88.50 691 LEU A O 1
ATOM 5302 N N . SER A 1 692 ? 8.006 -17.124 8.451 1.00 86.75 692 SER A N 1
ATOM 5303 C CA . SER A 1 692 ? 8.429 -17.448 9.812 1.00 86.75 692 SER A CA 1
ATOM 5304 C C . SER A 1 692 ? 8.199 -16.281 10.766 1.00 86.75 692 SER A C 1
ATOM 5306 O O . SER A 1 692 ? 7.894 -16.531 11.931 1.00 86.75 692 SER A O 1
ATOM 5308 N N . ALA A 1 693 ? 8.352 -15.037 10.309 1.00 79.75 693 ALA A N 1
ATOM 5309 C CA . ALA A 1 693 ? 8.103 -13.853 11.118 1.00 79.75 693 ALA A CA 1
ATOM 5310 C C . ALA A 1 693 ? 6.601 -13.637 11.343 1.00 79.75 693 ALA A C 1
ATOM 5312 O O . ALA A 1 693 ? 6.192 -13.469 12.495 1.00 79.75 693 ALA A O 1
ATOM 5313 N N . SER A 1 694 ? 5.794 -13.735 10.282 1.00 75.75 694 SER A N 1
ATOM 5314 C CA . SER A 1 694 ? 4.377 -13.355 10.299 1.00 75.75 694 SER A CA 1
ATOM 5315 C C . SER A 1 694 ? 3.411 -14.485 10.638 1.00 75.75 694 SER A C 1
ATOM 5317 O O . SER A 1 694 ? 2.386 -14.240 11.265 1.00 75.75 694 SER A O 1
ATOM 5319 N N . LYS A 1 695 ? 3.731 -15.727 10.260 1.00 82.62 695 LYS A N 1
ATOM 5320 C CA . LYS A 1 695 ? 2.847 -16.901 10.381 1.00 82.62 695 LYS A CA 1
ATOM 5321 C C . LYS A 1 695 ? 3.469 -18.074 11.157 1.00 82.62 695 LYS A C 1
ATOM 5323 O O . LYS A 1 695 ? 2.839 -19.113 11.296 1.00 82.62 695 LYS A O 1
ATOM 5328 N N . LYS A 1 696 ? 4.693 -17.911 11.686 1.00 81.56 696 LYS A N 1
ATOM 5329 C CA . LYS A 1 696 ? 5.410 -18.859 12.577 1.00 81.56 696 LYS A CA 1
ATOM 5330 C C . LYS A 1 696 ? 5.665 -20.259 12.020 1.00 81.56 696 LYS A C 1
ATOM 5332 O O . LYS A 1 696 ? 5.880 -21.196 12.783 1.00 81.56 696 LYS A O 1
ATOM 5337 N N . PHE A 1 697 ? 5.734 -20.405 10.706 1.00 88.62 697 PHE A N 1
ATOM 5338 C CA . PHE A 1 697 ? 6.171 -21.654 10.096 1.00 88.62 697 PHE A CA 1
ATOM 5339 C C . PHE A 1 697 ? 7.252 -21.398 9.053 1.00 88.62 697 PHE A C 1
ATOM 5341 O O . PHE A 1 697 ? 7.406 -20.296 8.523 1.00 88.62 697 PHE A O 1
ATOM 5348 N N . VAL A 1 698 ? 8.012 -22.445 8.752 1.00 91.75 698 VAL A N 1
ATOM 5349 C CA . VAL A 1 698 ? 8.996 -22.435 7.673 1.00 91.75 698 VAL A CA 1
ATOM 5350 C C . VAL A 1 698 ? 8.387 -23.160 6.487 1.00 91.75 698 VAL A C 1
ATOM 5352 O O . VAL A 1 698 ? 8.077 -24.345 6.569 1.00 91.75 698 VAL A O 1
ATOM 5355 N N . CYS A 1 699 ? 8.222 -22.454 5.370 1.00 94.25 699 CYS A N 1
ATOM 5356 C CA . CYS A 1 699 ? 7.647 -23.050 4.173 1.00 94.25 699 CYS A CA 1
ATOM 5357 C C . CYS A 1 699 ? 8.532 -24.180 3.618 1.00 94.25 699 CYS A C 1
ATOM 5359 O O . CYS A 1 699 ? 9.736 -24.006 3.392 1.00 94.25 699 CYS A O 1
ATOM 5361 N N . SER A 1 700 ? 7.902 -25.323 3.358 1.00 93.62 700 SER A N 1
ATOM 5362 C CA . SER A 1 700 ? 8.492 -26.536 2.782 1.00 93.62 700 SER A CA 1
ATOM 5363 C C . SER A 1 700 ? 7.793 -26.971 1.487 1.00 93.62 700 SER A C 1
ATOM 5365 O O . SER A 1 700 ? 7.935 -28.115 1.069 1.00 93.62 700 SER A O 1
ATOM 5367 N N . CYS A 1 701 ? 7.045 -26.069 0.835 1.00 94.31 701 CYS A N 1
ATOM 5368 C CA . CYS A 1 701 ? 6.447 -26.354 -0.473 1.00 94.31 701 CYS A CA 1
ATOM 5369 C C . CYS A 1 701 ? 7.523 -26.662 -1.533 1.00 94.31 701 CYS A C 1
ATOM 5371 O O . CYS A 1 701 ? 8.708 -26.406 -1.312 1.00 94.31 701 CYS A O 1
ATOM 5373 N N . ALA A 1 702 ? 7.114 -27.133 -2.714 1.00 92.94 702 ALA A N 1
ATOM 5374 C CA . ALA A 1 702 ? 8.027 -27.517 -3.796 1.00 92.94 702 ALA A CA 1
ATOM 5375 C C . ALA A 1 702 ? 9.056 -26.429 -4.175 1.00 92.94 702 ALA A C 1
ATOM 5377 O O . ALA A 1 702 ? 10.181 -26.756 -4.528 1.00 92.94 702 ALA A O 1
ATOM 5378 N N . ARG A 1 703 ? 8.717 -25.138 -4.034 1.00 94.19 703 ARG A N 1
ATOM 5379 C CA . ARG A 1 703 ? 9.644 -24.016 -4.295 1.00 94.19 703 ARG A CA 1
ATOM 5380 C C . ARG A 1 703 ? 10.607 -23.709 -3.149 1.00 94.19 703 ARG A C 1
ATOM 5382 O O . ARG A 1 703 ? 11.562 -22.962 -3.329 1.00 94.19 703 ARG A O 1
ATOM 5389 N N . CYS A 1 704 ? 10.315 -24.192 -1.949 1.00 95.19 704 CYS A N 1
ATOM 5390 C CA . CYS A 1 704 ? 11.039 -23.834 -0.737 1.00 95.19 704 CYS A CA 1
ATOM 5391 C C . CYS A 1 704 ? 11.711 -25.032 -0.074 1.00 95.19 704 CYS A C 1
ATOM 5393 O O . CYS A 1 704 ? 12.502 -24.804 0.821 1.00 95.19 704 CYS A O 1
ATOM 5395 N N . VAL A 1 705 ? 11.434 -26.286 -0.434 1.00 94.25 705 VAL A N 1
ATOM 5396 C CA . VAL A 1 705 ? 12.072 -27.442 0.219 1.00 94.25 705 VAL A CA 1
ATOM 5397 C C . VAL A 1 705 ? 13.604 -27.420 0.020 1.00 94.25 705 VAL A C 1
ATOM 5399 O O . VAL A 1 705 ? 14.054 -27.140 -1.099 1.00 94.25 705 VAL A O 1
ATOM 5402 N N . PRO A 1 706 ? 14.422 -27.669 1.073 1.00 94.88 706 PRO A N 1
ATOM 5403 C CA . PRO A 1 706 ? 15.879 -27.579 0.969 1.00 94.88 706 PRO A CA 1
ATOM 5404 C C . PRO A 1 706 ? 16.450 -28.473 -0.136 1.00 94.88 706 PRO A C 1
ATOM 5406 O O . PRO A 1 706 ? 15.948 -29.565 -0.392 1.00 94.88 706 PRO A O 1
ATOM 5409 N N . GLY A 1 707 ? 17.509 -28.004 -0.792 1.00 94.25 707 GLY A N 1
ATOM 5410 C CA . GLY A 1 707 ? 18.179 -28.701 -1.892 1.00 94.25 707 GLY A CA 1
ATOM 5411 C C . GLY A 1 707 ? 17.590 -28.434 -3.281 1.00 94.25 707 GLY A C 1
ATOM 5412 O O . GLY A 1 707 ? 18.304 -28.614 -4.269 1.00 94.25 707 GLY A O 1
ATOM 5413 N N . THR A 1 708 ? 16.350 -27.948 -3.377 1.00 94.62 708 THR A N 1
ATOM 5414 C CA . THR A 1 708 ? 15.731 -27.578 -4.662 1.00 94.62 708 THR A CA 1
ATOM 5415 C C . THR A 1 708 ? 16.411 -26.342 -5.259 1.00 94.62 708 THR A C 1
ATOM 5417 O O . THR A 1 708 ? 16.785 -25.446 -4.499 1.00 94.62 708 THR A O 1
ATOM 5420 N N . PRO A 1 709 ? 16.590 -26.251 -6.589 1.00 95.38 709 PRO A N 1
ATOM 5421 C CA . PRO A 1 709 ? 17.019 -25.015 -7.239 1.00 95.38 709 PRO A CA 1
ATOM 5422 C C . PRO A 1 709 ? 16.012 -23.881 -7.013 1.00 95.38 709 PRO A C 1
ATOM 5424 O O . PRO A 1 709 ? 14.825 -24.032 -7.297 1.00 95.38 709 PRO A O 1
ATOM 5427 N N . ASP A 1 710 ? 16.481 -22.735 -6.528 1.00 95.94 710 ASP A N 1
ATOM 5428 C CA . ASP A 1 710 ? 15.648 -21.548 -6.364 1.00 95.94 710 ASP A CA 1
ATOM 5429 C C . ASP A 1 710 ? 15.626 -20.734 -7.658 1.00 95.94 710 ASP A C 1
ATOM 5431 O O . ASP A 1 710 ? 16.574 -20.014 -7.974 1.00 95.94 710 ASP A O 1
ATOM 5435 N N . LEU A 1 711 ? 14.530 -20.840 -8.410 1.00 95.25 711 LEU A N 1
ATOM 5436 C CA . LEU A 1 711 ? 14.360 -20.150 -9.693 1.00 95.25 711 LEU A CA 1
ATOM 5437 C C . LEU A 1 711 ? 14.315 -18.618 -9.564 1.00 95.25 711 LEU A C 1
ATOM 5439 O O . LEU A 1 711 ? 14.424 -17.927 -10.571 1.00 95.25 711 LEU A O 1
ATOM 5443 N N . SER A 1 712 ? 14.201 -18.078 -8.350 1.00 96.00 712 SER A N 1
ATOM 5444 C CA . SER A 1 712 ? 14.321 -16.642 -8.083 1.00 96.00 712 SER A CA 1
ATOM 5445 C C . SER A 1 712 ? 15.767 -16.189 -7.830 1.00 96.00 712 SER A C 1
ATOM 5447 O O . SER A 1 712 ? 16.002 -14.993 -7.665 1.00 96.00 712 SER A O 1
ATOM 5449 N N . ARG A 1 713 ? 16.748 -17.106 -7.779 1.00 96.94 713 ARG A N 1
ATOM 5450 C CA . ARG A 1 713 ? 18.136 -16.828 -7.361 1.00 96.94 713 ARG A CA 1
ATOM 5451 C C . ARG A 1 713 ? 19.173 -17.466 -8.298 1.00 96.94 713 ARG A C 1
ATOM 5453 O O . ARG A 1 713 ? 19.968 -18.329 -7.912 1.00 96.94 713 ARG A O 1
ATOM 5460 N N . GLY A 1 714 ? 19.126 -17.050 -9.563 1.00 96.88 714 GLY A N 1
ATOM 5461 C CA . GLY A 1 714 ? 19.963 -17.524 -10.667 1.00 96.88 714 GLY A CA 1
ATOM 5462 C C . GLY A 1 714 ? 21.074 -16.558 -11.098 1.00 96.88 714 GLY A C 1
ATOM 5463 O O . GLY A 1 714 ? 20.860 -15.359 -11.283 1.00 96.88 714 GLY A O 1
ATOM 5464 N N . PHE A 1 715 ? 22.258 -17.112 -11.339 1.00 97.12 715 PHE A N 1
ATOM 5465 C CA . PHE A 1 715 ? 23.478 -16.420 -11.756 1.00 97.12 715 PHE A CA 1
ATOM 5466 C C . PHE A 1 715 ? 23.891 -16.832 -13.172 1.00 97.12 715 PHE A C 1
ATOM 5468 O O . PHE A 1 715 ? 23.492 -17.893 -13.668 1.00 97.12 715 PHE A O 1
ATOM 5475 N N . HIS A 1 716 ? 24.702 -16.010 -13.836 1.00 95.81 716 HIS A N 1
ATOM 5476 C CA . HIS A 1 716 ? 25.382 -16.427 -15.061 1.00 95.81 716 HIS A CA 1
ATOM 5477 C C . HIS A 1 716 ? 26.518 -17.408 -14.753 1.00 95.81 716 HIS A C 1
ATOM 5479 O O . HIS A 1 716 ? 27.199 -17.319 -13.730 1.00 95.81 716 HIS A O 1
ATOM 5485 N N . CYS A 1 717 ? 26.728 -18.370 -15.651 1.00 95.06 717 CYS A N 1
ATOM 5486 C CA . CYS A 1 717 ? 27.845 -19.297 -15.561 1.00 95.06 717 CYS A CA 1
ATOM 5487 C C . CYS A 1 717 ? 29.176 -18.526 -15.663 1.00 95.06 717 CYS A C 1
ATOM 5489 O O . CYS A 1 717 ? 29.365 -17.787 -16.629 1.00 95.06 717 CYS A O 1
ATOM 5491 N N . PRO A 1 718 ? 30.137 -18.735 -14.742 1.00 92.62 718 PRO A N 1
ATOM 5492 C CA . PRO A 1 718 ? 31.422 -18.031 -14.765 1.00 92.62 718 PRO A CA 1
ATOM 5493 C C . PRO A 1 718 ? 32.349 -18.497 -15.898 1.00 92.62 718 PRO A C 1
ATOM 5495 O O . PRO A 1 718 ? 33.402 -17.900 -16.121 1.00 92.62 718 PRO A O 1
ATOM 5498 N N . ILE A 1 719 ? 31.994 -19.570 -16.618 1.00 90.75 719 ILE A N 1
ATOM 5499 C CA . ILE A 1 719 ? 32.733 -19.975 -17.814 1.00 90.75 719 ILE A CA 1
ATOM 5500 C C . ILE A 1 719 ? 32.477 -18.947 -18.912 1.00 90.75 719 ILE A C 1
ATOM 5502 O O . ILE A 1 719 ? 31.349 -18.788 -19.384 1.00 90.75 719 ILE A O 1
ATOM 5506 N N . GLN A 1 720 ? 33.558 -18.308 -19.350 1.00 85.06 720 GLN A N 1
ATOM 5507 C CA . GLN A 1 720 ? 33.571 -17.405 -20.496 1.00 85.06 720 GLN A CA 1
ATOM 5508 C C . GLN A 1 720 ? 32.856 -18.047 -21.695 1.00 85.06 720 GLN A C 1
ATOM 5510 O O . GLN A 1 720 ? 33.117 -19.201 -22.023 1.00 85.06 720 GLN A O 1
ATOM 5515 N N . GLN A 1 721 ? 31.962 -17.294 -22.342 1.00 85.12 721 GLN A N 1
ATOM 5516 C CA . GLN A 1 721 ? 31.207 -17.701 -23.542 1.00 85.12 721 GLN A CA 1
ATOM 5517 C C . GLN A 1 721 ? 30.176 -18.833 -23.356 1.00 85.12 721 GLN A C 1
ATOM 5519 O O . GLN A 1 721 ? 29.511 -19.197 -24.319 1.00 85.12 721 GLN A O 1
ATOM 5524 N N . CYS A 1 722 ? 29.980 -19.372 -22.145 1.00 92.19 722 CYS A N 1
ATOM 5525 C CA . CYS A 1 722 ? 28.957 -20.398 -21.907 1.00 92.19 722 CYS A CA 1
ATOM 5526 C C . CYS A 1 722 ? 27.528 -19.845 -22.037 1.00 92.19 722 CYS A C 1
ATOM 5528 O O . CYS A 1 722 ? 26.651 -20.518 -22.567 1.00 92.19 722 CYS A O 1
ATOM 5530 N N . GLY A 1 723 ? 27.271 -18.647 -21.499 1.00 86.81 723 GLY A N 1
ATOM 5531 C CA . GLY A 1 723 ? 25.939 -18.020 -21.487 1.00 86.81 723 GLY A CA 1
ATOM 5532 C C . GLY A 1 723 ? 24.889 -18.714 -20.602 1.00 86.81 723 GLY A C 1
ATOM 5533 O O . GLY A 1 723 ? 23.839 -18.133 -20.342 1.00 86.81 723 GLY A O 1
ATOM 5534 N N . GLY A 1 724 ? 25.168 -19.922 -20.099 1.00 93.81 724 GLY A N 1
ATOM 5535 C CA . GLY A 1 724 ? 24.243 -20.701 -19.279 1.00 93.81 724 GLY A CA 1
ATOM 5536 C C . GLY A 1 724 ? 23.998 -20.141 -17.877 1.00 93.81 724 GLY A C 1
ATOM 5537 O O . GLY A 1 724 ? 24.695 -19.238 -17.407 1.00 93.81 724 GLY A O 1
ATOM 5538 N N . LYS A 1 725 ? 23.003 -20.714 -17.192 1.00 95.56 725 LYS A N 1
ATOM 5539 C CA . LYS A 1 725 ? 22.545 -20.290 -15.861 1.00 95.56 725 LYS A CA 1
ATOM 5540 C C . LYS A 1 725 ? 22.933 -21.297 -14.782 1.00 95.56 725 LYS A C 1
ATOM 5542 O O . LYS A 1 725 ? 22.960 -22.504 -15.030 1.00 95.56 725 LYS A O 1
ATOM 5547 N N . VAL A 1 726 ? 23.184 -20.800 -13.576 1.00 97.00 726 VAL A N 1
ATOM 5548 C CA . VAL A 1 726 ? 23.353 -21.610 -12.365 1.00 97.00 726 VAL A CA 1
ATOM 5549 C C . VAL A 1 726 ? 22.418 -21.078 -11.286 1.00 97.00 726 VAL A C 1
ATOM 5551 O O . VAL A 1 726 ? 22.431 -19.885 -11.003 1.00 97.00 726 VAL A O 1
ATOM 5554 N N . PHE A 1 727 ? 21.636 -21.950 -10.659 1.00 97.31 727 PHE A N 1
ATOM 5555 C CA . PHE A 1 727 ? 20.722 -21.574 -9.580 1.00 97.31 727 PHE A CA 1
ATOM 5556 C C . PHE A 1 727 ? 21.289 -21.964 -8.219 1.00 97.31 727 PHE A C 1
ATOM 5558 O O . PHE A 1 727 ? 21.851 -23.053 -8.062 1.00 97.31 727 PHE A O 1
ATOM 5565 N N . ALA A 1 728 ? 21.131 -21.082 -7.231 1.00 96.44 728 ALA A N 1
ATOM 5566 C CA . ALA A 1 728 ? 21.386 -21.433 -5.841 1.00 96.44 728 ALA A CA 1
ATOM 5567 C C . ALA A 1 728 ? 20.394 -22.513 -5.389 1.00 96.44 728 ALA A C 1
ATOM 5569 O O . ALA A 1 728 ? 19.226 -22.506 -5.781 1.00 96.44 728 ALA A O 1
ATOM 5570 N N . ARG A 1 729 ? 20.850 -23.454 -4.561 1.00 96.50 729 ARG A N 1
ATOM 5571 C CA . ARG A 1 729 ? 19.953 -24.402 -3.897 1.00 96.50 729 ARG A CA 1
ATOM 5572 C C . ARG A 1 729 ? 19.371 -23.769 -2.651 1.00 96.50 729 ARG A C 1
ATOM 5574 O O . ARG A 1 729 ? 20.075 -23.086 -1.913 1.00 96.50 729 ARG A O 1
ATOM 5581 N N . VAL A 1 730 ? 18.106 -24.054 -2.374 1.00 95.38 730 VAL A N 1
ATOM 5582 C CA . VAL A 1 730 ? 17.483 -23.611 -1.131 1.00 95.38 730 VAL A CA 1
ATOM 5583 C C . VAL A 1 730 ? 18.225 -24.234 0.055 1.00 95.38 730 VAL A C 1
ATOM 5585 O O . VAL A 1 730 ? 18.289 -25.457 0.184 1.00 95.38 730 VAL A O 1
ATOM 5588 N N . GLY A 1 731 ? 18.807 -23.395 0.912 1.00 91.12 731 GLY A N 1
ATOM 5589 C CA . GLY A 1 731 ? 19.507 -23.834 2.114 1.00 91.12 731 GLY A CA 1
ATOM 5590 C C . GLY A 1 731 ? 18.571 -24.258 3.249 1.00 91.12 731 GLY A C 1
ATOM 5591 O O . GLY A 1 731 ? 17.344 -24.121 3.185 1.00 91.12 731 GLY A O 1
ATOM 5592 N N . GLU A 1 732 ? 19.168 -24.747 4.334 1.00 90.19 732 GLU A N 1
ATOM 5593 C CA . GLU A 1 732 ? 18.466 -24.919 5.610 1.00 90.19 732 GLU A CA 1
ATOM 5594 C C . GLU A 1 732 ? 17.963 -23.576 6.145 1.00 90.19 732 GLU A C 1
ATOM 5596 O O . GLU A 1 732 ? 18.621 -22.542 5.984 1.00 90.19 732 GLU A O 1
ATOM 5601 N N . PHE A 1 733 ? 16.807 -23.584 6.813 1.00 86.56 733 PHE A N 1
ATOM 5602 C CA . PHE A 1 733 ? 16.266 -22.364 7.404 1.00 86.56 733 PHE A CA 1
ATOM 5603 C C . PHE A 1 733 ? 17.153 -21.863 8.546 1.00 86.56 733 PHE A C 1
ATOM 5605 O O . PHE A 1 733 ? 17.552 -22.612 9.439 1.00 86.56 733 PHE A O 1
ATOM 5612 N N . ARG A 1 734 ? 17.445 -20.561 8.535 1.00 78.69 734 ARG A N 1
ATOM 5613 C CA . ARG A 1 734 ? 18.298 -19.903 9.527 1.00 78.69 734 ARG A CA 1
ATOM 5614 C C . ARG A 1 734 ? 17.575 -18.679 10.067 1.00 78.69 734 ARG A C 1
ATOM 5616 O O . ARG A 1 734 ? 17.336 -17.722 9.333 1.00 78.69 734 ARG A O 1
ATOM 5623 N N . ALA A 1 735 ? 17.266 -18.690 11.361 1.00 72.12 735 ALA A N 1
ATOM 5624 C CA . ALA A 1 735 ? 16.770 -17.501 12.045 1.00 72.12 735 ALA A CA 1
ATOM 5625 C C . ALA A 1 735 ? 17.826 -16.378 11.998 1.00 72.12 735 ALA A C 1
ATOM 5627 O O . ALA A 1 735 ? 19.025 -16.656 12.116 1.00 72.12 735 ALA A O 1
ATOM 5628 N N . LYS A 1 736 ? 17.390 -15.115 11.863 1.00 60.78 736 LYS A N 1
ATOM 5629 C CA . LYS A 1 736 ? 18.264 -13.928 11.884 1.00 60.78 736 LYS A CA 1
ATOM 5630 C C . LYS A 1 736 ? 19.011 -13.853 13.227 1.00 60.78 736 LYS A C 1
ATOM 5632 O O . LYS A 1 736 ? 18.486 -13.347 14.212 1.00 60.78 736 LYS A O 1
ATOM 5637 N N . LYS A 1 737 ? 20.242 -14.367 13.286 1.00 58.53 737 LYS A N 1
ATOM 5638 C CA . LYS A 1 737 ? 21.179 -14.177 14.407 1.00 58.53 737 LYS A CA 1
ATOM 5639 C C . LYS A 1 737 ? 22.339 -13.309 13.931 1.00 58.53 737 LYS A C 1
ATOM 5641 O O . LYS A 1 737 ? 22.809 -13.487 12.811 1.00 58.53 737 LYS A O 1
ATOM 5646 N N . ARG A 1 738 ? 22.835 -12.405 14.787 1.00 49.22 738 ARG A N 1
ATOM 5647 C CA . ARG A 1 738 ? 24.067 -11.638 14.527 1.00 49.22 738 ARG A CA 1
ATOM 5648 C C . ARG A 1 738 ? 25.241 -12.612 14.363 1.00 49.22 738 ARG A C 1
ATOM 5650 O O . ARG A 1 738 ? 25.730 -13.152 15.351 1.00 49.22 738 ARG A O 1
ATOM 5657 N N . LYS A 1 739 ? 25.676 -12.845 13.123 1.00 59.09 739 LYS A N 1
ATOM 5658 C CA . LYS A 1 739 ? 26.900 -13.590 12.794 1.00 59.09 739 LYS A CA 1
ATOM 5659 C C . LYS A 1 739 ? 27.997 -12.645 12.307 1.00 59.09 739 LYS A C 1
ATOM 5661 O O . LYS A 1 739 ? 27.731 -11.519 11.895 1.00 59.09 739 LYS A O 1
ATOM 5666 N N . ARG A 1 740 ? 29.252 -13.104 12.362 1.00 61.06 740 ARG A N 1
ATOM 5667 C CA . ARG A 1 740 ? 30.386 -12.397 11.745 1.00 61.06 740 ARG A CA 1
ATOM 5668 C C . ARG A 1 740 ? 30.252 -12.484 10.220 1.00 61.06 740 ARG A C 1
ATOM 56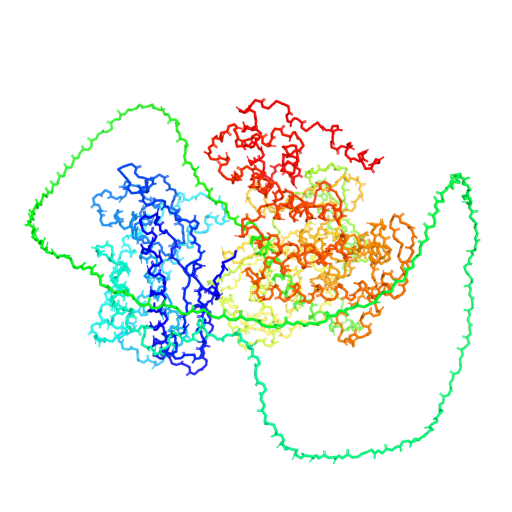70 O O . ARG A 1 740 ? 30.056 -13.576 9.695 1.00 61.06 740 ARG A O 1
ATOM 5677 N N . LYS A 1 741 ? 30.450 -11.365 9.514 1.00 68.31 741 LYS A N 1
ATOM 5678 C CA . LYS A 1 741 ? 30.301 -11.233 8.047 1.00 68.31 741 LYS A CA 1
ATOM 5679 C C . LYS A 1 741 ? 31.008 -12.336 7.234 1.00 68.31 741 LYS A C 1
ATOM 5681 O O . LYS A 1 741 ? 30.474 -12.818 6.244 1.00 68.31 741 LYS A O 1
ATOM 5686 N N . THR A 1 742 ? 32.192 -12.779 7.661 1.00 67.62 742 THR A N 1
ATOM 5687 C CA . THR A 1 742 ? 32.962 -13.839 6.979 1.00 67.62 742 THR A CA 1
ATOM 5688 C C . THR A 1 742 ? 32.296 -15.218 7.056 1.00 67.62 742 THR A C 1
ATOM 5690 O O . THR A 1 742 ? 32.395 -16.001 6.117 1.00 67.62 742 THR A O 1
ATOM 5693 N N . GLU A 1 743 ? 31.610 -15.518 8.160 1.00 73.00 743 GLU A N 1
ATOM 5694 C CA . GLU A 1 743 ? 30.910 -16.793 8.370 1.00 73.00 743 GLU A CA 1
ATOM 5695 C C . GLU A 1 743 ? 29.587 -16.847 7.591 1.00 73.00 743 GLU A C 1
ATOM 5697 O O . GLU A 1 743 ? 29.113 -17.917 7.226 1.00 73.00 743 GLU A O 1
ATOM 5702 N N . GLU A 1 744 ? 28.990 -15.688 7.315 1.00 78.44 744 GLU A N 1
ATOM 5703 C CA . GLU A 1 744 ? 27.770 -15.556 6.518 1.00 78.44 744 GLU A CA 1
ATOM 5704 C C . GLU A 1 744 ? 28.036 -15.783 5.021 1.00 78.44 744 GLU A C 1
ATOM 5706 O O . GLU A 1 744 ? 27.300 -16.520 4.367 1.00 78.44 744 GLU A O 1
ATOM 5711 N N . LEU A 1 745 ? 29.142 -15.246 4.496 1.00 83.44 745 LEU A N 1
ATOM 5712 C CA . LEU A 1 745 ? 29.541 -15.436 3.095 1.00 83.44 745 LEU A CA 1
ATOM 5713 C C . LEU A 1 745 ? 29.832 -16.901 2.751 1.00 83.44 745 LEU A C 1
ATOM 5715 O O . LEU A 1 745 ? 29.385 -17.390 1.716 1.00 83.44 745 LEU A O 1
ATOM 5719 N N . SER A 1 746 ? 30.570 -17.618 3.606 1.00 83.81 746 SER A N 1
ATOM 5720 C CA . SER A 1 746 ? 30.889 -19.034 3.367 1.00 83.81 746 SER A CA 1
ATOM 5721 C C . SER A 1 746 ? 29.643 -19.917 3.403 1.00 83.81 746 SER A C 1
ATOM 5723 O O . SER A 1 746 ? 29.519 -20.864 2.629 1.00 83.81 746 SER A O 1
ATOM 5725 N N . VAL A 1 747 ? 28.702 -19.568 4.277 1.00 85.50 747 VAL A N 1
ATOM 5726 C CA . VAL A 1 747 ? 27.394 -20.200 4.399 1.00 85.50 747 VAL A CA 1
ATOM 5727 C C . VAL A 1 747 ? 26.558 -20.032 3.134 1.00 85.50 747 VAL A C 1
ATOM 5729 O O . VAL A 1 747 ? 26.037 -21.026 2.637 1.00 85.50 747 VAL A O 1
ATOM 5732 N N . LEU A 1 748 ? 26.443 -18.807 2.617 1.00 87.19 748 LEU A N 1
ATOM 5733 C CA . LEU A 1 748 ? 25.666 -18.525 1.410 1.00 87.19 748 LEU A CA 1
ATOM 5734 C C . LEU A 1 748 ? 26.330 -19.143 0.177 1.00 87.19 748 LEU A C 1
ATOM 5736 O O . LEU A 1 748 ? 25.652 -19.686 -0.687 1.00 87.19 748 LEU A O 1
ATOM 5740 N N . ALA A 1 749 ? 27.665 -19.145 0.118 1.00 91.81 749 ALA A N 1
ATOM 5741 C CA . ALA A 1 749 ? 28.388 -19.780 -0.979 1.00 91.81 749 ALA A CA 1
ATOM 5742 C C . ALA A 1 749 ? 28.133 -21.290 -1.038 1.00 91.81 749 ALA A C 1
ATOM 5744 O O . ALA A 1 749 ? 28.032 -21.840 -2.133 1.00 91.81 749 ALA A O 1
ATOM 5745 N N . ALA A 1 750 ? 27.967 -21.964 0.106 1.00 92.69 750 ALA A N 1
ATOM 5746 C CA . ALA A 1 750 ? 27.678 -23.398 0.153 1.00 92.69 750 ALA A CA 1
ATOM 5747 C C . ALA A 1 750 ? 26.381 -23.789 -0.588 1.00 92.69 750 ALA A C 1
ATOM 5749 O O . ALA A 1 750 ? 26.273 -24.914 -1.071 1.00 92.69 750 ALA A O 1
ATOM 5750 N N . GLU A 1 751 ? 25.427 -22.865 -0.735 1.00 94.56 751 GLU A N 1
ATOM 5751 C CA . GLU A 1 751 ? 24.184 -23.072 -1.494 1.00 94.56 751 GLU A CA 1
ATOM 5752 C C . GLU A 1 751 ? 24.424 -23.133 -3.016 1.00 94.56 751 GLU A C 1
ATOM 5754 O O . GLU A 1 751 ? 23.633 -23.733 -3.746 1.00 94.56 751 GLU A O 1
ATOM 5759 N N . LEU A 1 752 ? 25.549 -22.583 -3.488 1.00 95.62 752 LEU A N 1
ATOM 5760 C CA . LEU A 1 752 ? 26.006 -22.615 -4.882 1.00 95.62 752 LEU A CA 1
ATOM 5761 C C . LEU A 1 752 ? 27.127 -23.634 -5.134 1.00 95.62 752 LEU A C 1
ATOM 5763 O O . LEU A 1 752 ? 27.300 -24.085 -6.262 1.00 95.62 752 LEU A O 1
ATOM 5767 N N . VAL A 1 753 ? 27.909 -24.029 -4.124 1.00 96.25 753 VAL A N 1
ATOM 5768 C CA . VAL A 1 753 ? 29.005 -24.992 -4.335 1.00 96.25 753 VAL A CA 1
ATOM 5769 C C . VAL A 1 753 ? 28.461 -26.302 -4.896 1.00 96.25 753 VAL A C 1
ATOM 5771 O O . VAL A 1 753 ? 27.595 -26.935 -4.297 1.00 96.25 753 VAL A O 1
ATOM 5774 N N . GLY A 1 754 ? 28.995 -26.740 -6.036 1.00 94.88 754 GLY A N 1
ATOM 5775 C CA . GLY A 1 754 ? 28.602 -27.990 -6.681 1.00 94.88 754 GLY A CA 1
ATOM 5776 C C . GLY A 1 754 ? 27.331 -27.913 -7.533 1.00 94.88 754 GLY A C 1
ATOM 5777 O O . GLY A 1 754 ? 26.994 -28.913 -8.167 1.00 94.88 754 GLY A O 1
ATOM 5778 N N . THR A 1 755 ? 26.624 -26.778 -7.584 1.00 96.25 755 THR A N 1
ATOM 5779 C CA . THR A 1 755 ? 25.495 -26.616 -8.512 1.00 96.25 755 THR A CA 1
ATOM 5780 C C . THR A 1 755 ? 26.013 -26.562 -9.947 1.00 96.25 755 THR A C 1
ATOM 5782 O O . THR A 1 755 ? 27.055 -25.964 -10.221 1.00 96.25 755 THR A O 1
ATOM 5785 N N . ALA A 1 756 ? 25.329 -27.262 -10.853 1.00 96.12 756 ALA A N 1
ATOM 5786 C CA . ALA A 1 756 ? 25.743 -27.393 -12.243 1.00 96.12 756 ALA A CA 1
ATOM 5787 C C . ALA A 1 756 ? 25.094 -26.312 -13.110 1.00 96.12 756 ALA A C 1
ATOM 5789 O O . ALA A 1 756 ? 23.917 -25.992 -12.944 1.00 96.12 756 ALA A O 1
ATOM 5790 N N . CYS A 1 757 ? 25.859 -25.775 -14.058 1.00 96.31 757 CYS A N 1
ATOM 5791 C CA . CYS A 1 757 ? 25.306 -24.935 -15.112 1.00 96.31 757 CYS A CA 1
ATOM 5792 C C . CYS A 1 757 ? 24.335 -25.737 -15.979 1.00 96.31 757 CYS A C 1
ATOM 5794 O O . CYS A 1 757 ? 24.667 -26.834 -16.421 1.00 96.31 757 CYS A O 1
ATOM 5796 N N . GLN A 1 758 ? 23.173 -25.166 -16.282 1.00 95.00 758 GLN A N 1
ATOM 5797 C CA . GLN A 1 758 ? 22.161 -25.826 -17.109 1.00 95.00 758 GLN A CA 1
ATOM 5798 C C . GLN A 1 758 ? 22.605 -26.056 -18.562 1.00 95.00 758 GLN A C 1
ATOM 5800 O O . GLN A 1 758 ? 22.048 -26.920 -19.229 1.00 95.00 758 GLN A O 1
ATOM 5805 N N . SER A 1 759 ? 23.608 -25.317 -19.050 1.00 95.31 759 SER A N 1
ATOM 5806 C CA . SER A 1 759 ? 24.085 -25.422 -20.438 1.00 95.31 759 SER A CA 1
ATOM 5807 C C . SER A 1 759 ? 25.337 -26.289 -20.567 1.00 95.31 759 SER A C 1
ATOM 5809 O O . SER A 1 759 ? 25.355 -27.239 -21.340 1.00 95.31 759 SER A O 1
ATOM 5811 N N . CYS A 1 760 ? 26.398 -25.991 -19.809 1.00 95.56 760 CYS A N 1
ATOM 5812 C CA . CYS A 1 760 ? 27.672 -26.716 -19.922 1.00 95.56 760 CYS A CA 1
ATOM 5813 C C . CYS A 1 760 ? 27.846 -27.843 -18.896 1.00 95.56 760 CYS A C 1
ATOM 5815 O O . CYS A 1 760 ? 28.878 -28.511 -18.904 1.00 95.56 760 CYS A O 1
ATOM 5817 N N . LEU A 1 761 ? 26.886 -28.021 -17.980 1.00 95.75 761 LEU A N 1
ATOM 5818 C CA . LEU A 1 761 ? 26.869 -29.053 -16.935 1.00 95.75 761 LEU A CA 1
ATOM 5819 C C . LEU A 1 761 ? 28.042 -29.011 -15.938 1.00 95.75 761 LEU A C 1
ATOM 5821 O O . LEU A 1 761 ? 28.126 -29.854 -15.046 1.00 95.75 761 LEU A O 1
ATOM 5825 N N . ARG A 1 762 ? 28.937 -28.018 -16.027 1.00 95.38 762 ARG A N 1
ATOM 5826 C CA . ARG A 1 762 ? 30.036 -27.844 -15.073 1.00 95.38 762 ARG A CA 1
ATOM 5827 C C . ARG A 1 762 ? 29.495 -27.368 -13.729 1.00 95.38 762 ARG A C 1
ATOM 5829 O O . ARG A 1 762 ? 28.751 -26.388 -13.664 1.00 95.38 762 ARG A O 1
ATOM 5836 N N . SER A 1 763 ? 29.941 -28.026 -12.666 1.00 96.69 763 SER A N 1
ATOM 5837 C CA . SER A 1 763 ? 29.678 -27.619 -11.289 1.00 96.69 763 SER A CA 1
ATOM 5838 C C . SER A 1 763 ? 30.548 -26.443 -10.846 1.00 96.69 763 SER A C 1
ATOM 5840 O O . SER A 1 763 ? 31.740 -26.395 -11.157 1.00 96.69 763 SER A O 1
ATOM 5842 N N . LEU A 1 764 ? 29.969 -25.529 -10.067 1.00 96.50 764 LEU A N 1
ATOM 5843 C CA . LEU A 1 764 ? 30.705 -24.419 -9.465 1.00 96.50 764 LEU A CA 1
ATOM 5844 C C . LEU A 1 764 ? 31.684 -24.896 -8.388 1.00 96.50 764 LEU A C 1
ATOM 5846 O O . LEU A 1 764 ? 31.321 -25.651 -7.479 1.00 96.50 764 LEU A O 1
ATOM 5850 N N . SER A 1 765 ? 32.917 -24.396 -8.457 1.00 96.38 765 SER A N 1
ATOM 5851 C CA . SER A 1 765 ? 33.891 -24.511 -7.371 1.00 96.38 765 SER A CA 1
ATOM 5852 C C . SER A 1 765 ? 33.552 -23.574 -6.207 1.00 96.38 765 SER A C 1
ATOM 5854 O O . SER A 1 765 ? 32.774 -22.629 -6.339 1.00 96.38 765 SER A O 1
ATOM 5856 N N . GLN A 1 766 ? 34.191 -23.793 -5.055 1.00 95.31 766 GLN A N 1
ATOM 5857 C CA . GLN A 1 766 ? 34.034 -22.920 -3.888 1.00 95.31 766 GLN A CA 1
ATOM 5858 C C . GLN A 1 766 ? 34.451 -21.468 -4.163 1.00 95.31 766 GLN A C 1
ATOM 5860 O O . GLN A 1 766 ? 33.804 -20.545 -3.676 1.00 95.31 766 GLN A O 1
ATOM 5865 N N . ILE A 1 767 ? 35.508 -21.261 -4.952 1.00 94.81 767 ILE A N 1
ATOM 5866 C CA . ILE A 1 767 ? 36.013 -19.924 -5.289 1.00 94.81 767 ILE A CA 1
ATOM 5867 C C . ILE A 1 767 ? 35.013 -19.189 -6.188 1.00 94.81 767 ILE A C 1
ATOM 5869 O O . ILE A 1 767 ? 34.698 -18.029 -5.937 1.00 94.81 767 ILE A O 1
ATOM 5873 N N . GLU A 1 768 ? 34.469 -19.873 -7.196 1.00 95.75 768 GLU A N 1
ATOM 5874 C CA . GLU A 1 768 ? 33.465 -19.298 -8.100 1.00 95.75 768 GLU A CA 1
ATOM 5875 C C . GLU A 1 768 ? 32.160 -18.976 -7.364 1.00 95.75 768 GLU A C 1
ATOM 5877 O O . GLU A 1 768 ? 31.615 -17.888 -7.533 1.00 95.75 768 GLU A O 1
ATOM 5882 N N . ALA A 1 769 ? 31.693 -19.877 -6.494 1.00 96.00 769 ALA A N 1
ATOM 5883 C CA . ALA A 1 769 ? 30.522 -19.633 -5.657 1.00 96.00 769 ALA A CA 1
ATOM 5884 C C . ALA A 1 769 ? 30.713 -18.404 -4.750 1.00 96.00 769 ALA A C 1
ATOM 5886 O O . ALA A 1 769 ? 29.826 -17.559 -4.664 1.00 96.00 769 ALA A O 1
ATOM 5887 N N . LEU A 1 770 ? 31.883 -18.260 -4.114 1.00 95.12 770 LEU A N 1
ATOM 5888 C CA . LEU A 1 770 ? 32.200 -17.087 -3.292 1.00 95.12 770 LEU A CA 1
ATOM 5889 C C . LEU A 1 770 ? 32.195 -15.787 -4.105 1.00 95.12 770 LEU A C 1
ATOM 5891 O O . LEU A 1 770 ? 31.685 -14.784 -3.613 1.00 95.12 770 LEU A O 1
ATOM 5895 N N . ALA A 1 771 ? 32.727 -15.799 -5.329 1.00 94.69 771 ALA A N 1
ATOM 5896 C CA . ALA A 1 771 ? 32.725 -14.625 -6.200 1.00 94.69 771 ALA A CA 1
ATOM 5897 C C . ALA A 1 771 ? 31.295 -14.187 -6.573 1.00 94.69 771 ALA A C 1
ATOM 5899 O O . ALA A 1 771 ? 30.974 -13.004 -6.488 1.00 94.69 771 ALA A O 1
ATOM 5900 N N . LEU A 1 772 ? 30.411 -15.135 -6.903 1.00 95.69 772 LEU A N 1
ATOM 5901 C CA . LEU A 1 772 ? 29.004 -14.839 -7.205 1.00 95.69 772 LEU A CA 1
ATOM 5902 C C . LEU A 1 772 ? 28.251 -14.278 -5.987 1.00 95.69 772 LEU A C 1
ATOM 5904 O O . LEU A 1 772 ? 27.514 -13.303 -6.115 1.00 95.69 772 LEU A O 1
ATOM 5908 N N . ILE A 1 773 ? 28.480 -14.834 -4.792 1.00 95.25 773 ILE A N 1
ATOM 5909 C CA . ILE A 1 773 ? 27.881 -14.314 -3.552 1.00 95.25 773 ILE A CA 1
ATOM 5910 C C . ILE A 1 773 ? 28.404 -12.916 -3.206 1.00 95.25 773 ILE A C 1
ATOM 5912 O O . ILE A 1 773 ? 27.654 -12.094 -2.685 1.00 95.25 773 ILE A O 1
ATOM 5916 N N . GLN A 1 774 ? 29.670 -12.605 -3.494 1.00 94.38 774 GLN A N 1
ATOM 5917 C CA . GLN A 1 774 ? 30.193 -11.249 -3.303 1.00 94.38 774 GLN A CA 1
ATOM 5918 C C . GLN A 1 774 ? 29.471 -10.232 -4.195 1.00 94.38 774 GLN A C 1
ATOM 5920 O O . GLN A 1 774 ? 29.112 -9.157 -3.708 1.00 94.38 774 GLN A O 1
ATOM 5925 N N . GLU A 1 775 ? 29.201 -10.584 -5.455 1.00 95.31 775 GLU A N 1
ATOM 5926 C CA . GLU A 1 775 ? 28.385 -9.756 -6.350 1.00 95.31 775 GLU A CA 1
ATOM 5927 C C . GLU A 1 775 ? 26.943 -9.626 -5.838 1.00 95.31 775 GLU A C 1
ATOM 5929 O O . GLU A 1 775 ? 26.396 -8.524 -5.830 1.00 95.31 775 GLU A O 1
ATOM 5934 N N . GLU A 1 776 ? 26.338 -10.707 -5.335 1.00 95.44 776 GLU A N 1
ATOM 5935 C CA . GLU A 1 776 ? 25.005 -10.662 -4.717 1.00 95.44 776 GLU A CA 1
ATOM 5936 C C . GLU A 1 776 ? 24.965 -9.719 -3.503 1.00 95.44 776 GLU A C 1
ATOM 5938 O O . GLU A 1 776 ? 24.049 -8.908 -3.372 1.00 95.44 776 GLU A O 1
ATOM 5943 N N . CYS A 1 777 ? 25.968 -9.778 -2.621 1.00 93.00 777 CYS A N 1
ATOM 5944 C CA . CYS A 1 777 ? 26.070 -8.884 -1.468 1.00 93.00 777 CYS A CA 1
ATOM 5945 C C . CYS A 1 777 ? 26.238 -7.419 -1.884 1.00 93.00 777 CYS A C 1
ATOM 5947 O O . CYS A 1 777 ? 25.613 -6.549 -1.276 1.00 93.00 777 CYS A O 1
ATOM 5949 N N . TRP A 1 778 ? 27.059 -7.146 -2.904 1.00 94.56 778 TRP A N 1
ATOM 5950 C CA . TRP A 1 778 ? 27.199 -5.803 -3.467 1.00 94.56 778 TRP A CA 1
ATOM 5951 C C . TRP A 1 778 ? 25.848 -5.277 -3.962 1.00 94.56 778 TRP A C 1
ATOM 5953 O O . TRP A 1 778 ? 25.430 -4.191 -3.553 1.00 94.56 778 TRP A O 1
ATOM 5963 N N . LEU A 1 779 ? 25.140 -6.067 -4.775 1.00 93.38 779 LEU A N 1
ATOM 5964 C CA . LEU A 1 779 ? 23.856 -5.662 -5.340 1.00 93.38 779 LEU A CA 1
ATOM 5965 C C . LEU A 1 779 ? 22.794 -5.465 -4.252 1.00 93.38 779 LEU A C 1
ATOM 5967 O O . LEU A 1 779 ? 22.052 -4.490 -4.288 1.00 93.38 779 LEU A O 1
ATOM 5971 N N . ARG A 1 780 ? 22.759 -6.339 -3.241 1.00 91.56 780 ARG A N 1
ATOM 5972 C CA . ARG A 1 780 ? 21.846 -6.220 -2.095 1.00 91.56 780 ARG A CA 1
ATOM 5973 C C . ARG A 1 780 ? 22.051 -4.909 -1.335 1.00 91.56 780 ARG A C 1
ATOM 5975 O O . ARG A 1 780 ? 21.076 -4.247 -0.997 1.00 91.56 780 ARG A O 1
ATOM 5982 N N . SER A 1 781 ? 23.302 -4.525 -1.068 1.00 88.31 781 SER A N 1
ATOM 5983 C CA . SER A 1 781 ? 23.610 -3.241 -0.422 1.00 88.31 781 SER A CA 1
ATOM 5984 C C . SER A 1 781 ? 23.217 -2.048 -1.293 1.00 88.31 781 SER A C 1
ATOM 5986 O O . SER A 1 781 ? 22.702 -1.064 -0.767 1.00 88.31 781 SER A O 1
ATOM 5988 N N . LEU A 1 782 ? 23.421 -2.146 -2.609 1.00 86.62 782 LEU A N 1
ATOM 5989 C CA . LEU A 1 782 ? 23.029 -1.107 -3.555 1.00 86.62 782 LEU A CA 1
ATOM 5990 C C . LEU A 1 782 ? 21.503 -0.918 -3.589 1.00 86.62 782 LEU A C 1
ATOM 5992 O O . LEU A 1 782 ? 21.035 0.198 -3.382 1.00 86.62 782 LEU A O 1
ATOM 5996 N N . VAL A 1 783 ? 20.730 -1.995 -3.761 1.00 81.94 783 VAL A N 1
ATOM 5997 C CA . VAL A 1 783 ? 19.255 -1.947 -3.769 1.00 81.94 783 VAL A CA 1
ATOM 5998 C C . VAL A 1 783 ? 18.717 -1.406 -2.443 1.00 81.94 783 VAL A C 1
ATOM 6000 O O . VAL A 1 783 ? 17.914 -0.482 -2.457 1.00 81.94 783 VAL A O 1
ATOM 6003 N N . ALA A 1 784 ? 19.233 -1.870 -1.300 1.00 79.12 784 ALA A N 1
ATOM 6004 C CA . ALA A 1 784 ? 18.814 -1.350 0.004 1.00 79.12 784 ALA A CA 1
ATOM 6005 C C . ALA A 1 784 ? 19.093 0.159 0.160 1.00 79.12 784 ALA A C 1
ATOM 6007 O O . ALA A 1 784 ? 18.294 0.881 0.754 1.00 79.12 784 ALA A O 1
ATOM 6008 N N . SER A 1 785 ? 20.212 0.654 -0.387 1.00 80.62 785 SER A N 1
ATOM 6009 C CA . SER A 1 785 ? 20.504 2.095 -0.395 1.00 80.62 785 SER A CA 1
ATOM 6010 C C . SER A 1 785 ? 19.514 2.879 -1.262 1.00 80.62 785 SER A C 1
ATOM 6012 O O . SER A 1 785 ? 19.082 3.962 -0.874 1.00 80.62 785 SER A O 1
ATOM 6014 N N . TRP A 1 786 ? 19.100 2.310 -2.397 1.00 77.62 786 TRP A N 1
ATOM 6015 C CA . TRP A 1 786 ? 18.127 2.914 -3.304 1.00 77.62 786 TRP A CA 1
ATOM 6016 C C . TRP A 1 786 ? 16.727 2.955 -2.701 1.00 77.62 786 TRP A C 1
ATOM 6018 O O . TRP A 1 786 ? 16.055 3.977 -2.772 1.00 77.62 786 TRP A O 1
ATOM 6028 N N . GLU A 1 787 ? 16.291 1.880 -2.056 1.00 68.81 787 GLU A N 1
ATOM 6029 C CA . GLU A 1 787 ? 14.987 1.832 -1.391 1.00 68.81 787 GLU A CA 1
ATOM 6030 C C . GLU A 1 787 ? 14.890 2.834 -0.231 1.00 68.81 787 GLU A C 1
ATOM 6032 O O . GLU A 1 787 ? 13.821 3.391 0.005 1.00 68.81 787 GLU A O 1
ATOM 6037 N N . ALA A 1 788 ? 16.006 3.117 0.450 1.00 68.00 788 ALA A N 1
ATOM 6038 C CA . ALA A 1 788 ? 16.059 4.101 1.529 1.00 68.00 788 ALA A CA 1
ATOM 6039 C C . ALA A 1 788 ? 16.080 5.563 1.041 1.00 68.00 788 ALA A C 1
ATOM 6041 O O . ALA A 1 788 ? 15.627 6.443 1.767 1.00 68.00 788 ALA A O 1
ATOM 6042 N N . GLN A 1 789 ? 16.632 5.835 -0.148 1.00 59.91 789 GLN A N 1
ATOM 6043 C CA . GLN A 1 789 ? 16.923 7.199 -0.625 1.00 59.91 789 GLN A CA 1
ATOM 6044 C C . GLN A 1 789 ? 16.111 7.624 -1.862 1.00 59.91 789 GLN A C 1
ATOM 6046 O O . GLN A 1 789 ? 16.177 8.784 -2.245 1.00 59.91 789 GLN A O 1
ATOM 6051 N N . SER A 1 790 ? 15.352 6.712 -2.489 1.00 52.41 790 SER A N 1
ATOM 6052 C CA . SER A 1 790 ? 14.593 6.921 -3.737 1.00 52.41 790 SER A CA 1
ATOM 6053 C C . SER A 1 790 ? 15.439 7.556 -4.864 1.00 52.41 790 SER A C 1
ATOM 6055 O O . SER A 1 790 ? 15.346 8.755 -5.117 1.00 52.41 790 SER A O 1
ATOM 6057 N N . PRO A 1 791 ? 16.258 6.785 -5.608 1.00 51.28 791 PRO A N 1
ATOM 6058 C CA . PRO A 1 791 ? 17.303 7.308 -6.500 1.00 51.28 791 PRO A CA 1
ATOM 6059 C C . PRO A 1 791 ? 16.784 7.911 -7.823 1.00 51.28 791 PRO A C 1
ATOM 6061 O O . PRO A 1 791 ? 17.476 7.870 -8.846 1.00 51.28 791 PRO A O 1
ATOM 6064 N N . ARG A 1 792 ? 15.547 8.424 -7.880 1.00 48.81 792 ARG A N 1
ATOM 6065 C CA . ARG A 1 792 ? 14.974 8.968 -9.122 1.00 48.81 792 ARG A CA 1
ATOM 6066 C C . ARG A 1 792 ? 15.818 10.168 -9.583 1.00 48.81 792 ARG A C 1
ATOM 6068 O O . ARG A 1 792 ? 15.719 11.255 -9.037 1.00 48.81 792 ARG A O 1
ATOM 6075 N N . GLY A 1 793 ? 16.660 9.947 -10.597 1.00 49.50 793 GLY A N 1
ATOM 6076 C CA . GLY A 1 793 ? 17.525 10.970 -11.196 1.00 49.50 793 GLY A CA 1
ATOM 6077 C C . GLY A 1 793 ? 18.951 11.070 -10.634 1.00 49.50 793 GLY A C 1
ATOM 6078 O O . GLY A 1 793 ? 19.715 11.885 -11.141 1.00 49.50 793 GLY A O 1
ATOM 6079 N N . SER A 1 794 ? 19.349 10.231 -9.668 1.00 56.50 794 SER A N 1
ATOM 6080 C CA . SER A 1 794 ? 20.643 10.353 -8.966 1.00 56.50 794 SER A CA 1
ATOM 6081 C C . SER A 1 794 ? 21.868 9.810 -9.721 1.00 56.50 794 SER A C 1
ATOM 6083 O O . SER A 1 794 ? 22.992 10.026 -9.280 1.00 56.50 794 SER A O 1
ATOM 6085 N N . PHE A 1 795 ? 21.681 9.086 -10.830 1.00 63.97 795 PHE A N 1
ATOM 6086 C CA . PHE A 1 795 ? 22.772 8.471 -11.606 1.00 63.97 795 PHE A CA 1
ATOM 6087 C C . PHE A 1 795 ? 22.964 9.163 -12.943 1.00 63.97 795 PHE A C 1
ATOM 6089 O O . PHE A 1 795 ? 21.979 9.418 -13.636 1.00 63.97 795 PHE A O 1
ATOM 6096 N N . SER A 1 796 ? 24.201 9.394 -13.384 1.00 76.06 796 SER A N 1
ATOM 6097 C CA . SER A 1 796 ? 24.424 9.791 -14.778 1.00 76.06 796 SER A CA 1
ATOM 6098 C C . SER A 1 796 ? 23.963 8.672 -15.740 1.00 76.06 796 SER A C 1
ATOM 6100 O O . SER A 1 796 ? 23.831 7.513 -15.329 1.00 76.06 796 SER A O 1
ATOM 6102 N N . PRO A 1 797 ? 23.656 8.971 -17.017 1.00 76.75 797 PRO A N 1
ATOM 6103 C CA . PRO A 1 797 ? 23.333 7.938 -18.006 1.00 76.75 797 PRO A CA 1
ATOM 6104 C C . PRO A 1 797 ? 24.420 6.860 -18.126 1.00 76.75 797 PRO A C 1
ATOM 6106 O O . PRO A 1 797 ? 24.099 5.680 -18.272 1.00 76.75 797 PRO A O 1
ATOM 6109 N N . ASP A 1 798 ? 25.686 7.260 -18.006 1.00 82.00 798 ASP A N 1
ATOM 6110 C CA . ASP A 1 798 ? 26.830 6.354 -18.066 1.00 82.00 798 ASP A CA 1
ATOM 6111 C C . ASP A 1 798 ? 26.913 5.457 -16.830 1.00 82.00 798 ASP A C 1
ATOM 6113 O O . ASP A 1 798 ? 27.154 4.258 -16.969 1.00 82.00 798 ASP A O 1
ATOM 6117 N N . ASP A 1 799 ? 26.639 5.990 -15.636 1.00 82.62 799 ASP A N 1
ATOM 6118 C CA . ASP A 1 799 ? 26.598 5.187 -14.407 1.00 82.62 799 ASP A CA 1
ATOM 6119 C C . ASP A 1 799 ? 25.473 4.154 -14.464 1.00 82.62 799 ASP A C 1
ATOM 6121 O O . ASP A 1 799 ? 25.677 2.986 -14.138 1.00 82.62 799 ASP A O 1
ATOM 6125 N N . ALA A 1 800 ? 24.289 4.557 -14.931 1.00 81.88 800 ALA A N 1
ATOM 6126 C CA . ALA A 1 800 ? 23.159 3.649 -15.084 1.00 81.88 800 ALA A CA 1
ATOM 6127 C C . ALA A 1 800 ? 23.467 2.515 -16.072 1.00 81.88 800 ALA A C 1
ATOM 6129 O O . ALA A 1 800 ? 23.147 1.356 -15.803 1.00 81.88 800 ALA A O 1
ATOM 6130 N N . LYS A 1 801 ? 24.135 2.833 -17.188 1.00 85.75 801 LYS A N 1
ATOM 6131 C CA . LYS A 1 801 ? 24.578 1.840 -18.170 1.00 85.75 801 LYS A CA 1
ATOM 6132 C C . LYS A 1 801 ? 25.628 0.893 -17.583 1.00 85.75 801 LYS A C 1
ATOM 6134 O O . LYS A 1 801 ? 25.498 -0.318 -17.731 1.00 85.75 801 LYS A O 1
ATOM 6139 N N . GLN A 1 802 ? 26.633 1.414 -16.878 1.00 89.62 802 GLN A N 1
ATOM 6140 C CA . GLN A 1 802 ? 27.668 0.597 -16.232 1.00 89.62 802 GLN A CA 1
ATOM 6141 C C . GLN A 1 802 ? 27.090 -0.332 -15.157 1.00 89.62 802 GLN A C 1
ATOM 6143 O O . GLN A 1 802 ? 27.510 -1.487 -15.033 1.00 89.62 802 GLN A O 1
ATOM 6148 N N . LEU A 1 803 ? 26.118 0.158 -14.384 1.00 90.12 803 LEU A N 1
ATOM 6149 C CA . LEU A 1 803 ? 25.396 -0.637 -13.396 1.00 90.12 803 LEU A CA 1
ATOM 6150 C C . LEU A 1 803 ? 24.616 -1.762 -14.064 1.00 90.12 803 LEU A C 1
ATOM 6152 O O . LEU A 1 803 ? 24.732 -2.912 -13.647 1.00 90.12 803 LEU A O 1
ATOM 6156 N N . GLU A 1 804 ? 23.876 -1.449 -15.124 1.00 90.56 804 GLU A N 1
ATOM 6157 C CA . GLU A 1 804 ? 23.135 -2.444 -15.885 1.00 90.56 804 GLU A CA 1
ATOM 6158 C C . GLU A 1 804 ? 24.059 -3.512 -16.494 1.00 90.56 804 GLU A C 1
ATOM 6160 O O . GLU A 1 804 ? 23.798 -4.705 -16.353 1.00 90.56 804 GLU A O 1
ATOM 6165 N N . GLU A 1 805 ? 25.184 -3.111 -17.092 1.00 91.75 805 GLU A N 1
ATOM 6166 C CA . GLU A 1 805 ? 26.193 -4.030 -17.632 1.00 91.75 805 GLU A CA 1
ATOM 6167 C C . GLU A 1 805 ? 26.840 -4.895 -16.542 1.00 91.75 805 GLU A C 1
ATOM 6169 O O . GLU A 1 805 ? 27.169 -6.060 -16.769 1.00 91.75 805 GLU A O 1
ATOM 6174 N N . ARG A 1 806 ? 27.055 -4.361 -15.334 1.00 94.00 806 ARG A N 1
ATOM 6175 C CA . ARG A 1 806 ? 27.536 -5.165 -14.202 1.00 94.00 806 ARG A CA 1
ATOM 6176 C C . ARG A 1 806 ? 26.483 -6.168 -13.739 1.00 94.00 806 ARG A C 1
ATOM 6178 O O . ARG A 1 806 ? 26.829 -7.328 -13.530 1.00 94.00 806 ARG A O 1
ATOM 6185 N N . ILE A 1 807 ? 25.223 -5.750 -13.629 1.00 93.81 807 ILE A N 1
ATOM 6186 C CA . ILE A 1 807 ? 24.117 -6.636 -13.255 1.00 93.81 807 ILE A CA 1
ATOM 6187 C C . ILE A 1 807 ? 23.985 -7.764 -14.291 1.00 93.81 807 ILE A C 1
ATOM 6189 O O . ILE A 1 807 ? 24.032 -8.937 -13.926 1.00 93.81 807 ILE A O 1
ATOM 6193 N N . GLY A 1 808 ? 23.930 -7.428 -15.582 1.00 91.38 808 GLY A N 1
ATOM 6194 C CA . GLY A 1 808 ? 23.789 -8.399 -16.671 1.00 91.38 808 GLY A CA 1
ATOM 6195 C C . GLY A 1 808 ? 24.984 -9.343 -16.855 1.00 91.38 808 GLY A C 1
ATOM 6196 O O . GLY A 1 808 ? 24.841 -10.393 -17.468 1.00 91.38 808 GLY A O 1
ATOM 6197 N N . ARG A 1 809 ? 26.167 -9.022 -16.313 1.00 91.75 809 ARG A N 1
ATOM 6198 C CA . ARG A 1 809 ? 27.319 -9.944 -16.316 1.00 91.75 809 ARG A CA 1
ATOM 6199 C C . ARG A 1 809 ? 27.203 -11.050 -15.270 1.00 91.75 809 ARG A C 1
ATOM 6201 O O . ARG A 1 809 ? 27.661 -12.163 -15.518 1.00 91.75 809 ARG A O 1
ATOM 6208 N N . SER A 1 810 ? 26.630 -10.742 -14.109 1.00 92.94 810 SER A N 1
ATOM 6209 C CA . SER A 1 810 ? 26.634 -11.641 -12.947 1.00 92.94 810 SER A CA 1
ATOM 6210 C C . SER A 1 810 ? 25.306 -12.380 -12.763 1.00 92.94 810 SER A C 1
ATOM 6212 O O . SER A 1 810 ? 25.293 -13.536 -12.333 1.00 92.94 810 SER A O 1
ATOM 6214 N N . PHE A 1 811 ? 24.183 -11.747 -13.111 1.00 95.94 811 PHE A N 1
ATOM 6215 C CA . PHE A 1 811 ? 22.838 -12.224 -12.792 1.00 95.94 811 PHE A CA 1
ATOM 6216 C C . PHE A 1 811 ? 22.037 -12.531 -14.055 1.00 95.94 811 PHE A C 1
ATOM 6218 O O . PHE A 1 811 ? 21.974 -11.707 -14.958 1.00 95.94 811 PHE A O 1
ATOM 6225 N N . SER A 1 812 ? 21.394 -13.701 -14.089 1.00 89.44 812 SER A N 1
ATOM 6226 C CA . SER A 1 812 ? 20.624 -14.171 -15.251 1.00 89.44 812 SER A CA 1
ATOM 6227 C C . SER A 1 812 ? 19.123 -14.275 -14.979 1.00 89.44 812 SER A C 1
ATOM 6229 O O . SER A 1 812 ? 18.314 -14.081 -15.882 1.00 89.44 812 SER A O 1
ATOM 6231 N N . GLN A 1 813 ? 18.748 -14.610 -13.740 1.00 94.50 813 GLN A N 1
ATOM 6232 C CA . GLN A 1 813 ? 17.366 -14.782 -13.292 1.00 94.50 813 GLN A CA 1
ATOM 6233 C C . GLN A 1 813 ? 17.319 -14.638 -11.767 1.00 94.50 813 GLN A C 1
ATOM 6235 O O . GLN A 1 813 ? 17.246 -15.622 -11.034 1.00 94.50 813 GLN A O 1
ATOM 6240 N N . HIS A 1 814 ? 17.452 -13.405 -11.282 1.00 97.19 814 HIS A N 1
ATOM 6241 C CA . HIS A 1 814 ? 17.667 -13.126 -9.863 1.00 97.19 814 HIS A CA 1
ATOM 6242 C C . HIS A 1 814 ? 16.728 -12.027 -9.359 1.00 97.19 814 HIS A C 1
ATOM 6244 O O . HIS A 1 814 ? 16.669 -10.961 -9.970 1.00 97.19 814 HIS A O 1
ATOM 6250 N N . SER A 1 815 ? 16.066 -12.234 -8.215 1.00 95.44 815 SER A N 1
ATOM 6251 C CA . SER A 1 815 ? 15.100 -11.274 -7.654 1.00 95.44 815 SER A CA 1
ATOM 6252 C C . SER A 1 815 ? 15.733 -9.911 -7.367 1.00 95.44 815 SER A C 1
ATOM 6254 O O . SER A 1 815 ? 15.264 -8.899 -7.873 1.00 95.44 815 SER A O 1
ATOM 6256 N N . LEU A 1 816 ? 16.889 -9.876 -6.692 1.00 92.88 816 LEU A N 1
ATOM 6257 C CA . LEU A 1 816 ? 17.651 -8.632 -6.491 1.00 92.88 816 LEU A CA 1
ATOM 6258 C C . LEU A 1 816 ? 17.999 -7.899 -7.798 1.00 92.88 816 LEU A C 1
ATOM 6260 O O . LEU A 1 816 ? 17.942 -6.671 -7.842 1.00 92.88 816 LEU A O 1
ATOM 6264 N N . ALA A 1 817 ? 18.350 -8.631 -8.861 1.00 95.19 817 ALA A N 1
ATOM 6265 C CA . ALA A 1 817 ? 18.610 -8.026 -10.166 1.00 95.19 817 ALA A CA 1
ATOM 6266 C C . ALA A 1 817 ? 17.326 -7.458 -10.777 1.00 95.19 817 ALA A C 1
ATOM 6268 O O . ALA A 1 817 ? 17.347 -6.343 -11.284 1.00 95.19 817 ALA A O 1
ATOM 6269 N N . ASN A 1 818 ? 16.201 -8.167 -10.663 1.00 93.38 818 ASN A N 1
ATOM 6270 C CA . ASN A 1 818 ? 14.890 -7.661 -11.066 1.00 93.38 818 ASN A CA 1
ATOM 6271 C C . ASN A 1 818 ? 14.496 -6.381 -10.305 1.00 93.38 818 ASN A C 1
ATOM 6273 O O . ASN A 1 818 ? 13.989 -5.447 -10.925 1.00 93.38 818 ASN A O 1
ATOM 6277 N N . ASN A 1 819 ? 14.779 -6.296 -9.003 1.00 87.88 819 ASN A N 1
ATOM 6278 C CA . ASN A 1 819 ? 14.484 -5.108 -8.195 1.00 87.88 819 ASN A CA 1
ATOM 6279 C C . ASN A 1 819 ? 15.362 -3.922 -8.623 1.00 87.88 819 ASN A C 1
ATOM 6281 O O . ASN A 1 819 ? 14.855 -2.830 -8.881 1.00 87.88 819 ASN A O 1
ATOM 6285 N N . ALA A 1 820 ? 16.667 -4.150 -8.812 1.00 89.06 820 ALA A N 1
ATOM 6286 C CA . ALA A 1 820 ? 17.583 -3.137 -9.337 1.00 89.06 820 ALA A CA 1
ATOM 6287 C C . ALA A 1 820 ? 17.176 -2.653 -10.742 1.00 89.06 820 ALA A C 1
ATOM 6289 O O . ALA A 1 820 ? 17.152 -1.451 -11.007 1.00 89.06 820 ALA A O 1
ATOM 6290 N N . LEU A 1 821 ? 16.792 -3.577 -11.628 1.00 89.50 821 LEU A N 1
ATOM 6291 C CA . LEU A 1 821 ? 16.256 -3.263 -12.952 1.00 89.50 821 LEU A CA 1
ATOM 6292 C C . LEU A 1 821 ? 14.938 -2.487 -12.867 1.00 89.50 821 LEU A C 1
ATOM 6294 O O . LEU A 1 821 ? 14.704 -1.618 -13.697 1.00 89.50 821 LEU A O 1
ATOM 6298 N N . GLY A 1 822 ? 14.099 -2.724 -11.857 1.00 85.25 822 GLY A N 1
ATOM 6299 C CA . GLY A 1 822 ? 12.912 -1.907 -11.595 1.00 85.25 822 GLY A CA 1
ATOM 6300 C C . GLY A 1 822 ? 13.256 -0.429 -11.390 1.00 85.25 822 GLY A C 1
ATOM 6301 O O . GLY A 1 822 ? 12.672 0.435 -12.046 1.00 85.25 822 GLY A O 1
ATOM 6302 N N . HIS A 1 823 ? 14.261 -0.139 -10.559 1.00 82.44 823 HIS A N 1
ATOM 6303 C CA . HIS A 1 823 ? 14.748 1.229 -10.343 1.00 82.44 823 HIS A CA 1
ATOM 6304 C C . HIS A 1 823 ? 15.373 1.839 -11.606 1.00 82.44 823 HIS A C 1
ATOM 6306 O O . HIS A 1 823 ? 15.054 2.976 -11.964 1.00 82.44 823 HIS A O 1
ATOM 6312 N N . LEU A 1 824 ? 16.230 1.088 -12.306 1.00 85.00 824 LEU A N 1
ATOM 6313 C CA . LEU A 1 824 ? 16.867 1.554 -13.542 1.00 85.00 824 LEU A CA 1
ATOM 6314 C C . LEU A 1 824 ? 15.838 1.798 -14.655 1.00 85.00 824 LEU A C 1
ATOM 6316 O O . LEU A 1 824 ? 15.916 2.812 -15.344 1.00 85.00 824 LEU A O 1
ATOM 6320 N N . GLY A 1 825 ? 14.846 0.920 -14.801 1.00 83.62 825 GLY A N 1
ATOM 6321 C CA . GLY A 1 825 ? 13.767 1.046 -15.781 1.00 83.62 825 GLY A CA 1
ATOM 6322 C C . GLY A 1 825 ? 12.917 2.289 -15.542 1.00 83.62 825 GLY A C 1
ATOM 6323 O O . GLY A 1 825 ? 12.712 3.071 -16.468 1.00 83.62 825 GLY A O 1
ATOM 6324 N N . ALA A 1 826 ? 12.515 2.532 -14.289 1.00 77.38 826 ALA A N 1
ATOM 6325 C CA . ALA A 1 826 ? 11.803 3.753 -13.917 1.00 77.38 826 ALA A CA 1
ATOM 6326 C C . ALA A 1 826 ? 12.627 5.009 -14.246 1.00 77.38 826 ALA A C 1
ATOM 6328 O O . ALA A 1 826 ? 12.114 5.962 -14.825 1.00 77.38 826 ALA A O 1
ATOM 6329 N N . MET A 1 827 ? 13.929 5.006 -13.947 1.00 78.31 827 MET A N 1
ATOM 6330 C CA . MET A 1 827 ? 14.815 6.120 -14.288 1.00 78.31 827 MET A CA 1
ATOM 6331 C C . MET A 1 827 ? 14.896 6.360 -15.809 1.00 78.31 827 MET A C 1
ATOM 6333 O O . MET A 1 827 ? 14.817 7.508 -16.249 1.00 78.31 827 MET A O 1
ATOM 6337 N N . GLN A 1 828 ? 15.042 5.305 -16.620 1.00 83.31 828 GLN A N 1
ATOM 6338 C CA . GLN A 1 828 ? 15.081 5.437 -18.083 1.00 83.31 828 GLN A CA 1
ATOM 6339 C C . GLN A 1 828 ? 13.755 5.967 -18.641 1.00 83.31 828 GLN A C 1
ATOM 6341 O O . GLN A 1 828 ? 13.770 6.804 -19.545 1.00 83.31 828 GLN A O 1
ATOM 6346 N N . PHE A 1 829 ? 12.629 5.543 -18.060 1.00 79.12 829 PHE A N 1
ATOM 6347 C CA . PHE A 1 829 ? 11.304 6.062 -18.388 1.00 79.12 829 PHE A CA 1
ATOM 6348 C C . PHE A 1 829 ? 11.205 7.573 -18.132 1.00 79.12 829 PHE A C 1
ATOM 6350 O O . PHE A 1 829 ? 10.868 8.323 -19.045 1.00 79.12 829 PHE A O 1
ATOM 6357 N N . PHE A 1 830 ? 11.602 8.053 -16.945 1.00 75.88 830 PHE A N 1
ATOM 6358 C CA . PHE A 1 830 ? 11.597 9.494 -16.631 1.00 75.88 830 PHE A CA 1
ATOM 6359 C C . PHE A 1 830 ? 12.494 10.319 -17.557 1.00 75.88 830 PHE A C 1
ATOM 6361 O O . PHE A 1 830 ? 12.185 11.466 -17.873 1.00 75.88 830 PHE A O 1
ATOM 6368 N N . ARG A 1 831 ? 13.591 9.729 -18.035 1.00 78.94 831 ARG A N 1
ATOM 6369 C CA . ARG A 1 831 ? 14.493 10.352 -19.014 1.00 78.94 831 ARG A CA 1
ATOM 6370 C C . ARG A 1 831 ? 13.995 10.276 -20.453 1.00 78.94 831 ARG A C 1
ATOM 6372 O O . ARG A 1 831 ? 14.701 10.735 -21.347 1.00 78.94 831 ARG A O 1
ATOM 6379 N N . LYS A 1 832 ? 12.816 9.693 -20.689 1.00 82.12 832 LYS A N 1
ATOM 6380 C CA . LYS A 1 832 ? 12.255 9.448 -22.025 1.00 82.12 832 LYS A CA 1
ATOM 6381 C C . LYS A 1 832 ? 13.169 8.587 -22.905 1.00 82.12 832 LYS A C 1
ATOM 6383 O O . LYS A 1 832 ? 13.110 8.648 -24.131 1.00 82.12 832 LYS A O 1
ATOM 6388 N N . ASN A 1 833 ? 14.022 7.762 -22.292 1.00 84.81 833 ASN A N 1
ATOM 6389 C CA . ASN A 1 833 ? 14.832 6.775 -22.996 1.00 84.81 833 ASN A CA 1
ATOM 6390 C C . ASN A 1 833 ? 14.019 5.488 -23.173 1.00 84.81 833 ASN A C 1
ATOM 6392 O O . ASN A 1 833 ? 14.275 4.463 -22.534 1.00 84.81 833 ASN A O 1
ATOM 6396 N N . TRP A 1 834 ? 13.007 5.565 -24.036 1.00 83.25 834 TRP A N 1
ATOM 6397 C CA . TRP A 1 834 ? 12.006 4.514 -24.212 1.00 83.25 834 TRP A CA 1
ATOM 6398 C C . TRP A 1 834 ? 12.612 3.176 -24.630 1.00 83.25 834 TRP A C 1
ATOM 6400 O O . TRP A 1 834 ? 12.169 2.136 -24.164 1.00 83.25 834 TRP A O 1
ATOM 6410 N N . ALA A 1 835 ? 13.669 3.193 -25.448 1.00 84.44 835 ALA A N 1
ATOM 6411 C CA . ALA A 1 835 ? 14.352 1.978 -25.888 1.00 84.44 835 ALA A CA 1
ATOM 6412 C C . ALA A 1 835 ? 15.049 1.234 -24.736 1.00 84.44 835 ALA A C 1
ATOM 6414 O O . ALA A 1 835 ? 15.062 0.004 -24.704 1.00 84.44 835 ALA A O 1
ATOM 6415 N N . ALA A 1 836 ? 15.636 1.961 -23.780 1.00 86.38 836 ALA A N 1
ATOM 6416 C CA . ALA A 1 836 ? 16.204 1.338 -22.589 1.00 86.38 836 ALA A CA 1
ATOM 6417 C C . ALA A 1 836 ? 15.105 0.898 -21.610 1.00 86.38 836 ALA A C 1
ATOM 6419 O O . ALA A 1 836 ? 15.189 -0.202 -21.068 1.00 86.38 836 ALA A O 1
ATOM 6420 N N . ALA A 1 837 ? 14.068 1.720 -21.419 1.00 85.62 837 ALA A N 1
ATOM 6421 C CA . ALA A 1 837 ? 12.953 1.419 -20.524 1.00 85.62 837 ALA A CA 1
ATOM 6422 C C . ALA A 1 837 ? 12.177 0.162 -20.957 1.00 85.62 837 ALA A C 1
ATOM 6424 O O . ALA A 1 837 ? 11.955 -0.731 -20.139 1.00 85.62 837 ALA A O 1
ATOM 6425 N N . SER A 1 838 ? 11.845 0.035 -22.244 1.00 83.31 838 SER A N 1
ATOM 6426 C CA . SER A 1 838 ? 11.158 -1.136 -22.798 1.00 83.31 838 SER A CA 1
ATOM 6427 C C . SER A 1 838 ? 12.014 -2.398 -22.724 1.00 83.31 838 SER A C 1
ATOM 6429 O O . SER A 1 838 ? 11.527 -3.450 -22.314 1.00 83.31 838 SER A O 1
ATOM 6431 N N . ARG A 1 839 ? 13.312 -2.308 -23.043 1.00 89.31 839 ARG A N 1
ATOM 6432 C CA . ARG A 1 839 ? 14.240 -3.438 -22.928 1.00 89.31 839 ARG A CA 1
ATOM 6433 C C . ARG A 1 839 ? 14.326 -3.934 -21.485 1.00 89.31 839 ARG A C 1
ATOM 6435 O O . ARG A 1 839 ? 14.247 -5.137 -21.258 1.00 89.31 839 ARG A O 1
ATOM 6442 N N . ILE A 1 840 ? 14.440 -3.023 -20.517 1.00 89.06 840 ILE A N 1
ATOM 6443 C CA . ILE A 1 840 ? 14.451 -3.364 -19.089 1.00 89.06 840 ILE A CA 1
ATOM 6444 C C . ILE A 1 840 ? 13.112 -3.978 -18.658 1.00 89.06 840 ILE A C 1
ATOM 6446 O O . ILE A 1 840 ? 13.109 -4.989 -17.958 1.00 89.06 840 ILE A O 1
ATOM 6450 N N . ALA A 1 841 ? 11.979 -3.424 -19.094 1.00 85.12 841 ALA A N 1
ATOM 6451 C CA . ALA A 1 841 ? 10.665 -4.001 -18.812 1.00 85.12 841 ALA A CA 1
ATOM 6452 C C . ALA A 1 841 ? 10.532 -5.428 -19.377 1.00 85.12 841 ALA A C 1
ATOM 6454 O O . ALA A 1 841 ? 10.014 -6.309 -18.694 1.00 85.12 841 ALA A O 1
ATOM 6455 N N . GLY A 1 842 ? 11.098 -5.688 -20.561 1.00 85.69 842 GLY A N 1
ATOM 6456 C CA . GLY A 1 842 ? 11.175 -7.026 -21.152 1.00 85.69 842 GLY A CA 1
ATOM 6457 C C . GLY A 1 842 ? 11.978 -7.999 -20.288 1.00 85.69 842 GLY A C 1
ATOM 6458 O O . GLY A 1 842 ? 11.492 -9.081 -19.975 1.00 85.69 842 GLY A O 1
ATOM 6459 N N . LEU A 1 843 ? 13.152 -7.583 -19.798 1.00 90.25 843 LEU A N 1
ATOM 6460 C CA . LEU A 1 843 ? 13.959 -8.397 -18.876 1.00 90.25 843 LEU A CA 1
ATOM 6461 C C . LEU A 1 843 ? 13.197 -8.749 -17.588 1.00 90.25 843 LEU A C 1
ATOM 6463 O O . LEU A 1 843 ? 13.293 -9.874 -17.096 1.00 90.25 843 LEU A O 1
ATOM 6467 N N . ARG A 1 844 ? 12.425 -7.803 -17.039 1.00 90.62 844 ARG A N 1
ATOM 6468 C CA . ARG A 1 844 ? 11.613 -8.026 -15.830 1.00 90.62 844 ARG A CA 1
ATOM 6469 C C . ARG A 1 844 ? 10.445 -8.977 -16.086 1.00 90.62 844 ARG A C 1
ATOM 6471 O O . ARG A 1 844 ? 10.190 -9.859 -15.267 1.00 90.62 844 ARG A O 1
ATOM 6478 N N . ARG A 1 845 ? 9.769 -8.841 -17.231 1.00 86.81 845 ARG A N 1
ATOM 6479 C CA . ARG A 1 845 ? 8.730 -9.776 -17.685 1.00 86.81 845 ARG A CA 1
ATOM 6480 C C . ARG A 1 845 ? 9.279 -11.196 -17.795 1.00 86.81 845 ARG A C 1
ATOM 6482 O O . ARG A 1 845 ? 8.674 -12.128 -17.261 1.00 86.81 845 ARG A O 1
ATOM 6489 N N . ASP A 1 846 ? 10.426 -11.344 -18.452 1.00 88.81 846 ASP A N 1
ATOM 6490 C CA . ASP A 1 846 ? 11.070 -12.638 -18.670 1.00 88.81 846 ASP A CA 1
ATOM 6491 C C . ASP A 1 846 ? 11.479 -13.265 -17.332 1.00 88.81 846 ASP A C 1
ATOM 6493 O O . ASP A 1 846 ? 11.193 -14.438 -17.085 1.00 88.81 846 ASP A O 1
ATOM 6497 N N . PHE A 1 847 ? 12.040 -12.469 -16.413 1.00 92.69 847 PHE A N 1
ATOM 6498 C CA . PHE A 1 847 ? 12.307 -12.911 -15.045 1.00 92.69 847 PHE A CA 1
ATOM 6499 C C . PHE A 1 847 ? 11.040 -13.402 -14.333 1.00 92.69 847 PHE A C 1
ATOM 6501 O O . PHE A 1 847 ? 11.063 -14.499 -13.780 1.00 92.69 847 PHE A O 1
ATOM 6508 N N . ALA A 1 848 ? 9.943 -12.637 -14.358 1.00 86.50 848 ALA A N 1
ATOM 6509 C CA . ALA A 1 848 ? 8.704 -13.009 -13.674 1.00 86.50 848 ALA A CA 1
ATOM 6510 C C . ALA A 1 848 ? 8.144 -14.348 -14.187 1.00 86.50 848 ALA A C 1
ATOM 6512 O O . ALA A 1 848 ? 7.768 -15.200 -13.383 1.00 86.50 848 ALA A O 1
ATOM 6513 N N . SER A 1 849 ? 8.168 -14.564 -15.509 1.00 84.12 849 SER A N 1
ATOM 6514 C CA . SER A 1 849 ? 7.738 -15.830 -16.121 1.00 84.12 849 SER A CA 1
ATOM 6515 C C . SER A 1 849 ? 8.639 -17.011 -15.747 1.00 84.12 849 SER A C 1
ATOM 6517 O O . SER A 1 849 ? 8.158 -18.113 -15.502 1.00 84.12 849 SER A O 1
ATOM 6519 N N . ALA A 1 850 ? 9.953 -16.789 -15.660 1.00 90.56 850 ALA A N 1
ATOM 6520 C CA . ALA A 1 850 ? 10.916 -17.860 -15.445 1.00 90.56 850 ALA A CA 1
ATOM 6521 C C . ALA A 1 850 ? 11.106 -18.208 -13.957 1.00 90.56 850 ALA A C 1
ATOM 6523 O O . ALA A 1 850 ? 11.346 -19.366 -13.614 1.00 90.56 850 ALA A O 1
ATOM 6524 N N . ALA A 1 851 ? 11.007 -17.220 -13.062 1.00 90.69 851 ALA A N 1
ATOM 6525 C CA . ALA A 1 851 ? 11.093 -17.408 -11.612 1.00 90.69 851 ALA A CA 1
ATOM 6526 C C . ALA A 1 851 ? 9.799 -17.990 -11.018 1.00 90.69 851 ALA A C 1
ATOM 6528 O O . ALA A 1 851 ? 9.826 -18.645 -9.966 1.00 90.69 851 ALA A O 1
ATOM 6529 N N . TYR A 1 852 ? 8.676 -17.758 -11.702 1.00 85.38 852 TYR A N 1
ATOM 6530 C CA . TYR A 1 852 ? 7.351 -18.228 -11.326 1.00 85.38 852 TYR A CA 1
ATOM 6531 C C . TYR A 1 852 ? 6.587 -18.748 -12.559 1.00 85.38 852 TYR A C 1
ATOM 6533 O O . TYR A 1 852 ? 5.702 -18.067 -13.079 1.00 85.38 852 TYR A O 1
ATOM 6541 N N . PRO A 1 853 ? 6.936 -19.947 -13.055 1.00 75.94 853 PRO A N 1
ATOM 6542 C CA . PRO A 1 853 ? 6.353 -20.480 -14.280 1.00 75.94 853 PRO A CA 1
ATOM 6543 C C . PRO A 1 853 ? 4.891 -20.888 -14.081 1.00 75.94 853 PRO A C 1
ATOM 6545 O O . PRO A 1 853 ? 4.561 -21.600 -13.136 1.00 75.94 853 PRO A O 1
ATOM 6548 N N . GLY A 1 854 ? 4.021 -20.467 -14.998 1.00 65.88 854 GLY A N 1
ATOM 6549 C CA . GLY A 1 854 ? 2.606 -20.835 -15.024 1.00 65.88 854 GLY A CA 1
ATOM 6550 C C . GLY A 1 854 ? 1.719 -19.713 -15.580 1.00 65.88 854 GLY A C 1
ATOM 6551 O O . GLY A 1 854 ? 2.088 -18.544 -15.480 1.00 65.88 854 GLY A O 1
ATOM 6552 N N . PRO A 1 855 ? 0.548 -20.045 -16.152 1.00 47.47 855 PRO A N 1
ATOM 6553 C CA . PRO A 1 855 ? -0.318 -19.081 -16.841 1.00 47.47 855 PRO A CA 1
ATOM 6554 C C . PRO A 1 855 ? -0.989 -18.054 -15.914 1.00 47.47 855 PRO A C 1
ATOM 6556 O O . PRO A 1 855 ? -1.569 -17.096 -16.398 1.00 47.47 855 PRO A O 1
ATOM 6559 N N . SER A 1 856 ? -0.918 -18.236 -14.594 1.00 53.75 856 SER A N 1
ATOM 6560 C CA . SER A 1 856 ? -1.715 -17.492 -13.614 1.00 53.75 856 SER A CA 1
ATOM 6561 C C . SER A 1 856 ? -0.857 -16.740 -12.586 1.00 53.75 856 SER A C 1
ATOM 6563 O O . SER A 1 856 ? -1.183 -16.722 -11.404 1.00 53.75 856 SER A O 1
ATOM 6565 N N . SER A 1 857 ? 0.280 -16.162 -12.996 1.00 66.81 857 SER A N 1
ATOM 6566 C CA . SER A 1 857 ? 1.137 -15.300 -12.156 1.00 66.81 857 SER A CA 1
ATOM 6567 C C . SER A 1 857 ? 0.761 -13.825 -12.302 1.00 66.81 857 SER A C 1
ATOM 6569 O O . SER A 1 857 ? 0.956 -13.247 -13.371 1.00 66.81 857 SER A O 1
ATOM 6571 N N . GLY A 1 858 ? 0.284 -13.198 -11.221 1.00 66.81 858 GLY A N 1
ATOM 6572 C CA . GLY A 1 858 ? -0.086 -11.780 -11.220 1.00 66.81 858 GLY A CA 1
ATOM 6573 C C . GLY A 1 858 ? 1.099 -10.871 -11.505 1.00 66.81 858 GLY A C 1
ATOM 6574 O O . GLY A 1 858 ? 1.016 -9.944 -12.303 1.00 66.81 858 GLY A O 1
ATOM 6575 N N . ALA A 1 859 ? 2.256 -11.202 -10.934 1.00 70.94 859 ALA A N 1
ATOM 6576 C CA . ALA A 1 859 ? 3.471 -10.436 -11.171 1.00 70.94 859 ALA A CA 1
ATOM 6577 C C . ALA A 1 859 ? 3.969 -10.541 -12.624 1.00 70.94 859 ALA A C 1
ATOM 6579 O O . ALA A 1 859 ? 4.517 -9.576 -13.159 1.00 70.94 859 ALA A O 1
ATOM 6580 N N . HIS A 1 860 ? 3.766 -11.686 -13.286 1.00 74.69 860 HIS A N 1
ATOM 6581 C CA . HIS A 1 860 ? 4.070 -11.818 -14.712 1.00 74.69 860 HIS A CA 1
ATOM 6582 C C . HIS A 1 860 ? 3.088 -11.026 -15.579 1.00 74.69 860 HIS A C 1
ATOM 6584 O O . HIS A 1 860 ? 3.523 -10.342 -16.504 1.00 74.69 860 HIS A O 1
ATOM 6590 N N . ALA A 1 861 ? 1.796 -11.072 -15.252 1.00 68.75 861 ALA A N 1
ATOM 6591 C CA . ALA A 1 861 ? 0.764 -10.259 -15.883 1.00 68.75 861 ALA A CA 1
ATOM 6592 C C . ALA A 1 861 ? 1.107 -8.761 -15.829 1.00 68.75 861 ALA A C 1
ATOM 6594 O O . ALA A 1 861 ? 1.236 -8.123 -16.874 1.00 68.75 861 ALA A O 1
ATOM 6595 N N . TRP A 1 862 ? 1.379 -8.219 -14.638 1.00 68.38 862 TRP A N 1
ATOM 6596 C CA . TRP A 1 862 ? 1.751 -6.808 -14.471 1.00 68.38 862 TRP A CA 1
ATOM 6597 C C . TRP A 1 862 ? 3.053 -6.449 -15.186 1.00 68.38 862 TRP A C 1
ATOM 6599 O O . TRP A 1 862 ? 3.148 -5.399 -15.817 1.00 68.38 862 TRP A O 1
ATOM 6609 N N . ALA A 1 863 ? 4.064 -7.323 -15.145 1.00 73.75 863 ALA A N 1
ATOM 6610 C CA . ALA A 1 863 ? 5.306 -7.093 -15.878 1.00 73.75 863 ALA A CA 1
ATOM 6611 C C . ALA A 1 863 ? 5.099 -7.124 -17.404 1.00 73.75 863 ALA A C 1
ATOM 6613 O O . ALA A 1 863 ? 5.783 -6.403 -18.133 1.00 73.75 863 ALA A O 1
ATOM 6614 N N . THR A 1 864 ? 4.156 -7.934 -17.888 1.00 69.31 864 THR A N 1
ATOM 6615 C CA . THR A 1 864 ? 3.779 -8.001 -19.306 1.00 69.31 864 THR A CA 1
ATOM 6616 C C . THR A 1 864 ? 3.010 -6.757 -19.732 1.00 69.31 864 THR A C 1
ATOM 6618 O O . THR A 1 864 ? 3.343 -6.186 -20.769 1.00 69.31 864 THR A O 1
ATOM 6621 N N . GLU A 1 865 ? 2.056 -6.291 -18.921 1.00 68.25 865 GLU A N 1
ATOM 6622 C CA . GLU A 1 865 ? 1.361 -5.017 -19.140 1.00 68.25 865 GLU A CA 1
ATOM 6623 C C . GLU A 1 865 ? 2.364 -3.858 -19.180 1.00 68.25 865 GLU A C 1
ATOM 6625 O O . GLU A 1 865 ? 2.406 -3.114 -20.157 1.00 68.25 865 GLU A O 1
ATOM 6630 N N . ALA A 1 866 ? 3.251 -3.759 -18.186 1.00 72.69 866 ALA A N 1
ATOM 6631 C CA . ALA A 1 866 ? 4.277 -2.723 -18.157 1.00 72.69 866 ALA A CA 1
ATOM 6632 C C . ALA A 1 866 ? 5.180 -2.789 -19.399 1.00 72.69 866 ALA A C 1
ATOM 6634 O O . ALA A 1 866 ? 5.460 -1.768 -20.018 1.00 72.69 866 ALA A O 1
ATOM 6635 N N . TYR A 1 867 ? 5.621 -3.979 -19.813 1.00 75.31 867 TYR A N 1
ATOM 6636 C CA . TYR A 1 867 ? 6.409 -4.133 -21.037 1.00 75.31 867 TYR A CA 1
ATOM 6637 C C . TYR A 1 867 ? 5.657 -3.662 -22.289 1.00 75.31 867 TYR A C 1
ATOM 6639 O O . TYR A 1 867 ? 6.239 -2.963 -23.121 1.00 75.31 867 TYR A O 1
ATOM 6647 N N . ALA A 1 868 ? 4.373 -4.003 -22.405 1.00 67.62 868 ALA A N 1
ATOM 6648 C CA . ALA A 1 868 ? 3.515 -3.570 -23.500 1.00 67.62 868 ALA A CA 1
ATOM 6649 C C . ALA A 1 868 ? 3.388 -2.041 -23.566 1.00 67.62 868 ALA A C 1
ATOM 6651 O O . ALA A 1 868 ? 3.586 -1.454 -24.630 1.00 67.62 868 ALA A O 1
ATOM 6652 N N . GLU A 1 869 ? 3.130 -1.394 -22.429 1.00 71.88 869 GLU A N 1
ATOM 6653 C CA . GLU A 1 869 ? 3.039 0.067 -22.324 1.00 71.88 869 GLU A CA 1
ATOM 6654 C C . GLU A 1 869 ? 4.358 0.738 -22.743 1.00 71.88 869 GLU A C 1
ATOM 6656 O O . GLU A 1 869 ? 4.369 1.667 -23.552 1.00 71.88 869 GLU A O 1
ATOM 6661 N N . GLN A 1 870 ? 5.498 0.215 -22.279 1.00 74.94 870 GLN A N 1
ATOM 6662 C CA . GLN A 1 870 ? 6.814 0.748 -22.642 1.00 74.94 870 GLN A CA 1
ATOM 6663 C C . GLN A 1 870 ? 7.143 0.568 -24.131 1.00 74.94 870 GLN A C 1
ATOM 6665 O O . GLN A 1 870 ? 7.761 1.444 -24.743 1.00 74.94 870 GLN A O 1
ATOM 6670 N N . LEU A 1 871 ? 6.738 -0.553 -24.734 1.00 69.31 871 LEU A N 1
ATOM 6671 C CA . LEU A 1 871 ? 6.895 -0.785 -26.169 1.00 69.31 871 LEU A CA 1
ATOM 6672 C C . LEU A 1 871 ? 6.040 0.170 -27.006 1.00 69.31 871 LEU A C 1
ATOM 6674 O O . LEU A 1 871 ? 6.531 0.684 -28.010 1.00 69.31 871 LEU A O 1
ATOM 6678 N N . LEU A 1 872 ? 4.793 0.421 -26.601 1.00 66.75 872 LEU A N 1
ATOM 6679 C CA . LEU A 1 872 ? 3.897 1.369 -27.272 1.00 66.75 872 LEU A CA 1
ATOM 6680 C C . LEU A 1 872 ? 4.484 2.782 -27.261 1.00 66.75 872 LEU A C 1
ATOM 6682 O O . LEU A 1 872 ? 4.568 3.439 -28.306 1.00 66.75 872 LEU A O 1
ATOM 6686 N N . GLN A 1 873 ? 5.012 3.195 -26.111 1.00 71.69 873 GLN A N 1
ATOM 6687 C CA . GLN A 1 873 ? 5.688 4.476 -25.981 1.00 71.69 873 GLN A CA 1
ATOM 6688 C C . GLN A 1 873 ? 6.968 4.544 -26.834 1.00 71.69 873 GLN A C 1
ATOM 6690 O O . GLN A 1 873 ? 7.223 5.564 -27.474 1.00 71.69 873 GLN A O 1
ATOM 6695 N N . GLN A 1 874 ? 7.763 3.467 -26.894 1.00 71.44 874 GLN A N 1
ATOM 6696 C CA . GLN A 1 874 ? 8.991 3.413 -27.697 1.00 71.44 874 GLN A CA 1
ATOM 6697 C C . GLN A 1 874 ? 8.721 3.455 -29.202 1.00 71.44 874 GLN A C 1
ATOM 6699 O O . GLN A 1 874 ? 9.382 4.200 -29.924 1.00 71.44 874 GLN A O 1
ATOM 6704 N N . LEU A 1 875 ? 7.835 2.586 -29.685 1.00 62.81 875 LEU A N 1
ATOM 6705 C CA . LEU A 1 875 ? 7.654 2.343 -31.114 1.00 62.81 875 LEU A CA 1
ATOM 6706 C C . LEU A 1 875 ? 6.791 3.411 -31.772 1.00 62.81 875 LEU A C 1
ATOM 6708 O O . LEU A 1 875 ? 6.978 3.695 -32.953 1.00 62.81 875 LEU A O 1
ATOM 6712 N N . ALA A 1 876 ? 5.859 3.987 -31.017 1.00 57.00 876 ALA A N 1
ATOM 6713 C CA . ALA A 1 876 ? 4.821 4.833 -31.577 1.00 57.00 876 ALA A CA 1
ATOM 6714 C C . ALA A 1 876 ? 4.646 6.171 -30.842 1.00 57.00 876 ALA A C 1
ATOM 6716 O O . ALA A 1 876 ? 3.880 7.017 -31.296 1.00 57.00 876 ALA A O 1
ATOM 6717 N N . GLY A 1 877 ? 5.342 6.394 -29.718 1.00 62.44 877 GLY A N 1
ATOM 6718 C CA . GLY A 1 877 ? 5.118 7.578 -28.880 1.00 62.44 877 GLY A CA 1
ATOM 6719 C C . GLY A 1 877 ? 3.714 7.621 -28.271 1.00 62.44 877 GLY A C 1
ATOM 6720 O O . GLY A 1 877 ? 3.279 8.678 -27.819 1.00 62.44 877 GLY A O 1
ATOM 6721 N N . ILE A 1 878 ? 3.010 6.488 -28.303 1.00 60.16 878 ILE A N 1
ATOM 6722 C CA . ILE A 1 878 ? 1.624 6.355 -27.889 1.00 60.16 878 ILE A CA 1
ATOM 6723 C C . ILE A 1 878 ? 1.584 6.069 -26.395 1.00 60.16 878 ILE A C 1
ATOM 6725 O O . ILE A 1 878 ? 2.080 5.037 -25.942 1.00 60.16 878 ILE A O 1
ATOM 6729 N N . ASP A 1 879 ? 0.903 6.946 -25.673 1.00 60.41 879 ASP A N 1
ATOM 6730 C CA . ASP A 1 879 ? 0.357 6.627 -24.361 1.00 60.41 879 ASP A CA 1
ATOM 6731 C C . ASP A 1 879 ? -0.876 5.726 -24.554 1.00 60.41 879 ASP A C 1
ATOM 6733 O O . ASP A 1 879 ? -1.762 6.026 -25.364 1.00 60.41 879 ASP A O 1
ATOM 6737 N N . VAL A 1 880 ? -0.943 4.608 -23.832 1.00 54.47 880 VAL A N 1
ATOM 6738 C CA . VAL A 1 880 ? -2.068 3.663 -23.913 1.00 54.47 880 VAL A CA 1
ATOM 6739 C C . VAL A 1 880 ? -3.387 4.350 -23.582 1.00 54.47 880 VAL A C 1
ATOM 6741 O O . VAL A 1 880 ? -4.396 4.079 -24.228 1.00 54.47 880 VAL A O 1
ATOM 6744 N N . ASP A 1 881 ? -3.381 5.324 -22.679 1.00 52.44 881 ASP A N 1
ATOM 6745 C CA . ASP A 1 881 ? -4.590 6.072 -22.352 1.00 52.44 881 ASP A CA 1
ATOM 6746 C C . ASP A 1 881 ? -5.013 7.024 -23.482 1.00 52.44 881 ASP A C 1
ATOM 6748 O O . ASP A 1 881 ? -6.202 7.301 -23.654 1.00 52.44 881 ASP A O 1
ATOM 6752 N N . LEU A 1 882 ? -4.076 7.487 -24.319 1.00 55.22 882 LEU A N 1
ATOM 6753 C CA . LEU A 1 882 ? -4.383 8.253 -25.534 1.00 55.22 882 LEU A CA 1
ATOM 6754 C C . LEU A 1 882 ? -5.027 7.378 -26.622 1.00 55.22 882 LEU A C 1
ATOM 6756 O O . LEU A 1 882 ? -5.924 7.861 -27.320 1.00 55.22 882 LEU A O 1
ATOM 6760 N N . LEU A 1 883 ? -4.627 6.105 -26.739 1.00 50.81 883 LEU A N 1
ATOM 6761 C CA . LEU A 1 883 ? -5.281 5.113 -27.610 1.00 50.81 883 LEU A CA 1
ATOM 6762 C C . LEU A 1 883 ? -6.751 4.898 -27.228 1.00 50.81 883 LEU A C 1
ATOM 6764 O O . LEU A 1 883 ? -7.608 4.839 -28.105 1.00 50.81 883 LEU A O 1
ATOM 6768 N N . LEU A 1 884 ? -7.042 4.825 -25.925 1.00 47.81 884 LEU A N 1
ATOM 6769 C CA . LEU A 1 884 ? -8.395 4.602 -25.399 1.00 47.81 884 LEU A CA 1
ATOM 6770 C C . LEU A 1 884 ? -9.343 5.786 -25.642 1.00 47.81 884 LEU A C 1
ATOM 6772 O O . LEU A 1 884 ? -10.560 5.613 -25.655 1.00 47.81 884 LEU A O 1
ATOM 6776 N N . ARG A 1 885 ? -8.801 6.996 -25.822 1.00 49.69 885 ARG A N 1
ATOM 6777 C CA . ARG A 1 885 ? -9.584 8.238 -25.907 1.00 49.69 885 ARG A CA 1
ATOM 6778 C C . ARG A 1 885 ? -9.858 8.705 -27.341 1.00 49.69 885 ARG A C 1
ATOM 6780 O O . ARG A 1 885 ? -10.862 9.386 -27.551 1.00 49.69 885 ARG A O 1
ATOM 6787 N N . ARG A 1 886 ? -8.979 8.424 -28.321 1.00 49.75 886 ARG A N 1
ATOM 6788 C CA . ARG A 1 886 ? -9.128 8.863 -29.731 1.00 49.75 886 ARG A CA 1
ATOM 6789 C C . ARG A 1 886 ? -8.445 7.910 -30.734 1.00 49.75 886 ARG A C 1
ATOM 6791 O O . ARG A 1 886 ? -7.358 7.419 -30.431 1.00 49.75 886 ARG A O 1
ATOM 6798 N N . PRO A 1 887 ? -8.995 7.733 -31.957 1.00 49.47 887 PRO A N 1
ATOM 6799 C CA . PRO A 1 887 ? -8.329 7.000 -33.038 1.00 49.47 887 PRO A CA 1
ATOM 6800 C C . PRO A 1 887 ? -6.981 7.638 -33.402 1.00 49.47 887 PRO A C 1
ATOM 6802 O O . PRO A 1 887 ? -6.911 8.848 -33.631 1.00 49.47 887 PRO A O 1
ATOM 6805 N N . GLN A 1 888 ? -5.918 6.831 -33.468 1.00 54.91 888 GLN A N 1
ATOM 6806 C CA . GLN A 1 888 ? -4.568 7.299 -33.796 1.00 54.91 888 GLN A CA 1
ATOM 6807 C C . GLN A 1 888 ? -4.283 7.184 -35.307 1.00 54.91 888 GLN A C 1
ATOM 6809 O O . GLN A 1 888 ? -4.813 6.286 -35.965 1.00 54.91 888 GLN A O 1
ATOM 6814 N N . PRO A 1 889 ? -3.447 8.065 -35.892 1.00 54.44 889 PRO A N 1
ATOM 6815 C CA . PRO A 1 889 ? -3.103 8.006 -37.313 1.00 54.44 889 PRO A CA 1
ATOM 6816 C C . PRO A 1 889 ? -2.454 6.668 -37.711 1.00 54.44 889 PRO A C 1
ATOM 6818 O O . PRO A 1 889 ? -1.636 6.125 -36.971 1.00 54.44 889 PRO A O 1
ATOM 6821 N N . MET A 1 890 ? -2.725 6.178 -38.927 1.00 53.84 890 MET A N 1
ATOM 6822 C CA . MET A 1 890 ? -2.155 4.922 -39.462 1.00 53.84 890 MET A CA 1
ATOM 6823 C C . MET A 1 890 ? -0.624 4.835 -39.374 1.00 53.84 890 MET A C 1
ATOM 6825 O O . MET A 1 890 ? -0.077 3.764 -39.129 1.00 53.84 890 MET A O 1
ATOM 6829 N N . SER A 1 891 ? 0.073 5.958 -39.551 1.00 53.81 891 SER A N 1
ATOM 6830 C CA . SER A 1 891 ? 1.536 6.046 -39.447 1.00 53.81 891 SER A CA 1
ATOM 6831 C C . SER A 1 891 ? 2.061 5.776 -38.034 1.00 53.81 891 SER A C 1
ATOM 6833 O O . SER A 1 891 ? 3.179 5.297 -37.876 1.00 53.81 891 SER A O 1
ATOM 6835 N N . VAL A 1 892 ? 1.253 6.074 -37.017 1.00 52.91 892 VAL A N 1
ATOM 6836 C CA . VAL A 1 892 ? 1.559 5.889 -35.593 1.00 52.91 892 VAL A CA 1
ATOM 6837 C C . VAL A 1 892 ? 1.241 4.450 -35.166 1.00 52.91 892 VAL A C 1
ATOM 6839 O O . VAL A 1 892 ? 1.984 3.850 -34.399 1.00 52.91 892 VAL A O 1
ATOM 6842 N N . MET A 1 893 ? 0.204 3.843 -35.752 1.00 53.03 893 MET A N 1
ATOM 6843 C CA . MET A 1 893 ? -0.179 2.443 -35.514 1.00 53.03 893 MET A CA 1
ATOM 6844 C C . MET A 1 893 ? 0.694 1.425 -36.267 1.00 53.03 893 MET A C 1
ATOM 6846 O O . MET A 1 893 ? 0.703 0.249 -35.912 1.00 53.03 893 MET A O 1
ATOM 6850 N N . GLN A 1 894 ? 1.450 1.857 -37.283 1.00 52.84 894 GLN A N 1
ATOM 6851 C CA . GLN A 1 894 ? 2.234 1.013 -38.198 1.00 52.84 894 GLN A CA 1
ATOM 6852 C C . GLN A 1 894 ? 3.144 -0.050 -37.525 1.00 52.84 894 GLN A C 1
ATOM 6854 O O . GLN A 1 894 ? 3.212 -1.169 -38.037 1.00 52.84 894 GLN A O 1
ATOM 6859 N N . PRO A 1 895 ? 3.804 0.212 -36.378 1.00 50.66 895 PRO A N 1
ATOM 6860 C CA . PRO A 1 895 ? 4.598 -0.801 -35.672 1.00 50.66 895 PRO A CA 1
ATOM 6861 C C . PRO A 1 895 ? 3.770 -1.928 -35.025 1.00 50.66 895 PRO A C 1
ATOM 6863 O O . PRO A 1 895 ? 4.289 -3.028 -34.834 1.00 50.66 895 PRO A O 1
ATOM 6866 N N . LEU A 1 896 ? 2.491 -1.681 -34.706 1.00 49.81 896 LEU A N 1
ATOM 6867 C CA . LEU A 1 896 ? 1.574 -2.652 -34.085 1.00 49.81 896 LEU A CA 1
ATOM 6868 C C . LEU A 1 896 ? 0.993 -3.663 -35.079 1.00 49.81 896 LEU A C 1
ATOM 6870 O O . LEU A 1 896 ? 0.484 -4.700 -34.667 1.00 49.81 896 LEU A O 1
ATOM 6874 N N . PHE A 1 897 ? 1.153 -3.421 -36.383 1.00 49.88 897 PHE A N 1
ATOM 6875 C CA . PHE A 1 897 ? 0.843 -4.392 -37.439 1.00 49.88 897 PHE A CA 1
ATOM 6876 C C . PHE A 1 897 ? 1.812 -5.585 -37.451 1.00 49.88 897 PHE A C 1
ATOM 6878 O O . PHE A 1 897 ? 1.607 -6.552 -38.187 1.00 49.88 897 PHE A O 1
ATOM 6885 N N . ASN A 1 898 ? 2.874 -5.551 -36.637 1.00 51.06 898 ASN A N 1
ATOM 6886 C CA . ASN A 1 898 ? 3.673 -6.734 -36.367 1.00 51.06 898 ASN A CA 1
ATOM 6887 C C . ASN A 1 898 ? 2.895 -7.652 -35.410 1.00 51.06 898 ASN A C 1
ATOM 6889 O O . ASN A 1 898 ? 2.887 -7.437 -34.198 1.00 51.06 898 ASN A O 1
ATOM 6893 N N . ASN A 1 899 ? 2.245 -8.671 -35.978 1.00 47.91 899 ASN A N 1
ATOM 6894 C CA . ASN A 1 899 ? 1.308 -9.585 -35.311 1.00 47.91 899 ASN A CA 1
ATOM 6895 C C . ASN A 1 899 ? 1.832 -10.143 -33.965 1.00 47.91 899 ASN A C 1
ATOM 6897 O O . ASN A 1 899 ? 1.068 -10.325 -33.028 1.00 47.91 899 ASN A O 1
ATOM 6901 N N . GLN A 1 900 ? 3.150 -10.319 -33.813 1.00 48.28 900 GLN A N 1
ATOM 6902 C CA . GLN A 1 900 ? 3.772 -10.775 -32.560 1.00 48.28 900 GLN A CA 1
ATOM 6903 C C . GLN A 1 900 ? 3.656 -9.777 -31.393 1.00 48.28 900 GLN A C 1
ATOM 6905 O O . GLN A 1 900 ? 3.519 -10.195 -30.245 1.00 48.28 900 GLN A O 1
ATOM 6910 N N . ILE A 1 901 ? 3.715 -8.468 -31.665 1.00 47.16 901 ILE A N 1
ATOM 6911 C CA . ILE A 1 901 ? 3.606 -7.423 -30.635 1.00 47.16 901 ILE A CA 1
ATOM 6912 C C . ILE A 1 901 ? 2.148 -7.314 -30.192 1.00 47.16 901 ILE A C 1
ATOM 6914 O O . ILE A 1 901 ? 1.873 -7.418 -29.002 1.00 47.16 901 ILE A O 1
ATOM 6918 N N . ALA A 1 902 ? 1.211 -7.201 -31.138 1.00 47.62 902 ALA A N 1
ATOM 6919 C CA . ALA A 1 902 ? -0.219 -7.142 -30.840 1.00 47.62 902 ALA A CA 1
ATOM 6920 C C . ALA A 1 902 ? -0.714 -8.395 -30.096 1.00 47.62 902 ALA A C 1
ATOM 6922 O O . ALA A 1 902 ? -1.388 -8.267 -29.078 1.00 47.62 902 ALA A O 1
ATOM 6923 N N . GLN A 1 903 ? -0.305 -9.595 -30.527 1.00 51.66 903 GLN A N 1
ATOM 6924 C CA . GLN A 1 903 ? -0.627 -10.842 -29.826 1.00 51.66 903 GLN A CA 1
ATOM 6925 C C . GLN A 1 903 ? -0.029 -10.883 -28.419 1.00 51.66 903 GLN A C 1
ATOM 6927 O O . GLN A 1 903 ? -0.721 -11.299 -27.503 1.00 51.66 903 GLN A O 1
ATOM 6932 N N . GLY A 1 904 ? 1.212 -10.428 -28.214 1.00 49.44 904 GLY A N 1
ATOM 6933 C CA . GLY A 1 904 ? 1.832 -10.391 -26.885 1.00 49.44 904 GLY A CA 1
ATOM 6934 C C . GLY A 1 904 ? 1.146 -9.425 -25.912 1.00 49.44 904 GLY A C 1
ATOM 6935 O O . GLY A 1 904 ? 1.001 -9.753 -24.735 1.00 49.44 904 GLY A O 1
ATOM 6936 N N . VAL A 1 905 ? 0.692 -8.264 -26.401 1.00 49.56 905 VAL A N 1
ATOM 6937 C CA . VAL A 1 905 ? -0.066 -7.287 -25.601 1.00 49.56 905 VAL A CA 1
ATOM 6938 C C . VAL A 1 905 ? -1.469 -7.809 -25.285 1.00 49.56 905 VAL A C 1
ATOM 6940 O O . VAL A 1 905 ? -1.854 -7.827 -24.123 1.00 49.56 905 VAL A O 1
ATOM 6943 N N . VAL A 1 906 ? -2.212 -8.300 -26.281 1.00 52.44 906 VAL A N 1
ATOM 6944 C CA . VAL A 1 906 ? -3.571 -8.844 -26.097 1.00 52.44 906 VAL A CA 1
ATOM 6945 C C . VAL A 1 906 ? -3.558 -10.093 -25.205 1.00 52.44 906 VAL A C 1
ATOM 6947 O O . VAL A 1 906 ? -4.316 -10.169 -24.248 1.00 52.44 906 VAL A O 1
ATOM 6950 N N . TRP A 1 907 ? -2.630 -11.027 -25.431 1.00 52.88 907 TRP A N 1
ATOM 6951 C CA . TRP A 1 907 ? -2.459 -12.238 -24.617 1.00 52.88 907 TRP A CA 1
ATOM 6952 C C . TRP A 1 907 ? -2.115 -11.924 -23.157 1.00 52.88 907 TRP A C 1
ATOM 6954 O O . TRP A 1 907 ? -2.692 -12.520 -22.249 1.00 52.88 907 TRP A O 1
ATOM 6964 N N . GLY A 1 908 ? -1.209 -10.966 -22.921 1.00 48.41 908 GLY A N 1
ATOM 6965 C CA . GLY A 1 908 ? -0.843 -10.531 -21.572 1.00 48.41 908 GLY A CA 1
ATOM 6966 C C . GLY A 1 908 ? -2.007 -9.890 -20.817 1.00 48.41 908 GLY A C 1
ATOM 6967 O O . GLY A 1 908 ? -2.174 -10.133 -19.624 1.00 48.41 908 GLY A O 1
ATOM 6968 N N . LEU A 1 909 ? -2.848 -9.122 -21.514 1.00 49.53 909 LEU A N 1
ATOM 6969 C CA . LEU A 1 909 ? -4.041 -8.521 -20.926 1.00 49.53 909 LEU A CA 1
ATOM 6970 C C . LEU A 1 909 ? -5.141 -9.589 -20.679 1.00 49.53 909 LEU A C 1
ATOM 6972 O O . LEU A 1 909 ? -5.728 -9.629 -19.600 1.00 49.53 909 LEU A O 1
ATOM 6976 N N . GLY A 1 910 ? -5.357 -10.533 -21.600 1.00 45.66 910 GLY A N 1
ATOM 6977 C CA . GLY A 1 910 ? -6.432 -11.534 -21.503 1.00 45.66 910 GLY A CA 1
ATOM 6978 C C . GLY A 1 910 ? -6.226 -12.670 -20.482 1.00 45.66 910 GLY A C 1
ATOM 6979 O O . GLY A 1 910 ? -7.202 -13.238 -19.995 1.00 45.66 910 GLY A O 1
ATOM 6980 N N . LEU A 1 911 ? -4.984 -13.017 -20.119 1.00 46.44 911 LEU A N 1
ATOM 6981 C CA . LEU A 1 911 ? -4.680 -14.160 -19.230 1.00 46.44 911 LEU A CA 1
ATOM 6982 C C . LEU A 1 911 ? -4.652 -13.843 -17.734 1.00 46.44 911 LEU A C 1
ATOM 6984 O O . LEU A 1 911 ? -4.474 -14.750 -16.920 1.00 46.44 911 LEU A O 1
ATOM 6988 N N . SER A 1 912 ? -4.780 -12.571 -17.364 1.00 41.53 912 SER A N 1
ATOM 6989 C CA . SER A 1 912 ? -4.252 -12.130 -16.077 1.00 41.53 912 SER A CA 1
ATOM 6990 C C . SER A 1 912 ? -5.036 -12.657 -14.875 1.00 41.53 912 SER A C 1
ATOM 6992 O O . SER A 1 912 ? -4.393 -13.135 -13.951 1.00 41.53 912 SER A O 1
ATOM 6994 N N . PHE A 1 913 ? -6.373 -12.689 -14.886 1.00 47.72 913 PHE A N 1
ATOM 6995 C CA . PHE A 1 913 ? -7.206 -13.379 -13.883 1.00 47.72 913 PHE A CA 1
ATOM 6996 C C . PHE A 1 913 ? -8.589 -13.705 -14.497 1.00 47.72 913 PHE A C 1
ATOM 6998 O O . PHE A 1 913 ? -8.891 -13.288 -15.614 1.00 47.72 913 PHE A O 1
ATOM 7005 N N . GLY A 1 914 ? -9.455 -14.456 -13.806 1.00 44.25 914 GLY A N 1
ATOM 7006 C CA . GLY A 1 914 ? -10.823 -14.726 -14.288 1.00 44.25 914 GLY A CA 1
ATOM 7007 C C . GLY A 1 914 ? -11.622 -13.446 -14.602 1.00 44.25 914 GLY A C 1
ATOM 7008 O O . GLY A 1 914 ? -11.280 -12.363 -14.132 1.00 44.25 914 GLY A O 1
ATOM 7009 N N . THR A 1 915 ? -12.714 -13.563 -15.365 1.00 41.09 915 THR A N 1
ATOM 7010 C CA . THR A 1 915 ? -13.506 -12.435 -15.914 1.00 41.09 915 THR A CA 1
ATOM 7011 C C . THR A 1 915 ? -14.139 -11.493 -14.882 1.00 41.09 915 THR A C 1
ATOM 7013 O O . THR A 1 915 ? -14.728 -10.486 -15.263 1.00 41.09 915 THR A O 1
ATOM 7016 N N . GLU A 1 916 ? -14.035 -11.808 -13.593 1.00 42.81 916 GLU A N 1
ATOM 7017 C CA . GLU A 1 916 ? -14.707 -11.102 -12.497 1.00 42.81 916 GLU A CA 1
ATOM 7018 C C . GLU A 1 916 ? -13.753 -10.350 -11.556 1.00 42.81 916 GLU A C 1
ATOM 7020 O O . GLU A 1 916 ? -14.211 -9.676 -10.640 1.00 42.81 916 GLU A O 1
ATOM 7025 N N . HIS A 1 917 ? -12.431 -10.424 -11.751 1.00 46.62 917 HIS A N 1
ATOM 7026 C CA . HIS A 1 917 ? -11.508 -9.630 -10.934 1.00 46.62 917 HIS A CA 1
ATOM 7027 C C . HIS A 1 917 ? -11.544 -8.150 -11.365 1.00 46.62 917 HIS A C 1
ATOM 7029 O O . HIS A 1 917 ? -11.489 -7.859 -12.556 1.00 46.62 917 HIS A O 1
ATOM 7035 N N . GLU A 1 918 ? -11.534 -7.193 -10.428 1.00 42.25 918 GLU A N 1
ATOM 7036 C CA . GLU A 1 918 ? -11.419 -5.752 -10.746 1.00 42.25 918 GLU A CA 1
ATOM 7037 C C . GLU A 1 918 ? -10.179 -5.403 -11.606 1.00 42.25 918 GLU A C 1
ATOM 7039 O O . GLU A 1 918 ? -10.237 -4.551 -12.495 1.00 42.25 918 GLU A O 1
ATOM 7044 N N . TYR A 1 919 ? -9.053 -6.104 -11.417 1.00 44.41 919 TYR A N 1
ATOM 7045 C CA . TYR A 1 919 ? -7.897 -5.963 -12.304 1.00 44.41 919 TYR A CA 1
ATOM 7046 C C . TYR A 1 919 ? -8.202 -6.485 -13.715 1.00 44.41 919 TYR A C 1
ATOM 7048 O O . TYR A 1 919 ? -7.750 -5.885 -14.684 1.00 44.41 919 TYR A O 1
ATOM 7056 N N . CYS A 1 920 ? -9.041 -7.516 -13.859 1.00 48.75 920 CYS A N 1
ATOM 7057 C CA . CYS A 1 920 ? -9.483 -8.025 -15.158 1.00 48.75 920 CYS A CA 1
ATOM 7058 C C . CYS A 1 920 ? -10.477 -7.136 -15.865 1.00 48.75 920 CYS A C 1
ATOM 7060 O O . CYS A 1 920 ? -10.432 -7.079 -17.084 1.00 48.75 920 CYS A O 1
ATOM 7062 N N . THR A 1 921 ? -11.364 -6.430 -15.171 1.00 46.59 921 THR A N 1
ATOM 7063 C CA . THR A 1 921 ? -12.301 -5.538 -15.865 1.00 46.59 921 THR A CA 1
ATOM 7064 C C . THR A 1 921 ? -11.552 -4.378 -16.516 1.00 46.59 921 THR A C 1
ATOM 7066 O O . THR A 1 921 ? -11.778 -4.109 -17.693 1.00 46.59 921 THR A O 1
ATOM 7069 N N . LYS A 1 922 ? -10.579 -3.771 -15.821 1.00 51.12 922 LYS A N 1
ATOM 7070 C CA . LYS A 1 922 ? -9.729 -2.700 -16.380 1.00 51.12 922 LYS A CA 1
ATOM 7071 C C . LYS A 1 922 ? -8.796 -3.214 -17.480 1.00 51.12 922 LYS A C 1
ATOM 7073 O O . LYS A 1 922 ? -8.677 -2.591 -18.533 1.00 51.12 922 LYS A O 1
ATOM 7078 N N . VAL A 1 923 ? -8.149 -4.356 -17.261 1.00 49.91 923 VAL A N 1
ATOM 7079 C CA . VAL A 1 923 ? -7.225 -4.967 -18.229 1.00 49.91 923 VAL A CA 1
ATOM 7080 C C . VAL A 1 923 ? -7.973 -5.497 -19.464 1.00 49.91 923 VAL A C 1
ATOM 7082 O O . VAL A 1 923 ? -7.545 -5.245 -20.585 1.00 49.91 923 VAL A O 1
ATOM 7085 N N . SER A 1 924 ? -9.140 -6.122 -19.294 1.00 52.41 924 SER A N 1
ATOM 7086 C CA . SER A 1 924 ? -10.007 -6.573 -20.394 1.00 52.41 924 SER A CA 1
ATOM 7087 C C . SER A 1 924 ? -10.646 -5.399 -21.143 1.00 52.41 924 SER A C 1
ATOM 7089 O O . SER A 1 924 ? -10.843 -5.475 -22.352 1.00 52.41 924 SER A O 1
ATOM 7091 N N . GLN A 1 925 ? -10.940 -4.275 -20.478 1.00 59.72 925 GLN A N 1
ATOM 7092 C CA . GLN A 1 925 ? -11.341 -3.039 -21.163 1.00 59.72 925 GLN A CA 1
ATOM 7093 C C . GLN A 1 925 ? -10.204 -2.481 -22.028 1.00 59.72 925 GLN A C 1
ATOM 7095 O O . GLN A 1 925 ? -10.456 -2.110 -23.178 1.00 59.72 925 GLN A O 1
ATOM 7100 N N . LYS A 1 926 ? -8.961 -2.468 -21.519 1.00 56.69 926 LYS A N 1
ATOM 7101 C CA . LYS A 1 926 ? -7.768 -2.104 -22.304 1.00 56.69 926 LYS A CA 1
ATOM 7102 C C . LYS A 1 926 ? -7.581 -3.043 -23.501 1.00 56.69 926 LYS A C 1
ATOM 7104 O O . LYS A 1 926 ? -7.392 -2.567 -24.615 1.00 56.69 926 LYS A O 1
ATOM 7109 N N . GLU A 1 927 ? -7.700 -4.353 -23.285 1.00 60.25 927 GLU A N 1
ATOM 7110 C CA . GLU A 1 927 ? -7.608 -5.390 -24.322 1.00 60.25 927 GLU A CA 1
ATOM 7111 C C . GLU A 1 927 ? -8.656 -5.187 -25.422 1.00 60.25 927 GLU A C 1
ATOM 7113 O O . GLU A 1 927 ? -8.304 -5.049 -26.590 1.00 60.25 927 GLU A O 1
ATOM 7118 N N . LYS A 1 928 ? -9.940 -5.097 -25.055 1.00 63.00 928 LYS A N 1
ATOM 7119 C CA . LYS A 1 928 ? -11.052 -4.898 -25.998 1.00 63.00 928 LYS A CA 1
ATOM 7120 C C . LYS A 1 928 ? -10.906 -3.608 -26.794 1.00 63.00 928 LYS A C 1
ATOM 7122 O O . LYS A 1 928 ? -11.178 -3.594 -27.990 1.00 63.00 928 LYS A O 1
ATOM 7127 N N . SER A 1 929 ? -10.463 -2.536 -26.145 1.00 61.56 929 SER A N 1
ATOM 7128 C CA . SER A 1 929 ? -10.250 -1.248 -26.808 1.00 61.56 929 SER A CA 1
ATOM 7129 C C . SER A 1 929 ? -9.063 -1.293 -27.772 1.00 61.56 929 SER A C 1
ATOM 7131 O O . SER A 1 929 ? -9.135 -0.712 -28.851 1.00 61.56 929 SER A O 1
ATOM 7133 N N . LEU A 1 930 ? -7.994 -2.019 -27.423 1.00 60.50 930 LEU A N 1
ATOM 7134 C CA . LEU A 1 930 ? -6.858 -2.246 -28.313 1.00 60.50 930 LEU A CA 1
ATOM 7135 C C . LEU A 1 930 ? -7.252 -3.110 -29.519 1.00 60.50 930 LEU A C 1
ATOM 7137 O O . LEU A 1 930 ? -6.906 -2.753 -30.640 1.00 60.50 930 LEU A O 1
ATOM 7141 N N . ILE A 1 931 ? -8.006 -4.196 -29.310 1.00 64.00 931 ILE A N 1
ATOM 7142 C CA . ILE A 1 931 ? -8.542 -5.036 -30.395 1.00 64.00 931 ILE A CA 1
ATOM 7143 C C . ILE A 1 931 ? -9.413 -4.189 -31.329 1.00 64.00 931 ILE A C 1
ATOM 7145 O O . ILE A 1 931 ? -9.163 -4.167 -32.530 1.00 64.00 931 ILE A O 1
ATOM 7149 N N . ALA A 1 932 ? -10.352 -3.408 -30.786 1.00 63.88 932 ALA A N 1
ATOM 7150 C CA . ALA A 1 932 ? -11.202 -2.521 -31.579 1.00 63.88 932 ALA A CA 1
ATOM 7151 C C . ALA A 1 932 ? -10.391 -1.472 -32.366 1.00 63.88 932 ALA A C 1
ATOM 7153 O O . ALA A 1 932 ? -10.704 -1.177 -33.520 1.00 63.88 932 ALA A O 1
ATOM 7154 N N . ALA A 1 933 ? -9.325 -0.923 -31.773 1.00 59.44 933 ALA A N 1
ATOM 7155 C CA . ALA A 1 933 ? -8.431 0.011 -32.454 1.00 59.44 933 ALA A CA 1
ATOM 7156 C C . ALA A 1 933 ? -7.632 -0.654 -33.588 1.00 59.44 933 ALA A C 1
ATOM 7158 O O . ALA A 1 933 ? -7.391 -0.011 -34.608 1.00 59.44 933 ALA A O 1
ATOM 7159 N N . LEU A 1 934 ? -7.233 -1.921 -33.426 1.00 60.75 934 LEU A N 1
ATOM 7160 C CA . LEU A 1 934 ? -6.508 -2.702 -34.433 1.00 60.75 934 LEU A CA 1
ATOM 7161 C C . LEU A 1 934 ? -7.414 -3.155 -35.592 1.00 60.75 934 LEU A C 1
ATOM 7163 O O . LEU A 1 934 ? -7.014 -3.069 -36.755 1.00 60.75 934 LEU A O 1
ATOM 7167 N N . GLU A 1 935 ? -8.651 -3.557 -35.295 1.00 66.00 935 GLU A N 1
ATOM 7168 C CA . GLU A 1 935 ? -9.679 -3.862 -36.300 1.00 66.00 935 GLU A CA 1
ATOM 7169 C C . GLU A 1 935 ? -10.019 -2.619 -37.139 1.00 66.00 935 GLU A C 1
ATOM 7171 O O . GLU A 1 935 ? -10.086 -2.687 -38.368 1.00 66.00 935 GLU A O 1
ATOM 7176 N N . ALA A 1 936 ? -10.147 -1.448 -36.500 1.00 59.78 936 ALA A N 1
ATOM 7177 C CA . ALA A 1 936 ? -10.448 -0.182 -37.175 1.00 59.78 936 ALA A CA 1
ATOM 7178 C C . ALA A 1 936 ? -9.375 0.259 -38.191 1.00 59.78 936 ALA A C 1
ATOM 7180 O O . ALA A 1 936 ? -9.665 1.060 -39.082 1.00 59.78 936 ALA A O 1
ATOM 7181 N N . VAL A 1 937 ? -8.149 -0.260 -38.078 1.00 53.66 937 VAL A N 1
ATOM 7182 C CA . VAL A 1 937 ? -7.031 0.026 -38.991 1.00 53.66 937 VAL A CA 1
ATOM 7183 C C . VAL A 1 937 ? -6.741 -1.113 -39.980 1.00 53.66 937 VAL A C 1
ATOM 7185 O O . VAL A 1 937 ? -5.729 -1.081 -40.682 1.00 53.66 937 VAL A O 1
ATOM 7188 N N . GLY A 1 938 ? -7.650 -2.089 -40.086 1.00 54.59 938 GLY A N 1
ATOM 7189 C CA . GLY A 1 938 ? -7.618 -3.143 -41.103 1.00 54.59 938 GLY A CA 1
ATOM 7190 C C . GLY A 1 938 ? -6.707 -4.329 -40.778 1.00 54.59 938 GLY A C 1
ATOM 7191 O O . GLY A 1 938 ? -6.252 -5.004 -41.701 1.00 54.59 938 GLY A O 1
ATOM 7192 N N . VAL A 1 939 ? -6.410 -4.578 -39.497 1.00 53.78 939 VAL A N 1
ATOM 7193 C CA . VAL A 1 939 ? -5.777 -5.832 -39.057 1.00 53.78 939 VAL A CA 1
ATOM 7194 C C . VAL A 1 939 ? -6.872 -6.823 -38.680 1.00 53.78 939 VAL A C 1
ATOM 7196 O O . VAL A 1 939 ? -7.624 -6.574 -37.743 1.00 53.78 939 VAL A O 1
ATOM 7199 N N . GLU A 1 940 ? -6.970 -7.935 -39.407 1.00 52.75 940 GLU A N 1
ATOM 7200 C CA . GLU A 1 940 ? -7.952 -8.999 -39.152 1.00 52.75 940 GLU A CA 1
ATOM 7201 C C . GLU A 1 940 ? -7.297 -10.212 -38.448 1.00 52.75 940 GLU A C 1
ATOM 7203 O O . GLU A 1 940 ? -6.101 -10.460 -38.617 1.00 52.75 940 GLU A O 1
ATOM 7208 N N . ASP A 1 941 ? -8.099 -10.968 -37.681 1.00 52.34 941 ASP A N 1
ATOM 7209 C CA . ASP A 1 941 ? -7.768 -12.171 -36.882 1.00 52.34 941 ASP A CA 1
ATOM 7210 C C . ASP A 1 941 ? -6.873 -11.982 -35.631 1.00 52.34 941 ASP A C 1
ATOM 7212 O O . ASP A 1 941 ? -5.690 -12.328 -35.604 1.00 52.34 941 ASP A O 1
ATOM 7216 N N . PHE A 1 942 ? -7.496 -11.568 -34.517 1.00 53.12 942 PHE A N 1
ATOM 7217 C CA . PHE A 1 942 ? -6.920 -11.604 -33.157 1.00 53.12 942 PHE A CA 1
ATOM 7218 C C . PHE A 1 942 ? -7.427 -12.774 -32.298 1.00 53.12 942 PHE A C 1
ATOM 7220 O O . PHE A 1 942 ? -7.389 -12.717 -31.069 1.00 53.12 942 PHE A O 1
ATOM 7227 N N . THR A 1 943 ? -7.920 -13.859 -32.903 1.00 41.59 943 THR A N 1
ATOM 7228 C CA . THR A 1 943 ? -8.385 -15.014 -32.124 1.00 41.59 943 THR A CA 1
ATOM 7229 C C . THR A 1 943 ? -7.205 -15.729 -31.468 1.00 41.59 943 THR A C 1
ATOM 7231 O O . THR A 1 943 ? -6.456 -16.452 -32.131 1.00 41.59 943 THR A O 1
ATOM 7234 N N . VAL A 1 944 ? -7.067 -15.592 -30.147 1.00 39.78 944 VAL A N 1
ATOM 7235 C CA . VAL A 1 944 ? -6.267 -16.518 -29.338 1.00 39.78 944 VAL A CA 1
ATOM 7236 C C . VAL A 1 944 ? -6.961 -17.879 -29.413 1.00 39.78 944 VAL A C 1
ATOM 7238 O O . VAL A 1 944 ? -7.916 -18.144 -28.689 1.00 39.78 944 VAL A O 1
ATOM 7241 N N . SER A 1 945 ? -6.547 -18.746 -30.340 1.00 33.44 945 SER A N 1
ATOM 7242 C CA . SER A 1 945 ? -7.109 -20.101 -30.383 1.00 33.44 945 SER A CA 1
ATOM 7243 C C . SER A 1 945 ? -6.670 -20.862 -29.128 1.00 33.44 945 SER A C 1
ATOM 7245 O O . SER A 1 945 ? -5.486 -20.833 -28.778 1.00 33.44 945 SER A O 1
ATOM 7247 N N . GLU A 1 946 ? -7.567 -21.633 -28.507 1.00 33.19 946 GLU A N 1
ATOM 7248 C CA . GLU A 1 946 ? -7.215 -22.556 -27.411 1.00 33.19 946 GLU A CA 1
ATOM 7249 C C . GLU A 1 946 ? -6.050 -23.496 -27.779 1.00 33.19 946 GLU A C 1
ATOM 7251 O O . GLU A 1 946 ? -5.273 -23.928 -26.930 1.00 33.19 946 GLU A O 1
ATOM 7256 N N . SER A 1 947 ? -5.861 -23.769 -29.074 1.00 30.38 947 SER A N 1
ATOM 7257 C CA . SER A 1 947 ? -4.761 -24.595 -29.576 1.00 30.38 947 SER A CA 1
ATOM 7258 C C . SER A 1 947 ? -3.376 -23.929 -29.498 1.00 30.38 947 SER A C 1
ATOM 7260 O O . SER A 1 947 ? -2.366 -24.625 -29.596 1.00 30.38 947 SER A O 1
ATOM 7262 N N . GLN A 1 948 ? -3.308 -22.603 -29.321 1.00 32.91 948 GLN A N 1
ATOM 7263 C CA . GLN A 1 948 ? -2.068 -21.846 -29.098 1.00 32.91 948 GLN A CA 1
ATOM 7264 C C . GLN A 1 948 ? -1.729 -21.684 -27.606 1.00 32.91 948 GLN A C 1
ATOM 7266 O O . GLN A 1 948 ? -0.547 -21.562 -27.293 1.00 32.91 948 GLN A O 1
ATOM 7271 N N . LEU A 1 949 ? -2.707 -21.819 -26.694 1.00 33.91 949 LEU A N 1
ATOM 7272 C CA . LEU A 1 949 ? -2.495 -21.868 -25.231 1.00 33.91 949 LEU A CA 1
ATOM 7273 C C . LEU A 1 949 ? -1.586 -23.031 -24.789 1.00 33.91 949 LEU A C 1
ATOM 7275 O O . LEU A 1 949 ? -1.033 -23.010 -23.695 1.00 33.91 949 LEU A O 1
ATOM 7279 N N . THR A 1 950 ? -1.412 -24.046 -25.639 1.00 30.44 950 THR A N 1
ATOM 7280 C CA . THR A 1 950 ? -0.597 -25.243 -25.366 1.00 30.44 950 THR A CA 1
ATOM 7281 C C . THR A 1 950 ? 0.691 -25.329 -26.197 1.00 30.44 950 THR A C 1
ATOM 7283 O O . THR A 1 950 ? 1.589 -26.102 -25.854 1.00 30.44 950 THR A O 1
ATOM 7286 N N . LYS A 1 951 ? 0.832 -24.544 -27.277 1.00 25.39 951 LYS A N 1
ATOM 7287 C CA . LYS A 1 951 ? 1.874 -24.751 -28.310 1.00 25.39 951 LYS A CA 1
ATOM 7288 C C . LYS A 1 951 ? 3.138 -23.895 -28.188 1.00 25.39 951 LYS A C 1
ATOM 7290 O O . LYS A 1 951 ? 4.109 -24.185 -28.885 1.00 25.39 951 LYS A O 1
ATOM 7295 N N . THR A 1 952 ? 3.205 -22.915 -27.290 1.00 28.25 952 THR A N 1
ATOM 7296 C CA . THR A 1 952 ? 4.461 -22.182 -27.016 1.00 28.25 952 THR A CA 1
ATOM 7297 C C . THR A 1 952 ? 5.479 -22.978 -26.193 1.00 28.25 952 THR A C 1
ATOM 7299 O O . THR A 1 952 ? 6.604 -22.526 -26.028 1.00 28.25 952 THR A O 1
ATOM 7302 N N . SER A 1 953 ? 5.159 -24.215 -25.802 1.00 28.17 953 SER A N 1
ATOM 7303 C CA . SER A 1 953 ? 6.124 -25.198 -25.287 1.00 28.17 953 SER A CA 1
ATOM 7304 C C . SER A 1 953 ? 7.078 -25.770 -26.356 1.00 28.17 953 SER A C 1
ATOM 7306 O O . SER A 1 953 ? 8.022 -26.477 -26.014 1.00 28.17 953 SER A O 1
ATOM 7308 N N . HIS A 1 954 ? 6.866 -25.485 -27.651 1.00 24.17 954 HIS A N 1
ATOM 7309 C CA . HIS A 1 954 ? 7.609 -26.128 -28.749 1.00 24.17 954 HIS A CA 1
ATOM 7310 C C . HIS A 1 954 ? 8.514 -25.217 -29.594 1.00 24.17 954 HIS A C 1
ATOM 7312 O O . HIS A 1 954 ? 9.211 -25.722 -30.474 1.00 24.17 954 HIS A O 1
ATOM 7318 N N . LEU A 1 955 ? 8.564 -23.906 -29.334 1.00 23.69 955 LEU A N 1
ATOM 7319 C CA . LEU A 1 955 ? 9.516 -23.003 -30.007 1.00 23.69 955 LEU A CA 1
ATOM 7320 C C . LEU A 1 955 ? 10.858 -22.863 -29.263 1.00 23.69 955 LEU A C 1
ATOM 7322 O O . LEU A 1 955 ? 11.771 -22.230 -29.778 1.00 23.69 955 LEU A O 1
ATOM 7326 N N . GLU A 1 956 ? 11.022 -23.532 -28.118 1.00 29.08 956 GLU A N 1
ATOM 7327 C CA . GLU A 1 956 ? 12.256 -23.552 -27.311 1.00 29.08 956 GLU A CA 1
ATOM 7328 C C . GLU A 1 956 ? 13.316 -24.575 -27.785 1.00 29.08 956 GLU A C 1
ATOM 7330 O O . GLU A 1 956 ? 14.278 -24.843 -27.068 1.00 29.08 956 GLU A O 1
ATOM 7335 N N . SER A 1 957 ? 13.186 -25.165 -28.984 1.00 24.06 957 SER A N 1
ATOM 7336 C CA . SER A 1 957 ? 14.140 -26.177 -29.484 1.00 24.06 957 SER A CA 1
ATOM 7337 C C . SER A 1 957 ? 14.811 -25.859 -30.831 1.00 24.06 957 SER A C 1
ATOM 7339 O O . SER A 1 957 ? 15.137 -26.787 -31.581 1.00 24.06 957 SER A O 1
ATOM 7341 N N . LYS A 1 958 ? 15.040 -24.583 -31.161 1.00 22.30 958 LYS A N 1
ATOM 7342 C CA . LYS A 1 958 ? 15.991 -24.206 -32.220 1.00 22.30 958 LYS A CA 1
ATOM 7343 C C . LYS A 1 958 ? 16.915 -23.081 -31.801 1.00 22.30 958 LYS A C 1
ATOM 7345 O O . LYS A 1 958 ? 16.392 -22.060 -31.311 1.00 22.30 958 LYS A O 1
#

pLDDT: mean 72.29, std 25.98, range [20.77, 98.25]

Secondary structure (DSSP, 8-state):
--SS-SEEHHHHHTPPPPTT--HHHHHHHHHHHHHHHHHHHHHHHHHHTTTEE----STTSEEEES--TT--HHHHHHH-EEEE---TT-EEHHHHTSTT-GGGTSPP-S-GGG--HHHHHHHHH-GGGGTT-HHHHHHHHH-HHHHHHHHHHHHHHHHHHHTT--TT---TTHHHHHHHHHHHHHHHHHHHHHHHHHHHHT--SHHHHHHHHHTTHHHHHHHHHHHHHHHHHHHHHHSTTSHHHHHHHHHHHHT-TT----THHHHHHTHHHH--SS--SSSSS---------------------------------------PPP-------------------------------------------------------------------------------PPPP-HHHHHHHHHHHHHHHHHHHHHHTTSTTS-PPPP---------HHHHHHHHHHHHHHHSTTSEEEEEETTTEEEEEESS-B-TT-EEEEE--SEEEE--TT-HHHHHHHHHHHH-TTT--S-HHHHHHHHTT--HHHHS-SSSPPPTTPPPPPPHHHHHHHHHHTTGGG----S--HHHHHHHHHTT--GGGHHHHHHHHHHHHHH-EEEEETTEEEEE-SSGGGPEE-SS-SEEEEEESTTS-EEEEEESS-B-TTPEEEE-SS-TTGGGS-HHHHHHHHHHHTS----STTTSTTSEEEEEEEE-SSTT---EEEEEP----------HHHHHHHHHHTTTTPBPTTT-PBPPHHHHHHHHHHHHHHHHHHHHHHHH--TT-S-HHHHHHHHHHHHHHEEEEHHHHHHHHHHHHHHHHTT-HHHHHHHHHHHHHHHHHHS-STT-HHHHHHHHHHHHHHHHHHH---HHHHHHSPPPHHHHGGGGSHHHHHHHHHHHHTSS-TTSHHHHHHHHHHHHHHHHHHTTT-------TTTTTGGGSSTT-

InterPro domains:
  IPR000719 Protein kinase domain [PS50011] (1-246)
  IPR001214 SET domain [PF00856] (482-674)
  IPR001214 SET domain [PS50280] (470-675)
  IPR011009 Protein kinase-like domain superfamily [SSF56112] (3-160)
  IPR046341 SET domain superfamily [G3DSA:2.170.270.10] (602-707)
  IPR046341 SET domain superfamily [SSF82199] (473-704)
  IPR050869 Histone-lysine N-methyltransferase [PTHR12197] (603-777)

Organism: Polarella glacialis (NCBI:txid89957)

Sequence (958 aa):
MTVVPGQSLDYFVRRPPIEGRTCLKALERGVALAAKCLVDVGPSLQLLQPIAWHRDVNSHNILVDDAPDDADAAYIKAHASFWLIDFGLAVDSQSWVSENGKWRTEYIGGDSRYWPPSSWMMHLLGPEGFEGLPDLCEQYQRRLDIHGLGITALELLCSVALVSLGAEEELGPWEAVLTSWQQYRDEVWHWWAAVYSVFSSGGDLAPVQAQLVQEGLVEQLLELLLQIRSALKNCAAQVPGTDAGLLLDMMANMLDEGHDFDLMEIQRILGPICSQSEAVEARTQAAVPQCSDDVSLQTPERSLSAGQCLSESRRSEQKTAVEAQPATLPPAQCQPAGSLSEFNLSWNGVPLPALDSPSKVPKLESRQVEGEEKVETEELPLSASAASADAAVQPSGSSASTSGGGTMSIDRTSIDQQLAKKHQRIIIEASTCVSMFSDVKPPQTSAAAPSWASDDIVHYIDGVCLKERGGVVRCSSAPGKGRILLAGRDFDPGELILEERPLHQVCESPDSSCFQAIESFRQRNPREFRLDTLWYWLAVSSLTAEQLESGAAPPREGLPPPVPEELQRRLLLLQGGESVDVSAPSNGICLLTQELGLRGQHAPLLERLLGAWTLNCFEHSEVPRGYATYFVPSFMSHACFPTAVWVMGGEGGDSFVLRARQKLSAGDEITISYLSEVDLLEDATFRRQHLSASKKFVCSCARCVPGTPDLSRGFHCPIQQCGGKVFARVGEFRAKKRKRKTEELSVLAAELVGTACQSCLRSLSQIEALALIQEECWLRSLVASWEAQSPRGSFSPDDAKQLEERIGRSFSQHSLANNALGHLGAMQFFRKNWAAASRIAGLRRDFASAAYPGPSSGAHAWATEAYAEQLLQQLAGIDVDLLLRRPQPMSVMQPLFNNQIAQGVVWGLGLSFGTEHEYCTKVSQKEKSLIAALEAVGVEDFTVSESQLTKTSHLESK

Foldseek 3Di:
DDPDDADQQVVVLPDADDPPDALVQLLLQLLLQLLQQLQQCLVVQQVCLQFWHQQAQARRQKGKPPRDPPDGSLSSLAGIHMDGHDRQRIDGLDQQPDPPHCLQPDDRDYQLLQFALLSLQCVQPGPVSCVVPVLSVCCSNHQSNLSSSLLRSLSSSLSSSVSNHDPDDDPPLCVQLNVLNVVLNVLSVVLSCLQVVCVQQVHDCNVSSVVCVVVVVSVVNVVSLVSNLVSLQSSLVVVPPDSSNQSSNSSSLSSDSNHPDDSVVSCVRSVVVSPPDDDPPPPVDDDDDDDDDDDDDDDDDDDDDDDDDDDDDDDDDDDDDDDDDDDDDDDDDDDDDDDDDDDDDDDDDDDDDDDDDDDDDDDDDDDDDDDDDDDDDDDDDDDDDDDDDDDDDDDDDDDDDDDADFRDDDDVVVVVVVVQVVLVVLLVLLLLVVVVVPPDDDDDDDDDDPDDDLVNLQVVLQVCCCPVVVQQWGWDQDPPFGIFIFGSFWAAAQAWSDKFFFLDKDFQDPVQPLLVLLQVVCVVPVVQDSHDSVLLLQLQLAAAPCQQCDAPDGFDGRRHDGDDPVSSQLLLVLQPGPNPCPVDAGPSLLVSCVSRRTPSVCSSVSSSSSVSCSQAWDFQGVVSTMITGTRNVSRHTADLQFQKDWDQQDDSRGMIIIGGNHIHGGGHTGHDHSHDLLQSLAWLLSSQQSCCSRVVHGDCHPCNNFQDFQLQAKWADPPPPQRFIWGFTRHDHDDDDDDDPVVVLLRSLVSQAQTATPRPRDGDHSVRSSVLSVLVVVLVVVLVVCVVPVCQPVDDPVRLVVVLVSLVNIGQQHSSSLSSLVSSLNNCVVVLVLVSNLVSLVSNLVNSCRSRPDLARLSNLVSLLSSLQSVLCVQQVDHLSNLLRDQDDPVSCVVVLPVVSLLSLLSSLCRHHHCPDPSNVVSVSSNVSSVVSCVVSPDDDSDPPPVVVPPVVPVVPD